Protein AF-I6XCS7-F1 (afdb_monomer_lite)

Organism: Linum usitatissimum (NCBI:txid4006)

Secondary structure (DSSP, 8-state):
----THHHHHHHHHHHHHHHHHHHS-----SS---HHHHHHHHHHHHHS--SS-HHHHS-S-SEETTEE-STTEEEETTEEEEEE--SS--EEEPPTTTTTT-TT--EEE--SSEEEESPPP-TT-TT--EEE--SSEEEEPPPGGGGG-TT--EEE--SSEEEEPPP----TT--EEE--SBEE-EEPP--TTGGGS-GGGT-SBTT-EESTTSPPPP-PPPP-PPPPPPPP------------THHHHHHHHHHHHHHHHHHHHHHHHHTT------------------PPP---------S-----PEES-TT-----HHHHHHSEEEEEEEETTEEEEEEE-TTS-EEEEEEESS-TTS-HHHHHHHHHHHHT---TTBPPEEEEEEETTEEEEEEEPPTT-BHHHHHHS--STT-----HHHHHHHHHHHHHHHHHHHHH-TT-SSSSS---GGGEEEEEETTEEEEEE-S-S-GGG---HHHHTTSGGGGSHHHHTTPPP-HHHHHHHHHHHHHHHHH-PPPP-SPP--S--SS-------HHHHHHHHHHH---GGGS-HHHHT-GGGHHHHHHHHHHHHHHT--GGG---S-HHHHHHHHHHHHHHHHHHHHHHHHHHTT--SHHHHHHHHHTTSS-HHHHHHHHHHHHHHHHHHHHHHHHHTTTPPPPPP---TTS-HHHHHHHHHHHHHHHHHHHIIIII-TT-GGGGGGHHHHHHHHHHHHHHHHHHHH-----HHHHHHHHHHHT--TTTTHHHHHHHHHHHHHHHHIIIIIS----------PPPPTT--

Structure (mmCIF, N/CA/C/O backbone):
data_AF-I6XCS7-F1
#
_entry.id   AF-I6XCS7-F1
#
loop_
_atom_site.group_PDB
_atom_site.id
_atom_site.type_symbol
_atom_site.label_atom_id
_atom_site.label_alt_id
_atom_site.label_comp_id
_atom_site.label_asym_id
_atom_site.label_entity_id
_atom_site.label_seq_id
_atom_site.pdbx_PDB_ins_code
_atom_site.Cartn_x
_atom_site.Cartn_y
_atom_site.Cartn_z
_atom_site.occupancy
_atom_site.B_iso_or_equiv
_atom_site.auth_seq_id
_atom_site.auth_comp_id
_atom_site.auth_asym_id
_atom_site.auth_atom_id
_atom_site.pdbx_PDB_model_num
ATOM 1 N N . MET A 1 1 ? 22.186 5.902 -56.967 1.00 32.78 1 MET A N 1
ATOM 2 C CA . MET A 1 1 ? 23.012 4.677 -56.893 1.00 32.78 1 MET A CA 1
ATOM 3 C C . MET A 1 1 ? 22.405 3.765 -55.845 1.00 32.78 1 MET A C 1
ATOM 5 O O . MET A 1 1 ? 22.147 4.215 -54.737 1.00 32.78 1 MET A O 1
ATOM 9 N N . ASN A 1 2 ? 22.068 2.549 -56.270 1.00 35.41 2 ASN A N 1
ATOM 10 C CA . ASN A 1 2 ? 21.196 1.598 -55.587 1.00 35.41 2 ASN A CA 1
ATOM 11 C C . ASN A 1 2 ? 21.887 0.974 -54.366 1.00 35.41 2 ASN A C 1
ATOM 13 O O . ASN A 1 2 ? 22.765 0.131 -54.521 1.00 35.41 2 ASN A O 1
ATOM 17 N N . LEU A 1 3 ? 21.478 1.377 -53.162 1.00 29.94 3 LEU A N 1
ATOM 18 C CA . LEU A 1 3 ? 21.730 0.605 -51.943 1.00 29.94 3 LEU A CA 1
ATOM 19 C C . LEU A 1 3 ? 20.774 -0.602 -51.913 1.00 29.94 3 LEU A C 1
ATOM 21 O O . LEU A 1 3 ? 19.621 -0.465 -52.332 1.00 29.94 3 LEU A O 1
ATOM 25 N N . PRO A 1 4 ? 21.214 -1.780 -51.437 1.00 35.72 4 PRO A N 1
ATOM 26 C CA . PRO A 1 4 ? 20.352 -2.950 -51.360 1.00 35.72 4 PRO A CA 1
ATOM 27 C C . PRO A 1 4 ? 19.200 -2.695 -50.366 1.00 35.72 4 PRO A C 1
ATOM 29 O O . PRO A 1 4 ? 19.438 -2.162 -49.281 1.00 35.72 4 PRO A O 1
ATOM 32 N N . PRO A 1 5 ? 17.958 -3.103 -50.683 1.00 43.62 5 PRO A N 1
ATOM 33 C CA . PRO A 1 5 ? 16.752 -2.782 -49.904 1.00 43.62 5 PRO A CA 1
ATOM 34 C C . PRO A 1 5 ? 16.694 -3.406 -48.491 1.00 43.62 5 PRO A C 1
ATOM 36 O O . PRO A 1 5 ? 15.754 -3.153 -47.741 1.00 43.62 5 PRO A O 1
ATOM 39 N N . ASN A 1 6 ? 17.701 -4.187 -48.089 1.00 39.66 6 ASN A N 1
ATOM 40 C CA . ASN A 1 6 ? 17.640 -5.037 -46.898 1.00 39.66 6 ASN A CA 1
ATOM 41 C C . ASN A 1 6 ? 18.152 -4.367 -45.604 1.00 39.66 6 ASN A C 1
ATOM 43 O O . ASN A 1 6 ? 17.777 -4.803 -44.519 1.00 39.66 6 ASN A O 1
ATOM 47 N N . THR A 1 7 ? 18.953 -3.297 -45.668 1.00 40.94 7 THR A N 1
ATOM 48 C CA . THR A 1 7 ? 19.519 -2.644 -44.462 1.00 40.94 7 THR A CA 1
ATOM 49 C C . THR A 1 7 ? 18.601 -1.570 -43.874 1.00 40.94 7 THR A C 1
ATOM 51 O O . THR A 1 7 ? 18.426 -1.505 -42.657 1.00 40.94 7 THR A O 1
ATOM 54 N N . VAL A 1 8 ? 17.910 -0.803 -44.725 1.00 40.34 8 VAL A N 1
ATOM 55 C CA . VAL A 1 8 ? 16.839 0.122 -44.301 1.00 40.34 8 VAL A CA 1
ATOM 56 C C . VAL A 1 8 ? 15.667 -0.661 -43.698 1.00 40.34 8 VAL A C 1
ATOM 58 O O . VAL A 1 8 ? 15.069 -0.223 -42.718 1.00 40.34 8 VAL A O 1
ATOM 61 N N . SER A 1 9 ? 15.405 -1.870 -44.211 1.00 43.66 9 SER A N 1
ATOM 62 C CA . SER A 1 9 ? 14.386 -2.773 -43.679 1.00 43.66 9 SER A CA 1
ATOM 63 C C . SER A 1 9 ? 14.744 -3.354 -42.313 1.00 43.66 9 SER A C 1
ATOM 65 O O . SER A 1 9 ? 13.823 -3.654 -41.573 1.00 43.66 9 SER A O 1
ATOM 67 N N . ALA A 1 10 ? 16.021 -3.513 -41.945 1.00 39.25 10 ALA A N 1
ATOM 68 C CA . ALA A 1 10 ? 16.411 -4.093 -40.655 1.00 39.25 10 ALA A CA 1
ATOM 69 C C . ALA A 1 10 ? 16.352 -3.065 -39.515 1.00 39.25 10 ALA A C 1
ATOM 71 O O . ALA A 1 10 ? 15.809 -3.360 -38.458 1.00 39.25 10 ALA A O 1
ATOM 72 N N . ALA A 1 11 ? 16.822 -1.832 -39.736 1.00 38.81 11 ALA A N 1
ATOM 73 C CA . ALA A 1 11 ? 16.677 -0.749 -38.759 1.00 38.81 11 ALA A CA 1
ATOM 74 C C . ALA A 1 11 ? 15.206 -0.327 -38.602 1.00 38.81 11 ALA A C 1
ATOM 76 O O . ALA A 1 11 ? 14.733 -0.159 -37.481 1.00 38.81 11 ALA A O 1
ATOM 77 N N . ALA A 1 12 ? 14.451 -0.251 -39.706 1.00 42.38 12 ALA A N 1
ATOM 78 C CA . ALA A 1 12 ? 13.007 -0.042 -39.657 1.00 42.38 12 ALA A CA 1
ATOM 79 C C . ALA A 1 12 ? 12.268 -1.250 -39.068 1.00 42.38 12 ALA A C 1
ATOM 81 O O . ALA A 1 12 ? 11.293 -1.039 -38.367 1.00 42.38 12 ALA A O 1
ATOM 82 N N . ALA A 1 13 ? 12.730 -2.489 -39.280 1.00 43.38 13 ALA A N 1
ATOM 83 C CA . ALA A 1 13 ? 12.160 -3.674 -38.641 1.00 43.38 13 ALA A CA 1
ATOM 84 C C . ALA A 1 13 ? 12.512 -3.760 -37.163 1.00 43.38 13 ALA A C 1
ATOM 86 O O . ALA A 1 13 ? 11.696 -4.275 -36.430 1.00 43.38 13 ALA A O 1
ATOM 87 N N . VAL A 1 14 ? 13.653 -3.250 -36.693 1.00 48.00 14 VAL A N 1
ATOM 88 C CA . VAL A 1 14 ? 13.980 -3.208 -35.258 1.00 48.00 14 VAL A CA 1
ATOM 89 C C . VAL A 1 14 ? 13.277 -2.046 -34.572 1.00 48.00 14 VAL A C 1
ATOM 91 O O . VAL A 1 14 ? 12.788 -2.230 -33.469 1.00 48.00 14 VAL A O 1
ATOM 94 N N . VAL A 1 15 ? 13.120 -0.892 -35.226 1.00 45.06 15 VAL A N 1
ATOM 95 C CA . VAL A 1 15 ? 12.238 0.182 -34.743 1.00 45.06 15 VAL A CA 1
ATOM 96 C C . VAL A 1 15 ? 10.778 -0.262 -34.802 1.00 45.06 15 VAL A C 1
ATOM 98 O O . VAL A 1 15 ? 10.040 0.019 -33.875 1.00 45.06 15 VAL A O 1
ATOM 101 N N . ALA A 1 16 ? 10.355 -1.022 -35.814 1.00 44.38 16 ALA A N 1
ATOM 102 C CA . ALA A 1 16 ? 9.016 -1.601 -35.901 1.00 44.38 16 ALA A CA 1
ATOM 103 C C . ALA A 1 16 ? 8.827 -2.786 -34.953 1.00 44.38 16 ALA A C 1
ATOM 105 O O . ALA A 1 16 ? 7.722 -2.963 -34.477 1.00 44.38 16 ALA A O 1
ATOM 106 N N . LEU A 1 17 ? 9.862 -3.568 -34.640 1.00 45.28 17 LEU A N 1
ATOM 107 C CA . LEU A 1 17 ? 9.838 -4.648 -33.652 1.00 45.28 17 LEU A CA 1
ATOM 108 C C . LEU A 1 17 ? 9.862 -4.052 -32.250 1.00 45.28 17 LEU A C 1
ATOM 110 O O . LEU A 1 17 ? 9.120 -4.520 -31.411 1.00 45.28 17 LEU A O 1
ATOM 114 N N . ALA A 1 18 ? 10.613 -2.976 -32.009 1.00 45.28 18 ALA A N 1
ATOM 115 C CA . ALA A 1 18 ? 10.559 -2.179 -30.790 1.00 45.28 18 ALA A CA 1
ATOM 116 C C . ALA A 1 18 ? 9.217 -1.450 -30.667 1.00 45.28 18 ALA A C 1
ATOM 118 O O . ALA A 1 18 ? 8.680 -1.407 -29.575 1.00 45.28 18 ALA A O 1
ATOM 119 N N . LEU A 1 19 ? 8.624 -0.956 -31.763 1.00 42.94 19 LEU A N 1
ATOM 120 C CA . LEU A 1 19 ? 7.274 -0.375 -31.802 1.00 42.94 19 LEU A CA 1
ATOM 121 C C . LEU A 1 19 ? 6.171 -1.433 -31.687 1.00 42.94 19 LEU A C 1
ATOM 123 O O . LEU A 1 19 ? 5.128 -1.151 -31.116 1.00 42.94 19 LEU A O 1
ATOM 127 N N . LEU A 1 20 ? 6.389 -2.652 -32.182 1.00 41.53 20 LEU A N 1
ATOM 128 C CA . LEU A 1 20 ? 5.502 -3.807 -32.017 1.00 41.53 20 LEU A CA 1
ATOM 129 C C . LEU A 1 20 ? 5.619 -4.369 -30.606 1.00 41.53 20 LEU A C 1
ATOM 131 O O . LEU A 1 20 ? 4.609 -4.750 -30.038 1.00 41.53 20 LEU A O 1
ATOM 135 N N . ILE A 1 21 ? 6.810 -4.351 -30.010 1.00 45.03 21 ILE A N 1
ATOM 136 C CA . ILE A 1 21 ? 7.048 -4.578 -28.586 1.00 45.03 21 ILE A CA 1
ATOM 137 C C . ILE A 1 21 ? 6.389 -3.439 -27.782 1.00 45.03 21 ILE A C 1
ATOM 139 O O . ILE A 1 21 ? 5.654 -3.743 -26.859 1.00 45.03 21 ILE A O 1
ATOM 143 N N . LEU A 1 22 ? 6.474 -2.165 -28.194 1.00 41.03 22 LEU A N 1
ATOM 144 C CA . LEU A 1 22 ? 5.729 -1.023 -27.622 1.00 41.03 22 LEU A CA 1
ATOM 145 C C . LEU A 1 22 ? 4.207 -1.111 -27.857 1.00 41.03 22 LEU A C 1
ATOM 147 O O . LEU A 1 22 ? 3.467 -0.504 -27.098 1.00 41.03 22 LEU A O 1
ATOM 151 N N . CYS A 1 23 ? 3.723 -1.863 -28.856 1.00 35.94 23 CYS A N 1
ATOM 152 C CA . CYS A 1 23 ? 2.298 -2.178 -29.064 1.00 35.94 23 CYS A CA 1
ATOM 153 C C . CYS A 1 23 ? 1.867 -3.478 -28.357 1.00 35.94 23 CYS A C 1
ATOM 155 O O . CYS A 1 23 ? 0.682 -3.718 -28.150 1.00 35.94 23 CYS A O 1
ATOM 157 N N . SER A 1 24 ? 2.828 -4.319 -27.969 1.00 36.94 24 SER A N 1
ATOM 158 C CA . SER A 1 24 ? 2.637 -5.479 -27.085 1.00 36.94 24 SER A CA 1
ATOM 159 C C . SER A 1 24 ? 2.690 -5.051 -25.612 1.00 36.94 24 SER A C 1
ATOM 161 O O . SER A 1 24 ? 2.105 -5.703 -24.755 1.00 36.94 24 SER A O 1
ATOM 163 N N . PHE A 1 25 ? 3.357 -3.923 -25.346 1.00 37.72 25 PHE A N 1
ATOM 164 C CA . PHE A 1 25 ? 3.395 -3.178 -24.089 1.00 37.72 25 PHE A CA 1
ATOM 165 C C . PHE A 1 25 ? 2.552 -1.901 -24.124 1.00 37.72 25 PHE A C 1
ATOM 167 O O . PHE A 1 25 ? 2.552 -1.153 -23.147 1.00 37.72 25 PHE A O 1
ATOM 174 N N . SER A 1 26 ? 1.765 -1.664 -25.182 1.00 31.47 26 SER A N 1
ATOM 175 C CA . SER A 1 26 ? 0.639 -0.743 -25.073 1.00 31.47 26 SER A CA 1
ATOM 176 C C . SER A 1 26 ? -0.422 -1.474 -24.276 1.00 31.47 26 SER A C 1
ATOM 178 O O . SER A 1 26 ? -1.371 -2.046 -24.817 1.00 31.47 26 SER A O 1
ATOM 180 N N . VAL A 1 27 ? -0.216 -1.460 -22.962 1.00 33.12 27 VAL A N 1
ATOM 181 C CA . VAL A 1 27 ? -1.293 -1.504 -21.996 1.00 33.12 27 VAL A CA 1
ATOM 182 C C . VAL A 1 27 ? -2.195 -0.333 -22.367 1.00 33.12 27 VAL A C 1
ATOM 184 O O . VAL A 1 27 ? -2.009 0.812 -21.965 1.00 33.12 27 VAL A O 1
ATOM 187 N N . VAL A 1 28 ? -3.176 -0.639 -23.212 1.00 37.00 28 VAL A N 1
ATOM 188 C CA . VAL A 1 28 ? -4.519 -0.163 -22.950 1.00 37.00 28 VAL A CA 1
ATOM 189 C C . VAL A 1 28 ? -4.850 -0.690 -21.561 1.00 37.00 28 VAL A C 1
ATOM 191 O O . VAL A 1 28 ? -5.199 -1.851 -21.397 1.00 37.00 28 VAL A O 1
ATOM 194 N N . ASP A 1 29 ? -4.648 0.158 -20.567 1.00 29.52 29 ASP A N 1
ATOM 195 C CA . ASP A 1 29 ? -5.677 0.375 -19.569 1.00 29.52 29 ASP A CA 1
ATOM 196 C C . ASP A 1 29 ? -5.564 1.846 -19.159 1.00 29.52 29 ASP A C 1
ATOM 198 O O . ASP A 1 29 ? -4.610 2.277 -18.516 1.00 29.52 29 ASP A O 1
ATOM 202 N N . SER A 1 30 ? -6.361 2.738 -19.748 1.00 31.98 30 SER A N 1
ATOM 203 C CA . SER A 1 30 ? -7.715 3.008 -19.255 1.00 31.98 30 SER A CA 1
ATOM 204 C C . SER A 1 30 ? -7.839 2.763 -17.754 1.00 31.98 30 SER A C 1
ATOM 206 O O . SER A 1 30 ? -7.871 1.644 -17.283 1.00 31.98 30 SER A O 1
ATOM 208 N N . ASP A 1 31 ? -7.901 3.848 -16.996 1.00 39.53 31 ASP A N 1
ATOM 209 C CA . ASP A 1 31 ? -8.915 4.019 -15.962 1.00 39.53 31 ASP A CA 1
ATOM 210 C C . ASP A 1 31 ? -9.380 2.725 -15.231 1.00 39.53 31 ASP A C 1
ATOM 212 O O . ASP A 1 31 ? -10.354 2.090 -15.625 1.00 39.53 31 ASP A O 1
ATOM 216 N N . ASN A 1 32 ? -8.738 2.417 -14.093 1.00 40.06 32 ASN A N 1
ATOM 217 C CA . ASN A 1 32 ? -9.081 1.379 -13.097 1.00 40.06 32 ASN A CA 1
ATOM 218 C C . ASN A 1 32 ? -8.605 -0.059 -13.380 1.00 40.06 32 ASN A C 1
ATOM 220 O O . ASN A 1 32 ? -9.353 -0.862 -13.920 1.00 40.06 32 ASN A O 1
ATOM 224 N N . GLY A 1 33 ? -7.436 -0.417 -12.824 1.00 44.28 33 GLY A N 1
ATOM 225 C CA . GLY A 1 33 ? -6.856 -1.769 -12.832 1.00 44.28 33 GLY A CA 1
ATOM 226 C C . GLY A 1 33 ? -7.793 -2.875 -12.336 1.00 44.28 33 GLY A C 1
ATOM 227 O O . GLY A 1 33 ? -7.828 -3.204 -11.143 1.00 44.28 33 GLY A O 1
ATOM 228 N N . PHE A 1 34 ? -8.542 -3.439 -13.278 1.00 57.84 34 PHE A N 1
ATOM 229 C CA . PHE A 1 34 ? -9.492 -4.513 -13.071 1.00 57.84 34 PHE A CA 1
ATOM 230 C C . PHE A 1 34 ? -9.827 -5.227 -14.400 1.00 57.84 34 PHE A C 1
ATOM 232 O O . PHE A 1 34 ? -10.210 -4.569 -15.359 1.00 57.84 34 PHE A O 1
ATOM 239 N N . TYR A 1 35 ? -9.781 -6.568 -14.433 1.00 80.50 35 TYR A N 1
ATOM 240 C CA . TYR A 1 35 ? -9.993 -7.384 -15.642 1.00 80.50 35 TYR A CA 1
ATOM 241 C C . TYR A 1 35 ? -11.480 -7.626 -15.970 1.00 80.50 35 TYR A C 1
ATOM 243 O O . TYR A 1 35 ? -12.131 -8.456 -15.324 1.00 80.50 35 TYR A O 1
ATOM 251 N N . PRO A 1 36 ? -12.052 -6.980 -17.009 1.00 78.62 36 PRO A N 1
ATOM 252 C CA . PRO A 1 36 ? -13.487 -7.051 -17.300 1.00 78.62 36 PRO A CA 1
ATOM 253 C C . PRO A 1 36 ? -14.004 -8.466 -17.569 1.00 78.62 36 PRO A C 1
ATOM 255 O O . PRO A 1 36 ? -15.151 -8.762 -17.239 1.00 78.62 36 PRO A O 1
ATOM 258 N N . ASP A 1 37 ? -13.166 -9.345 -18.115 1.00 85.81 37 ASP A N 1
ATOM 259 C CA . ASP A 1 37 ? -13.533 -10.726 -18.431 1.00 85.81 37 ASP A CA 1
ATOM 260 C C . ASP A 1 37 ? -13.778 -11.573 -17.182 1.00 85.81 37 ASP A C 1
ATOM 262 O O . ASP A 1 37 ? -14.753 -12.325 -17.142 1.00 85.81 37 ASP A O 1
ATOM 266 N N . GLU A 1 38 ? -12.971 -11.387 -16.136 1.00 89.69 38 GLU A N 1
ATOM 267 C CA . GLU A 1 38 ? -13.194 -12.010 -14.828 1.00 89.69 38 GLU A CA 1
ATOM 268 C C . GLU A 1 38 ? -14.469 -11.463 -14.174 1.00 89.69 38 GLU A C 1
ATOM 270 O O . GLU A 1 38 ? -15.228 -12.218 -13.564 1.00 89.69 38 GLU A O 1
ATOM 275 N N . ARG A 1 39 ? -14.773 -10.166 -14.374 1.00 89.56 39 ARG A N 1
ATOM 276 C CA . ARG A 1 39 ? -16.063 -9.585 -13.950 1.00 89.56 39 ARG A CA 1
ATOM 277 C C . ARG A 1 39 ? -17.191 -10.339 -14.584 1.00 89.56 39 ARG A C 1
ATOM 279 O O . ARG A 1 39 ? -18.087 -10.787 -13.890 1.00 89.56 39 ARG A O 1
ATOM 286 N N . ASN A 1 40 ? -17.170 -10.393 -15.909 1.00 89.12 40 ASN A N 1
ATOM 287 C CA . ASN A 1 40 ? -18.297 -10.835 -16.701 1.00 89.12 40 ASN A CA 1
ATOM 288 C C . ASN A 1 40 ? -18.542 -12.323 -16.456 1.00 89.12 40 ASN A C 1
ATOM 290 O O . ASN A 1 40 ? -19.692 -12.725 -16.332 1.00 89.12 40 ASN A O 1
ATOM 294 N N . ALA A 1 41 ? -17.473 -13.103 -16.291 1.00 89.56 41 ALA A N 1
ATOM 295 C CA . ALA A 1 41 ? -17.514 -14.477 -15.810 1.00 89.56 41 ALA A CA 1
ATOM 296 C C . ALA A 1 41 ? -18.264 -14.613 -14.475 1.00 89.56 41 ALA A C 1
ATOM 298 O O . ALA A 1 41 ? -19.223 -15.375 -14.375 1.00 89.56 41 ALA A O 1
ATOM 299 N N . LEU A 1 42 ? -17.884 -13.835 -13.461 1.00 91.06 42 LEU A N 1
ATOM 300 C CA . LEU A 1 42 ? -18.556 -13.866 -12.162 1.00 91.06 42 LEU A CA 1
ATOM 301 C C . LEU A 1 42 ? -19.988 -13.299 -12.227 1.00 91.06 42 LEU A C 1
ATOM 303 O O . LEU A 1 42 ? -20.888 -13.808 -11.564 1.00 91.06 42 LEU A O 1
ATOM 307 N N . LEU A 1 43 ? -20.248 -12.298 -13.071 1.00 89.38 43 LEU A N 1
ATOM 308 C CA . LEU A 1 43 ? -21.598 -11.773 -13.282 1.00 89.38 43 LEU A CA 1
ATOM 309 C C . LEU A 1 43 ? -22.559 -12.826 -13.833 1.00 89.38 43 LEU A C 1
ATOM 311 O O . LEU A 1 43 ? -23.737 -12.766 -13.505 1.00 89.38 43 LEU A O 1
ATOM 315 N N . GLN A 1 44 ? -22.073 -13.834 -14.566 1.00 89.12 44 GLN A N 1
ATOM 316 C CA . GLN A 1 44 ? -22.921 -14.960 -14.964 1.00 89.12 44 GLN A CA 1
ATOM 317 C C . GLN A 1 44 ? -23.459 -15.718 -13.748 1.00 89.12 44 GLN A C 1
ATOM 319 O O . GLN A 1 44 ? -24.636 -16.058 -13.744 1.00 89.12 44 GLN A O 1
ATOM 324 N N . ILE A 1 45 ? -22.652 -15.946 -12.703 1.00 87.12 45 ILE A N 1
ATOM 325 C CA . ILE A 1 45 ? -23.156 -16.530 -11.448 1.00 87.12 45 ILE A CA 1
ATOM 326 C C . ILE A 1 45 ? -24.165 -15.592 -10.794 1.00 87.12 45 ILE A C 1
ATOM 328 O O . ILE A 1 45 ? -25.251 -16.033 -10.438 1.00 87.12 45 ILE A O 1
ATOM 332 N N . ARG A 1 46 ? -23.821 -14.304 -10.670 1.00 89.38 46 ARG A N 1
ATOM 333 C CA . ARG A 1 46 ? -24.680 -13.297 -10.030 1.00 89.38 46 A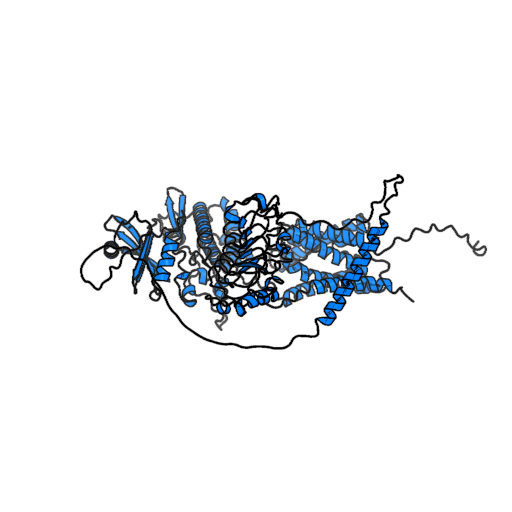RG A CA 1
ATOM 334 C C . ARG A 1 46 ? -26.068 -13.235 -10.664 1.00 89.38 46 ARG A C 1
ATOM 336 O O . ARG A 1 46 ? -27.049 -13.121 -9.944 1.00 89.38 46 ARG A O 1
ATOM 343 N N . ASP A 1 47 ? -26.110 -13.286 -11.994 1.00 84.94 47 ASP A N 1
ATOM 344 C CA . ASP A 1 47 ? -27.316 -13.060 -12.783 1.00 84.94 47 ASP A CA 1
ATOM 345 C C . ASP A 1 47 ? -28.089 -14.370 -13.062 1.00 84.94 47 ASP A C 1
ATOM 347 O O . ASP A 1 47 ? -29.292 -14.315 -13.301 1.00 84.94 47 ASP A O 1
ATOM 351 N N . SER A 1 48 ? -27.430 -15.542 -13.031 1.00 79.81 48 SER A N 1
ATOM 352 C CA . SER A 1 48 ? -28.049 -16.833 -13.409 1.00 79.81 48 SER A CA 1
ATOM 353 C C . SER A 1 48 ? -28.348 -17.769 -12.237 1.00 79.81 48 SER A C 1
ATOM 355 O O . SER A 1 48 ? -29.117 -18.710 -12.412 1.00 79.81 48 SER A O 1
ATOM 357 N N . VAL A 1 49 ? -27.727 -17.561 -11.071 1.00 81.62 49 VAL A N 1
ATOM 358 C CA . VAL A 1 49 ? -27.840 -18.458 -9.910 1.00 81.62 49 VAL A CA 1
ATOM 359 C C . VAL A 1 49 ? -28.548 -17.702 -8.780 1.00 81.62 49 VAL A C 1
ATOM 361 O O . VAL A 1 49 ? -27.915 -16.880 -8.110 1.00 81.62 49 VAL A O 1
ATOM 364 N N . PRO A 1 50 ? -29.857 -17.931 -8.555 1.00 82.69 50 PRO A N 1
ATOM 365 C CA . PRO A 1 50 ? -30.588 -17.252 -7.492 1.00 82.69 50 PRO A CA 1
ATOM 366 C C . PRO A 1 50 ? -29.985 -17.570 -6.121 1.00 82.69 50 PRO A C 1
ATOM 368 O O . PRO A 1 50 ? -29.648 -18.718 -5.836 1.00 82.69 50 PRO A O 1
ATOM 371 N N . SER A 1 51 ? -29.870 -16.550 -5.271 1.00 84.50 51 SER A N 1
ATOM 372 C CA . SER A 1 51 ? -29.298 -16.617 -3.922 1.00 84.50 51 SER A CA 1
ATOM 373 C C . SER A 1 51 ? -30.161 -15.818 -2.947 1.00 84.50 51 SER A C 1
ATOM 375 O O . SER A 1 51 ? -30.776 -14.824 -3.334 1.00 84.50 51 SER A O 1
ATOM 377 N N . THR A 1 52 ? -30.169 -16.198 -1.666 1.00 76.06 52 THR A N 1
ATOM 378 C CA . THR A 1 52 ? -30.741 -15.359 -0.596 1.00 76.06 52 THR A CA 1
ATOM 379 C C . THR A 1 52 ? -29.861 -14.146 -0.281 1.00 76.06 52 THR A C 1
ATOM 381 O O . THR A 1 52 ? -30.348 -13.153 0.260 1.00 76.06 52 THR A O 1
ATOM 384 N N . ALA A 1 53 ? -28.574 -14.187 -0.642 1.00 72.81 53 ALA A N 1
ATOM 385 C CA . ALA A 1 53 ? -27.696 -13.030 -0.596 1.00 72.81 53 ALA A CA 1
ATOM 386 C C . ALA A 1 53 ? -27.942 -12.133 -1.816 1.00 72.81 53 ALA A C 1
ATOM 388 O O . ALA A 1 53 ? -27.984 -12.595 -2.955 1.00 72.81 53 ALA A O 1
ATOM 389 N N . ASN A 1 54 ? -28.043 -10.818 -1.596 1.00 78.25 54 ASN A N 1
ATOM 390 C CA . ASN A 1 54 ? -28.197 -9.848 -2.680 1.00 78.25 54 ASN A CA 1
ATOM 391 C C . ASN A 1 54 ? -26.861 -9.645 -3.423 1.00 78.25 54 ASN A C 1
ATOM 393 O O . ASN A 1 54 ? -26.204 -8.609 -3.280 1.00 78.25 54 ASN A O 1
ATOM 397 N N . LEU A 1 55 ? -26.443 -10.641 -4.214 1.00 82.62 55 LEU A N 1
ATOM 398 C CA . LEU A 1 55 ? -25.214 -10.577 -5.008 1.00 82.62 55 LEU A CA 1
ATOM 399 C C . LEU A 1 55 ? -25.253 -9.398 -5.994 1.00 82.62 55 LEU A C 1
ATOM 401 O O . LEU A 1 55 ? -24.220 -8.793 -6.243 1.00 82.62 55 LEU A O 1
ATOM 405 N N . HIS A 1 56 ? -26.425 -8.978 -6.479 1.00 79.25 56 HIS A N 1
ATOM 406 C CA . HIS A 1 56 ? -26.565 -7.769 -7.302 1.00 79.25 56 HIS A CA 1
ATOM 407 C C . HIS A 1 56 ? -26.129 -6.481 -6.589 1.00 79.25 56 HIS A C 1
ATOM 409 O O . HIS A 1 56 ? -25.525 -5.618 -7.227 1.00 79.25 56 HIS A O 1
ATOM 415 N N . ALA A 1 57 ? -26.372 -6.356 -5.281 1.00 69.81 57 ALA A N 1
ATOM 416 C CA . ALA A 1 57 ? -25.896 -5.231 -4.473 1.00 69.81 57 ALA A CA 1
ATOM 417 C C . ALA A 1 57 ? -24.436 -5.403 -4.014 1.00 69.81 57 ALA A C 1
ATOM 419 O O . ALA A 1 57 ? -23.679 -4.431 -3.962 1.00 69.81 57 ALA A O 1
ATOM 420 N N . LEU A 1 58 ? -24.028 -6.636 -3.695 1.00 71.94 58 LEU A N 1
ATOM 421 C CA . LEU A 1 58 ? -22.697 -6.949 -3.162 1.00 71.94 58 LEU A CA 1
ATOM 422 C C . LEU A 1 58 ? -21.613 -6.990 -4.247 1.00 71.94 58 LEU A C 1
ATOM 424 O O . LEU A 1 58 ? -20.452 -6.689 -3.977 1.00 71.94 58 LEU A O 1
ATOM 428 N N . TRP A 1 59 ? -21.971 -7.363 -5.474 1.00 86.88 59 TRP A N 1
ATOM 429 C CA . TRP A 1 59 ? -21.064 -7.489 -6.614 1.00 86.88 59 TRP A CA 1
ATOM 430 C C . TRP A 1 59 ? -21.248 -6.304 -7.567 1.00 86.88 59 TRP A C 1
ATOM 432 O O . TRP A 1 59 ? -21.712 -6.433 -8.706 1.00 86.88 59 TRP A O 1
ATOM 442 N N . THR A 1 60 ? -20.907 -5.111 -7.064 1.00 77.31 60 THR A N 1
ATOM 443 C CA . THR A 1 60 ? -20.978 -3.844 -7.804 1.00 77.31 60 THR A CA 1
ATOM 444 C C . THR A 1 60 ? -19.590 -3.290 -8.133 1.00 77.31 60 THR A C 1
ATOM 446 O O . THR A 1 60 ? -18.666 -3.266 -7.315 1.00 77.31 60 THR A O 1
ATOM 449 N N . GLY A 1 61 ? -19.427 -2.836 -9.377 1.00 78.69 61 GLY A N 1
ATOM 450 C CA . GLY A 1 61 ? -18.144 -2.359 -9.895 1.00 78.69 61 GLY A CA 1
ATOM 451 C C . GLY A 1 61 ? -17.121 -3.490 -10.107 1.00 78.69 61 GLY A C 1
ATOM 452 O O . GLY A 1 61 ? -17.523 -4.627 -10.341 1.00 78.69 61 GLY A O 1
ATOM 453 N N . PRO A 1 62 ? -15.813 -3.196 -10.073 1.00 83.19 62 PRO A N 1
ATOM 454 C CA . PRO A 1 62 ? -14.769 -4.188 -10.330 1.00 83.19 62 PRO A CA 1
ATOM 455 C C . PRO A 1 62 ? -14.638 -5.225 -9.187 1.00 83.19 62 PRO A C 1
ATOM 457 O O . PRO A 1 62 ? -14.546 -4.797 -8.030 1.00 83.19 62 PRO A O 1
ATOM 460 N N . PRO A 1 63 ? -14.611 -6.551 -9.464 1.00 84.12 63 PRO A N 1
ATOM 461 C CA . PRO A 1 63 ? -14.366 -7.592 -8.469 1.00 84.12 63 PRO A CA 1
ATOM 462 C C . PRO A 1 63 ? -13.030 -7.421 -7.774 1.00 84.12 63 PRO A C 1
ATOM 464 O O . PRO A 1 63 ? -12.961 -7.589 -6.565 1.00 84.12 63 PRO A O 1
ATOM 467 N N . CYS A 1 64 ? -11.998 -7.017 -8.511 1.00 86.50 64 CYS A N 1
ATOM 468 C CA . CYS A 1 64 ? -10.662 -6.823 -7.974 1.00 86.50 64 CYS A CA 1
ATOM 469 C C . CYS A 1 64 ? -10.189 -5.381 -8.112 1.00 86.50 64 CYS A C 1
ATOM 471 O O . CYS A 1 64 ? -10.427 -4.716 -9.115 1.00 86.50 64 CYS A O 1
ATOM 473 N N . ARG A 1 65 ? -9.486 -4.898 -7.091 1.00 79.25 65 ARG A N 1
ATOM 474 C CA . ARG A 1 65 ? -8.720 -3.654 -7.119 1.00 79.25 65 ARG A CA 1
ATOM 475 C C . ARG A 1 65 ? -7.384 -3.928 -6.438 1.00 79.25 65 ARG A C 1
ATOM 477 O O . ARG A 1 65 ? -7.293 -3.918 -5.210 1.00 79.25 65 ARG A O 1
ATOM 484 N N . GLY A 1 66 ? -6.376 -4.272 -7.237 1.00 80.88 66 GLY A N 1
ATOM 485 C CA . GLY A 1 66 ? -5.121 -4.830 -6.728 1.00 80.88 66 GLY A CA 1
ATOM 486 C C . GLY A 1 66 ? -5.360 -6.147 -5.977 1.00 80.88 66 GLY A C 1
ATOM 487 O O . GLY A 1 66 ? -5.967 -7.071 -6.515 1.00 80.88 66 GLY A O 1
ATOM 488 N N . ASN A 1 67 ? -4.927 -6.225 -4.718 1.00 85.38 67 ASN A N 1
ATOM 489 C CA . ASN A 1 67 ? -5.069 -7.421 -3.868 1.00 85.38 67 ASN A CA 1
ATOM 490 C C . ASN A 1 67 ? -6.374 -7.456 -3.056 1.00 85.38 67 ASN A C 1
ATOM 492 O O . ASN A 1 67 ? -6.536 -8.278 -2.159 1.00 85.38 67 ASN A O 1
ATOM 496 N N . SER A 1 68 ? -7.297 -6.529 -3.310 1.00 75.50 68 SER A N 1
ATOM 497 C CA . SER A 1 68 ? -8.545 -6.403 -2.555 1.00 75.50 68 SER A CA 1
ATOM 498 C C . SER A 1 68 ? -9.760 -6.602 -3.449 1.00 75.50 68 SER A C 1
ATOM 500 O O . SER A 1 68 ? -9.769 -6.177 -4.601 1.00 75.50 68 SER A O 1
ATOM 502 N N . SER A 1 69 ? -10.811 -7.189 -2.882 1.00 88.12 69 SER A N 1
ATOM 503 C CA . SER A 1 69 ? -12.125 -7.324 -3.504 1.00 88.12 69 SER A CA 1
ATOM 504 C C . SER A 1 69 ? -13.187 -6.666 -2.633 1.00 88.12 69 SER A C 1
ATOM 506 O O . SER A 1 69 ? -13.135 -6.752 -1.406 1.00 88.12 69 SER A O 1
ATOM 508 N N . ARG A 1 70 ? -14.168 -6.013 -3.260 1.00 83.69 70 ARG A N 1
ATOM 509 C CA . ARG A 1 70 ? -15.408 -5.592 -2.578 1.00 83.69 70 ARG A CA 1
ATOM 510 C C . ARG A 1 70 ? -16.533 -6.612 -2.733 1.00 83.69 70 ARG A C 1
ATOM 512 O O . ARG A 1 70 ? -17.559 -6.480 -2.076 1.00 83.69 70 ARG A O 1
ATOM 519 N N . TRP A 1 71 ? -16.351 -7.587 -3.616 1.00 89.56 71 TRP A N 1
ATOM 520 C CA . TRP A 1 71 ? -17.326 -8.624 -3.893 1.00 89.56 71 TRP A CA 1
ATOM 521 C C . TRP A 1 71 ? -17.217 -9.689 -2.809 1.00 89.56 71 TRP A C 1
ATOM 523 O O . TRP A 1 71 ? -16.165 -10.306 -2.635 1.00 89.56 71 TRP A O 1
ATOM 533 N N . ALA A 1 72 ? -18.303 -9.882 -2.059 1.00 84.94 72 ALA A N 1
ATOM 534 C CA . ALA A 1 72 ? -18.375 -10.914 -1.033 1.00 84.94 72 ALA A CA 1
ATOM 535 C C . ALA A 1 72 ? -18.033 -12.284 -1.640 1.00 84.94 72 ALA A C 1
ATOM 537 O O . ALA A 1 72 ? -18.553 -12.636 -2.698 1.00 84.94 72 ALA A O 1
ATOM 538 N N . GLY A 1 73 ? -17.136 -13.022 -0.987 1.00 88.62 73 GLY A N 1
ATOM 539 C CA . GLY A 1 73 ? -16.679 -14.324 -1.467 1.00 88.62 73 GLY A CA 1
ATOM 540 C C . GLY A 1 73 ? -15.619 -14.290 -2.568 1.00 88.62 73 GLY A C 1
ATOM 541 O O . GLY A 1 73 ? -15.164 -15.348 -2.982 1.00 88.62 73 GLY A O 1
ATOM 542 N N . ILE A 1 74 ? -15.181 -13.117 -3.030 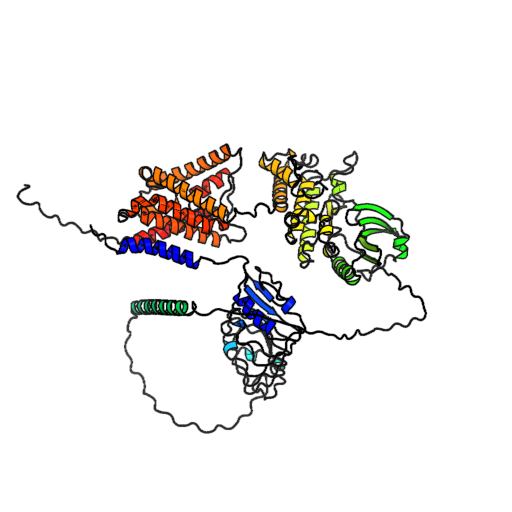1.00 94.88 74 ILE A N 1
ATOM 543 C CA . ILE A 1 74 ? -14.087 -12.992 -3.999 1.00 94.88 74 ILE A CA 1
ATOM 544 C C . ILE A 1 74 ? -12.815 -12.546 -3.278 1.00 94.88 74 ILE A C 1
ATOM 546 O O . ILE A 1 74 ? -12.847 -11.572 -2.530 1.00 94.88 74 ILE A O 1
ATOM 550 N N . ALA A 1 75 ? -11.687 -13.213 -3.524 1.00 93.12 75 ALA A N 1
ATOM 551 C CA . ALA A 1 75 ? -10.362 -12.727 -3.127 1.00 93.12 75 ALA A CA 1
ATOM 552 C C . ALA A 1 75 ? -9.514 -12.450 -4.365 1.00 93.12 75 ALA A C 1
ATOM 554 O O . ALA A 1 75 ? -9.643 -13.155 -5.368 1.00 93.12 75 ALA A O 1
ATOM 555 N N . CYS A 1 76 ? -8.636 -11.451 -4.276 1.00 92.19 76 CYS A N 1
ATOM 556 C CA . CYS A 1 76 ? -7.849 -10.990 -5.411 1.00 92.19 76 CYS A CA 1
ATOM 557 C C . CYS A 1 76 ? -6.352 -10.998 -5.122 1.00 92.19 76 CYS A C 1
ATOM 559 O O . CYS A 1 76 ? -5.925 -10.728 -4.000 1.00 92.19 76 CYS A O 1
ATOM 561 N N . ARG A 1 77 ? -5.554 -11.258 -6.155 1.00 89.50 77 ARG A N 1
ATOM 562 C CA . ARG A 1 77 ? -4.100 -11.090 -6.144 1.00 89.50 77 ARG A CA 1
ATOM 563 C C . ARG A 1 77 ? -3.680 -10.449 -7.460 1.00 89.50 77 ARG A C 1
ATOM 565 O O . ARG A 1 77 ? -4.022 -10.950 -8.524 1.00 89.50 77 ARG A O 1
ATOM 572 N N . ASN A 1 78 ? -2.959 -9.338 -7.387 1.00 83.62 78 ASN A N 1
ATOM 573 C CA . ASN A 1 78 ? -2.484 -8.547 -8.522 1.00 83.62 78 ASN A CA 1
ATOM 574 C C . ASN A 1 78 ? -3.601 -8.202 -9.526 1.00 83.62 78 ASN A C 1
ATOM 576 O O . ASN A 1 78 ? -3.416 -8.287 -10.735 1.00 83.62 78 ASN A O 1
ATOM 580 N N . GLY A 1 79 ? -4.786 -7.850 -9.018 1.00 84.00 79 GLY A N 1
ATOM 581 C CA . GLY A 1 79 ? -5.952 -7.505 -9.832 1.00 84.00 79 GLY A CA 1
ATOM 582 C C . GLY A 1 79 ? -6.753 -8.699 -10.356 1.00 84.00 79 GLY A C 1
ATOM 583 O O . GLY A 1 79 ? -7.837 -8.467 -10.877 1.00 84.00 79 GLY A O 1
ATOM 584 N N . HIS A 1 80 ? -6.279 -9.936 -10.180 1.00 92.38 80 HIS A N 1
ATOM 585 C CA . HIS A 1 80 ? -6.958 -11.154 -10.628 1.00 92.38 80 HIS A CA 1
ATOM 586 C C . HIS A 1 80 ? -7.740 -11.840 -9.511 1.00 92.38 80 HIS A C 1
ATOM 588 O O . HIS A 1 80 ? -7.287 -11.874 -8.364 1.00 92.38 80 HIS A O 1
ATOM 594 N N . VAL A 1 81 ? -8.870 -12.452 -9.848 1.00 94.12 81 VAL A N 1
ATOM 595 C CA . VAL A 1 81 ? -9.662 -13.287 -8.937 1.00 94.12 81 VAL A CA 1
ATOM 596 C C . VAL A 1 81 ? -8.929 -14.604 -8.672 1.00 94.12 81 VAL A C 1
ATOM 598 O O . VAL A 1 81 ? -8.724 -15.416 -9.573 1.00 94.12 81 VAL A O 1
ATOM 601 N N . VAL A 1 82 ? -8.562 -14.827 -7.409 1.00 96.38 82 VAL A N 1
ATOM 602 C CA . VAL A 1 82 ? -7.880 -16.050 -6.956 1.00 96.38 82 VAL A CA 1
ATOM 603 C C . VAL A 1 82 ? -8.785 -16.966 -6.143 1.00 96.38 82 VAL A C 1
ATOM 605 O O . VAL A 1 82 ? -8.651 -18.181 -6.245 1.00 96.38 82 VAL A O 1
ATOM 608 N N . HIS A 1 83 ? -9.751 -16.431 -5.389 1.00 97.31 83 HIS A N 1
ATOM 609 C CA . HIS A 1 83 ? -10.727 -17.247 -4.658 1.00 97.31 83 HIS A CA 1
ATOM 610 C C . HIS A 1 83 ? -12.160 -16.868 -5.039 1.00 97.31 83 HIS A C 1
ATOM 612 O O . HIS A 1 83 ? -12.476 -15.681 -5.114 1.00 97.31 83 HIS A O 1
ATOM 618 N N . LEU A 1 84 ? -13.020 -17.876 -5.187 1.00 96.06 84 LEU A N 1
ATOM 619 C CA . LEU A 1 84 ? -14.473 -17.770 -5.288 1.00 96.06 84 LEU A CA 1
ATOM 620 C C . LEU A 1 84 ? -15.095 -18.658 -4.203 1.00 96.06 84 LEU A C 1
ATOM 622 O O . LEU A 1 84 ? -15.061 -19.882 -4.297 1.00 96.06 84 LEU A O 1
ATOM 626 N N . VAL A 1 85 ? -15.626 -18.035 -3.156 1.00 96.25 85 VAL A N 1
ATOM 627 C CA . VAL A 1 85 ? -16.098 -18.665 -1.918 1.00 96.25 85 VAL A CA 1
ATOM 628 C C . VAL A 1 85 ? -17.494 -18.143 -1.588 1.00 96.25 85 VAL A C 1
ATOM 630 O O . VAL A 1 85 ? -17.648 -17.089 -0.977 1.00 96.25 85 VAL A O 1
ATOM 633 N N . LEU A 1 86 ? -18.520 -18.886 -1.988 1.00 93.19 86 LEU A N 1
ATOM 634 C CA . LEU A 1 86 ? -19.925 -18.568 -1.741 1.00 93.19 86 LEU A CA 1
ATOM 635 C C . LEU A 1 86 ? -20.556 -19.689 -0.916 1.00 93.19 86 LEU A C 1
ATOM 637 O O . LEU A 1 86 ? -21.155 -20.613 -1.458 1.00 93.19 86 LEU A O 1
ATOM 641 N N . GLN A 1 87 ? -20.377 -19.630 0.401 1.00 92.19 87 GLN A N 1
ATOM 642 C CA . GLN A 1 87 ? -20.800 -20.693 1.314 1.00 92.19 87 GLN A CA 1
ATOM 643 C C . GLN A 1 87 ? -22.102 -20.320 2.019 1.00 92.19 87 GLN A C 1
ATOM 645 O O . GLN A 1 87 ? -22.193 -19.221 2.566 1.00 92.19 87 GLN A O 1
ATOM 650 N N . GLY A 1 88 ? -23.084 -21.222 2.055 1.00 89.56 88 GLY A N 1
ATOM 651 C CA . GLY A 1 88 ? -24.273 -21.029 2.895 1.00 89.56 88 GLY A CA 1
ATOM 652 C C . GLY A 1 88 ? -25.186 -19.871 2.481 1.00 89.56 88 GLY A C 1
ATOM 653 O O . GLY A 1 88 ? -25.912 -19.354 3.326 1.00 89.56 88 GLY A O 1
ATOM 654 N N . ILE A 1 89 ? -25.154 -19.439 1.213 1.00 89.69 89 ILE A N 1
ATOM 655 C CA . ILE A 1 89 ? -25.977 -18.319 0.708 1.00 89.69 89 ILE A CA 1
ATOM 656 C C . ILE A 1 89 ? -27.175 -18.791 -0.132 1.00 89.69 89 ILE A C 1
ATOM 658 O O . ILE A 1 89 ? -27.760 -18.017 -0.894 1.00 89.69 89 ILE A O 1
ATOM 662 N N . ASN A 1 90 ? -27.523 -20.074 -0.005 1.00 89.69 90 ASN A N 1
ATOM 663 C CA . ASN A 1 90 ? -28.649 -20.719 -0.673 1.00 89.69 90 ASN A CA 1
ATOM 664 C C . ASN A 1 90 ? -28.659 -20.504 -2.201 1.00 89.69 90 ASN A C 1
ATOM 666 O O . ASN A 1 90 ? -29.686 -20.143 -2.773 1.00 89.69 90 ASN A O 1
ATOM 670 N N . LEU A 1 91 ? -27.502 -20.673 -2.855 1.00 91.25 91 LEU A N 1
ATOM 671 C CA . LEU A 1 91 ? -27.417 -20.689 -4.320 1.00 91.25 91 LEU A CA 1
ATOM 672 C C . LEU A 1 91 ? -28.256 -21.847 -4.869 1.00 91.25 91 LEU A C 1
ATOM 674 O O . LEU A 1 91 ? -28.093 -22.974 -4.417 1.00 91.25 91 LEU A O 1
ATOM 678 N N . THR A 1 92 ? -29.133 -21.585 -5.833 1.00 89.94 92 THR A N 1
ATOM 679 C CA . THR A 1 92 ? -30.036 -22.587 -6.434 1.00 89.94 92 THR A CA 1
ATOM 680 C C . THR A 1 92 ? -29.876 -22.642 -7.952 1.00 89.94 92 THR A C 1
ATOM 682 O O . THR A 1 92 ? -29.359 -21.711 -8.564 1.00 89.94 92 THR A O 1
ATOM 685 N N . GLY A 1 93 ? -30.338 -23.723 -8.583 1.00 88.62 93 GLY A N 1
ATOM 686 C CA . GLY A 1 93 ? -30.266 -23.881 -10.039 1.00 88.62 93 GLY A CA 1
ATOM 687 C C . GLY A 1 93 ? -28.880 -24.302 -10.528 1.00 88.62 93 GLY A C 1
ATOM 688 O O . GLY A 1 93 ? -28.053 -24.763 -9.746 1.00 88.62 93 GLY A O 1
ATOM 689 N N . ASN A 1 94 ? -28.630 -24.182 -11.833 1.00 90.25 94 ASN A N 1
ATOM 690 C CA . ASN A 1 94 ? -27.418 -24.717 -12.457 1.00 90.25 94 ASN A CA 1
ATOM 691 C C . ASN A 1 94 ? -26.314 -23.661 -12.578 1.00 90.25 94 ASN A C 1
ATOM 693 O O . ASN A 1 94 ? -26.581 -22.505 -12.906 1.00 90.25 94 ASN A O 1
ATOM 697 N N . LEU A 1 95 ? -25.055 -24.076 -12.398 1.00 91.75 95 LEU A N 1
ATOM 698 C CA . LEU A 1 95 ? -23.915 -23.208 -12.700 1.00 91.75 95 LEU A CA 1
ATOM 699 C C . LEU A 1 95 ? -23.861 -22.889 -14.207 1.00 91.75 95 LEU A C 1
ATOM 701 O O . LEU A 1 95 ? -24.020 -23.800 -15.025 1.00 91.75 95 LEU A O 1
ATOM 705 N N . PRO A 1 96 ? -23.581 -21.633 -14.602 1.00 89.62 96 PRO A N 1
ATOM 706 C CA . PRO A 1 96 ? -23.455 -21.276 -16.011 1.00 89.62 96 PRO A CA 1
ATOM 707 C C . PRO A 1 96 ? -22.308 -22.038 -16.680 1.00 89.62 96 PRO A C 1
ATOM 709 O O . PRO A 1 96 ? -21.208 -22.145 -16.141 1.00 89.62 96 PRO A O 1
ATOM 712 N N . THR A 1 97 ? -22.513 -22.556 -17.886 1.00 85.00 97 THR A N 1
ATOM 713 C CA . THR A 1 97 ? -21.471 -23.326 -18.576 1.00 85.00 97 THR A CA 1
ATOM 714 C C . THR A 1 97 ? -20.269 -22.445 -18.922 1.00 85.00 97 THR A C 1
ATOM 716 O O . THR A 1 97 ? -20.396 -21.485 -19.678 1.00 85.00 97 THR A O 1
ATOM 719 N N . GLY A 1 98 ? -19.084 -22.796 -18.416 1.00 82.06 98 GLY A N 1
ATOM 720 C CA . GLY A 1 98 ? -17.832 -22.121 -18.772 1.00 82.06 98 GLY A CA 1
ATOM 721 C C . GLY A 1 98 ? -17.579 -20.788 -18.063 1.00 82.06 98 GLY A C 1
ATOM 722 O O . GLY A 1 98 ? -16.645 -20.089 -18.454 1.00 82.06 98 GLY A O 1
ATOM 723 N N . PHE A 1 99 ? -18.333 -20.447 -17.008 1.00 88.00 99 PHE A N 1
ATOM 724 C CA . PHE A 1 99 ? -18.119 -19.204 -16.251 1.00 88.00 99 PHE A CA 1
ATOM 725 C C . PHE A 1 99 ? -16.697 -19.091 -15.672 1.00 88.00 99 PHE A C 1
ATOM 727 O O . PHE A 1 99 ? -16.181 -17.995 -15.512 1.00 88.00 99 PHE A O 1
ATOM 734 N N . LEU A 1 100 ? -16.018 -20.213 -15.415 1.00 90.81 100 LEU A N 1
ATOM 735 C CA . LEU A 1 100 ? -14.646 -20.226 -14.900 1.00 90.81 100 LEU A CA 1
ATOM 736 C C . LEU A 1 100 ? -13.566 -20.047 -15.972 1.00 90.81 100 LEU A C 1
ATOM 738 O O . LEU A 1 100 ? -12.412 -19.809 -15.626 1.00 90.81 100 LEU A O 1
ATOM 742 N N . ARG A 1 101 ? -13.909 -20.125 -17.264 1.00 87.12 101 ARG A N 1
ATOM 743 C CA . ARG A 1 101 ? -12.932 -20.150 -18.368 1.00 87.12 101 ARG A CA 1
ATOM 744 C C . ARG A 1 101 ? -12.009 -18.930 -18.386 1.00 87.12 101 ARG A C 1
ATOM 746 O O . ARG A 1 101 ? -10.854 -19.048 -18.781 1.00 87.12 101 ARG A O 1
ATOM 753 N N . ASN A 1 102 ? -12.522 -17.784 -17.944 1.00 84.62 102 ASN A N 1
ATOM 754 C CA . ASN A 1 102 ? -11.798 -16.515 -17.944 1.00 84.62 102 ASN A CA 1
ATOM 755 C C . ASN A 1 102 ? -11.171 -16.178 -16.581 1.00 84.62 102 ASN A C 1
ATOM 757 O O . ASN A 1 102 ? -10.520 -15.148 -16.467 1.00 84.62 102 ASN A O 1
ATOM 761 N N . ILE A 1 103 ? -11.338 -17.028 -15.559 1.00 91.88 103 ILE A N 1
ATOM 762 C CA . ILE A 1 103 ? -10.798 -16.825 -14.207 1.00 91.88 103 ILE A CA 1
ATOM 763 C C . ILE A 1 103 ? -9.565 -17.720 -14.005 1.00 91.88 103 ILE A C 1
ATOM 765 O O . ILE A 1 103 ? -9.512 -18.581 -13.130 1.00 91.88 103 ILE A O 1
ATOM 769 N N . THR A 1 104 ? -8.553 -17.556 -14.859 1.00 91.12 104 THR A N 1
ATOM 770 C CA . THR A 1 104 ? -7.405 -18.484 -14.961 1.00 91.12 104 THR A CA 1
ATOM 771 C C . THR A 1 104 ? -6.445 -18.446 -13.767 1.00 91.12 104 THR A C 1
ATOM 773 O O . THR A 1 104 ? -5.547 -19.282 -13.659 1.00 91.12 104 THR A O 1
ATOM 776 N N . PHE A 1 105 ? -6.596 -17.462 -12.880 1.00 94.06 105 PHE A N 1
ATOM 777 C CA . PHE A 1 105 ? -5.814 -17.325 -11.649 1.00 94.06 105 PHE A CA 1
ATOM 778 C C . PHE A 1 105 ? -6.493 -17.961 -10.431 1.00 94.06 105 PHE A C 1
ATOM 780 O O . PHE A 1 105 ? -5.936 -17.893 -9.336 1.00 94.06 105 PHE A O 1
ATOM 787 N N . LEU A 1 106 ? -7.656 -18.598 -10.612 1.00 96.00 106 LEU A N 1
ATOM 788 C CA . LEU A 1 106 ? -8.402 -19.205 -9.520 1.00 96.00 106 LEU A CA 1
ATOM 789 C C . LEU A 1 106 ? -7.619 -20.366 -8.888 1.00 96.00 106 LEU A C 1
ATOM 791 O O . LEU A 1 106 ? -7.304 -21.351 -9.555 1.00 96.00 106 LEU A O 1
ATOM 795 N N . THR A 1 107 ? -7.345 -20.245 -7.592 1.00 97.25 107 THR A N 1
ATOM 796 C CA . THR A 1 107 ? -6.741 -21.284 -6.750 1.00 97.25 107 THR A CA 1
ATOM 797 C C . THR A 1 107 ? -7.784 -21.977 -5.878 1.00 97.25 107 THR A C 1
ATOM 799 O O . THR A 1 107 ? -7.634 -23.153 -5.558 1.00 97.25 107 THR A O 1
ATOM 802 N N . LYS A 1 108 ? -8.875 -21.286 -5.519 1.00 98.06 108 LYS A N 1
ATOM 803 C CA . LYS A 1 108 ? -9.917 -21.822 -4.632 1.00 98.06 108 LYS A CA 1
ATOM 804 C C . LYS A 1 108 ? -11.324 -21.583 -5.163 1.00 98.06 108 LYS A C 1
ATOM 806 O O . LYS A 1 108 ? -11.747 -20.435 -5.305 1.00 98.06 108 LYS A O 1
ATOM 811 N N . LEU A 1 109 ? -12.075 -22.667 -5.338 1.00 97.44 109 LEU A N 1
ATOM 812 C CA . LEU A 1 109 ? -13.512 -22.680 -5.593 1.00 97.44 109 LEU A CA 1
ATOM 813 C C . LEU A 1 109 ? -14.235 -23.355 -4.423 1.00 97.44 109 LEU A C 1
ATOM 815 O O . LEU A 1 109 ? -14.027 -24.537 -4.159 1.00 97.44 109 LEU A O 1
ATOM 819 N N . SER A 1 110 ? -15.108 -22.622 -3.733 1.00 97.50 110 SER A N 1
ATOM 820 C CA . SER A 1 110 ? -15.938 -23.168 -2.662 1.00 97.50 110 SER A CA 1
ATOM 821 C C . SER A 1 110 ? -17.385 -22.700 -2.768 1.00 97.50 110 SER A C 1
ATOM 823 O O . SER A 1 110 ? -17.663 -21.509 -2.646 1.00 97.50 110 SER A O 1
ATOM 825 N N . LEU A 1 111 ? -18.299 -23.650 -2.960 1.00 96.31 111 LEU A N 1
ATOM 826 C CA . LEU A 1 111 ? -19.748 -23.435 -3.050 1.00 96.31 111 LEU A CA 1
ATOM 827 C C . LEU A 1 111 ? -20.507 -24.302 -2.031 1.00 96.31 111 LEU A C 1
ATOM 829 O O . LEU A 1 111 ? -21.643 -24.700 -2.278 1.00 96.31 111 LEU A O 1
ATOM 833 N N . VAL A 1 112 ? -19.870 -24.625 -0.901 1.00 96.50 112 VAL A N 1
ATOM 834 C CA . VAL A 1 112 ? -20.420 -25.542 0.110 1.00 96.50 112 VAL A CA 1
ATOM 835 C C . VAL A 1 112 ? -21.721 -25.028 0.730 1.00 96.50 112 VAL A C 1
ATOM 837 O O . VAL A 1 112 ? -21.894 -23.819 0.919 1.00 96.50 112 VAL A O 1
ATOM 840 N N . ASN A 1 113 ? -22.609 -25.954 1.096 1.00 96.12 113 ASN A N 1
ATOM 841 C CA . ASN A 1 113 ? -23.898 -25.677 1.737 1.00 96.12 113 ASN A CA 1
ATOM 842 C C . ASN A 1 113 ? -24.775 -24.744 0.889 1.00 96.12 113 ASN A C 1
ATOM 844 O O . ASN A 1 113 ? -25.176 -23.666 1.330 1.00 96.12 113 ASN A O 1
ATOM 848 N N . ASN A 1 114 ? -25.058 -25.156 -0.343 1.00 95.94 114 ASN A N 1
ATOM 849 C CA . ASN A 1 114 ? -26.032 -24.498 -1.208 1.00 95.94 114 ASN A CA 1
ATOM 850 C C . ASN A 1 114 ? -26.988 -25.550 -1.808 1.00 95.94 114 ASN A C 1
ATOM 852 O O . ASN A 1 114 ? -26.979 -26.712 -1.423 1.00 95.94 114 ASN A O 1
ATOM 856 N N . SER A 1 115 ? -27.849 -25.139 -2.731 1.00 94.88 115 SER A N 1
ATOM 857 C CA . SER A 1 115 ? -28.853 -25.979 -3.393 1.00 94.88 115 SER A CA 1
ATOM 858 C C . SER A 1 115 ? -28.617 -26.015 -4.912 1.00 94.88 115 SER A C 1
ATOM 860 O O . SER A 1 115 ? -29.562 -25.987 -5.703 1.00 94.88 115 SER A O 1
ATOM 862 N N . ILE A 1 116 ? -27.348 -26.000 -5.335 1.00 95.06 116 ILE A N 1
ATOM 863 C CA . ILE A 1 116 ? -26.959 -25.924 -6.749 1.00 95.06 116 ILE A CA 1
ATOM 864 C C . ILE A 1 116 ? -27.190 -27.282 -7.412 1.00 95.06 116 ILE A C 1
ATOM 866 O O . ILE A 1 116 ? -26.749 -28.305 -6.895 1.00 95.06 116 ILE A O 1
ATOM 870 N N . SER A 1 117 ? -27.859 -27.288 -8.561 1.00 93.38 117 SER A N 1
ATOM 871 C CA . SER A 1 117 ? -28.177 -28.468 -9.365 1.00 93.38 117 SER A CA 1
ATOM 872 C C . SER A 1 117 ? -27.378 -28.524 -10.676 1.00 93.38 117 SER A C 1
ATOM 874 O O . SER A 1 117 ? -26.596 -27.629 -10.997 1.00 93.38 117 SER A O 1
ATOM 876 N N . GLY A 1 118 ? -27.565 -29.587 -11.464 1.00 93.50 118 GLY A N 1
ATOM 877 C CA . GLY A 1 118 ? -26.875 -29.769 -12.747 1.00 93.50 118 GLY A CA 1
ATOM 878 C C . GLY A 1 118 ? -25.472 -30.362 -12.601 1.00 93.50 118 GLY A C 1
ATOM 879 O O . GLY A 1 118 ? -25.133 -30.899 -11.552 1.00 93.50 118 GLY A O 1
ATOM 880 N N . SER A 1 119 ? -24.670 -30.320 -13.665 1.00 94.75 119 SER A N 1
ATOM 881 C CA . SER A 1 119 ? -23.341 -30.943 -13.695 1.00 94.75 119 SER A CA 1
ATOM 882 C C . SER A 1 119 ? -22.272 -30.138 -12.952 1.00 94.75 119 SER A C 1
ATOM 884 O O . SER A 1 119 ? -22.357 -28.912 -12.855 1.00 94.75 119 SER A O 1
ATOM 886 N N . LEU A 1 120 ? -21.213 -30.819 -12.506 1.00 95.69 120 LEU A N 1
ATOM 887 C CA . LEU A 1 120 ? -20.013 -30.176 -11.961 1.00 95.69 120 LEU A CA 1
ATOM 888 C C . LEU A 1 120 ? -19.378 -29.188 -12.967 1.00 95.69 120 LEU A C 1
ATOM 890 O O . LEU A 1 120 ? -19.463 -29.399 -14.182 1.00 95.69 120 LEU A O 1
ATOM 894 N N . PRO A 1 121 ? -18.743 -28.099 -12.487 1.00 93.75 121 PRO A N 1
ATOM 895 C CA . PRO A 1 121 ? -18.173 -27.073 -13.355 1.00 93.75 121 PRO A CA 1
ATOM 896 C C . PRO A 1 121 ? -16.964 -27.584 -14.152 1.00 93.75 121 PRO A C 1
ATOM 898 O O . PRO A 1 121 ? -16.172 -28.388 -13.680 1.00 93.75 121 PRO A O 1
ATOM 901 N N . ASN A 1 122 ? -16.766 -27.064 -15.365 1.00 91.06 122 ASN A N 1
ATOM 902 C CA . ASN A 1 122 ? -15.573 -27.387 -16.145 1.00 91.06 122 ASN A CA 1
ATOM 903 C C . ASN A 1 122 ? -14.352 -26.615 -15.607 1.00 91.06 122 ASN A C 1
ATOM 905 O O . ASN A 1 122 ? -14.341 -25.383 -15.644 1.00 91.06 122 ASN A O 1
ATOM 909 N N . LEU A 1 123 ? -13.332 -27.343 -15.139 1.00 92.81 123 LEU A N 1
ATOM 910 C CA . LEU A 1 123 ? -12.084 -26.794 -14.587 1.00 92.81 123 LEU A CA 1
ATOM 911 C C . LEU A 1 123 ? -10.887 -26.893 -15.550 1.00 92.81 123 LEU A C 1
ATOM 913 O O . LEU A 1 123 ? -9.749 -26.626 -15.161 1.00 92.81 123 LEU A O 1
ATOM 917 N N . THR A 1 124 ? -11.120 -27.268 -16.810 1.00 86.75 124 THR A N 1
ATOM 918 C CA . THR A 1 124 ? -10.064 -27.429 -17.819 1.00 86.75 124 THR A CA 1
ATOM 919 C C . THR A 1 124 ? -9.261 -26.139 -17.982 1.00 86.75 124 THR A C 1
ATOM 921 O O . THR A 1 124 ? -9.819 -25.071 -18.235 1.00 86.75 124 THR A O 1
ATOM 924 N N . GLY A 1 125 ? -7.934 -26.239 -17.870 1.00 81.56 125 GLY A N 1
ATOM 925 C CA . GLY A 1 125 ? -7.015 -25.109 -18.044 1.00 81.56 125 GLY A CA 1
ATOM 926 C C . GLY A 1 125 ? -6.783 -24.249 -16.795 1.00 81.56 125 GLY A C 1
ATOM 927 O O . GLY A 1 125 ? -5.942 -23.351 -16.838 1.00 81.56 125 GLY A O 1
ATOM 928 N N . LEU A 1 126 ? -7.443 -24.533 -15.665 1.00 91.38 126 LEU A N 1
ATOM 929 C CA . LEU A 1 126 ? -7.203 -23.849 -14.387 1.00 91.38 126 LEU A CA 1
ATOM 930 C C . LEU A 1 126 ? -5.981 -24.441 -13.672 1.00 91.38 126 LEU A C 1
ATOM 932 O O . LEU A 1 126 ? -6.079 -25.042 -12.607 1.00 91.38 126 LEU A O 1
ATOM 936 N N . VAL A 1 127 ? -4.800 -24.267 -14.268 1.00 91.56 127 VAL A N 1
ATOM 937 C CA . VAL A 1 127 ? -3.536 -24.887 -13.814 1.00 91.56 127 VAL A CA 1
ATOM 938 C C . VAL A 1 127 ? -3.102 -24.482 -12.399 1.00 91.56 127 VAL A C 1
ATOM 940 O O . VAL A 1 127 ? -2.249 -25.138 -11.807 1.00 91.56 127 VAL A O 1
ATOM 943 N N . ARG A 1 128 ? -3.679 -23.407 -11.850 1.00 94.81 128 ARG A N 1
ATOM 944 C CA . ARG A 1 128 ? -3.430 -22.914 -10.487 1.00 94.81 128 ARG A CA 1
ATOM 945 C C . ARG A 1 128 ? -4.442 -23.420 -9.454 1.00 94.81 128 ARG A C 1
ATOM 947 O O . ARG A 1 128 ? -4.340 -23.031 -8.302 1.00 94.81 128 ARG A O 1
ATOM 954 N N . MET A 1 129 ? -5.410 -24.247 -9.847 1.00 96.69 129 MET A N 1
ATOM 955 C CA . MET A 1 129 ? -6.439 -24.746 -8.938 1.00 96.69 129 MET A CA 1
ATOM 956 C C . MET A 1 129 ? -5.830 -25.632 -7.845 1.00 96.69 129 MET A C 1
ATOM 958 O O . MET A 1 129 ? -5.196 -26.640 -8.153 1.00 96.69 129 MET A O 1
ATOM 962 N N . GLU A 1 130 ? -6.089 -25.272 -6.591 1.00 97.62 130 GLU A N 1
ATOM 963 C CA . GLU A 1 130 ? -5.632 -25.969 -5.384 1.00 97.62 130 GLU A CA 1
ATOM 964 C C . GLU A 1 130 ? -6.812 -26.586 -4.619 1.00 97.62 130 GLU A C 1
ATOM 966 O O . GLU A 1 130 ? -6.721 -27.709 -4.127 1.00 97.62 130 GLU A O 1
ATOM 971 N N . GLN A 1 131 ? -7.948 -25.885 -4.528 1.00 98.19 131 GLN A N 1
ATOM 972 C CA . GLN A 1 131 ? -9.073 -26.291 -3.677 1.00 98.19 131 GLN A CA 1
ATOM 973 C C . GLN A 1 131 ? -10.410 -26.241 -4.422 1.00 98.19 131 GLN A C 1
ATOM 975 O O . GLN A 1 131 ? -10.841 -25.170 -4.854 1.00 98.19 131 GLN A O 1
ATOM 980 N N . VAL A 1 132 ? -11.101 -27.381 -4.499 1.00 97.88 132 VAL A N 1
ATOM 981 C CA . VAL A 1 132 ? -12.450 -27.532 -5.064 1.00 97.88 132 VAL A CA 1
ATOM 982 C C . VAL A 1 132 ? -13.373 -28.129 -4.000 1.00 97.88 132 VAL A C 1
ATOM 984 O O . VAL A 1 132 ? -13.289 -29.312 -3.679 1.00 97.88 132 VAL A O 1
ATOM 987 N N . ILE A 1 133 ? -14.253 -27.298 -3.442 1.00 98.25 133 ILE A N 1
ATOM 988 C CA . ILE A 1 133 ? -15.133 -27.650 -2.317 1.00 98.25 133 ILE A CA 1
ATOM 989 C C . ILE A 1 133 ? -16.588 -27.385 -2.723 1.00 98.25 133 ILE A C 1
ATOM 991 O O . ILE A 1 133 ? -17.056 -26.243 -2.690 1.00 98.25 133 ILE A O 1
ATOM 995 N N . LEU A 1 134 ? -17.301 -28.431 -3.132 1.00 97.69 134 LEU A N 1
ATOM 996 C CA . LEU A 1 134 ? -18.658 -28.379 -3.696 1.00 97.69 134 LEU A CA 1
ATOM 997 C C . LEU A 1 134 ? -19.657 -29.245 -2.907 1.00 97.69 134 LEU A C 1
ATOM 999 O O . LEU A 1 134 ? -20.723 -29.591 -3.420 1.00 97.69 134 LEU A O 1
ATOM 1003 N N . SER A 1 135 ? -19.319 -29.596 -1.666 1.00 97.62 135 SER A N 1
ATOM 1004 C CA . SER A 1 135 ? -20.144 -30.450 -0.819 1.00 97.62 135 SER A CA 1
ATOM 1005 C C . SER A 1 135 ? -21.466 -29.807 -0.391 1.00 97.62 135 SER A C 1
ATOM 1007 O O . SER A 1 135 ? -21.625 -28.583 -0.438 1.00 97.62 135 SER A O 1
ATOM 1009 N N . SER A 1 136 ? -22.431 -30.640 0.002 1.00 97.56 136 SER A N 1
ATOM 1010 C CA . SER A 1 136 ? -23.779 -30.228 0.418 1.00 97.56 136 SER A CA 1
ATOM 1011 C C . SER A 1 136 ? -24.475 -29.370 -0.644 1.00 97.56 136 SER A C 1
ATOM 1013 O O . SER A 1 136 ? -24.728 -28.184 -0.421 1.00 97.56 136 SER A O 1
ATOM 1015 N N . ASN A 1 137 ? -24.722 -29.965 -1.813 1.00 98.00 137 ASN A N 1
ATOM 1016 C CA . ASN A 1 137 ? -25.431 -29.379 -2.954 1.00 98.00 137 ASN A CA 1
ATOM 1017 C C . ASN A 1 137 ? -26.335 -30.439 -3.624 1.00 98.00 137 ASN A C 1
ATOM 1019 O O . ASN A 1 137 ? -26.598 -31.504 -3.073 1.00 98.00 137 ASN A O 1
ATOM 1023 N N . SER A 1 138 ? -26.878 -30.145 -4.806 1.00 97.19 138 SER A N 1
ATOM 1024 C CA . SER A 1 138 ? -27.698 -31.058 -5.619 1.00 97.19 138 SER A CA 1
ATOM 1025 C C . SER A 1 138 ? -27.062 -31.348 -6.987 1.00 97.19 138 SER A C 1
ATOM 1027 O O . SER A 1 138 ? -27.780 -31.558 -7.968 1.00 97.19 138 SER A O 1
ATOM 1029 N N . PHE A 1 139 ? -25.724 -31.347 -7.086 1.00 97.56 139 PHE A N 1
ATOM 1030 C CA . PHE A 1 139 ? -25.029 -31.649 -8.342 1.00 97.56 139 PHE A CA 1
ATOM 1031 C C . PHE A 1 139 ? -25.353 -33.072 -8.825 1.00 97.56 139 PHE A C 1
ATOM 1033 O O . PHE A 1 139 ? -25.492 -33.990 -8.024 1.00 97.56 139 PHE A O 1
ATOM 1040 N N . THR A 1 140 ? -25.460 -33.249 -10.139 1.00 95.62 140 THR A N 1
ATOM 1041 C CA . THR A 1 140 ? -25.839 -34.483 -10.855 1.00 95.62 140 THR A CA 1
ATOM 1042 C C . THR A 1 140 ? -24.845 -34.770 -11.983 1.00 95.62 140 THR A C 1
ATOM 1044 O O . THR A 1 140 ? -23.990 -33.936 -12.286 1.00 95.62 140 THR A O 1
ATOM 1047 N N . GLY A 1 141 ? -24.937 -35.934 -12.625 1.00 95.12 141 GLY A N 1
ATOM 1048 C CA . GLY A 1 141 ? -23.987 -36.347 -13.660 1.00 95.12 141 GLY A CA 1
ATOM 1049 C C . GLY A 1 141 ? -22.651 -36.835 -13.088 1.00 95.12 141 GLY A C 1
ATOM 1050 O O . GLY A 1 141 ? -22.480 -36.964 -11.875 1.00 95.12 141 GLY A O 1
ATOM 1051 N N . SER A 1 142 ? -21.695 -37.121 -13.973 1.00 96.31 142 SER A N 1
ATOM 1052 C CA . SER A 1 142 ? -20.407 -37.722 -13.606 1.00 96.31 142 SER A CA 1
ATOM 1053 C C . SER A 1 142 ? -19.349 -36.726 -13.149 1.00 96.31 142 SER A C 1
ATOM 1055 O O . SER A 1 142 ? -19.310 -35.586 -13.615 1.00 96.31 142 SER A O 1
ATOM 1057 N N . ILE A 1 143 ? -18.410 -37.195 -12.320 1.00 97.19 143 ILE A N 1
ATOM 1058 C CA . ILE A 1 143 ? -17.180 -36.458 -12.001 1.00 97.19 143 ILE A CA 1
ATOM 1059 C C . ILE A 1 143 ? -16.341 -36.306 -13.288 1.00 97.19 143 ILE A C 1
ATOM 1061 O O . ILE A 1 143 ? -15.962 -37.322 -13.876 1.00 97.19 143 ILE A O 1
ATOM 1065 N N . PRO A 1 144 ? -16.032 -35.076 -13.747 1.00 95.12 144 PRO A N 1
ATOM 1066 C CA . PRO A 1 144 ? -15.295 -34.872 -14.992 1.00 95.12 144 PRO A CA 1
ATOM 1067 C C . PRO A 1 144 ? -13.878 -35.475 -14.941 1.00 95.12 144 PRO A C 1
ATOM 1069 O O . PRO A 1 144 ? -13.121 -35.155 -14.019 1.00 95.12 144 PRO A O 1
ATOM 1072 N N . PRO A 1 145 ? -13.461 -36.276 -15.942 1.00 92.94 145 PRO A N 1
ATOM 1073 C CA . PRO A 1 145 ? -12.105 -36.827 -16.003 1.00 92.94 145 PRO A CA 1
ATOM 1074 C C . PRO A 1 145 ? -11.009 -35.757 -16.026 1.00 92.94 145 PRO A C 1
ATOM 1076 O O . PRO A 1 145 ? -9.932 -35.978 -15.488 1.00 92.94 145 PRO A O 1
ATOM 1079 N N . ASP A 1 146 ? -11.290 -34.569 -16.566 1.00 90.75 146 ASP A N 1
ATOM 1080 C CA . ASP A 1 146 ? -10.321 -33.468 -16.638 1.00 90.75 146 ASP A CA 1
ATOM 1081 C C . ASP A 1 146 ? -9.817 -33.017 -15.255 1.00 90.75 146 ASP A C 1
ATOM 1083 O O . ASP A 1 146 ? -8.736 -32.434 -15.150 1.00 90.75 146 ASP A O 1
ATOM 1087 N N . TYR A 1 147 ? -10.531 -33.336 -14.170 1.00 94.75 147 TYR A N 1
ATOM 1088 C CA . TYR A 1 147 ? -10.080 -33.041 -12.808 1.00 94.75 147 TYR A CA 1
ATOM 1089 C C . TYR A 1 147 ? -8.810 -33.825 -12.435 1.00 94.75 147 TYR A C 1
ATOM 1091 O O . TYR A 1 147 ? -8.050 -33.375 -11.576 1.00 94.75 147 TYR A O 1
ATOM 1099 N N . THR A 1 148 ? -8.522 -34.955 -13.095 1.00 93.44 148 THR A N 1
ATOM 1100 C CA . THR A 1 148 ? -7.267 -35.704 -12.896 1.00 93.44 148 THR A CA 1
ATOM 1101 C C . THR A 1 148 ? -6.056 -34.999 -13.517 1.00 93.44 148 THR A C 1
ATOM 1103 O O . THR A 1 148 ? -4.923 -35.380 -13.237 1.00 93.44 148 THR A O 1
ATOM 1106 N N . SER A 1 149 ? -6.274 -33.985 -14.367 1.00 91.00 149 SER A N 1
ATOM 1107 C CA . SER A 1 149 ? -5.217 -33.232 -15.061 1.00 91.00 149 SER A CA 1
ATOM 1108 C C . SER A 1 149 ? -4.782 -31.947 -14.341 1.00 91.00 149 SER A C 1
ATOM 1110 O O . SER A 1 149 ? -3.841 -31.287 -14.782 1.00 91.00 149 SER A O 1
ATOM 1112 N N . LEU A 1 150 ? -5.436 -31.587 -13.230 1.00 94.38 150 LEU A N 1
ATOM 1113 C CA . LEU A 1 150 ? -5.100 -30.403 -12.434 1.00 94.38 150 LEU A CA 1
ATOM 1114 C C . LEU A 1 150 ? -3.823 -30.664 -11.610 1.00 94.38 150 LEU A C 1
ATOM 1116 O O . LEU A 1 150 ? -3.860 -31.514 -10.715 1.00 94.38 150 LEU A O 1
ATOM 1120 N N . PRO A 1 151 ? -2.702 -29.960 -11.881 1.00 91.56 151 PRO A N 1
ATOM 1121 C CA . PRO A 1 151 ? -1.388 -30.328 -11.345 1.00 91.56 151 PRO A CA 1
ATOM 1122 C C . PRO A 1 151 ? -1.205 -29.988 -9.861 1.00 91.56 151 PRO A C 1
ATOM 1124 O O . PRO A 1 151 ? -0.424 -30.650 -9.186 1.00 91.56 151 PRO A O 1
ATOM 1127 N N . ASN A 1 152 ? -1.924 -28.979 -9.360 1.00 95.06 152 ASN A N 1
ATOM 1128 C CA . ASN A 1 152 ? -1.779 -28.450 -8.001 1.00 95.06 152 ASN A CA 1
ATOM 1129 C C . ASN A 1 152 ? -2.985 -28.770 -7.102 1.00 95.06 152 ASN A C 1
ATOM 1131 O O . ASN A 1 152 ? -3.132 -28.160 -6.053 1.00 95.06 152 ASN A O 1
ATOM 1135 N N . LEU A 1 153 ? -3.869 -29.691 -7.508 1.00 96.88 153 LEU A N 1
ATOM 1136 C CA . LEU A 1 153 ? -5.093 -29.979 -6.761 1.00 96.88 153 LEU A CA 1
ATOM 1137 C C . LEU A 1 153 ? -4.770 -30.645 -5.414 1.00 96.88 153 LEU A C 1
ATOM 1139 O O . LEU A 1 153 ? -4.271 -31.771 -5.374 1.00 96.88 153 LEU A O 1
ATOM 1143 N N . GLU A 1 154 ? -5.109 -29.964 -4.324 1.00 97.38 154 GLU A N 1
ATOM 1144 C CA . GLU A 1 154 ? -4.905 -30.427 -2.954 1.00 97.38 154 GLU A CA 1
ATOM 1145 C C . GLU A 1 154 ? -6.206 -30.934 -2.329 1.00 97.38 154 GLU A C 1
ATOM 1147 O O . GLU A 1 154 ? -6.198 -31.968 -1.652 1.00 97.38 154 GLU A O 1
ATOM 1152 N N . PHE A 1 155 ? -7.318 -30.205 -2.501 1.00 98.00 155 PHE A N 1
ATOM 1153 C CA . PHE A 1 155 ? -8.601 -30.501 -1.845 1.00 98.00 155 PHE A CA 1
ATOM 1154 C C . PHE A 1 155 ? -9.706 -30.738 -2.886 1.00 98.00 155 PHE A C 1
ATOM 1156 O O . PHE A 1 155 ? -9.955 -29.872 -3.728 1.00 98.00 155 PHE A O 1
ATOM 1163 N N . LEU A 1 156 ? -10.402 -31.875 -2.787 1.00 98.06 156 LEU A N 1
ATOM 1164 C CA . LEU A 1 156 ? -11.576 -32.223 -3.589 1.00 98.06 156 LEU A CA 1
ATOM 1165 C C . LEU A 1 156 ? -12.697 -32.792 -2.701 1.00 98.06 156 LEU A C 1
ATOM 1167 O O . LEU A 1 156 ? -12.707 -33.976 -2.370 1.00 98.06 156 LEU A O 1
ATOM 1171 N N . GLU A 1 157 ? -13.651 -31.945 -2.326 1.00 98.25 157 GLU A N 1
ATOM 1172 C CA . GLU A 1 157 ? -14.769 -32.287 -1.430 1.00 98.25 157 GLU A CA 1
ATOM 1173 C C . GLU A 1 157 ? -16.096 -32.164 -2.198 1.00 98.25 157 GLU A C 1
ATOM 1175 O O . GLU A 1 157 ? -16.488 -31.067 -2.606 1.00 98.25 157 GLU A O 1
ATOM 1180 N N . LEU A 1 158 ? -16.752 -33.298 -2.456 1.00 98.12 158 LEU A N 1
ATOM 1181 C CA . LEU A 1 158 ? -17.959 -33.445 -3.283 1.00 98.12 158 LEU A CA 1
ATOM 1182 C C . LEU A 1 158 ? -19.099 -34.170 -2.543 1.00 98.12 158 LEU A C 1
ATOM 1184 O O . LEU A 1 158 ? -20.101 -34.537 -3.165 1.00 98.12 158 LEU A O 1
ATOM 1188 N N . GLU A 1 159 ? -18.958 -34.417 -1.241 1.00 97.81 159 GLU A N 1
ATOM 1189 C CA . GLU A 1 159 ? -19.940 -35.165 -0.462 1.00 97.81 159 GLU A CA 1
ATOM 1190 C C . GLU A 1 159 ? -21.313 -34.487 -0.405 1.00 97.81 159 GLU A C 1
ATOM 1192 O O . GLU A 1 159 ? -21.416 -33.272 -0.563 1.00 97.81 159 GLU A O 1
ATOM 1197 N N . LEU A 1 160 ? -22.367 -35.267 -0.150 1.00 97.56 160 LEU A N 1
ATOM 1198 C CA . LEU A 1 160 ? -23.749 -34.774 -0.048 1.00 97.56 160 LEU A CA 1
ATOM 1199 C C . LEU A 1 160 ? -24.202 -34.078 -1.347 1.00 97.56 160 LEU A C 1
ATOM 1201 O O . LEU A 1 160 ? -24.523 -32.891 -1.357 1.00 97.56 160 LEU A O 1
ATOM 1205 N N . ASN A 1 161 ? -24.201 -34.836 -2.445 1.00 98.12 161 ASN A N 1
ATOM 1206 C CA . ASN A 1 161 ? -24.684 -34.437 -3.771 1.00 98.12 161 ASN A CA 1
ATOM 1207 C C . ASN A 1 161 ? -25.471 -35.602 -4.422 1.00 98.12 161 ASN A C 1
ATOM 1209 O O . ASN A 1 161 ? -25.827 -36.577 -3.764 1.00 98.12 161 ASN A O 1
ATOM 1213 N N . SER A 1 162 ? -25.810 -35.511 -5.710 1.00 97.38 162 SER A N 1
ATOM 1214 C CA . SER A 1 162 ? -26.462 -36.573 -6.500 1.00 97.38 162 SER A CA 1
ATOM 1215 C C . SER A 1 162 ? -25.626 -36.990 -7.721 1.00 97.38 162 SER A C 1
ATOM 1217 O O . SER A 1 162 ? -26.182 -37.293 -8.776 1.00 97.38 162 SER A O 1
ATOM 1219 N N . LEU A 1 163 ? -24.295 -36.980 -7.595 1.00 97.56 163 LEU A N 1
ATOM 1220 C CA . LEU A 1 163 ? -23.365 -37.349 -8.670 1.00 97.56 163 LEU A CA 1
ATOM 1221 C C . LEU A 1 163 ? -23.461 -38.841 -8.994 1.00 97.56 163 LEU A C 1
ATOM 1223 O O . LEU A 1 163 ? -23.569 -39.648 -8.077 1.00 97.56 163 LEU A O 1
ATOM 1227 N N . GLU A 1 164 ? -23.366 -39.195 -10.272 1.00 95.56 164 GLU A N 1
ATOM 1228 C CA . GLU A 1 164 ? -23.542 -40.558 -10.794 1.00 95.56 164 GLU A CA 1
ATOM 1229 C C . GLU A 1 164 ? -22.339 -41.033 -11.624 1.00 95.56 164 GLU A C 1
ATOM 1231 O O . GLU A 1 164 ? -21.447 -40.260 -11.969 1.00 95.56 164 GLU A O 1
ATOM 1236 N N . GLY A 1 165 ? -22.293 -42.321 -11.959 1.00 94.88 165 GLY A N 1
ATOM 1237 C CA . GLY A 1 165 ? -21.205 -42.894 -12.758 1.00 94.88 165 GLY A CA 1
ATOM 1238 C C . GLY A 1 165 ? -19.913 -43.177 -11.967 1.00 94.88 165 GLY A C 1
ATOM 1239 O O . GLY A 1 165 ? -19.924 -43.182 -10.733 1.00 94.88 165 GLY A O 1
ATOM 1240 N N . PRO A 1 166 ? -18.801 -43.484 -12.666 1.00 95.50 166 PRO A N 1
ATOM 1241 C CA . PRO A 1 166 ? -17.564 -43.945 -12.038 1.00 95.50 166 PRO A CA 1
ATOM 1242 C C . PRO A 1 166 ? -16.700 -42.803 -11.488 1.00 95.50 166 PRO A C 1
ATOM 1244 O O . PRO A 1 166 ? -16.721 -41.680 -11.992 1.00 95.50 166 PRO A O 1
ATOM 1247 N N . ILE A 1 167 ? -15.861 -43.120 -10.496 1.00 96.75 167 ILE A N 1
ATOM 1248 C CA . ILE A 1 167 ? -14.809 -42.219 -10.002 1.00 96.75 167 ILE A CA 1
ATOM 1249 C C . ILE A 1 167 ? -13.635 -42.220 -11.006 1.00 96.75 167 ILE A C 1
ATOM 1251 O O . ILE A 1 167 ? -13.135 -43.296 -11.333 1.00 96.75 167 ILE A O 1
ATOM 1255 N N . PRO A 1 168 ? -13.157 -41.058 -11.493 1.00 96.50 168 PRO A N 1
ATOM 1256 C CA . PRO A 1 168 ? -11.948 -40.966 -12.316 1.00 96.50 168 PRO A CA 1
ATOM 1257 C C . PRO A 1 168 ? -10.668 -41.382 -11.576 1.00 96.50 168 PRO A C 1
ATOM 1259 O O . PRO A 1 168 ? -10.567 -41.262 -10.357 1.00 96.50 168 PRO A O 1
ATOM 1262 N N . SER A 1 169 ? -9.647 -41.818 -12.317 1.00 94.94 169 SER A N 1
ATOM 1263 C CA . SER A 1 169 ? -8.369 -42.302 -11.767 1.00 94.94 169 SER A CA 1
ATOM 1264 C C . SER A 1 169 ? -7.459 -41.176 -11.251 1.00 94.94 169 SER A C 1
ATOM 1266 O O . SER A 1 169 ? -6.398 -40.916 -11.820 1.00 94.94 169 SER A O 1
ATOM 1268 N N . PHE A 1 170 ? -7.858 -40.501 -10.171 1.00 95.31 170 PHE A N 1
ATOM 1269 C CA . PHE A 1 170 ? -7.052 -39.476 -9.499 1.00 95.31 170 PHE A CA 1
ATOM 1270 C C . PHE A 1 170 ? -5.716 -40.049 -9.021 1.00 95.31 170 PHE A C 1
ATOM 1272 O O . PHE A 1 170 ? -5.695 -41.001 -8.245 1.00 95.31 170 PHE A O 1
ATOM 1279 N N . ASN A 1 171 ? -4.603 -39.466 -9.465 1.00 93.56 171 ASN A N 1
ATOM 1280 C CA . ASN A 1 171 ? -3.249 -39.937 -9.145 1.00 93.56 171 ASN A CA 1
ATOM 1281 C C . ASN A 1 171 ? -2.292 -38.788 -8.780 1.00 93.56 171 ASN A C 1
ATOM 1283 O O . ASN A 1 171 ? -1.073 -38.916 -8.877 1.00 93.56 171 ASN A O 1
ATOM 1287 N N . GLN A 1 172 ? -2.839 -37.628 -8.414 1.00 93.00 172 GLN A N 1
ATOM 1288 C CA . GLN A 1 172 ? -2.051 -36.473 -8.001 1.00 93.00 172 GLN A CA 1
ATOM 1289 C C . GLN A 1 172 ? -1.517 -36.682 -6.580 1.00 93.00 172 GLN A C 1
ATOM 1291 O O . GLN A 1 172 ? -2.284 -36.927 -5.649 1.00 93.00 172 GLN A O 1
ATOM 1296 N N . SER A 1 173 ? -0.200 -36.579 -6.394 1.00 89.94 173 SER A N 1
ATOM 1297 C CA . SER A 1 173 ? 0.448 -36.808 -5.095 1.00 89.94 173 SER A CA 1
ATOM 1298 C C . SER A 1 173 ? 0.146 -35.722 -4.059 1.00 89.94 173 SER A C 1
ATOM 1300 O O . SER A 1 173 ? 0.250 -35.993 -2.865 1.00 89.94 173 SER A O 1
ATOM 1302 N N . GLY A 1 174 ? -0.209 -34.514 -4.515 1.00 92.06 174 GLY A N 1
ATOM 1303 C CA . GLY A 1 174 ? -0.564 -33.366 -3.674 1.00 92.06 174 GLY A CA 1
ATOM 1304 C C . GLY A 1 174 ? -1.989 -33.398 -3.112 1.00 92.06 174 GLY A C 1
ATOM 1305 O O . GLY A 1 174 ? -2.313 -32.576 -2.262 1.00 92.06 174 GLY A O 1
ATOM 1306 N N . LEU A 1 175 ? -2.834 -34.346 -3.538 1.00 96.19 175 LEU A N 1
ATOM 1307 C CA . LEU A 1 175 ? -4.213 -34.444 -3.066 1.00 96.19 175 LEU A CA 1
ATOM 1308 C C . LEU A 1 175 ? -4.234 -34.943 -1.611 1.00 96.19 175 LEU A C 1
ATOM 1310 O O . LEU A 1 175 ? -3.935 -36.105 -1.335 1.00 96.19 175 LEU A O 1
ATOM 1314 N N . THR A 1 176 ? -4.579 -34.053 -0.681 1.00 95.56 176 THR A N 1
ATOM 1315 C CA . THR A 1 176 ? -4.566 -34.300 0.772 1.00 95.56 176 THR A CA 1
ATOM 1316 C C . THR A 1 176 ? -5.961 -34.408 1.379 1.00 95.56 176 THR A C 1
ATOM 1318 O O . THR A 1 176 ? -6.109 -35.008 2.445 1.00 95.56 176 THR A O 1
ATOM 1321 N N . ARG A 1 177 ? -6.995 -33.874 0.715 1.00 96.88 177 ARG A N 1
ATOM 1322 C CA . ARG A 1 177 ? -8.400 -34.014 1.128 1.00 96.88 177 ARG A CA 1
ATOM 1323 C C . ARG A 1 177 ? -9.258 -34.495 -0.033 1.00 96.88 177 ARG A C 1
ATOM 1325 O O . ARG A 1 177 ? -9.287 -33.852 -1.078 1.00 96.88 177 ARG A O 1
ATOM 1332 N N . PHE A 1 178 ? -9.962 -35.605 0.170 1.00 97.62 178 PHE A N 1
ATOM 1333 C CA . PHE A 1 178 ? -10.863 -36.196 -0.815 1.00 97.62 178 PHE A CA 1
ATOM 1334 C C . PHE A 1 178 ? -12.093 -36.799 -0.133 1.00 97.62 178 PHE A C 1
ATOM 1336 O O . PHE A 1 178 ? -11.959 -37.622 0.782 1.00 97.62 178 PHE A O 1
ATOM 1343 N N . ASN A 1 179 ? -13.285 -36.414 -0.585 1.00 97.69 179 ASN A N 1
ATOM 1344 C CA . ASN A 1 179 ? -14.544 -36.966 -0.093 1.00 97.69 179 ASN A CA 1
ATOM 1345 C C . ASN A 1 179 ? -15.624 -36.935 -1.185 1.00 97.69 179 ASN A C 1
ATOM 1347 O O . ASN A 1 179 ? -15.890 -35.894 -1.778 1.00 97.69 179 ASN A O 1
ATOM 1351 N N . VAL A 1 180 ? -16.233 -38.090 -1.457 1.00 97.50 180 VAL A N 1
ATOM 1352 C CA . VAL A 1 180 ? -17.311 -38.294 -2.442 1.00 97.50 180 VAL A CA 1
ATOM 1353 C C . VAL A 1 180 ? -18.486 -39.076 -1.839 1.00 97.50 180 VAL A C 1
ATOM 1355 O O . VAL A 1 180 ? -19.308 -39.648 -2.557 1.00 97.50 180 VAL A O 1
ATOM 1358 N N . SER A 1 181 ? -18.563 -39.135 -0.508 1.00 97.06 181 SER A N 1
ATOM 1359 C CA . SER A 1 181 ? -19.626 -39.840 0.210 1.00 97.06 181 SER A CA 1
ATOM 1360 C C . SER A 1 181 ? -21.001 -39.199 -0.009 1.00 97.06 181 SER A C 1
ATOM 1362 O O . SER A 1 181 ? -21.099 -38.045 -0.422 1.00 97.06 181 SER A O 1
ATOM 1364 N N . TYR A 1 182 ? -22.083 -39.932 0.256 1.00 96.88 182 TYR A N 1
ATOM 1365 C CA . TYR A 1 182 ? -23.458 -39.427 0.105 1.00 96.88 182 TYR A CA 1
ATOM 1366 C C . TYR A 1 182 ? -23.753 -38.892 -1.313 1.00 96.88 182 TYR A C 1
ATOM 1368 O O . TYR A 1 182 ? -24.079 -37.720 -1.493 1.00 96.88 182 TYR A O 1
ATOM 1376 N N . ASN A 1 183 ? -23.603 -39.762 -2.316 1.00 98.06 183 ASN A N 1
ATOM 1377 C CA . ASN A 1 183 ? -23.849 -39.496 -3.740 1.00 98.06 183 ASN A CA 1
ATOM 1378 C C . ASN A 1 183 ? -24.557 -40.707 -4.410 1.00 98.06 183 ASN A C 1
ATOM 1380 O O . ASN A 1 183 ? -25.113 -41.585 -3.738 1.00 98.06 183 ASN A O 1
ATOM 1384 N N . ARG A 1 184 ? -24.584 -40.771 -5.745 1.00 96.88 184 ARG A N 1
ATOM 1385 C CA . ARG A 1 184 ? -25.080 -41.904 -6.552 1.00 96.88 184 ARG A CA 1
ATOM 1386 C C . ARG A 1 184 ? -23.968 -42.512 -7.416 1.00 96.88 184 ARG A C 1
ATOM 1388 O O . ARG A 1 184 ? -24.217 -42.976 -8.514 1.00 96.88 184 ARG A O 1
ATOM 1395 N N . LEU A 1 185 ? -22.716 -42.476 -6.963 1.00 96.19 185 LEU A N 1
ATOM 1396 C CA . LEU A 1 185 ? -21.601 -43.010 -7.746 1.00 96.19 185 LEU A CA 1
ATOM 1397 C C . LEU A 1 185 ? -21.637 -44.544 -7.749 1.00 96.19 185 LEU A C 1
ATOM 1399 O O . LEU A 1 185 ? -22.048 -45.171 -6.768 1.00 96.19 185 LEU A O 1
ATOM 1403 N N . GLY A 1 186 ? -21.179 -45.148 -8.843 1.00 93.25 186 GLY A N 1
ATOM 1404 C CA . GLY A 1 186 ? -21.225 -46.595 -9.047 1.00 93.25 186 GLY A CA 1
ATOM 1405 C C . GLY A 1 186 ? -19.998 -47.132 -9.775 1.00 93.25 186 GLY A C 1
ATOM 1406 O O . GLY A 1 186 ? -19.282 -46.404 -10.464 1.00 93.25 186 GLY A O 1
ATOM 1407 N N . GLY A 1 187 ? -19.750 -48.432 -9.627 1.00 91.94 187 GLY A N 1
ATOM 1408 C CA . GLY A 1 187 ? -18.619 -49.114 -10.256 1.00 91.94 187 GLY A CA 1
ATOM 1409 C C . GLY A 1 187 ? -17.356 -49.189 -9.383 1.00 91.94 187 GLY A C 1
ATOM 1410 O O . GLY A 1 187 ? -17.381 -48.852 -8.196 1.00 91.94 187 GLY A O 1
ATOM 1411 N N . PRO A 1 188 ? -16.246 -49.697 -9.947 1.00 93.00 188 PRO A N 1
ATOM 1412 C CA . PRO A 1 188 ? -15.020 -49.930 -9.193 1.00 93.00 188 PRO A CA 1
ATOM 1413 C C . PRO A 1 188 ? -14.302 -48.621 -8.836 1.00 93.00 188 PRO A C 1
ATOM 1415 O O . PRO A 1 188 ? -14.084 -47.774 -9.702 1.00 93.00 188 PRO A O 1
ATOM 1418 N N . ILE A 1 189 ? -13.854 -48.488 -7.584 1.00 94.75 189 ILE A N 1
ATOM 1419 C CA . ILE A 1 189 ? -12.931 -47.428 -7.157 1.00 94.75 189 ILE A CA 1
ATOM 1420 C C . ILE A 1 189 ? -11.576 -47.660 -7.853 1.00 94.75 189 ILE A C 1
ATOM 1422 O O . ILE A 1 189 ? -10.987 -48.738 -7.681 1.00 94.75 189 ILE A O 1
ATOM 1426 N N . PRO A 1 190 ? -11.043 -46.689 -8.624 1.00 94.75 190 PRO A N 1
ATOM 1427 C CA . PRO A 1 190 ? -9.743 -46.834 -9.269 1.00 94.75 190 PRO A CA 1
ATOM 1428 C C . PRO A 1 190 ? -8.623 -47.064 -8.257 1.00 94.75 190 PRO A C 1
ATOM 1430 O O . PRO A 1 190 ? -8.480 -46.332 -7.280 1.00 94.75 190 PRO A O 1
ATOM 1433 N N . GLN A 1 191 ? -7.793 -48.071 -8.517 1.00 91.50 191 GLN A N 1
ATOM 1434 C CA . GLN A 1 191 ? -6.691 -48.454 -7.636 1.00 91.50 191 GLN A CA 1
ATOM 1435 C C . GLN A 1 191 ? -5.443 -47.611 -7.936 1.00 91.50 191 GLN A C 1
ATOM 1437 O O . GLN A 1 191 ? -4.477 -48.089 -8.530 1.00 91.50 191 GLN A O 1
ATOM 1442 N N . THR A 1 192 ? -5.492 -46.330 -7.574 1.00 93.50 192 THR A N 1
ATOM 1443 C CA . THR A 1 192 ? -4.354 -45.402 -7.656 1.00 93.50 192 THR A CA 1
ATOM 1444 C C . THR A 1 192 ? -3.681 -45.235 -6.294 1.00 93.50 192 THR A C 1
ATOM 1446 O O . THR A 1 192 ? -4.306 -45.438 -5.250 1.00 93.50 192 THR A O 1
ATOM 1449 N N . GLU A 1 193 ? -2.405 -44.832 -6.288 1.00 90.56 193 GLU A N 1
ATOM 1450 C CA . GLU A 1 193 ? -1.660 -44.605 -5.039 1.00 90.56 193 GLU A CA 1
ATOM 1451 C C . GLU A 1 193 ? -2.318 -43.512 -4.186 1.00 90.56 193 GLU A C 1
ATOM 1453 O O . GLU A 1 193 ? -2.380 -43.622 -2.964 1.00 90.56 193 GLU A O 1
ATOM 1458 N N . THR A 1 194 ? -2.848 -42.474 -4.834 1.00 92.94 194 THR A N 1
ATOM 1459 C CA . THR A 1 194 ? -3.542 -41.366 -4.176 1.00 92.94 194 THR A CA 1
ATOM 1460 C C . THR A 1 194 ? -4.866 -41.801 -3.546 1.00 92.94 194 THR A C 1
ATOM 1462 O O . THR A 1 194 ? -5.078 -41.547 -2.361 1.00 92.94 194 THR A O 1
ATOM 1465 N N . LEU A 1 195 ? -5.759 -42.466 -4.296 1.00 93.50 195 LEU A N 1
ATOM 1466 C CA . LEU A 1 195 ? -7.092 -42.820 -3.787 1.00 93.50 195 LEU A CA 1
ATOM 1467 C C . LEU A 1 195 ? -7.031 -43.852 -2.656 1.00 93.50 195 LEU A C 1
ATOM 1469 O O . LEU A 1 195 ? -7.840 -43.788 -1.731 1.00 93.50 195 LEU A O 1
ATOM 1473 N N . GLY A 1 196 ? -6.033 -44.741 -2.677 1.00 89.81 196 GLY A N 1
ATOM 1474 C CA . GLY A 1 196 ? -5.817 -45.735 -1.625 1.00 89.81 196 GLY A CA 1
ATOM 1475 C C . GLY A 1 196 ? -5.465 -45.156 -0.247 1.00 89.81 196 GLY A C 1
ATOM 1476 O O . GLY A 1 196 ? -5.528 -45.884 0.741 1.00 89.81 196 GLY A O 1
ATOM 1477 N N . ARG A 1 197 ? -5.107 -43.865 -0.149 1.00 93.25 197 ARG A N 1
ATOM 1478 C CA . ARG A 1 197 ? -4.773 -43.198 1.126 1.00 93.25 197 ARG A CA 1
ATOM 1479 C C . ARG A 1 197 ? -6.001 -42.698 1.891 1.00 93.25 197 ARG A C 1
ATOM 1481 O O . ARG A 1 197 ? -5.882 -42.399 3.079 1.00 93.25 197 ARG A O 1
ATOM 1488 N N . PHE A 1 198 ? -7.157 -42.572 1.237 1.00 95.50 198 PHE A N 1
ATOM 1489 C CA . PHE A 1 198 ? -8.352 -41.997 1.855 1.00 95.50 198 PHE A CA 1
ATOM 1490 C C . PHE A 1 198 ? -9.182 -43.047 2.608 1.00 95.50 198 PHE A C 1
ATOM 1492 O O . PHE A 1 198 ? -9.281 -44.196 2.171 1.00 95.50 198 PHE A O 1
ATOM 1499 N N . PRO A 1 199 ? -9.787 -42.677 3.752 1.00 95.06 199 PRO A N 1
ATOM 1500 C CA . PRO A 1 199 ? -10.547 -43.609 4.574 1.00 95.06 199 PRO A CA 1
ATOM 1501 C C . PRO A 1 199 ? -11.837 -44.060 3.882 1.00 95.06 199 PRO A C 1
ATOM 1503 O O . PRO A 1 199 ? -12.393 -43.361 3.038 1.00 95.06 199 PRO A O 1
ATOM 1506 N N . LYS A 1 200 ? -12.380 -45.201 4.327 1.00 93.62 200 LYS A N 1
ATOM 1507 C CA . LYS A 1 200 ? -13.680 -45.727 3.875 1.00 93.62 200 LYS A CA 1
ATOM 1508 C C . LYS A 1 200 ? -14.803 -44.675 3.911 1.00 93.62 200 LYS A C 1
ATOM 1510 O O . LYS A 1 200 ? -15.593 -44.596 2.975 1.00 93.62 200 LYS A O 1
ATOM 1515 N N . SER A 1 201 ? -14.814 -43.821 4.936 1.00 94.56 201 SER A N 1
ATOM 1516 C CA . SER A 1 201 ? -15.805 -42.752 5.100 1.00 94.56 201 SER A CA 1
ATOM 1517 C C . SER A 1 201 ? -15.855 -41.770 3.927 1.00 94.56 201 SER A C 1
ATOM 1519 O O . SER A 1 201 ? -16.899 -41.171 3.701 1.00 94.56 201 SER A O 1
ATOM 1521 N N . SER A 1 202 ? -14.768 -41.620 3.161 1.00 96.38 202 SER A N 1
ATOM 1522 C CA . SER A 1 202 ? -14.733 -40.771 1.963 1.00 96.38 202 SER A CA 1
ATOM 1523 C C . SER A 1 202 ? -15.553 -41.328 0.793 1.00 96.38 202 SER A C 1
ATOM 1525 O O . SER A 1 202 ? -15.796 -40.597 -0.163 1.00 96.38 202 SER A O 1
ATOM 1527 N N . PHE A 1 203 ? -15.977 -42.596 0.846 1.00 95.56 203 PHE A N 1
ATOM 1528 C CA . PHE A 1 203 ? -16.670 -43.298 -0.245 1.00 95.56 203 PHE A CA 1
ATOM 1529 C C . PHE A 1 203 ? -18.062 -43.825 0.147 1.00 95.56 203 PHE A C 1
ATOM 1531 O O . PHE A 1 203 ? -18.813 -44.281 -0.717 1.00 95.56 203 PHE A O 1
ATOM 1538 N N . ASP A 1 204 ? -18.415 -43.774 1.433 1.00 91.75 204 ASP A N 1
ATOM 1539 C CA . ASP A 1 204 ? -19.648 -44.361 1.964 1.00 91.75 204 ASP A CA 1
ATOM 1540 C C . ASP A 1 204 ? -20.927 -43.682 1.424 1.00 91.75 204 ASP A C 1
ATOM 1542 O O . ASP A 1 204 ? -20.913 -42.551 0.945 1.00 91.75 204 ASP A O 1
ATOM 1546 N N . HIS A 1 205 ? -22.069 -44.367 1.547 1.00 91.81 205 HIS A N 1
ATOM 1547 C CA . HIS A 1 205 ? -23.398 -43.844 1.188 1.00 91.81 205 HIS A CA 1
ATOM 1548 C C . HIS A 1 205 ? -23.551 -43.441 -0.294 1.00 91.81 205 HIS A C 1
ATOM 1550 O O . HIS A 1 205 ? -24.189 -42.442 -0.614 1.00 91.81 205 HIS A O 1
ATOM 1556 N N . ASN A 1 206 ? -22.994 -44.242 -1.206 1.00 93.88 206 ASN A N 1
ATOM 1557 C CA . ASN A 1 206 ? -23.215 -44.119 -2.648 1.00 93.88 206 ASN A CA 1
ATOM 1558 C C . ASN A 1 206 ? -24.249 -45.143 -3.142 1.00 93.88 206 ASN A C 1
ATOM 1560 O O . ASN A 1 206 ? -24.053 -46.348 -2.982 1.00 93.88 206 ASN A O 1
ATOM 1564 N N . SER A 1 207 ? -25.360 -44.665 -3.711 1.00 82.56 207 SER A N 1
ATOM 1565 C CA . SER A 1 207 ? -26.540 -45.504 -4.008 1.00 82.56 207 SER A CA 1
ATOM 1566 C C . SER A 1 207 ? -26.403 -46.438 -5.220 1.00 82.56 207 SER A C 1
ATOM 1568 O O . SER A 1 207 ? -27.002 -47.511 -5.195 1.00 82.56 207 SER A O 1
ATOM 1570 N N . ASP A 1 208 ? -25.562 -46.110 -6.208 1.00 83.19 208 ASP A N 1
ATOM 1571 C CA . ASP A 1 208 ? -25.335 -46.950 -7.401 1.00 83.19 208 ASP A CA 1
ATOM 1572 C C . ASP A 1 208 ? -24.237 -48.017 -7.189 1.00 83.19 208 ASP A C 1
ATOM 1574 O O . ASP A 1 208 ? -23.863 -48.743 -8.111 1.00 83.19 208 ASP A O 1
ATOM 1578 N N . GLY A 1 209 ? -23.735 -48.151 -5.955 1.00 83.94 209 GLY A N 1
ATOM 1579 C CA . GLY A 1 209 ? -22.888 -49.264 -5.528 1.00 83.94 209 GLY A CA 1
ATOM 1580 C C . GLY A 1 209 ? -21.421 -49.141 -5.942 1.00 83.94 209 GLY A C 1
ATOM 1581 O O . GLY A 1 209 ? -20.939 -49.894 -6.790 1.00 83.94 209 GLY A O 1
ATOM 1582 N N . LEU A 1 210 ? -20.680 -48.236 -5.294 1.00 92.38 210 LEU A N 1
ATOM 1583 C CA . LEU A 1 210 ? -19.214 -48.246 -5.352 1.00 92.38 210 LEU A CA 1
ATOM 1584 C C . LEU A 1 210 ? -18.645 -49.530 -4.734 1.00 92.38 210 LEU A C 1
ATOM 1586 O O . LEU A 1 210 ? -19.096 -49.990 -3.682 1.00 92.38 210 LEU A O 1
ATOM 1590 N N . CYS A 1 211 ? -17.614 -50.086 -5.365 1.00 90.69 211 CYS A N 1
ATOM 1591 C CA . CYS A 1 211 ? -16.960 -51.314 -4.919 1.00 90.69 211 CYS A CA 1
ATOM 1592 C C . CYS A 1 211 ? -15.443 -51.291 -5.174 1.00 90.69 211 CYS A C 1
ATOM 1594 O O . CYS A 1 211 ? -14.941 -50.491 -5.955 1.00 90.69 211 CYS A O 1
ATOM 1596 N N . GLY A 1 212 ? -14.693 -52.177 -4.521 1.00 87.81 212 GLY A N 1
ATOM 1597 C CA . GLY A 1 212 ? -13.225 -52.196 -4.518 1.00 87.81 212 GLY A CA 1
ATOM 1598 C C . GLY A 1 212 ? -12.620 -51.420 -3.335 1.00 87.81 212 GLY A C 1
ATOM 1599 O O . GLY A 1 212 ? -13.304 -50.580 -2.755 1.00 87.81 212 GLY A O 1
ATOM 1600 N N . PRO A 1 213 ? -11.360 -51.696 -2.939 1.00 86.19 213 PRO A N 1
ATOM 1601 C CA . PRO A 1 213 ? -10.722 -51.058 -1.782 1.00 86.19 213 PRO A CA 1
ATOM 1602 C C . PRO A 1 213 ? -10.788 -49.520 -1.847 1.00 86.19 213 PRO A C 1
ATOM 1604 O O . PRO A 1 213 ? -10.520 -48.971 -2.919 1.00 86.19 213 PRO A O 1
ATOM 1607 N N . PRO A 1 214 ? -11.123 -48.820 -0.739 1.00 87.00 214 PRO A N 1
ATOM 1608 C CA . PRO A 1 214 ? -11.290 -49.318 0.639 1.00 87.00 214 PRO A CA 1
ATOM 1609 C C . PRO A 1 214 ? -12.673 -49.925 0.973 1.00 87.00 214 PRO A C 1
ATOM 1611 O O . PRO A 1 214 ? -12.929 -50.265 2.130 1.00 87.00 214 PRO A O 1
ATOM 1614 N N . LEU A 1 215 ? -13.575 -50.062 -0.004 1.00 87.88 215 LEU A N 1
ATOM 1615 C CA . LEU A 1 215 ? -14.868 -50.745 0.139 1.00 87.88 215 LEU A CA 1
ATOM 1616 C C . LEU A 1 215 ? -14.754 -52.261 -0.124 1.00 87.88 215 LEU A C 1
ATOM 1618 O O . LEU A 1 215 ? -13.680 -52.799 -0.397 1.00 87.88 215 LEU A O 1
ATOM 1622 N N . ALA A 1 216 ? -15.883 -52.969 -0.017 1.00 85.81 216 ALA A N 1
ATOM 1623 C CA . ALA A 1 216 ? -15.967 -54.395 -0.329 1.00 85.81 216 ALA A CA 1
ATOM 1624 C C . ALA A 1 216 ? -15.666 -54.667 -1.814 1.00 85.81 216 ALA A C 1
ATOM 1626 O O . ALA A 1 216 ? -15.936 -53.830 -2.673 1.00 85.81 216 ALA A O 1
ATOM 1627 N N . ALA A 1 217 ? -15.117 -55.846 -2.123 1.00 83.94 217 ALA A N 1
ATOM 1628 C CA . ALA A 1 217 ? -14.766 -56.233 -3.488 1.00 83.94 217 ALA A CA 1
ATOM 1629 C C . ALA A 1 217 ? -15.977 -56.193 -4.442 1.00 83.94 217 ALA A C 1
ATOM 1631 O O . ALA A 1 217 ? -17.097 -56.523 -4.055 1.00 83.94 217 ALA A O 1
ATOM 1632 N N . CYS A 1 218 ? -15.741 -55.803 -5.698 1.00 84.94 218 CYS A N 1
ATOM 1633 C CA . CYS A 1 218 ? -16.784 -55.756 -6.720 1.00 84.94 218 CYS A CA 1
ATOM 1634 C C . CYS A 1 218 ? -17.343 -57.150 -7.045 1.00 84.94 218 CYS A C 1
ATOM 1636 O O . CYS A 1 218 ? -16.566 -58.107 -7.119 1.00 84.94 218 CYS A O 1
ATOM 1638 N N . PRO A 1 219 ? -18.660 -57.278 -7.296 1.00 80.38 219 PRO A N 1
ATOM 1639 C CA . PRO A 1 219 ? -19.242 -58.533 -7.753 1.00 80.38 219 PRO A CA 1
ATOM 1640 C C . PRO A 1 219 ? -18.652 -58.908 -9.119 1.00 80.38 219 PRO A C 1
ATOM 1642 O O . PRO A 1 219 ? -18.752 -58.162 -10.093 1.00 80.38 219 PRO A O 1
ATOM 1645 N N . VAL A 1 220 ? -18.001 -60.069 -9.182 1.00 69.12 220 VAL A N 1
ATOM 1646 C CA . VAL A 1 220 ? -17.411 -60.606 -10.412 1.00 69.12 220 VAL A CA 1
ATOM 1647 C C . VAL A 1 220 ? -18.542 -61.139 -11.294 1.00 69.12 220 VAL A C 1
ATOM 1649 O O . VAL A 1 220 ? -19.095 -62.200 -11.014 1.00 69.12 220 VAL A O 1
ATOM 1652 N N . PHE A 1 221 ? -18.897 -60.420 -12.361 1.00 55.06 221 PHE A N 1
ATOM 1653 C CA . PHE A 1 221 ? -19.716 -60.990 -13.434 1.00 55.06 221 PHE A CA 1
ATOM 1654 C C . PHE A 1 221 ? -18.835 -61.870 -14.344 1.00 55.06 221 PHE A C 1
ATOM 1656 O O . PHE A 1 221 ? -17.718 -61.466 -14.676 1.00 55.06 221 PHE A O 1
ATOM 1663 N N . PRO A 1 222 ? -19.290 -63.074 -14.744 1.00 48.31 222 PRO A N 1
ATOM 1664 C CA . PRO A 1 222 ? -18.502 -63.978 -15.580 1.00 48.31 222 PRO A CA 1
ATOM 1665 C C . PRO A 1 222 ? -18.260 -63.374 -16.980 1.00 48.31 222 PRO A C 1
ATOM 1667 O O . PRO A 1 222 ? -19.174 -62.778 -17.554 1.00 48.31 222 PRO A O 1
ATOM 1670 N N . PRO A 1 223 ? -17.049 -63.509 -17.554 1.00 48.03 223 PRO A N 1
ATOM 1671 C CA . PRO A 1 223 ? -16.685 -62.830 -18.794 1.00 48.03 223 PRO A CA 1
ATOM 1672 C C . PRO A 1 223 ? -17.331 -63.493 -20.019 1.00 48.03 223 PRO A C 1
ATOM 1674 O O . PRO A 1 223 ? -17.202 -64.699 -20.230 1.00 48.03 223 PRO A O 1
ATOM 1677 N N . LEU A 1 224 ? -17.977 -62.688 -20.868 1.00 43.78 224 LEU A N 1
ATOM 1678 C CA . LEU A 1 224 ? -18.351 -63.084 -22.226 1.00 43.78 224 LEU A CA 1
ATOM 1679 C C . LEU A 1 224 ? -17.135 -62.965 -23.166 1.00 43.78 224 LEU A C 1
ATOM 1681 O O . LEU A 1 224 ? -16.370 -62.005 -23.109 1.00 43.78 224 LEU A O 1
ATOM 1685 N N . LEU A 1 225 ? -16.985 -64.005 -23.989 1.00 41.16 225 LEU A N 1
ATOM 1686 C CA . LEU A 1 225 ? -15.920 -64.342 -24.947 1.00 41.16 225 LEU A CA 1
ATOM 1687 C C . LEU A 1 225 ? -15.276 -63.175 -25.739 1.00 41.16 225 LEU A C 1
ATOM 1689 O O . LEU A 1 225 ? -15.992 -62.301 -26.226 1.00 41.16 225 LEU A O 1
ATOM 1693 N N . PRO A 1 226 ? -13.950 -63.216 -26.001 1.00 45.75 226 PRO A N 1
ATOM 1694 C CA . PRO A 1 226 ? -13.281 -62.278 -26.906 1.00 45.75 226 PRO A CA 1
ATOM 1695 C C . PRO A 1 226 ? -13.350 -62.718 -28.393 1.00 45.75 226 PRO A C 1
ATOM 1697 O O . PRO A 1 226 ? -13.209 -63.911 -28.675 1.00 45.75 226 PRO A O 1
ATOM 1700 N N . PRO A 1 227 ? -13.489 -61.789 -29.368 1.00 45.50 227 PRO A N 1
ATOM 1701 C CA . PRO A 1 227 ? -13.307 -62.068 -30.798 1.00 45.50 227 PRO A CA 1
ATOM 1702 C C . PRO A 1 227 ? -11.815 -62.074 -31.221 1.00 45.50 227 PRO A C 1
ATOM 1704 O O . PRO A 1 227 ? -10.956 -61.604 -30.471 1.00 45.50 227 PRO A O 1
ATOM 1707 N N . PRO A 1 228 ? -11.484 -62.617 -32.412 1.00 42.69 228 PRO A N 1
ATOM 1708 C CA . PRO A 1 228 ? -10.158 -63.154 -32.743 1.00 42.69 228 PRO A CA 1
ATOM 1709 C C . PRO A 1 228 ? -9.102 -62.108 -33.156 1.00 42.69 228 PRO A C 1
ATOM 1711 O O . PRO A 1 228 ? -9.406 -61.080 -33.756 1.00 42.69 228 PRO A O 1
ATOM 1714 N N . GLN A 1 229 ? -7.832 -62.427 -32.873 1.00 41.06 229 GLN A N 1
ATOM 1715 C CA . GLN A 1 229 ? -6.630 -61.651 -33.224 1.00 41.06 229 GLN A CA 1
ATOM 1716 C C . GLN A 1 229 ? -6.217 -61.793 -34.707 1.00 41.06 229 GLN A C 1
ATOM 1718 O O . GLN A 1 229 ? -6.290 -62.900 -35.243 1.00 41.06 229 GLN A O 1
ATOM 1723 N N . PRO A 1 230 ? -5.631 -60.749 -35.332 1.00 42.22 230 PRO A N 1
ATOM 1724 C CA . PRO A 1 230 ? -4.717 -60.877 -36.473 1.00 42.22 230 PRO A CA 1
ATOM 1725 C C . PRO A 1 230 ? -3.232 -60.965 -36.030 1.00 42.22 230 PRO A C 1
ATOM 1727 O O . PRO A 1 230 ? -2.907 -60.636 -34.887 1.00 42.22 230 PRO A O 1
ATOM 1730 N N . PRO A 1 231 ? -2.316 -61.435 -36.902 1.00 43.66 231 PRO A N 1
ATOM 1731 C CA . PRO A 1 231 ? -1.127 -62.188 -36.496 1.00 43.66 231 PRO A CA 1
ATOM 1732 C C . PRO A 1 231 ? 0.116 -61.345 -36.151 1.00 43.66 231 PRO A C 1
ATOM 1734 O O . PRO A 1 231 ? 0.341 -60.257 -36.677 1.00 43.66 231 PRO A O 1
ATOM 1737 N N . LYS A 1 232 ? 0.965 -61.926 -35.289 1.00 40.00 232 LYS A N 1
ATOM 1738 C CA . LYS A 1 232 ? 2.299 -61.444 -34.880 1.00 40.00 232 LYS A CA 1
ATOM 1739 C C . LYS A 1 232 ? 3.319 -61.435 -36.035 1.00 40.00 232 LYS A C 1
ATOM 1741 O O . LYS A 1 232 ? 3.403 -62.433 -36.750 1.00 40.00 232 LYS A O 1
ATOM 1746 N N . PRO A 1 233 ? 4.218 -60.434 -36.105 1.00 41.16 233 PRO A N 1
ATOM 1747 C CA . PRO A 1 233 ? 5.509 -60.560 -36.779 1.00 41.16 233 PRO A CA 1
ATOM 1748 C C . PRO A 1 233 ? 6.592 -61.162 -35.857 1.00 41.16 233 PRO A C 1
ATOM 1750 O O . PRO A 1 233 ? 6.587 -60.967 -34.641 1.00 41.16 233 PRO A O 1
ATOM 1753 N N . SER A 1 234 ? 7.514 -61.902 -36.473 1.00 37.47 234 SER A N 1
ATOM 1754 C CA . SER A 1 234 ? 8.646 -62.673 -35.925 1.00 37.47 234 SER A CA 1
ATOM 1755 C C . SER A 1 234 ? 9.920 -61.812 -35.640 1.00 37.47 234 SER A C 1
ATOM 1757 O O . SER A 1 234 ? 9.893 -60.611 -35.903 1.00 37.47 234 SER A O 1
ATOM 1759 N N . PRO A 1 235 ? 11.012 -62.367 -35.050 1.00 46.81 235 PRO A N 1
ATOM 1760 C CA . PRO A 1 235 ? 11.952 -61.664 -34.152 1.00 46.81 235 PRO A CA 1
ATOM 1761 C C . PRO A 1 235 ? 13.093 -60.892 -34.863 1.00 46.81 235 PRO A C 1
ATOM 1763 O O . PRO A 1 235 ? 13.264 -61.037 -36.074 1.00 46.81 235 PRO A O 1
ATOM 1766 N N . PRO A 1 236 ? 13.893 -60.070 -34.138 1.00 45.31 236 PRO A N 1
ATOM 1767 C CA . PRO A 1 236 ? 14.807 -59.113 -34.755 1.00 45.31 236 PRO A CA 1
ATOM 1768 C C . PRO A 1 236 ? 16.148 -59.743 -35.157 1.00 45.31 236 PRO A C 1
ATOM 1770 O O . PRO A 1 236 ? 16.759 -60.489 -34.394 1.00 45.31 236 PRO A O 1
ATOM 1773 N N . VAL A 1 237 ? 16.649 -59.347 -36.330 1.00 36.56 237 VAL A N 1
ATOM 1774 C CA . VAL A 1 237 ? 18.052 -59.508 -36.740 1.00 36.56 237 VAL A CA 1
ATOM 1775 C C . VAL A 1 237 ? 18.693 -58.123 -36.757 1.00 36.56 237 VAL A C 1
ATOM 1777 O O . VAL A 1 237 ? 18.116 -57.156 -37.250 1.00 36.56 237 VAL A O 1
ATOM 1780 N N . GLY A 1 238 ? 19.854 -58.024 -36.114 1.00 39.50 238 GLY A N 1
ATOM 1781 C CA . GLY A 1 238 ? 20.469 -56.765 -35.721 1.00 39.50 238 GLY A CA 1
ATOM 1782 C C . GLY A 1 238 ? 21.132 -55.946 -36.828 1.00 39.50 238 GLY A C 1
ATOM 1783 O O . GLY A 1 238 ? 21.299 -56.365 -37.968 1.00 39.50 238 GLY A O 1
ATOM 1784 N N . GLY A 1 239 ? 21.608 -54.776 -36.391 1.00 38.06 239 GLY A N 1
ATOM 1785 C CA . GLY A 1 239 ? 22.640 -53.989 -37.061 1.00 38.06 239 GLY A CA 1
ATOM 1786 C C . GLY A 1 239 ? 22.173 -52.629 -37.577 1.00 38.06 239 GLY A C 1
ATOM 1787 O O . GLY A 1 239 ? 21.583 -52.532 -38.643 1.00 38.06 239 GLY A O 1
ATOM 1788 N N . ARG A 1 240 ? 22.550 -51.550 -36.876 1.00 36.81 240 ARG A N 1
ATOM 1789 C CA . ARG A 1 240 ? 23.662 -50.630 -37.227 1.00 36.81 240 ARG A CA 1
ATOM 1790 C C . ARG A 1 240 ? 23.372 -49.226 -36.675 1.00 36.81 240 ARG A C 1
ATOM 1792 O O . ARG A 1 240 ? 22.375 -48.598 -37.010 1.00 36.81 240 ARG A O 1
ATOM 1799 N N . LYS A 1 241 ? 24.287 -48.719 -35.842 1.00 48.59 241 LYS A N 1
ATOM 1800 C CA . LYS A 1 241 ? 24.297 -47.338 -35.332 1.00 48.59 241 LYS A CA 1
ATOM 1801 C C . LYS A 1 241 ? 24.223 -46.336 -36.498 1.00 48.59 241 LYS A C 1
ATOM 1803 O O . LYS A 1 241 ? 25.072 -46.388 -37.388 1.00 48.59 241 LYS A O 1
ATOM 1808 N N . ARG A 1 242 ? 23.285 -45.382 -36.456 1.00 42.84 242 ARG A N 1
ATOM 1809 C CA . ARG A 1 242 ? 23.333 -44.145 -37.256 1.00 42.84 242 ARG A CA 1
ATOM 1810 C C . ARG A 1 242 ? 23.336 -42.930 -36.332 1.00 42.84 242 ARG A C 1
ATOM 1812 O O . ARG A 1 242 ? 22.555 -42.847 -35.392 1.00 42.84 242 ARG A O 1
ATOM 1819 N N . ARG A 1 243 ? 24.292 -42.038 -36.594 1.00 51.38 243 ARG A N 1
ATOM 1820 C CA . ARG A 1 243 ? 24.548 -40.785 -35.877 1.00 51.38 243 ARG A CA 1
ATOM 1821 C C . ARG A 1 243 ? 23.378 -39.812 -36.082 1.00 51.38 243 ARG A C 1
ATOM 1823 O O . ARG A 1 243 ? 22.875 -39.692 -37.195 1.00 51.38 243 ARG A O 1
ATOM 1830 N N . PHE A 1 244 ? 22.974 -39.137 -35.006 1.00 44.41 244 PHE A N 1
ATOM 1831 C CA . PHE A 1 244 ? 21.976 -38.066 -35.004 1.00 44.41 244 PHE A CA 1
ATOM 1832 C C . PHE A 1 244 ? 22.547 -36.803 -35.669 1.00 44.41 244 PHE A C 1
ATOM 1834 O O . PHE A 1 244 ? 23.607 -36.328 -35.269 1.00 44.41 244 PHE A O 1
ATOM 1841 N N . ASN A 1 245 ? 21.832 -36.249 -36.654 1.00 52.06 245 ASN A N 1
ATOM 1842 C CA . ASN A 1 245 ? 22.140 -34.955 -37.266 1.00 52.06 245 ASN A CA 1
ATOM 1843 C C . ASN A 1 245 ? 21.258 -33.865 -36.636 1.00 52.06 245 ASN A C 1
ATOM 1845 O O . ASN A 1 245 ? 20.040 -33.859 -36.812 1.00 52.06 245 ASN A O 1
ATOM 1849 N N . LEU A 1 246 ? 21.900 -32.925 -35.936 1.00 53.47 246 LEU A N 1
ATOM 1850 C CA . LEU A 1 246 ? 21.318 -31.805 -35.176 1.00 53.47 246 LEU A CA 1
ATOM 1851 C C . LEU A 1 246 ? 20.461 -30.827 -36.020 1.00 53.47 246 LEU A C 1
ATOM 1853 O O . LEU A 1 246 ? 19.713 -30.021 -35.479 1.00 53.47 246 LEU A O 1
ATOM 1857 N N . TRP A 1 247 ? 20.540 -30.910 -37.350 1.00 52.16 247 TRP A N 1
ATOM 1858 C CA . TRP A 1 247 ? 19.893 -29.987 -38.290 1.00 52.16 247 TRP A CA 1
ATOM 1859 C C . TRP A 1 247 ? 18.375 -30.185 -38.457 1.00 52.16 247 TRP A C 1
ATOM 1861 O O . TRP A 1 247 ? 17.679 -29.260 -38.868 1.00 52.16 247 TRP A O 1
ATOM 1871 N N . LEU A 1 248 ? 17.829 -31.359 -38.118 1.00 51.78 248 LEU A N 1
ATOM 1872 C CA . LEU A 1 248 ? 16.406 -31.660 -38.345 1.00 51.78 248 LEU A CA 1
ATOM 1873 C C . LEU A 1 248 ? 15.475 -30.974 -37.323 1.00 51.78 248 LEU A C 1
ATOM 1875 O O . LEU A 1 248 ? 14.337 -30.644 -37.641 1.00 51.78 248 LEU A O 1
ATOM 1879 N N . ILE A 1 249 ? 15.968 -30.711 -36.109 1.00 60.19 249 ILE A N 1
ATOM 1880 C CA . ILE A 1 249 ? 15.189 -30.100 -35.017 1.00 60.19 249 ILE A CA 1
ATOM 1881 C C . ILE A 1 249 ? 14.952 -28.604 -35.285 1.00 60.19 249 ILE A C 1
ATOM 1883 O O . ILE A 1 249 ? 13.869 -28.085 -35.022 1.00 60.19 249 ILE A O 1
ATOM 1887 N N . VAL A 1 250 ? 15.934 -27.924 -35.882 1.00 60.19 250 VAL A N 1
ATOM 1888 C CA . VAL A 1 250 ? 15.865 -26.484 -36.179 1.00 60.19 250 VAL A CA 1
ATOM 1889 C C . VAL A 1 250 ? 14.830 -26.183 -37.271 1.00 60.19 250 VAL A C 1
ATOM 1891 O O . VAL A 1 250 ? 14.082 -25.212 -37.168 1.00 60.19 250 VAL A O 1
ATOM 1894 N N . VAL A 1 251 ? 14.715 -27.052 -38.280 1.00 69.00 251 VAL A N 1
ATOM 1895 C CA . VAL A 1 251 ? 13.756 -26.884 -39.388 1.00 69.00 251 VAL A CA 1
ATOM 1896 C C . VAL A 1 251 ? 12.308 -27.100 -38.927 1.00 69.00 251 VAL A C 1
ATOM 1898 O O . VAL A 1 251 ? 11.411 -26.369 -39.345 1.00 69.00 251 VAL A O 1
ATOM 1901 N N . ILE A 1 252 ? 12.075 -28.048 -38.014 1.00 71.25 252 ILE A N 1
ATOM 1902 C CA . ILE A 1 252 ? 10.740 -28.320 -37.457 1.00 71.25 252 ILE A CA 1
ATOM 1903 C C . ILE A 1 252 ? 10.285 -27.173 -36.539 1.00 71.25 252 ILE A C 1
ATOM 1905 O O . ILE A 1 252 ? 9.124 -26.763 -36.595 1.00 71.25 252 ILE A O 1
ATOM 1909 N N . ALA A 1 253 ? 11.200 -26.599 -35.752 1.00 66.75 253 ALA A N 1
ATOM 1910 C CA . ALA A 1 253 ? 10.897 -25.473 -34.868 1.00 66.75 253 ALA A CA 1
ATOM 1911 C C . ALA A 1 253 ? 10.514 -24.196 -35.643 1.00 66.75 253 ALA A C 1
ATOM 1913 O O . ALA A 1 253 ? 9.554 -23.513 -35.280 1.00 66.75 253 ALA A O 1
ATOM 1914 N N . LEU A 1 254 ? 11.206 -23.905 -36.750 1.00 68.56 254 LEU A N 1
ATOM 1915 C CA . LEU A 1 254 ? 10.900 -22.754 -37.606 1.00 68.56 254 LEU A CA 1
ATOM 1916 C C . LEU A 1 254 ? 9.560 -22.909 -38.345 1.00 68.56 254 LEU A C 1
ATOM 1918 O O . LEU A 1 254 ? 8.813 -21.939 -38.467 1.00 68.56 254 LEU A O 1
ATOM 1922 N N . GLY A 1 255 ? 9.209 -24.126 -38.774 1.00 70.81 255 GLY A N 1
ATOM 1923 C CA . GLY A 1 255 ? 7.916 -24.403 -39.410 1.00 70.81 255 GLY A CA 1
ATOM 1924 C C . GLY A 1 255 ? 6.718 -24.225 -38.468 1.00 70.81 255 GLY A C 1
ATOM 1925 O O . GLY A 1 255 ? 5.692 -23.672 -38.865 1.00 70.81 255 GLY A O 1
ATOM 1926 N N . ALA A 1 256 ? 6.856 -24.630 -37.201 1.00 69.19 256 ALA A N 1
ATOM 1927 C CA . ALA A 1 256 ? 5.791 -24.505 -36.204 1.00 69.19 256 ALA A CA 1
ATOM 1928 C C . ALA A 1 256 ? 5.505 -23.041 -35.819 1.00 69.19 256 ALA A C 1
ATOM 1930 O O . ALA A 1 256 ? 4.346 -22.657 -35.645 1.00 69.19 256 ALA A O 1
ATOM 1931 N N . ALA A 1 257 ? 6.545 -22.206 -35.749 1.00 70.25 257 ALA A N 1
ATOM 1932 C CA . ALA A 1 257 ? 6.410 -20.790 -35.412 1.00 70.25 257 ALA A CA 1
ATOM 1933 C C . ALA A 1 257 ? 5.663 -19.993 -36.499 1.00 70.25 257 ALA A C 1
ATOM 1935 O O . ALA A 1 257 ? 4.810 -19.160 -36.190 1.00 70.25 257 ALA A O 1
ATOM 1936 N N . ILE A 1 258 ? 5.926 -20.293 -37.775 1.00 76.00 258 ILE A N 1
ATOM 1937 C CA . ILE A 1 258 ? 5.272 -19.624 -38.912 1.00 76.00 258 ILE A CA 1
ATOM 1938 C C . ILE A 1 258 ? 3.782 -20.000 -38.990 1.00 76.00 258 ILE A C 1
ATOM 1940 O O . ILE A 1 258 ? 2.936 -19.146 -39.266 1.00 76.00 258 ILE A O 1
ATOM 1944 N N . LEU A 1 259 ? 3.435 -21.253 -38.681 1.00 74.19 259 LEU A N 1
ATOM 1945 C CA . LEU A 1 259 ? 2.046 -21.720 -38.679 1.00 74.19 259 LEU A CA 1
ATOM 1946 C C . LEU A 1 259 ? 1.218 -21.087 -37.547 1.00 74.19 259 LEU A C 1
ATOM 1948 O O . LEU A 1 259 ? 0.073 -20.689 -37.768 1.00 74.19 259 LEU A O 1
ATOM 1952 N N . ALA A 1 260 ? 1.805 -20.932 -36.358 1.00 71.31 260 ALA A N 1
ATOM 1953 C CA . ALA A 1 260 ? 1.151 -20.273 -35.229 1.00 71.31 260 ALA A CA 1
ATOM 1954 C C . ALA A 1 260 ? 0.863 -18.789 -35.518 1.00 71.31 260 ALA A C 1
ATOM 1956 O O . ALA A 1 260 ? -0.224 -18.293 -35.215 1.00 71.31 260 ALA A O 1
ATOM 1957 N N . PHE A 1 261 ? 1.796 -18.100 -36.181 1.00 68.50 261 PHE A N 1
ATOM 1958 C CA . PHE A 1 261 ? 1.639 -16.693 -36.549 1.00 68.50 261 PHE A CA 1
ATOM 1959 C C . PHE A 1 261 ? 0.479 -16.466 -37.539 1.00 68.50 261 PHE A C 1
ATOM 1961 O O . PHE A 1 261 ? -0.308 -15.531 -37.377 1.00 68.50 261 PHE A O 1
ATOM 1968 N N . LEU A 1 262 ? 0.306 -17.360 -38.520 1.00 68.31 262 LEU A N 1
ATOM 1969 C CA . LEU A 1 262 ? -0.773 -17.265 -39.514 1.00 68.31 262 LEU A CA 1
ATOM 1970 C C . LEU A 1 262 ? -2.173 -17.508 -38.918 1.00 68.31 262 LEU A C 1
ATOM 1972 O O . LEU A 1 262 ? -3.138 -16.861 -39.332 1.00 68.31 262 LEU A O 1
ATOM 1976 N N . ILE A 1 263 ? -2.294 -18.386 -37.916 1.00 79.44 263 ILE A N 1
ATOM 1977 C CA . ILE A 1 263 ? -3.571 -18.682 -37.239 1.00 79.44 263 ILE A CA 1
ATOM 1978 C C . ILE A 1 263 ? -4.033 -17.492 -36.390 1.00 79.44 263 ILE A C 1
ATOM 1980 O O . ILE A 1 263 ? -5.210 -17.125 -36.418 1.00 79.44 263 ILE A O 1
ATOM 1984 N N . VAL A 1 264 ? -3.107 -16.838 -35.687 1.00 70.25 264 VAL A N 1
ATOM 1985 C CA . VAL A 1 264 ? -3.411 -15.654 -34.869 1.00 70.25 264 VAL A CA 1
ATOM 1986 C C . VAL A 1 264 ? -3.895 -14.495 -35.747 1.00 70.25 264 VAL A C 1
ATOM 1988 O O . VAL A 1 264 ? -4.894 -13.851 -35.422 1.00 70.25 264 VAL A O 1
ATOM 1991 N N . MET A 1 265 ? -3.273 -14.288 -36.911 1.00 57.03 265 MET A N 1
ATOM 1992 C CA . MET A 1 265 ? -3.661 -13.232 -37.855 1.00 57.03 265 MET A CA 1
ATOM 1993 C 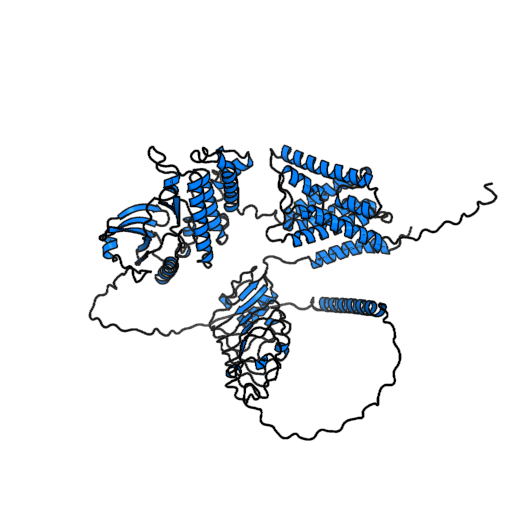C . MET A 1 265 ? -5.081 -13.441 -38.421 1.00 57.03 265 MET A C 1
ATOM 1995 O O . MET A 1 265 ? -5.868 -12.497 -38.511 1.00 57.03 265 MET A O 1
ATOM 1999 N N . LEU A 1 266 ? -5.464 -14.690 -38.715 1.00 58.81 266 LEU A N 1
ATOM 2000 C CA . LEU A 1 266 ? -6.811 -15.035 -39.194 1.00 58.81 266 LEU A CA 1
ATOM 2001 C C . LEU A 1 266 ? -7.900 -14.876 -38.120 1.00 58.81 266 LEU A C 1
ATOM 2003 O O . LEU A 1 266 ? -9.024 -14.474 -38.440 1.00 58.81 266 LEU A O 1
ATOM 2007 N N . CYS A 1 267 ? -7.582 -15.140 -36.852 1.00 58.38 267 CYS A N 1
ATOM 2008 C CA . CYS A 1 267 ? -8.514 -14.948 -35.739 1.00 58.38 267 CYS A CA 1
ATOM 2009 C C . CYS A 1 267 ? -8.803 -13.461 -35.490 1.00 58.38 267 CYS A C 1
ATOM 2011 O O . CYS A 1 267 ? -9.965 -13.074 -35.348 1.00 58.38 267 CYS A O 1
ATOM 2013 N N . LEU A 1 268 ? -7.780 -12.604 -35.539 1.00 49.25 268 LEU A N 1
ATOM 2014 C CA . LEU A 1 268 ? -7.927 -11.161 -35.306 1.00 49.25 268 LEU A CA 1
ATOM 2015 C C . LEU A 1 268 ? -8.810 -10.468 -36.359 1.00 49.25 268 LEU A C 1
ATOM 2017 O O . LEU A 1 268 ? -9.546 -9.533 -36.037 1.00 49.25 268 LEU A O 1
ATOM 2021 N N . ILE A 1 269 ? -8.815 -10.963 -37.600 1.00 54.97 269 ILE A N 1
ATOM 2022 C CA . ILE A 1 269 ? -9.676 -10.437 -38.672 1.00 54.97 269 ILE A CA 1
ATOM 2023 C C . ILE A 1 269 ? -11.159 -10.763 -38.420 1.00 54.97 269 ILE A C 1
ATOM 2025 O O . ILE A 1 269 ? -12.032 -9.960 -38.763 1.00 54.97 269 ILE A O 1
ATOM 2029 N N . ARG A 1 270 ? -11.477 -11.902 -37.789 1.00 53.34 270 ARG A N 1
ATOM 2030 C CA . ARG A 1 270 ? -12.872 -12.296 -37.518 1.00 53.34 270 ARG A CA 1
ATOM 2031 C C . ARG A 1 270 ? -13.477 -11.609 -36.295 1.00 53.34 270 ARG A C 1
ATOM 2033 O O . ARG A 1 270 ? -14.670 -11.311 -36.313 1.00 53.34 270 ARG A O 1
ATOM 2040 N N . PHE A 1 271 ? -12.669 -11.272 -35.290 1.00 48.59 271 PHE A N 1
ATOM 2041 C CA . PHE A 1 271 ? -13.150 -10.631 -34.060 1.00 48.59 271 PHE A CA 1
ATOM 2042 C C . PHE A 1 271 ? -13.568 -9.159 -34.218 1.00 48.59 271 PHE A C 1
ATOM 2044 O O . PHE A 1 271 ? -14.339 -8.659 -33.404 1.00 48.59 271 PHE A O 1
ATOM 2051 N N . ARG A 1 272 ? -13.175 -8.462 -35.295 1.00 42.38 272 ARG A N 1
ATOM 2052 C CA . ARG A 1 272 ? -13.590 -7.060 -35.528 1.00 42.38 272 ARG A CA 1
ATOM 2053 C C . ARG A 1 272 ? -15.068 -6.884 -35.913 1.00 42.38 272 ARG A C 1
ATOM 2055 O O . ARG A 1 272 ? -15.504 -5.747 -36.065 1.00 42.38 272 ARG A O 1
ATOM 2062 N N . LYS A 1 273 ? -15.844 -7.961 -36.112 1.00 34.62 273 LYS A N 1
ATOM 2063 C CA . LYS A 1 273 ? -17.155 -7.874 -36.784 1.00 34.62 273 LYS A CA 1
ATOM 2064 C C . LYS A 1 273 ? -18.426 -7.922 -35.920 1.00 34.62 273 LYS A C 1
ATOM 2066 O O . LYS A 1 273 ? -19.474 -7.660 -36.500 1.00 34.62 273 LYS A O 1
ATOM 2071 N N . GLN A 1 274 ? -18.424 -8.208 -34.611 1.00 38.56 274 GLN A N 1
ATOM 2072 C CA . GLN A 1 274 ? -19.707 -8.476 -33.913 1.00 38.56 274 GLN A CA 1
ATOM 2073 C C . GLN A 1 274 ? -19.835 -7.976 -32.460 1.00 38.56 274 GLN A C 1
ATOM 2075 O O . GLN A 1 274 ? -19.686 -8.748 -31.522 1.00 38.56 274 GLN A O 1
ATOM 2080 N N . GLY A 1 275 ? -20.248 -6.722 -32.249 1.00 34.72 275 GLY A N 1
ATOM 2081 C CA . GLY A 1 275 ? -20.755 -6.288 -30.938 1.00 34.72 275 GLY A CA 1
ATOM 2082 C C . GLY A 1 275 ? -21.775 -5.151 -31.020 1.00 34.72 275 GLY A C 1
ATOM 2083 O O . GLY A 1 275 ? -21.390 -4.037 -31.363 1.00 34.72 275 GLY A O 1
ATOM 2084 N N . LYS A 1 276 ? -23.053 -5.416 -30.684 1.00 33.78 276 LYS A N 1
ATOM 2085 C CA . LYS A 1 276 ? -24.098 -4.421 -30.328 1.00 33.78 276 LYS A CA 1
ATOM 2086 C C . LYS A 1 276 ? -25.258 -5.043 -29.498 1.00 33.78 276 LYS A C 1
ATOM 2088 O O . LYS A 1 276 ? -25.845 -6.009 -29.962 1.00 33.78 276 LYS A O 1
ATOM 2093 N N . LEU A 1 277 ? -25.623 -4.350 -28.391 1.00 35.03 277 LEU A N 1
ATOM 2094 C CA . LEU A 1 277 ? -26.940 -4.219 -27.684 1.00 35.03 277 LEU A CA 1
ATOM 2095 C C . LEU A 1 277 ? -27.524 -5.433 -26.897 1.00 35.03 277 LEU A C 1
ATOM 2097 O O . LEU A 1 277 ? -27.481 -6.535 -27.408 1.00 35.03 277 LEU A O 1
ATOM 2101 N N . GLY A 1 278 ? -28.155 -5.362 -25.705 1.00 31.92 278 GLY A N 1
ATOM 2102 C CA . GLY A 1 278 ? -28.444 -4.323 -24.694 1.00 31.92 278 GLY A CA 1
ATOM 2103 C C . GLY A 1 278 ? -29.602 -4.732 -23.717 1.00 31.92 278 GLY A C 1
ATOM 2104 O O . GLY A 1 278 ? -30.591 -5.267 -24.186 1.00 31.92 278 GLY A O 1
ATOM 2105 N N . LYS A 1 279 ? -29.459 -4.419 -22.403 1.00 30.31 279 LYS A N 1
ATOM 2106 C CA . LYS A 1 279 ? -30.425 -3.976 -21.328 1.00 30.31 279 LYS A CA 1
ATOM 2107 C C . LYS A 1 279 ? -31.692 -4.754 -20.803 1.00 30.31 279 LYS A C 1
ATOM 2109 O O . LYS A 1 279 ? -32.551 -5.115 -21.587 1.00 30.31 279 LYS A O 1
ATOM 2114 N N . GLN A 1 280 ? -31.865 -4.687 -19.449 1.00 26.81 280 GLN A N 1
ATOM 2115 C CA . GLN A 1 280 ? -33.061 -4.369 -18.578 1.00 26.81 280 GLN A CA 1
ATOM 2116 C C . GLN A 1 280 ? -33.689 -5.392 -17.559 1.00 26.81 280 GLN A C 1
ATOM 2118 O O . GLN A 1 280 ? -33.723 -6.588 -17.796 1.00 26.81 280 GLN A O 1
ATOM 2123 N N . THR A 1 281 ? -34.120 -4.824 -16.403 1.00 28.33 281 THR A N 1
ATOM 2124 C CA . THR A 1 281 ? -34.637 -5.260 -15.047 1.00 28.33 281 THR A CA 1
ATOM 2125 C C . THR A 1 281 ? -36.183 -5.534 -14.986 1.00 28.33 281 THR A C 1
ATOM 2127 O O . THR A 1 281 ? -36.719 -5.471 -16.090 1.00 28.33 281 THR A O 1
ATOM 2130 N N . PRO A 1 282 ? -36.977 -5.708 -13.855 1.00 39.47 282 PRO A N 1
ATOM 2131 C CA . PRO A 1 282 ? -36.780 -5.670 -12.357 1.00 39.47 282 PRO A CA 1
ATOM 2132 C C . PRO A 1 282 ? -37.661 -6.625 -11.419 1.00 39.47 282 PRO A C 1
ATOM 2134 O O . PRO A 1 282 ? -38.491 -7.378 -11.905 1.00 39.47 282 PRO A O 1
ATOM 2137 N N . GLU A 1 283 ? -37.513 -6.473 -10.069 1.00 24.27 283 GLU A N 1
ATOM 2138 C CA . GLU A 1 283 ? -38.516 -6.492 -8.928 1.00 24.27 283 GLU A CA 1
ATOM 2139 C C . GLU A 1 283 ? -39.049 -7.760 -8.158 1.00 24.27 283 GLU A C 1
ATOM 2141 O O . GLU A 1 283 ? -39.528 -8.706 -8.767 1.00 24.27 283 GLU A O 1
ATOM 2146 N N . GLY A 1 284 ? -39.101 -7.694 -6.788 1.00 23.88 284 GLY A N 1
ATOM 2147 C CA . GLY A 1 284 ? -40.176 -8.315 -5.942 1.00 23.88 284 GLY A CA 1
ATOM 2148 C C . GLY A 1 284 ? -39.917 -9.127 -4.619 1.00 23.88 284 GLY A C 1
ATOM 2149 O O . GLY A 1 284 ? -40.065 -10.336 -4.639 1.00 23.88 284 GLY A O 1
ATOM 2150 N N . VAL A 1 285 ? -39.624 -8.474 -3.469 1.00 25.19 285 VAL A N 1
ATOM 2151 C CA . VAL A 1 285 ? -40.211 -8.551 -2.070 1.00 25.19 285 VAL A CA 1
ATOM 2152 C C . VAL A 1 285 ? -40.530 -9.870 -1.246 1.00 25.19 285 VAL A C 1
ATOM 2154 O O . VAL A 1 285 ? -41.359 -10.671 -1.648 1.00 25.19 285 VAL A O 1
ATOM 2157 N N . SER A 1 286 ? -40.047 -9.898 0.036 1.00 20.80 286 SER A N 1
ATOM 2158 C CA . SER A 1 286 ? -40.674 -10.271 1.371 1.00 20.80 286 SER A CA 1
ATOM 2159 C C . SER A 1 286 ? -40.439 -11.600 2.172 1.00 20.80 286 SER A C 1
ATOM 2161 O O . SER A 1 286 ? -40.940 -12.652 1.804 1.00 20.80 286 SER A O 1
ATOM 2163 N N . TYR A 1 287 ? -39.835 -11.414 3.378 1.00 20.91 287 TYR A N 1
ATOM 2164 C CA . TYR A 1 287 ? -39.990 -11.951 4.776 1.00 20.91 287 TYR A CA 1
ATOM 2165 C C . TYR A 1 287 ? -40.324 -13.430 5.134 1.00 20.91 287 TYR A C 1
ATOM 2167 O O . TYR A 1 287 ? -41.299 -13.981 4.640 1.00 20.91 287 TYR A O 1
ATOM 2175 N N . ILE A 1 288 ? -39.637 -14.013 6.150 1.00 23.22 288 ILE A N 1
ATOM 2176 C CA . ILE A 1 288 ? -40.029 -14.126 7.596 1.00 23.22 288 ILE A CA 1
ATOM 2177 C C . ILE A 1 288 ? -38.937 -14.869 8.438 1.00 23.22 288 ILE A C 1
ATOM 2179 O O . ILE A 1 288 ? -38.208 -15.723 7.947 1.00 23.22 288 ILE A O 1
ATOM 2183 N N . GLU A 1 289 ? -38.856 -14.467 9.712 1.00 27.41 289 GLU A N 1
ATOM 2184 C CA . GLU A 1 289 ? -37.996 -14.736 10.892 1.00 27.41 289 GLU A CA 1
ATOM 2185 C C . GLU A 1 289 ? -38.276 -16.042 11.685 1.00 27.41 289 GLU A C 1
ATOM 2187 O O . GLU A 1 289 ? -39.434 -16.418 11.734 1.00 27.41 289 GLU A O 1
ATOM 2192 N N . TRP A 1 290 ? -37.275 -16.642 12.377 1.00 21.42 290 TRP A N 1
ATOM 2193 C CA . TRP A 1 290 ? -37.337 -17.533 13.586 1.00 21.42 290 TRP A CA 1
ATOM 2194 C C . TRP A 1 290 ? -35.896 -17.679 14.162 1.00 21.42 290 TRP A C 1
ATOM 2196 O O . TRP A 1 290 ? -34.952 -17.631 13.380 1.00 21.42 290 TRP A O 1
ATOM 2206 N N . SER A 1 291 ? -35.547 -17.958 15.427 1.00 22.92 291 SER A N 1
ATOM 2207 C CA . SER A 1 291 ? -36.106 -17.837 16.789 1.00 22.92 291 SER A CA 1
ATOM 2208 C C . SER A 1 291 ? -35.004 -18.313 17.770 1.00 22.92 291 SER A C 1
ATOM 2210 O O . SER A 1 291 ? -34.342 -19.312 17.488 1.00 22.92 291 SER A O 1
ATOM 2212 N N . GLU A 1 292 ? -34.820 -17.653 18.917 1.00 27.27 292 GLU A N 1
ATOM 2213 C CA . GLU A 1 292 ? -33.814 -17.969 19.954 1.00 27.27 292 GLU A CA 1
ATOM 2214 C C . GLU A 1 292 ? -34.274 -19.013 20.995 1.00 27.27 292 GLU A C 1
ATOM 2216 O O . GLU A 1 292 ? -35.436 -19.045 21.405 1.00 27.27 292 GLU A O 1
ATOM 2221 N N . GLY A 1 293 ? -33.325 -19.824 21.484 1.00 26.53 293 GLY A N 1
ATOM 2222 C CA . GLY A 1 293 ? -33.495 -20.780 22.585 1.00 26.53 293 GLY A CA 1
ATOM 2223 C C . GLY A 1 293 ? -33.095 -20.205 23.953 1.00 26.53 293 GLY A C 1
ATOM 2224 O O . GLY A 1 293 ? -31.994 -19.694 24.140 1.00 26.53 293 GLY A O 1
ATOM 2225 N N . ARG A 1 294 ? -34.016 -20.328 24.913 1.00 25.48 294 ARG A N 1
ATOM 2226 C CA . ARG A 1 294 ? -34.053 -19.736 26.262 1.00 25.48 294 ARG A CA 1
ATOM 2227 C C . ARG A 1 294 ? -33.337 -20.611 27.316 1.00 25.48 294 ARG A C 1
ATOM 2229 O O . ARG A 1 294 ? -33.445 -21.833 27.268 1.00 25.48 294 ARG A O 1
ATOM 2236 N N . LYS A 1 295 ? -32.714 -19.998 28.336 1.00 26.70 295 LYS A N 1
ATOM 2237 C CA . LYS A 1 295 ? -32.416 -20.617 29.651 1.00 26.70 295 LYS A CA 1
ATOM 2238 C C . LYS A 1 295 ? -33.237 -19.924 30.745 1.00 26.70 295 LYS A C 1
ATOM 2240 O O . LYS A 1 295 ? -33.464 -18.721 30.681 1.00 26.70 295 LYS A O 1
ATOM 2245 N N . ILE A 1 296 ? -33.713 -20.716 31.705 1.00 28.08 296 ILE A N 1
ATOM 2246 C CA . ILE A 1 296 ? -34.663 -20.352 32.765 1.00 28.08 296 ILE A CA 1
ATOM 2247 C C . ILE A 1 296 ? -33.907 -19.960 34.042 1.00 28.08 296 ILE A C 1
ATOM 2249 O O . ILE A 1 296 ? -33.074 -20.736 34.501 1.00 28.08 296 ILE A O 1
ATOM 2253 N N . TYR A 1 297 ? -34.287 -18.837 34.657 1.00 25.70 297 TYR A N 1
ATOM 2254 C CA . TYR A 1 297 ? -34.330 -18.675 36.114 1.00 25.70 297 TYR A CA 1
ATOM 2255 C C . TYR A 1 297 ? -35.669 -18.037 36.496 1.00 25.70 297 TYR A C 1
ATOM 2257 O O . TYR A 1 297 ? -36.164 -17.135 35.823 1.00 25.70 297 TYR A O 1
ATOM 2265 N N . SER A 1 298 ? -36.271 -18.580 37.549 1.00 30.08 298 SER A N 1
ATOM 2266 C CA . SER A 1 298 ? -37.531 -18.144 38.147 1.00 30.08 298 SER A CA 1
ATOM 2267 C C . SER A 1 298 ? -37.285 -16.964 39.087 1.00 30.08 298 SER A C 1
ATOM 2269 O O . SER A 1 298 ? -36.460 -17.073 39.989 1.00 30.08 298 SER A O 1
ATOM 2271 N N . GLY A 1 299 ? -38.046 -15.883 38.915 1.00 27.80 299 GLY A N 1
ATOM 2272 C CA . GLY A 1 299 ? -38.103 -14.732 39.814 1.00 27.80 299 GLY A CA 1
ATOM 2273 C C . GLY A 1 299 ? -39.340 -13.889 39.502 1.00 27.80 299 GLY A C 1
ATOM 2274 O O . GLY A 1 299 ? -39.561 -13.499 38.362 1.00 27.80 299 GLY A O 1
ATOM 2275 N N . SER A 1 300 ? -40.181 -13.706 40.511 1.00 29.30 300 SER A N 1
ATOM 2276 C CA . SER A 1 300 ? -41.516 -13.109 40.488 1.00 29.30 300 SER A CA 1
ATOM 2277 C C . SER A 1 300 ? -41.493 -11.573 40.455 1.00 29.30 300 SER A C 1
ATOM 2279 O O . SER A 1 300 ? -40.699 -10.978 41.168 1.00 29.30 300 SER A O 1
ATOM 2281 N N . GLY A 1 301 ? -42.467 -10.969 39.757 1.00 31.80 301 GLY A N 1
ATOM 2282 C CA . GLY A 1 301 ? -43.122 -9.716 40.173 1.00 31.80 301 GLY A CA 1
ATOM 2283 C C . GLY A 1 301 ? -42.499 -8.373 39.760 1.00 31.80 301 GLY A C 1
ATOM 2284 O O . GLY A 1 301 ? -41.642 -7.857 40.455 1.00 31.80 301 GLY A O 1
ATOM 2285 N N . THR A 1 302 ? -43.054 -7.787 38.689 1.00 39.09 302 THR A N 1
ATOM 2286 C CA . THR A 1 302 ? -43.363 -6.345 38.496 1.00 39.09 302 THR A CA 1
ATOM 2287 C C . THR A 1 302 ? -42.312 -5.266 38.829 1.00 39.09 302 THR A C 1
ATOM 2289 O O . THR A 1 302 ? -42.255 -4.826 39.969 1.00 39.09 302 THR A O 1
ATOM 2292 N N . ASP A 1 303 ? -41.643 -4.719 37.797 1.00 32.62 303 ASP A N 1
ATOM 2293 C CA . ASP A 1 303 ? -41.342 -3.273 37.646 1.00 32.62 303 ASP A CA 1
ATOM 2294 C C . ASP A 1 303 ? -40.901 -2.952 36.187 1.00 32.62 303 ASP A C 1
ATOM 2296 O O . ASP A 1 303 ? -40.229 -3.789 35.576 1.00 32.62 303 ASP A O 1
ATOM 2300 N N . PRO A 1 304 ? -41.269 -1.810 35.559 1.00 37.22 304 PRO A N 1
ATOM 2301 C CA . PRO A 1 304 ? -40.938 -1.498 34.166 1.00 37.22 304 PRO A CA 1
ATOM 2302 C C . PRO A 1 304 ? -39.628 -0.702 33.993 1.00 37.22 304 PRO A C 1
ATOM 2304 O O . PRO A 1 304 ? -39.450 -0.038 32.973 1.00 37.22 304 PRO A O 1
ATOM 2307 N N . GLU A 1 305 ? -38.682 -0.802 34.927 1.00 36.94 305 GLU A N 1
ATOM 2308 C CA . GLU A 1 305 ? -37.291 -0.380 34.729 1.00 36.94 305 GLU A CA 1
ATOM 2309 C C . GLU A 1 305 ? -36.404 -1.623 34.633 1.00 36.94 305 GLU A C 1
ATOM 2311 O O . GLU A 1 305 ? -36.032 -2.241 35.626 1.00 36.94 305 GLU A O 1
ATOM 2316 N N . LYS A 1 306 ? -36.059 -2.024 33.404 1.00 39.25 306 LYS A N 1
ATOM 2317 C CA . LYS A 1 306 ? -34.963 -2.976 33.197 1.00 39.25 306 LYS A CA 1
ATOM 2318 C C . LYS A 1 306 ? -33.685 -2.346 33.755 1.00 39.25 306 LYS A C 1
ATOM 2320 O O . LYS A 1 306 ? -33.165 -1.403 33.162 1.00 39.25 306 LYS A O 1
ATOM 2325 N N . THR A 1 307 ? -33.226 -2.893 34.874 1.00 39.06 307 THR A N 1
ATOM 2326 C CA . THR A 1 307 ? -31.937 -2.671 35.535 1.00 39.06 307 THR A CA 1
ATOM 2327 C C . THR A 1 307 ? -30.827 -2.359 34.529 1.00 39.06 307 THR A C 1
ATOM 2329 O O . THR A 1 307 ? -30.479 -3.189 33.688 1.00 39.06 307 THR A O 1
ATOM 2332 N N . VAL A 1 308 ? -30.303 -1.135 34.588 1.00 54.12 308 VAL A N 1
ATOM 2333 C CA . VAL A 1 308 ? -29.166 -0.697 33.777 1.00 54.12 308 VAL A CA 1
ATOM 2334 C C . VAL A 1 308 ? -27.896 -1.204 34.460 1.00 54.12 308 VAL A C 1
ATOM 2336 O O . VAL A 1 308 ? -27.537 -0.717 35.525 1.00 54.12 308 VAL A O 1
ATOM 2339 N N . GLU A 1 309 ? -27.247 -2.212 33.883 1.00 59.72 309 GLU A N 1
ATOM 2340 C CA . GLU A 1 309 ? -26.117 -2.922 34.498 1.00 59.72 309 GLU A CA 1
ATOM 2341 C C . GLU A 1 309 ? -24.791 -2.576 33.791 1.00 59.72 309 GLU A C 1
ATOM 2343 O O . GLU A 1 309 ? -24.775 -2.248 32.600 1.00 59.72 309 GLU A O 1
ATOM 2348 N N . LEU A 1 310 ? -23.674 -2.594 34.528 1.00 66.00 310 LEU A N 1
ATOM 2349 C CA . LEU A 1 310 ? -22.329 -2.460 33.957 1.00 66.00 310 LEU A CA 1
ATOM 2350 C C . LEU A 1 310 ? -21.894 -3.796 33.346 1.00 66.00 310 LEU A C 1
ATOM 2352 O O . LEU A 1 310 ? -21.914 -4.824 34.018 1.00 66.00 310 LEU A O 1
ATOM 2356 N N . ASP A 1 311 ? -21.423 -3.771 32.100 1.00 68.75 311 ASP A N 1
ATOM 2357 C CA . ASP A 1 311 ? -20.880 -4.961 31.442 1.00 68.75 311 ASP A CA 1
ATOM 2358 C C . ASP A 1 311 ? -19.363 -5.054 31.680 1.00 68.75 311 ASP A C 1
ATOM 2360 O O . ASP A 1 311 ? -18.591 -4.175 31.275 1.00 68.75 311 ASP A O 1
ATOM 2364 N N . PHE A 1 312 ? -18.919 -6.130 32.336 1.00 68.31 312 PHE A N 1
ATOM 2365 C CA . PHE A 1 312 ? -17.512 -6.374 32.675 1.00 68.31 312 PHE A CA 1
ATOM 2366 C C . PHE A 1 312 ? -16.876 -7.412 31.747 1.00 68.31 312 PHE A C 1
ATOM 2368 O O . PHE A 1 312 ? -17.443 -8.474 31.484 1.00 68.31 312 PHE A O 1
ATOM 2375 N N . PHE A 1 313 ? -15.651 -7.142 31.289 1.00 58.00 313 PHE A N 1
ATOM 2376 C CA . PHE A 1 313 ? -14.920 -8.057 30.399 1.00 58.00 313 PHE A CA 1
ATOM 2377 C C . PHE A 1 313 ? -14.207 -9.191 31.137 1.00 58.00 313 PHE A C 1
ATOM 2379 O O . PHE A 1 313 ? -13.945 -10.246 30.559 1.00 58.00 313 PHE A O 1
ATOM 2386 N N . VAL A 1 314 ? -13.907 -8.999 32.421 1.00 55.59 314 VAL A N 1
ATOM 2387 C CA . VAL A 1 314 ? -13.269 -10.006 33.272 1.00 55.59 314 VAL A CA 1
ATOM 2388 C C . VAL A 1 314 ? -14.276 -10.446 34.328 1.00 55.59 314 VAL A C 1
ATOM 2390 O O . VAL A 1 314 ? -14.553 -9.708 35.267 1.00 55.59 314 VAL A O 1
ATOM 2393 N N . LYS A 1 315 ? -14.814 -11.666 34.183 1.00 49.25 315 LYS A N 1
ATOM 2394 C CA . LYS A 1 315 ? -15.838 -12.230 35.088 1.00 49.25 315 LYS A CA 1
ATOM 2395 C C . LYS A 1 315 ? -15.381 -12.379 36.548 1.00 49.25 315 LYS A C 1
ATOM 2397 O O . LYS A 1 315 ? -16.216 -12.557 37.422 1.00 49.25 315 LYS A O 1
ATOM 2402 N N . GLU A 1 316 ? -14.077 -12.308 36.800 1.00 47.72 316 GLU A N 1
ATOM 2403 C CA . GLU A 1 316 ? -13.468 -12.418 38.132 1.00 47.72 316 GLU A CA 1
ATOM 2404 C C . GLU A 1 316 ? -13.265 -11.059 38.825 1.00 47.72 316 GLU A C 1
ATOM 2406 O O . GLU A 1 316 ? -12.811 -11.025 39.964 1.00 47.72 316 GLU A O 1
ATOM 2411 N N . ILE A 1 317 ? -13.592 -9.937 38.168 1.00 47.41 317 ILE A N 1
ATOM 2412 C CA . ILE A 1 317 ? -13.365 -8.589 38.709 1.00 47.41 317 ILE A CA 1
ATOM 2413 C C . ILE A 1 317 ? -14.651 -7.739 38.636 1.00 47.41 317 ILE A C 1
ATOM 2415 O O . ILE A 1 317 ? -14.731 -6.829 37.810 1.00 47.41 317 ILE A O 1
ATOM 2419 N N . PRO A 1 318 ? -15.663 -7.968 39.495 1.00 52.41 318 PRO A N 1
ATOM 2420 C CA . PRO A 1 318 ? -16.618 -6.927 39.845 1.00 52.41 318 PRO A CA 1
ATOM 2421 C C . PRO A 1 318 ? -16.091 -6.203 41.094 1.00 52.41 318 PRO A C 1
ATOM 2423 O O . PRO A 1 318 ? -16.297 -6.651 42.217 1.00 52.41 318 PRO A O 1
ATOM 2426 N N . ILE A 1 319 ? -15.337 -5.114 40.908 1.00 55.31 319 ILE A N 1
ATOM 2427 C CA . ILE A 1 319 ? -14.817 -4.313 42.040 1.00 55.31 319 ILE A CA 1
ATOM 2428 C C . ILE A 1 319 ? -15.875 -3.319 42.565 1.00 55.31 319 ILE A C 1
ATOM 2430 O O . ILE A 1 319 ? -15.743 -2.832 43.685 1.00 55.31 319 ILE A O 1
ATOM 2434 N N . PHE A 1 320 ? -16.892 -2.986 41.762 1.00 64.50 320 PHE A N 1
ATOM 2435 C CA . PHE A 1 320 ? -17.898 -1.956 42.051 1.00 64.50 320 PHE A CA 1
ATOM 2436 C C . PHE A 1 320 ? -19.110 -2.108 41.119 1.00 64.50 320 PHE A C 1
ATOM 2438 O O . PHE A 1 320 ? -18.965 -2.657 40.023 1.00 64.50 320 PHE A O 1
ATOM 2445 N N . ASP A 1 321 ? -20.278 -1.609 41.522 1.00 70.06 321 ASP A N 1
ATOM 2446 C CA . ASP A 1 321 ? -21.481 -1.553 40.681 1.00 70.06 321 ASP A CA 1
ATOM 2447 C C . ASP A 1 321 ? -21.710 -0.155 40.056 1.00 70.06 321 ASP A C 1
ATOM 2449 O O . ASP A 1 321 ? -20.900 0.769 40.193 1.00 70.06 321 ASP A O 1
ATOM 2453 N N . LEU A 1 322 ? -22.788 0.003 39.276 1.00 74.94 322 LEU A N 1
ATOM 2454 C CA . LEU A 1 322 ? -23.103 1.282 38.628 1.00 74.94 322 LEU A CA 1
ATOM 2455 C C . LEU A 1 322 ? -23.375 2.394 39.649 1.00 74.94 322 LEU A C 1
ATOM 2457 O O . LEU A 1 322 ? -23.009 3.546 39.406 1.00 74.94 322 LEU A O 1
ATOM 2461 N N . GLU A 1 323 ? -24.028 2.068 40.761 1.00 72.75 323 GLU A N 1
ATOM 2462 C CA . GLU A 1 323 ? -24.377 3.050 41.781 1.00 72.75 323 GLU A CA 1
ATOM 2463 C C . GLU A 1 323 ? -23.124 3.560 42.488 1.00 72.75 323 GLU A C 1
ATOM 2465 O O . GLU A 1 323 ? -22.972 4.772 42.656 1.00 72.75 323 GLU A O 1
ATOM 2470 N N . ASP A 1 324 ? -22.188 2.667 42.797 1.00 75.94 324 ASP A N 1
ATOM 2471 C CA . ASP A 1 324 ? -20.876 2.996 43.348 1.00 75.94 324 ASP A CA 1
ATOM 2472 C C . ASP A 1 324 ? -20.089 3.916 42.411 1.00 75.94 324 ASP A C 1
ATOM 2474 O O . ASP A 1 324 ? -19.491 4.900 42.853 1.00 75.94 324 ASP A O 1
ATOM 2478 N N . LEU A 1 325 ? -20.127 3.657 41.097 1.00 81.50 325 LEU A N 1
ATOM 2479 C CA . LEU A 1 325 ? -19.476 4.514 40.101 1.00 81.50 325 LEU A CA 1
ATOM 2480 C C . LEU A 1 325 ? -20.098 5.918 40.042 1.00 81.50 325 LEU A C 1
ATOM 2482 O O . LEU A 1 325 ? -19.378 6.901 39.854 1.00 81.50 325 LEU A O 1
ATOM 2486 N N . LEU A 1 326 ? -21.424 6.018 40.166 1.00 78.62 326 LEU A N 1
ATOM 2487 C CA . LEU A 1 326 ? -22.155 7.288 40.116 1.00 78.62 326 LEU A CA 1
ATOM 2488 C C . LEU A 1 326 ? -22.062 8.082 41.429 1.00 78.62 326 LEU A C 1
ATOM 2490 O O . LEU A 1 326 ? -22.145 9.312 41.392 1.00 78.62 326 LEU A O 1
ATOM 2494 N N . ARG A 1 327 ? -21.878 7.405 42.568 1.00 79.56 327 ARG A N 1
ATOM 2495 C CA . ARG A 1 327 ? -21.702 8.015 43.898 1.00 79.56 327 ARG A CA 1
ATOM 2496 C C . ARG A 1 327 ? -20.259 8.451 44.159 1.00 79.56 327 ARG A C 1
ATOM 2498 O O . ARG A 1 327 ? -20.019 9.348 44.968 1.00 79.56 327 ARG A O 1
ATOM 2505 N N . ALA A 1 328 ? -19.304 7.838 43.466 1.00 80.88 328 ALA A N 1
ATOM 2506 C CA . ALA A 1 328 ? -17.886 8.094 43.632 1.00 80.88 328 ALA A CA 1
ATOM 2507 C C . ALA A 1 328 ? -17.470 9.537 43.291 1.00 80.88 328 ALA A C 1
ATOM 2509 O O . ALA A 1 328 ? -17.956 10.174 42.353 1.00 80.88 328 ALA A O 1
ATOM 2510 N N . SER A 1 329 ? -16.490 10.044 44.046 1.00 77.75 329 SER A N 1
ATOM 2511 C CA . SER A 1 329 ? -15.890 11.355 43.784 1.00 77.75 329 SER A CA 1
ATOM 2512 C C . SER A 1 329 ? -15.157 11.356 42.439 1.00 77.75 329 SER A C 1
ATOM 2514 O O . SER A 1 329 ? -14.380 10.444 42.150 1.00 77.75 329 SER A O 1
ATOM 2516 N N . ALA A 1 330 ? -15.407 12.378 41.617 1.00 85.12 330 ALA A N 1
ATOM 2517 C CA . ALA A 1 330 ? -14.856 12.490 40.272 1.00 85.12 330 ALA A CA 1
ATOM 2518 C C . ALA A 1 330 ? -14.048 13.785 40.101 1.00 85.12 330 ALA A C 1
ATOM 2520 O O . ALA A 1 330 ? -14.584 14.890 40.189 1.00 85.12 330 ALA A O 1
ATOM 2521 N N . GLU A 1 331 ? -12.762 13.645 39.793 1.00 87.75 331 GLU A N 1
ATOM 2522 C CA . GLU A 1 331 ? -11.863 14.735 39.410 1.00 87.75 331 GLU A CA 1
ATOM 2523 C C . GLU A 1 331 ? -11.764 14.800 37.879 1.00 87.75 331 GLU A C 1
ATOM 2525 O O . GLU A 1 331 ? -11.640 13.778 37.204 1.00 87.75 331 GLU A O 1
ATOM 2530 N N . VAL A 1 332 ? -11.838 15.993 37.287 1.00 87.19 332 VAL A N 1
ATOM 2531 C CA . VAL A 1 332 ? -11.748 16.140 35.826 1.00 87.19 332 VAL A CA 1
ATOM 2532 C C . VAL A 1 332 ? -10.288 16.034 35.393 1.00 87.19 332 VAL A C 1
ATOM 2534 O O . VAL A 1 332 ? -9.514 16.943 35.659 1.00 87.19 332 VAL A O 1
ATOM 2537 N N . LEU A 1 333 ? -9.939 14.975 34.656 1.00 84.38 333 LEU A N 1
ATOM 2538 C CA . LEU A 1 333 ? -8.600 14.811 34.071 1.00 84.38 333 LEU A CA 1
ATOM 2539 C C . LEU A 1 333 ? -8.446 15.568 32.749 1.00 84.38 333 LEU A C 1
ATOM 2541 O O . LEU A 1 333 ? -7.367 16.031 32.415 1.00 84.38 333 LEU A O 1
ATOM 2545 N N . GLY A 1 334 ? -9.519 15.683 31.960 1.00 79.31 334 GLY A N 1
ATOM 2546 C CA . GLY A 1 334 ? -9.434 16.380 30.679 1.00 79.31 334 GLY A CA 1
ATOM 2547 C C . GLY A 1 334 ? -10.758 16.502 29.938 1.00 79.31 334 GLY A C 1
ATOM 2548 O O . GLY A 1 334 ? -11.630 15.631 30.009 1.00 79.31 334 GLY A O 1
ATOM 2549 N N . LYS A 1 335 ? -10.916 17.594 29.182 1.00 78.44 335 LYS A N 1
ATOM 2550 C CA . LYS A 1 335 ? -12.065 17.839 28.295 1.00 78.44 335 LYS A CA 1
ATOM 2551 C C . LYS A 1 335 ? -11.577 17.912 26.850 1.00 78.44 335 LYS A C 1
ATOM 2553 O O . LYS A 1 335 ? -10.888 18.849 26.475 1.00 78.44 335 LYS A O 1
ATOM 2558 N N . GLY A 1 336 ? -11.963 16.937 26.030 1.00 69.94 336 GLY A N 1
ATOM 2559 C CA . GLY A 1 336 ? -11.580 16.852 24.620 1.00 69.94 336 GLY A CA 1
ATOM 2560 C C . GLY A 1 336 ? -12.761 16.957 23.653 1.00 69.94 336 GLY A C 1
ATOM 2561 O O . GLY A 1 336 ? -13.933 16.938 24.041 1.00 69.94 336 GLY A O 1
ATOM 2562 N N . LYS A 1 337 ? -12.446 16.995 22.352 1.00 69.44 337 LYS A N 1
ATOM 2563 C CA . LYS A 1 337 ? -13.435 17.031 21.255 1.00 69.44 337 LYS A CA 1
ATOM 2564 C C . LYS A 1 337 ? -14.371 15.803 21.243 1.00 69.44 337 LYS A C 1
ATOM 2566 O O . LYS A 1 337 ? -15.503 15.912 20.773 1.00 69.44 337 LYS A O 1
ATOM 2571 N N . ASN A 1 338 ? -13.932 14.678 21.820 1.00 69.25 338 ASN A N 1
ATOM 2572 C CA . ASN A 1 338 ? -14.672 13.407 21.859 1.00 69.25 338 ASN A CA 1
ATOM 2573 C C . ASN A 1 338 ? -15.432 13.157 23.170 1.00 69.25 338 ASN A C 1
ATOM 2575 O O . ASN A 1 338 ? -16.212 12.210 23.251 1.00 69.25 338 ASN A O 1
ATOM 2579 N N . GLY A 1 339 ? -15.194 13.949 24.218 1.00 80.44 339 GLY A N 1
ATOM 2580 C CA . GLY A 1 339 ? -15.689 13.602 25.546 1.00 80.44 339 GLY A CA 1
ATOM 2581 C C . GLY A 1 339 ? -14.962 14.283 26.693 1.00 80.44 339 GLY A C 1
ATOM 2582 O O . GLY A 1 339 ? -14.039 15.067 26.486 1.00 80.44 339 GLY A O 1
ATOM 2583 N N . SER A 1 340 ? -15.379 13.949 27.907 1.00 86.75 340 SER A N 1
ATOM 2584 C CA . SER A 1 340 ? -14.681 14.318 29.142 1.00 86.75 340 SER A CA 1
ATOM 2585 C C . SER A 1 340 ? -14.128 13.052 29.797 1.00 86.75 340 SER A C 1
ATOM 2587 O O . SER A 1 340 ? -14.822 12.035 29.804 1.00 86.75 340 SER A O 1
ATOM 2589 N N . THR A 1 341 ? -12.917 13.112 30.341 1.00 90.94 341 THR A N 1
ATOM 2590 C CA . THR A 1 341 ? -12.321 12.036 31.143 1.00 90.94 341 THR A CA 1
ATOM 2591 C C . THR A 1 341 ? -12.289 12.462 32.608 1.00 90.94 341 THR A C 1
ATOM 2593 O O . THR A 1 341 ? -11.886 13.588 32.913 1.00 90.94 341 THR A O 1
ATOM 2596 N N . TYR A 1 342 ? -12.696 11.563 33.496 1.00 90.56 342 TYR A N 1
ATOM 2597 C CA . TYR A 1 342 ? -12.731 11.763 34.939 1.00 90.56 342 TYR A CA 1
ATOM 2598 C C . TYR A 1 342 ? -11.880 10.699 35.630 1.00 90.56 342 TYR A C 1
ATOM 2600 O O . TYR A 1 342 ? -11.882 9.544 35.209 1.00 90.56 342 TYR A O 1
ATOM 2608 N N . LYS A 1 343 ? -11.163 11.083 36.678 1.00 91.75 343 LYS A N 1
ATOM 2609 C CA . LYS A 1 343 ? -10.573 10.169 37.650 1.00 91.75 343 LYS A CA 1
ATOM 2610 C C . LYS A 1 343 ? -11.602 9.959 38.740 1.00 91.75 343 LYS A C 1
ATOM 2612 O O . LYS A 1 343 ? -12.040 10.932 39.350 1.00 91.75 343 LYS A O 1
ATOM 2617 N N . THR A 1 344 ? -11.960 8.712 38.977 1.00 89.81 344 THR A N 1
ATOM 2618 C CA . THR A 1 344 ? -13.000 8.359 39.930 1.00 89.81 344 THR A CA 1
ATOM 2619 C C . THR A 1 344 ? -12.413 7.463 41.003 1.00 89.81 344 THR A C 1
ATOM 2621 O O . THR A 1 344 ? -11.830 6.424 40.690 1.00 89.81 344 THR A O 1
ATOM 2624 N N . THR A 1 345 ? -12.553 7.881 42.259 1.00 87.50 345 THR A N 1
ATOM 2625 C CA . THR A 1 345 ? -12.148 7.087 43.425 1.00 87.50 345 THR A CA 1
ATOM 2626 C C . THR A 1 345 ? -13.383 6.405 43.985 1.00 87.50 345 THR A C 1
ATOM 2628 O O . THR A 1 345 ? -14.269 7.075 44.519 1.00 87.50 345 THR A O 1
ATOM 2631 N N . LEU A 1 346 ? -13.441 5.088 43.820 1.00 82.69 346 LEU A N 1
ATOM 2632 C CA . LEU A 1 346 ? -14.537 4.243 44.283 1.00 82.69 346 LEU A CA 1
ATOM 2633 C C . LEU A 1 346 ? -14.492 4.096 45.809 1.00 82.69 346 LEU A C 1
ATOM 2635 O O . LEU A 1 346 ? -13.440 4.277 46.424 1.00 82.69 346 LEU A O 1
ATOM 2639 N N . GLU A 1 347 ? -15.612 3.710 46.421 1.00 77.88 347 GLU A N 1
ATOM 2640 C CA . GLU A 1 347 ? -15.704 3.500 47.878 1.00 77.88 347 GLU A CA 1
ATOM 2641 C C . GLU A 1 347 ? -14.739 2.415 48.381 1.00 77.88 347 GLU A C 1
ATOM 2643 O O . GLU A 1 347 ? -14.211 2.506 49.487 1.00 77.88 347 GLU A O 1
ATOM 2648 N N . SER A 1 348 ? -14.419 1.437 47.528 1.00 77.81 348 SER A N 1
ATOM 2649 C CA . SER A 1 348 ? -13.416 0.399 47.796 1.00 77.81 348 SER A CA 1
ATOM 2650 C C . SER A 1 348 ? -11.966 0.912 47.820 1.00 77.81 348 SER A C 1
ATOM 2652 O O . SER A 1 348 ? -11.047 0.138 48.081 1.00 77.81 348 SER A O 1
ATOM 2654 N N . GLY A 1 349 ? -11.729 2.193 47.514 1.00 78.00 349 GLY A N 1
ATOM 2655 C CA . GLY A 1 349 ? -10.398 2.797 47.382 1.00 78.00 349 GLY A CA 1
ATOM 2656 C C . GLY A 1 349 ? -9.734 2.569 46.019 1.00 78.00 349 GLY A C 1
ATOM 2657 O O . GLY A 1 349 ? -8.671 3.130 45.750 1.00 78.00 349 GLY A O 1
ATOM 2658 N N . SER A 1 350 ? -10.360 1.787 45.135 1.00 83.38 350 SER A N 1
ATOM 2659 C CA . SER A 1 350 ? -9.888 1.594 43.762 1.00 83.38 350 SER A CA 1
ATOM 2660 C C . SER A 1 350 ? -10.083 2.862 42.929 1.00 83.38 350 SER A C 1
ATOM 2662 O O . SER A 1 350 ? -11.110 3.535 43.027 1.00 83.38 350 SER A O 1
ATOM 2664 N N . VAL A 1 351 ? -9.106 3.180 42.077 1.00 89.06 351 VAL A N 1
ATOM 2665 C CA . VAL A 1 351 ? -9.145 4.370 41.216 1.00 89.06 351 VAL A CA 1
ATOM 2666 C C . VAL A 1 351 ? -9.291 3.947 39.759 1.00 89.06 351 VAL A C 1
ATOM 2668 O O . VAL A 1 351 ? -8.499 3.152 39.254 1.00 89.06 351 VAL A O 1
ATOM 2671 N N . VAL A 1 352 ? -10.288 4.501 39.070 1.00 91.50 352 VAL A N 1
ATOM 2672 C CA . VAL A 1 352 ? -10.571 4.225 37.653 1.00 91.50 352 VAL A CA 1
ATOM 2673 C C . VAL A 1 352 ? -10.640 5.511 36.837 1.00 91.50 352 VAL A C 1
ATOM 2675 O O . VAL A 1 352 ? -10.921 6.590 37.364 1.00 91.50 352 VAL A O 1
ATOM 2678 N N . ALA A 1 353 ? -10.383 5.408 35.534 1.00 92.69 353 ALA A N 1
ATOM 2679 C CA . ALA A 1 353 ? -10.555 6.514 34.600 1.00 92.69 353 ALA A CA 1
ATOM 2680 C C . ALA A 1 353 ? -11.845 6.323 33.791 1.00 92.69 353 ALA A C 1
ATOM 2682 O O . ALA A 1 353 ? -11.971 5.381 33.010 1.00 92.69 353 ALA A O 1
ATOM 2683 N N . VAL A 1 354 ? -12.802 7.235 33.946 1.00 92.19 354 VAL A N 1
ATOM 2684 C CA . VAL A 1 354 ? -14.112 7.176 33.288 1.00 92.19 354 VAL A CA 1
ATOM 2685 C C . VAL A 1 354 ? -14.157 8.168 32.135 1.00 92.19 354 VAL A C 1
ATOM 2687 O O . VAL A 1 354 ? -14.100 9.385 32.325 1.00 92.19 354 VAL A O 1
ATOM 2690 N N . LYS A 1 355 ? -14.300 7.662 30.912 1.00 91.12 355 LYS A N 1
ATOM 2691 C CA . LYS A 1 355 ? -14.485 8.468 29.705 1.00 91.12 355 LYS A CA 1
ATOM 2692 C C . LYS A 1 355 ? -15.962 8.584 29.369 1.00 91.12 355 LYS A C 1
ATOM 2694 O O . LYS A 1 355 ? -16.580 7.621 28.929 1.00 91.12 355 LYS A O 1
ATOM 2699 N N . ARG A 1 356 ? -16.510 9.793 29.472 1.00 88.88 356 ARG A N 1
ATOM 2700 C CA . ARG A 1 356 ? -17.853 10.120 28.981 1.00 88.88 356 ARG A CA 1
ATOM 2701 C C . ARG A 1 356 ? -17.787 10.594 27.533 1.00 88.88 356 ARG A C 1
ATOM 2703 O O . ARG A 1 356 ? -17.274 11.687 27.269 1.00 88.88 356 ARG A O 1
ATOM 2710 N N . LEU A 1 357 ? -18.333 9.807 26.605 1.00 86.12 357 LEU A N 1
ATOM 2711 C CA . LEU A 1 357 ? -18.386 10.164 25.183 1.00 86.12 357 LEU A CA 1
ATOM 2712 C C . LEU A 1 357 ? -19.453 11.238 24.918 1.00 86.12 357 LEU A C 1
ATOM 2714 O O . LEU A 1 357 ? -20.523 11.239 25.527 1.00 86.12 357 LEU A O 1
ATOM 2718 N N . ARG A 1 358 ? -19.177 12.169 23.996 1.00 75.12 358 ARG A N 1
ATOM 2719 C CA . ARG A 1 358 ? -20.120 13.228 23.582 1.00 75.12 358 ARG A CA 1
ATOM 2720 C C . ARG A 1 358 ? -20.661 12.970 22.178 1.00 75.12 358 ARG A C 1
ATOM 2722 O O . ARG A 1 358 ? -19.896 12.637 21.282 1.00 75.12 358 ARG A O 1
ATOM 2729 N N . LYS A 1 359 ? -21.951 13.262 21.960 1.00 63.59 359 LYS A N 1
ATOM 2730 C CA . LYS A 1 359 ? -22.616 13.223 20.637 1.00 63.59 359 LYS A CA 1
ATOM 2731 C C . LYS A 1 359 ? -22.589 11.837 19.960 1.00 63.59 359 LYS A C 1
ATOM 2733 O O . LYS A 1 359 ? -22.590 11.759 18.737 1.00 63.59 359 LYS A O 1
ATOM 2738 N N . VAL A 1 360 ? -22.607 10.768 20.760 1.00 62.00 360 VAL A N 1
ATOM 2739 C CA . VAL A 1 360 ? -22.737 9.360 20.317 1.00 62.00 360 VAL A CA 1
ATOM 2740 C C . VAL A 1 360 ? -24.131 8.808 20.684 1.00 62.00 360 VAL A C 1
ATOM 2742 O O . VAL A 1 360 ? -24.384 7.612 20.651 1.00 62.00 360 VAL A O 1
ATOM 2745 N N . ASN A 1 361 ? -25.066 9.689 21.053 1.00 58.28 361 ASN A N 1
ATOM 2746 C CA . ASN A 1 361 ? -26.365 9.320 21.630 1.00 58.28 361 ASN A CA 1
ATOM 2747 C C . ASN A 1 361 ? -27.298 8.624 20.618 1.00 58.28 361 ASN A C 1
ATOM 2749 O O . ASN A 1 361 ? -28.225 7.934 21.017 1.00 58.28 361 ASN A O 1
ATOM 2753 N N . VAL A 1 362 ? -27.023 8.762 19.316 1.00 64.81 362 VAL A N 1
ATOM 2754 C CA . VAL A 1 362 ? -27.781 8.125 18.219 1.00 64.81 362 VAL A CA 1
ATOM 2755 C C . VAL A 1 362 ? -27.204 6.744 17.848 1.00 64.81 362 VAL A C 1
ATOM 2757 O O . VAL A 1 362 ? -27.705 6.072 16.949 1.00 64.81 362 VAL A O 1
ATOM 2760 N N . LEU A 1 363 ? -26.138 6.294 18.520 1.00 70.25 363 LEU A N 1
ATOM 2761 C CA . LEU A 1 363 ? -25.515 5.004 18.233 1.00 70.25 363 LEU A CA 1
ATOM 2762 C C . LEU A 1 363 ? -26.367 3.841 18.777 1.00 70.25 363 LEU A C 1
ATOM 2764 O O . LEU A 1 363 ? -26.648 3.825 19.979 1.00 70.25 363 LEU A O 1
ATOM 2768 N N . PRO A 1 364 ? -26.736 2.850 17.939 1.00 78.44 364 PRO A N 1
ATOM 2769 C CA . PRO A 1 364 ? -27.462 1.667 18.384 1.00 78.44 364 PRO A CA 1
ATOM 2770 C C . PRO A 1 364 ? -26.695 0.885 19.456 1.00 78.44 364 PRO A C 1
ATOM 2772 O O . PRO A 1 364 ? -25.482 0.695 19.351 1.00 78.44 364 PRO A O 1
ATOM 2775 N N . HIS A 1 365 ? -27.423 0.346 20.441 1.00 82.12 365 HIS A N 1
ATOM 2776 C CA . HIS A 1 365 ? -26.875 -0.501 21.512 1.00 82.12 365 HIS A CA 1
ATOM 2777 C C . HIS A 1 365 ? -25.952 -1.594 20.977 1.00 82.12 365 HIS A C 1
ATOM 2779 O O . HIS A 1 365 ? -24.826 -1.752 21.438 1.00 82.12 365 HIS A O 1
ATOM 2785 N N . LYS A 1 366 ? -26.410 -2.306 19.943 1.00 84.12 366 LYS A N 1
ATOM 2786 C CA . LYS A 1 366 ? -25.678 -3.420 19.339 1.00 84.12 366 LYS A CA 1
ATOM 2787 C C . LYS A 1 366 ? -24.300 -3.007 18.810 1.00 84.12 366 LYS A C 1
ATOM 2789 O O . LYS A 1 366 ? -23.335 -3.721 19.052 1.00 84.12 366 LYS A O 1
ATOM 2794 N N . GLU A 1 367 ? -24.200 -1.866 18.129 1.00 84.38 367 GLU A N 1
ATOM 2795 C CA . GLU A 1 367 ? -22.936 -1.383 17.551 1.00 84.38 367 GLU A CA 1
ATOM 2796 C C . GLU A 1 367 ? -21.947 -0.952 18.639 1.00 84.38 367 GLU A C 1
ATOM 2798 O O . GLU A 1 367 ? -20.765 -1.290 18.573 1.00 84.38 367 GLU A O 1
ATOM 2803 N N . PHE A 1 368 ? -22.436 -0.254 19.672 1.00 86.50 368 PHE A N 1
ATOM 2804 C CA . PHE A 1 368 ? -21.603 0.159 20.801 1.00 86.50 368 PHE A CA 1
ATOM 2805 C C . PHE A 1 368 ? -21.037 -1.048 21.551 1.00 86.50 368 PHE A C 1
ATOM 2807 O O . PHE A 1 368 ? -19.827 -1.134 21.752 1.00 86.50 368 PHE A O 1
ATOM 2814 N N . VAL A 1 369 ? -21.902 -1.998 21.917 1.00 88.06 369 VAL A N 1
ATOM 2815 C CA . VAL A 1 369 ? -21.515 -3.192 22.677 1.00 88.06 369 VAL A CA 1
ATOM 2816 C C . VAL A 1 369 ? -20.535 -4.054 21.890 1.00 88.06 369 VAL A C 1
ATOM 2818 O O . VAL A 1 369 ? -19.516 -4.452 22.445 1.00 88.06 369 VAL A O 1
ATOM 2821 N N . GLN A 1 370 ? -20.773 -4.291 20.594 1.00 88.31 370 GLN A N 1
ATOM 2822 C CA . GLN A 1 370 ? -19.845 -5.062 19.757 1.00 88.31 370 GLN A CA 1
ATOM 2823 C C . GLN A 1 370 ? -18.446 -4.440 19.726 1.00 88.31 370 GLN A C 1
ATOM 2825 O O . GLN A 1 370 ? -17.445 -5.146 19.856 1.00 88.31 370 GLN A O 1
ATOM 2830 N N . GLN A 1 371 ? -18.367 -3.116 19.592 1.00 89.44 371 GLN A N 1
ATOM 2831 C CA . GLN A 1 371 ? -17.082 -2.432 19.589 1.00 89.44 371 GLN A CA 1
ATOM 2832 C C . GLN A 1 371 ? -16.418 -2.468 20.970 1.00 89.44 371 GLN A C 1
ATOM 2834 O O . GLN A 1 371 ? -15.216 -2.699 21.048 1.00 89.44 371 GLN A O 1
ATOM 2839 N N . MET A 1 372 ? -17.167 -2.281 22.060 1.00 90.50 372 MET A N 1
ATOM 2840 C CA . MET A 1 372 ? -16.611 -2.370 23.414 1.00 90.50 372 MET A CA 1
ATOM 2841 C C . MET A 1 372 ? -16.125 -3.787 23.738 1.00 90.50 372 MET A C 1
ATOM 2843 O O . MET A 1 372 ? -15.035 -3.925 24.280 1.00 90.50 372 MET A O 1
ATOM 2847 N N . GLN A 1 373 ? -16.848 -4.832 23.325 1.00 88.44 373 GLN A N 1
ATOM 2848 C CA . GLN A 1 373 ? -16.409 -6.231 23.430 1.00 88.44 373 GLN A CA 1
ATOM 2849 C C . GLN A 1 373 ? -15.104 -6.497 22.686 1.00 88.44 373 GLN A C 1
ATOM 2851 O O . GLN A 1 373 ? -14.231 -7.193 23.201 1.00 88.44 373 GLN A O 1
ATOM 2856 N N . LEU A 1 374 ? -14.935 -5.908 21.502 1.00 90.06 374 LEU A N 1
ATOM 2857 C CA . LEU A 1 374 ? -13.677 -5.997 20.773 1.00 90.06 374 LEU A CA 1
ATOM 2858 C C . LEU A 1 374 ? -12.531 -5.315 21.537 1.00 90.06 374 LEU A C 1
ATOM 2860 O O . LEU A 1 374 ? -11.457 -5.899 21.647 1.00 90.06 374 LEU A O 1
ATOM 2864 N N . LEU A 1 375 ? -12.754 -4.114 22.086 1.00 91.75 375 LEU A N 1
ATOM 2865 C CA . LEU A 1 375 ? -11.721 -3.372 22.822 1.00 91.75 375 LEU A CA 1
ATOM 2866 C C . LEU A 1 375 ? -11.378 -4.001 24.178 1.00 91.75 375 LEU A C 1
ATOM 2868 O O . LEU A 1 375 ? -10.205 -4.046 24.534 1.00 91.75 375 LEU A O 1
ATOM 2872 N N . GLY A 1 376 ? -12.363 -4.535 24.901 1.00 88.19 376 GLY A N 1
ATOM 2873 C CA . GLY A 1 376 ? -12.162 -5.225 26.179 1.00 88.19 376 GLY A CA 1
ATOM 2874 C C . GLY A 1 376 ? -11.332 -6.508 26.069 1.00 88.19 376 GLY A C 1
ATOM 2875 O O . GLY A 1 376 ? -10.702 -6.928 27.038 1.00 88.19 376 GLY A O 1
ATOM 2876 N N . ASN A 1 377 ? -11.273 -7.108 24.876 1.00 88.75 377 ASN A N 1
ATOM 2877 C CA . ASN A 1 377 ? -10.450 -8.287 24.602 1.00 88.75 377 ASN A CA 1
ATOM 2878 C C . ASN A 1 377 ? -8.982 -7.956 24.283 1.00 88.75 377 ASN A C 1
ATOM 2880 O O . ASN A 1 377 ? -8.150 -8.865 24.242 1.00 88.75 377 ASN A O 1
ATOM 2884 N N . LEU A 1 378 ? -8.637 -6.685 24.056 1.00 92.00 378 LEU A N 1
ATOM 2885 C CA . LEU A 1 378 ? -7.266 -6.280 23.751 1.00 92.00 378 LEU A CA 1
ATOM 2886 C C . LEU A 1 378 ? -6.430 -6.215 25.032 1.00 92.00 378 LEU A C 1
ATOM 2888 O O . LEU A 1 378 ? -6.752 -5.489 25.971 1.00 92.00 378 LEU A O 1
ATOM 2892 N N . LYS A 1 379 ? -5.316 -6.954 25.057 1.00 91.00 379 LYS A N 1
ATOM 2893 C CA . LYS A 1 379 ? -4.377 -6.977 26.187 1.00 91.00 379 LYS A CA 1
ATOM 2894 C C . LYS A 1 379 ? -2.951 -6.817 25.683 1.00 91.00 379 LYS A C 1
ATOM 2896 O O . LYS A 1 379 ? -2.419 -7.697 25.012 1.00 91.00 379 LYS A O 1
ATOM 2901 N N . HIS A 1 380 ? -2.331 -5.692 26.023 1.00 95.62 380 HIS A N 1
ATOM 2902 C CA . HIS A 1 380 ? -0.960 -5.381 25.634 1.00 95.62 380 HIS A CA 1
ATOM 2903 C C . HIS A 1 380 ? -0.311 -4.431 26.646 1.00 95.62 380 HIS A C 1
ATOM 2905 O O . HIS A 1 380 ? -0.982 -3.554 27.184 1.00 95.62 380 HIS A O 1
ATOM 2911 N N . HIS A 1 381 ? 1.000 -4.569 26.874 1.00 94.25 381 HIS A N 1
ATOM 2912 C CA . HIS A 1 381 ? 1.733 -3.767 27.865 1.00 94.25 381 HIS A CA 1
ATOM 2913 C C . HIS A 1 381 ? 1.649 -2.254 27.592 1.00 94.25 381 HIS A C 1
ATOM 2915 O O . HIS A 1 381 ? 1.571 -1.462 28.524 1.00 94.25 381 HIS A O 1
ATOM 2921 N N . ASN A 1 382 ? 1.587 -1.867 26.312 1.00 97.25 382 ASN A N 1
ATOM 2922 C CA . ASN A 1 382 ? 1.508 -0.472 25.869 1.00 97.25 382 ASN A CA 1
ATOM 2923 C C . ASN A 1 382 ? 0.090 0.007 25.503 1.00 97.25 382 ASN A C 1
ATOM 2925 O O . ASN A 1 382 ? -0.046 1.004 24.799 1.00 97.25 382 ASN A O 1
ATOM 2929 N N . LEU A 1 383 ? -0.969 -0.677 25.949 1.00 96.62 383 LEU A N 1
ATOM 2930 C CA . LEU A 1 383 ? -2.357 -0.212 25.811 1.00 96.62 383 LEU A CA 1
ATOM 2931 C C . LEU A 1 383 ? -3.006 -0.067 27.189 1.00 96.62 383 LEU A C 1
ATOM 2933 O O . LEU A 1 383 ? -2.817 -0.917 28.057 1.00 96.62 383 LEU A O 1
ATOM 2937 N N . ALA A 1 384 ? -3.784 0.997 27.390 1.00 94.38 384 ALA A N 1
ATOM 2938 C CA . ALA A 1 384 ? -4.599 1.167 28.589 1.00 94.38 384 ALA A CA 1
ATOM 2939 C C . ALA A 1 384 ? -5.762 0.153 28.561 1.00 94.38 384 ALA A C 1
ATOM 2941 O O . ALA A 1 384 ? -6.552 0.190 27.610 1.00 94.38 384 ALA A O 1
ATOM 2942 N N . PRO A 1 385 ? -5.878 -0.757 29.546 1.00 91.88 385 PRO A N 1
ATOM 2943 C CA . PRO A 1 385 ? -6.940 -1.759 29.556 1.00 91.88 385 PRO A CA 1
ATOM 2944 C C . PRO A 1 385 ? -8.324 -1.128 29.727 1.00 91.88 385 PRO A C 1
ATOM 2946 O O . PRO A 1 385 ? -8.521 -0.274 30.596 1.00 91.88 385 PRO A O 1
ATOM 2949 N N . VAL A 1 386 ? -9.288 -1.582 28.923 1.00 92.19 386 VAL A N 1
ATOM 2950 C CA . VAL A 1 386 ? -10.711 -1.283 29.125 1.00 92.19 386 VAL A CA 1
ATOM 2951 C C . VAL A 1 386 ? -11.270 -2.298 30.122 1.00 92.19 386 VAL A C 1
ATOM 2953 O O . VAL A 1 386 ? -11.269 -3.496 29.852 1.00 92.19 386 VAL A O 1
ATOM 2956 N N . ILE A 1 387 ? -11.735 -1.822 31.276 1.00 88.62 387 ILE A N 1
ATOM 2957 C CA . ILE A 1 387 ? -12.259 -2.663 32.363 1.00 88.62 387 ILE A CA 1
ATOM 2958 C C . ILE A 1 387 ? -13.731 -2.998 32.114 1.00 88.62 387 ILE A C 1
ATOM 2960 O O . ILE A 1 387 ? -14.146 -4.154 32.210 1.00 88.62 387 ILE A O 1
ATOM 2964 N N . SER A 1 388 ? -14.519 -1.969 31.806 1.00 88.88 388 SER A N 1
ATOM 2965 C CA . SER A 1 388 ? -15.970 -2.050 31.654 1.00 88.88 388 SER A CA 1
ATOM 2966 C C . SER A 1 388 ? -16.482 -0.887 30.802 1.00 88.88 388 SER A C 1
ATOM 2968 O O . SER A 1 388 ? -15.744 0.050 30.473 1.00 88.88 388 SER A O 1
ATOM 2970 N N . PHE A 1 389 ? -17.755 -0.933 30.436 1.00 90.69 389 PHE A N 1
ATOM 2971 C CA . PHE A 1 389 ? -18.459 0.160 29.791 1.00 90.69 389 PHE A CA 1
ATOM 2972 C C . PHE A 1 389 ? -19.878 0.292 30.344 1.00 90.69 389 PHE A C 1
ATOM 2974 O O . PHE A 1 389 ? -20.447 -0.637 30.908 1.00 90.69 389 PHE A O 1
ATOM 2981 N N . TYR A 1 390 ? -20.459 1.464 30.117 1.00 87.38 390 TYR A N 1
ATOM 2982 C CA . TYR A 1 390 ? -21.852 1.754 30.412 1.00 87.38 390 TYR A CA 1
ATOM 2983 C C . TYR A 1 390 ? -22.561 2.237 29.153 1.00 87.38 390 TYR A C 1
ATOM 2985 O O . TYR A 1 390 ? -22.052 3.107 28.432 1.00 87.38 390 TYR A O 1
ATOM 2993 N N . TYR A 1 391 ? -23.764 1.719 28.926 1.00 86.19 391 TYR A N 1
ATOM 2994 C CA . TYR A 1 391 ? -24.655 2.184 27.876 1.00 86.19 391 TYR A CA 1
ATOM 2995 C C . TYR A 1 391 ? -26.015 2.570 28.462 1.00 86.19 391 TYR A C 1
ATOM 2997 O O . TYR A 1 391 ? -26.733 1.738 29.003 1.00 86.19 391 TYR A O 1
ATOM 3005 N N . SER A 1 392 ? -26.436 3.808 28.216 1.00 82.19 392 SER A N 1
ATOM 3006 C CA . SER A 1 392 ? -27.839 4.231 28.266 1.00 82.19 392 SER A CA 1
ATOM 3007 C C . SER A 1 392 ? -28.160 5.094 27.051 1.00 82.19 392 SER A C 1
ATOM 3009 O O . SER A 1 392 ? -27.228 5.666 26.483 1.00 82.19 392 SER A O 1
ATOM 3011 N N . PRO A 1 393 ? -29.426 5.233 26.614 1.00 75.69 393 PRO A N 1
ATOM 3012 C CA . PRO A 1 393 ? -29.792 6.089 25.478 1.00 75.69 393 PRO A CA 1
ATOM 3013 C C . PRO A 1 393 ? -29.115 7.473 25.499 1.00 75.69 393 PRO A C 1
ATOM 3015 O O . PRO A 1 393 ? -28.593 7.916 24.477 1.00 75.69 393 PRO A O 1
ATOM 3018 N N . ASP A 1 394 ? -28.981 8.075 26.682 1.00 78.50 394 ASP A N 1
ATOM 3019 C CA . ASP A 1 394 ? -28.424 9.419 26.855 1.00 78.50 394 ASP A CA 1
ATOM 3020 C C . ASP A 1 394 ? -26.915 9.475 27.119 1.00 78.50 394 ASP A C 1
ATOM 3022 O O . ASP A 1 394 ? -26.286 10.516 26.884 1.00 78.50 394 ASP A O 1
ATOM 3026 N N . GLN A 1 395 ? -26.313 8.399 27.636 1.00 81.81 395 GLN A N 1
ATOM 3027 C CA . GLN A 1 395 ? -24.925 8.411 28.099 1.00 81.81 395 GLN A CA 1
ATOM 3028 C C . GLN A 1 395 ? -24.174 7.131 27.749 1.00 81.81 395 GLN A C 1
ATOM 3030 O O . GLN A 1 395 ? -24.641 6.027 28.006 1.00 81.81 395 GLN A O 1
ATOM 3035 N N . LYS A 1 396 ? -22.960 7.294 27.215 1.00 86.81 396 LYS A N 1
ATOM 3036 C CA . LYS A 1 396 ? -22.013 6.199 26.982 1.00 86.81 396 LYS A CA 1
ATOM 3037 C C . LYS A 1 396 ? -20.743 6.465 27.777 1.00 86.81 396 LYS A C 1
ATOM 3039 O O . LYS A 1 396 ? -20.126 7.524 27.587 1.00 86.81 396 LYS A O 1
ATOM 3044 N N . LEU A 1 397 ? -20.366 5.532 28.644 1.00 89.62 397 LEU A N 1
ATOM 3045 C CA . LEU A 1 397 ? -19.131 5.613 29.422 1.00 89.62 397 LEU A CA 1
ATOM 3046 C C . LEU A 1 397 ? -18.210 4.451 29.058 1.00 89.62 397 LEU A C 1
ATOM 3048 O O . LEU A 1 397 ? -18.673 3.333 28.851 1.00 89.62 397 LEU A O 1
ATOM 3052 N N . ILE A 1 398 ? -16.912 4.724 29.001 1.00 91.38 398 ILE A N 1
ATOM 3053 C CA . ILE A 1 398 ? -15.861 3.709 28.892 1.00 91.38 398 ILE A CA 1
ATOM 3054 C C . ILE A 1 398 ? -15.001 3.828 30.143 1.00 91.38 398 ILE A C 1
ATOM 3056 O O . ILE A 1 398 ? -14.539 4.926 30.458 1.00 91.38 398 ILE A O 1
ATOM 3060 N N . ILE A 1 399 ? -14.810 2.726 30.860 1.00 91.69 399 ILE A N 1
ATOM 3061 C CA . ILE A 1 399 ? -14.049 2.687 32.102 1.00 91.69 399 ILE A CA 1
ATOM 3062 C C . ILE A 1 399 ? -12.708 2.005 31.828 1.00 91.69 399 ILE A C 1
ATOM 3064 O O . ILE A 1 399 ? -12.659 0.845 31.418 1.00 91.69 399 ILE A O 1
ATOM 3068 N N . TYR A 1 400 ? -11.624 2.734 32.068 1.00 91.75 400 TYR A N 1
ATOM 3069 C CA . TYR A 1 400 ? -10.248 2.269 31.934 1.00 91.75 400 TYR A CA 1
ATOM 3070 C C . TYR A 1 400 ? -9.594 2.095 33.305 1.00 91.75 400 TYR A C 1
ATOM 3072 O O . TYR A 1 400 ? -9.968 2.753 34.282 1.00 91.75 400 TYR A O 1
ATOM 3080 N N . GLU A 1 401 ? -8.548 1.273 33.346 1.00 89.94 401 GLU A N 1
ATOM 3081 C CA . GLU A 1 401 ? -7.579 1.299 34.443 1.00 89.94 401 GLU A CA 1
ATOM 3082 C C . GLU A 1 401 ? -6.958 2.701 34.558 1.00 89.94 401 GLU A C 1
ATOM 3084 O O . GLU A 1 401 ? -6.552 3.299 33.555 1.00 89.94 401 GLU A O 1
ATOM 3089 N N . PHE A 1 402 ? -6.895 3.248 35.775 1.00 91.06 402 PHE A N 1
ATOM 3090 C CA . PHE A 1 402 ? -6.245 4.535 36.002 1.00 91.06 402 PHE A CA 1
ATOM 3091 C C . PHE A 1 402 ? -4.721 4.373 35.962 1.00 91.06 402 PHE A C 1
ATOM 3093 O O . PHE A 1 402 ? -4.145 3.661 36.781 1.00 91.06 402 PHE A O 1
ATOM 3100 N N . ILE A 1 403 ? -4.065 5.068 35.030 1.00 91.25 403 ILE A N 1
ATOM 3101 C CA . ILE A 1 403 ? -2.604 5.066 34.908 1.00 91.25 403 ILE A CA 1
ATOM 3102 C C . ILE A 1 403 ? -2.035 6.321 35.588 1.00 91.25 403 ILE A C 1
ATOM 3104 O O . ILE A 1 403 ? -2.318 7.435 35.134 1.00 91.25 403 ILE A O 1
ATOM 3108 N N . PRO A 1 404 ? -1.236 6.174 36.660 1.00 81.62 404 PRO A N 1
ATOM 3109 C CA . PRO A 1 404 ? -0.624 7.307 37.341 1.00 81.62 404 PRO A CA 1
ATOM 3110 C C . PRO A 1 404 ? 0.592 7.820 36.550 1.00 81.62 404 PRO A C 1
ATOM 3112 O O . PRO A 1 404 ? 1.450 7.035 36.153 1.00 81.62 404 PRO A O 1
ATOM 3115 N N . GLY A 1 405 ? 0.690 9.139 36.356 1.00 83.88 405 GLY A N 1
ATOM 3116 C CA . GLY A 1 405 ? 1.856 9.792 35.731 1.00 83.88 405 GLY A CA 1
ATOM 3117 C C . GLY A 1 405 ? 1.537 10.842 34.660 1.00 83.88 405 GLY A C 1
ATOM 3118 O O . GLY A 1 405 ? 2.442 11.542 34.212 1.00 83.88 405 GLY A O 1
ATOM 3119 N N . GLY A 1 406 ? 0.256 11.013 34.323 1.00 87.94 406 GLY A N 1
ATOM 3120 C CA . GLY A 1 406 ? -0.204 12.032 33.376 1.00 87.94 406 GLY A CA 1
ATOM 3121 C C . GLY A 1 406 ? -0.038 11.603 31.920 1.00 87.94 406 GLY A C 1
ATOM 3122 O O . GLY A 1 406 ? 0.234 10.435 31.617 1.00 87.94 406 GLY A O 1
ATOM 3123 N N . ASN A 1 407 ? -0.245 12.542 31.001 1.00 91.69 407 ASN A N 1
ATOM 3124 C CA . ASN A 1 407 ? -0.082 12.296 29.567 1.00 91.69 407 ASN A CA 1
ATOM 3125 C C . ASN A 1 407 ? 1.166 12.984 28.991 1.00 91.69 407 ASN A C 1
ATOM 3127 O O . ASN A 1 407 ? 1.718 13.918 29.570 1.00 91.69 407 ASN A O 1
ATOM 3131 N N . LEU A 1 408 ? 1.626 12.521 27.828 1.00 93.75 408 LEU A N 1
ATOM 3132 C CA . LEU A 1 408 ? 2.834 13.038 27.186 1.00 93.75 408 LEU A CA 1
ATOM 3133 C C . LEU A 1 408 ? 2.731 14.539 26.865 1.00 93.75 408 LEU A C 1
ATOM 3135 O O . LEU A 1 408 ? 3.744 15.225 26.903 1.00 93.75 408 LEU A O 1
ATOM 3139 N N . HIS A 1 409 ? 1.531 15.061 26.590 1.00 91.25 409 HIS A N 1
ATOM 3140 C CA . HIS A 1 409 ? 1.334 16.491 26.335 1.00 91.25 409 HIS A CA 1
ATOM 3141 C C . HIS A 1 409 ? 1.660 17.329 27.579 1.00 91.25 409 HIS A C 1
ATOM 3143 O O . HIS A 1 409 ? 2.481 18.243 27.512 1.00 91.25 409 HIS A O 1
ATOM 3149 N N . GLU A 1 410 ? 1.098 16.960 28.732 1.00 88.12 410 GLU A N 1
ATOM 3150 C CA . GLU A 1 410 ? 1.421 17.573 30.027 1.00 88.12 410 GLU A CA 1
ATOM 3151 C C . GLU A 1 410 ? 2.914 17.441 30.339 1.00 88.12 410 GLU A C 1
ATOM 3153 O O . GLU A 1 410 ? 3.543 18.353 30.875 1.00 88.12 410 GLU A O 1
ATOM 3158 N N . LEU A 1 411 ? 3.519 16.308 29.973 1.00 89.25 411 LEU A N 1
ATOM 3159 C CA . LEU A 1 411 ? 4.939 16.084 30.194 1.00 89.25 411 LEU A CA 1
ATOM 3160 C C . LEU A 1 411 ? 5.862 16.839 29.221 1.00 89.25 411 LEU A C 1
ATOM 3162 O O . LEU A 1 411 ? 7.032 17.012 29.533 1.00 89.25 411 LEU A O 1
ATOM 3166 N N . LEU A 1 412 ? 5.399 17.295 28.066 1.00 89.81 412 LEU A N 1
ATOM 3167 C CA . LEU A 1 412 ? 6.238 18.074 27.151 1.00 89.81 412 LEU A CA 1
ATOM 3168 C C . LEU A 1 412 ? 6.028 19.580 27.320 1.00 89.81 412 LEU A C 1
ATOM 3170 O O . LEU A 1 412 ? 6.971 20.354 27.144 1.00 89.81 412 LEU A O 1
ATOM 3174 N N . HIS A 1 413 ? 4.820 20.005 27.687 1.00 87.19 413 HIS A N 1
ATOM 3175 C CA . HIS A 1 413 ? 4.420 21.411 27.577 1.00 87.19 413 HIS A CA 1
ATOM 3176 C C . HIS A 1 413 ? 3.976 22.030 28.896 1.00 87.19 413 HIS A C 1
ATOM 3178 O O . HIS A 1 413 ? 4.237 23.210 29.132 1.00 87.19 413 HIS A O 1
ATOM 3184 N N . GLU A 1 414 ? 3.338 21.259 29.775 1.00 77.06 414 GLU A N 1
ATOM 3185 C CA . GLU A 1 414 ? 2.814 21.790 31.031 1.00 77.06 414 GLU A CA 1
ATOM 3186 C C . GLU A 1 414 ? 3.861 21.742 32.151 1.00 77.06 414 GLU A C 1
ATOM 3188 O O . GLU A 1 414 ? 4.719 20.859 32.226 1.00 77.06 414 GLU A O 1
ATOM 3193 N N . ASN A 1 415 ? 3.791 22.713 33.063 1.00 60.81 415 ASN A N 1
ATOM 3194 C CA . ASN A 1 415 ? 4.596 22.742 34.284 1.00 60.81 415 ASN A CA 1
ATOM 3195 C C . ASN A 1 415 ? 6.120 22.659 34.065 1.00 60.81 415 ASN A C 1
ATOM 3197 O O . ASN A 1 415 ? 6.813 22.050 34.879 1.00 60.81 415 ASN A O 1
ATOM 3201 N N . ARG A 1 416 ? 6.673 23.320 33.032 1.00 70.25 416 ARG A N 1
ATOM 3202 C CA . ARG A 1 416 ? 8.133 23.531 32.833 1.00 70.25 416 ARG A CA 1
ATOM 3203 C C . ARG A 1 416 ? 8.801 24.394 33.942 1.00 70.25 416 ARG A C 1
ATOM 3205 O O . ARG A 1 416 ? 9.751 25.126 33.685 1.00 70.25 416 ARG A O 1
ATOM 3212 N N . GLY A 1 417 ? 8.272 24.371 35.168 1.00 60.94 417 GLY A N 1
ATOM 3213 C CA . GLY A 1 417 ? 8.737 25.130 36.331 1.00 60.94 417 GLY A CA 1
ATOM 3214 C C . GLY A 1 417 ? 9.702 24.351 37.236 1.00 60.94 417 GLY A C 1
ATOM 3215 O O . GLY A 1 417 ? 10.017 23.185 36.996 1.00 60.94 417 GLY A O 1
ATOM 3216 N N . MET A 1 418 ? 10.171 25.002 38.307 1.00 54.47 418 MET A N 1
ATOM 3217 C CA . MET A 1 418 ? 11.124 24.414 39.260 1.00 54.47 418 MET A CA 1
ATOM 3218 C C . MET A 1 418 ? 10.542 23.187 39.984 1.00 54.47 418 MET A C 1
ATOM 3220 O O . MET A 1 418 ? 9.460 23.259 40.559 1.00 54.47 418 MET A O 1
ATOM 3224 N N . GLY A 1 419 ? 11.288 22.074 39.985 1.00 58.84 419 GLY A N 1
ATOM 3225 C CA . GLY A 1 419 ? 10.937 20.820 40.675 1.00 58.84 419 GLY A CA 1
ATOM 3226 C C . GLY A 1 419 ? 10.459 19.684 39.762 1.00 58.84 419 GLY A C 1
ATOM 3227 O O . GLY A 1 419 ? 10.369 18.539 40.204 1.00 58.84 419 GLY A O 1
ATOM 3228 N N . ARG A 1 420 ? 10.204 19.966 38.480 1.00 74.19 420 ARG A N 1
ATOM 3229 C CA . ARG A 1 420 ? 9.896 18.958 37.460 1.00 74.19 420 ARG A CA 1
ATOM 3230 C C . ARG A 1 420 ? 11.180 18.304 36.940 1.00 74.19 420 ARG A C 1
ATOM 3232 O O . ARG A 1 420 ? 12.156 18.993 36.662 1.00 74.19 420 ARG A O 1
ATOM 3239 N N . MET A 1 421 ? 11.155 16.986 36.737 1.00 72.38 421 MET A N 1
ATOM 3240 C CA . MET A 1 421 ? 12.218 16.287 36.009 1.00 72.38 421 MET A CA 1
ATOM 3241 C C . MET A 1 421 ? 11.885 16.299 34.503 1.00 72.38 421 MET A C 1
ATOM 3243 O O . MET A 1 421 ? 10.864 15.711 34.125 1.00 72.38 421 MET A O 1
ATOM 3247 N N . PRO A 1 422 ? 12.662 17.000 33.653 1.00 80.94 422 PRO A N 1
ATOM 3248 C CA . PRO A 1 422 ? 12.414 17.043 32.213 1.00 80.94 422 PRO A CA 1
ATOM 3249 C C . PRO A 1 422 ? 12.568 15.651 31.592 1.00 80.94 422 PRO A C 1
ATOM 3251 O O . PRO A 1 422 ? 13.292 14.802 32.115 1.00 80.94 422 PRO A O 1
ATOM 3254 N N . LEU A 1 423 ? 11.865 15.411 30.482 1.00 88.94 423 LEU A N 1
ATOM 3255 C CA . LEU A 1 423 ? 12.026 14.168 29.729 1.00 88.94 423 LEU A CA 1
ATOM 3256 C C . LEU A 1 423 ? 13.314 14.266 28.913 1.00 88.94 423 LEU A C 1
ATOM 3258 O O . LEU A 1 423 ? 13.341 14.940 27.880 1.00 88.94 423 LEU A O 1
ATOM 3262 N N . ASP A 1 424 ? 14.361 13.594 29.384 1.00 88.81 424 ASP A N 1
ATOM 3263 C CA . ASP A 1 424 ? 15.619 13.473 28.657 1.00 88.81 424 ASP A CA 1
ATOM 3264 C C . ASP A 1 424 ? 15.455 12.658 27.361 1.00 88.81 424 ASP A C 1
ATOM 3266 O O . ASP A 1 424 ? 14.408 12.061 27.083 1.00 88.81 424 ASP A O 1
ATOM 3270 N N . TRP A 1 425 ? 16.498 12.651 26.530 1.00 91.00 425 TRP A N 1
ATOM 3271 C CA . TRP A 1 425 ? 16.463 11.961 25.240 1.00 91.00 425 TRP A CA 1
ATOM 3272 C C . TRP A 1 425 ? 16.113 10.474 25.375 1.00 91.00 425 TRP A C 1
ATOM 3274 O O . TRP A 1 425 ? 15.273 9.962 24.633 1.00 91.00 425 TRP A O 1
ATOM 3284 N N . THR A 1 426 ? 16.703 9.799 26.360 1.00 90.62 426 THR A N 1
ATOM 3285 C CA . THR A 1 426 ? 16.496 8.370 26.614 1.00 90.62 426 THR A CA 1
ATOM 3286 C C . THR A 1 426 ? 15.042 8.074 26.980 1.00 90.62 426 THR A C 1
ATOM 3288 O O . THR A 1 426 ? 14.445 7.137 26.441 1.00 90.62 426 THR A O 1
ATOM 3291 N N . ALA A 1 427 ? 14.436 8.893 27.842 1.00 91.44 427 ALA A N 1
ATOM 3292 C CA . ALA A 1 427 ? 13.031 8.785 28.213 1.00 91.44 427 ALA A CA 1
ATOM 3293 C C . ALA A 1 427 ? 12.114 9.013 27.006 1.00 91.44 427 ALA A C 1
ATOM 3295 O O . ALA A 1 427 ? 11.210 8.205 26.768 1.00 91.44 427 ALA A O 1
ATOM 3296 N N . ARG A 1 428 ? 12.362 10.062 26.205 1.00 93.12 428 ARG A N 1
ATOM 3297 C CA . ARG A 1 428 ? 11.576 10.340 24.988 1.00 93.12 428 ARG A CA 1
ATOM 3298 C C . ARG A 1 428 ? 11.660 9.172 24.003 1.00 93.12 428 ARG A C 1
ATOM 3300 O O . ARG A 1 428 ? 10.624 8.714 23.521 1.00 93.12 428 ARG A O 1
ATOM 3307 N N . LEU A 1 429 ? 12.855 8.630 23.768 1.00 92.44 429 LEU A N 1
ATOM 3308 C CA . LEU A 1 429 ? 13.063 7.489 22.874 1.00 92.44 429 LEU A CA 1
ATOM 3309 C C . LEU A 1 429 ? 12.370 6.211 23.379 1.00 92.44 429 LEU A C 1
ATOM 3311 O O . LEU A 1 429 ? 11.764 5.491 22.581 1.00 92.44 429 LEU A O 1
ATOM 3315 N N . SER A 1 430 ? 12.399 5.946 24.692 1.00 93.88 430 SER A N 1
ATOM 3316 C CA . SER A 1 430 ? 11.678 4.817 25.307 1.00 93.88 430 SER A CA 1
ATOM 3317 C C . SER A 1 430 ? 10.168 4.925 25.083 1.00 93.88 430 SER A C 1
ATOM 3319 O O . SER A 1 430 ? 9.542 3.987 24.585 1.00 93.88 430 SER A O 1
ATOM 3321 N N . ILE A 1 431 ? 9.596 6.103 25.357 1.00 95.81 431 ILE A N 1
ATOM 3322 C CA . ILE A 1 431 ? 8.171 6.387 25.146 1.00 95.81 431 ILE A CA 1
ATOM 3323 C C . ILE A 1 431 ? 7.803 6.188 23.671 1.00 95.81 431 ILE A C 1
ATOM 3325 O O . ILE A 1 431 ? 6.845 5.486 23.360 1.00 95.81 431 ILE A O 1
ATOM 3329 N N . ILE A 1 432 ? 8.588 6.737 22.744 1.00 96.62 432 ILE A N 1
ATOM 3330 C CA . ILE A 1 432 ? 8.358 6.597 21.299 1.00 96.62 432 ILE A CA 1
ATOM 3331 C C . ILE A 1 432 ? 8.362 5.130 20.860 1.00 96.62 432 ILE A C 1
ATOM 3333 O O . ILE A 1 432 ? 7.496 4.702 20.090 1.00 96.62 432 ILE A O 1
ATOM 3337 N N . LYS A 1 433 ? 9.315 4.341 21.362 1.00 96.00 433 LYS A N 1
ATOM 3338 C CA . LYS A 1 433 ? 9.411 2.909 21.068 1.00 96.00 433 LYS A CA 1
ATOM 3339 C C . LYS A 1 433 ? 8.177 2.155 21.566 1.00 96.00 433 LYS A C 1
ATOM 3341 O O . LYS A 1 433 ? 7.676 1.271 20.872 1.00 96.00 433 LYS A O 1
ATOM 3346 N N . ASP A 1 434 ? 7.675 2.509 22.740 1.00 97.12 434 ASP A N 1
ATOM 3347 C CA . ASP A 1 434 ? 6.477 1.916 23.326 1.00 97.12 434 ASP A CA 1
ATOM 3348 C C . ASP A 1 434 ? 5.190 2.308 22.583 1.00 97.12 434 ASP A C 1
ATOM 3350 O O . ASP A 1 434 ? 4.339 1.442 22.352 1.00 97.12 434 ASP A O 1
ATOM 3354 N N . ILE A 1 435 ? 5.082 3.554 22.102 1.00 98.00 435 ILE A N 1
ATOM 3355 C CA . ILE A 1 435 ? 4.001 3.972 21.193 1.00 98.00 435 ILE A CA 1
ATOM 3356 C C . ILE A 1 435 ? 4.017 3.100 19.932 1.00 98.00 435 ILE A C 1
ATOM 3358 O O . ILE A 1 435 ? 2.977 2.562 19.548 1.00 98.00 435 ILE A O 1
ATOM 3362 N N . ALA A 1 436 ? 5.185 2.911 19.309 1.00 97.44 436 ALA A N 1
ATOM 3363 C CA . ALA A 1 436 ? 5.315 2.111 18.091 1.00 97.44 436 ALA A CA 1
ATOM 3364 C C . ALA A 1 436 ? 4.896 0.644 18.304 1.00 97.44 436 ALA A C 1
ATOM 3366 O O . ALA A 1 436 ? 4.161 0.092 17.482 1.00 97.44 436 ALA A O 1
ATOM 3367 N N . LYS A 1 437 ? 5.290 0.022 19.427 1.00 97.06 437 LYS A N 1
ATOM 3368 C CA . LYS A 1 437 ? 4.852 -1.340 19.793 1.00 97.06 437 LYS A CA 1
ATOM 3369 C C . LYS A 1 437 ? 3.337 -1.421 19.980 1.00 97.06 437 LYS A C 1
ATOM 3371 O O . LYS A 1 437 ? 2.703 -2.327 19.441 1.00 97.06 437 LYS A O 1
ATOM 3376 N N . GLY A 1 438 ? 2.754 -0.479 20.727 1.00 96.50 438 GLY A N 1
ATOM 3377 C CA . GLY A 1 438 ? 1.309 -0.421 20.954 1.00 96.50 438 GLY A CA 1
ATOM 3378 C C . GLY A 1 438 ? 0.529 -0.250 19.650 1.00 96.50 438 GLY A C 1
ATOM 3379 O O . GLY A 1 438 ? -0.474 -0.930 19.432 1.00 96.50 438 GLY A O 1
ATOM 3380 N N . LEU A 1 439 ? 1.029 0.594 18.747 1.00 96.88 439 LEU A N 1
ATOM 3381 C CA . LEU A 1 439 ? 0.402 0.832 17.453 1.00 96.88 439 LEU A CA 1
ATOM 3382 C C . LEU A 1 439 ? 0.493 -0.386 16.526 1.00 96.88 439 LEU A C 1
ATOM 3384 O O . LEU A 1 439 ? -0.509 -0.766 15.923 1.00 96.88 439 LEU A O 1
ATOM 3388 N N . ALA A 1 440 ? 1.653 -1.046 16.470 1.00 95.88 440 ALA A N 1
ATOM 3389 C CA . ALA A 1 440 ? 1.834 -2.284 15.714 1.00 95.88 440 ALA A CA 1
ATOM 3390 C C . ALA A 1 440 ? 0.901 -3.400 16.215 1.00 95.88 440 ALA A C 1
ATOM 3392 O O . ALA A 1 440 ? 0.275 -4.099 15.417 1.00 95.88 440 ALA A O 1
ATOM 3393 N N . TYR A 1 441 ? 0.747 -3.533 17.536 1.00 97.00 441 TYR A N 1
ATOM 3394 C CA . TYR A 1 441 ? -0.206 -4.474 18.120 1.00 97.00 441 TYR A CA 1
ATOM 3395 C C . TYR A 1 441 ? -1.651 -4.153 17.712 1.00 97.00 441 TYR A C 1
ATOM 3397 O O . TYR A 1 441 ? -2.383 -5.066 17.327 1.00 97.00 441 TYR A O 1
ATOM 3405 N N . LEU A 1 442 ? -2.063 -2.879 17.736 1.00 95.25 442 LEU A N 1
ATOM 3406 C CA . LEU A 1 442 ? -3.396 -2.466 17.276 1.00 95.25 442 LEU A CA 1
ATOM 3407 C C . LEU A 1 442 ? -3.610 -2.765 15.789 1.00 95.25 442 LEU A C 1
ATOM 3409 O O . LEU A 1 442 ? -4.674 -3.255 15.421 1.00 95.25 442 LEU A O 1
ATOM 3413 N N . HIS A 1 443 ? -2.612 -2.507 14.940 1.00 92.12 443 HIS A N 1
ATOM 3414 C CA . HIS A 1 443 ? -2.687 -2.783 13.499 1.00 92.12 443 HIS A CA 1
ATOM 3415 C C . HIS A 1 443 ? -2.869 -4.274 13.208 1.00 92.12 443 HIS A C 1
ATOM 3417 O O . HIS A 1 443 ? -3.644 -4.630 12.322 1.00 92.12 443 HIS A O 1
ATOM 3423 N N . ASN A 1 444 ? -2.236 -5.139 14.001 1.00 92.06 444 ASN A N 1
ATOM 3424 C CA . ASN A 1 444 ? -2.384 -6.589 13.883 1.00 92.06 444 ASN A CA 1
ATOM 3425 C C . ASN A 1 444 ? -3.691 -7.112 14.500 1.00 92.06 444 ASN A C 1
ATOM 3427 O O . ASN A 1 444 ? -4.287 -8.049 13.973 1.00 92.06 444 ASN A O 1
ATOM 3431 N N . SER A 1 445 ? -4.138 -6.519 15.610 1.00 92.12 445 SER A N 1
ATOM 3432 C CA . SER A 1 445 ? -5.297 -7.001 16.379 1.00 92.12 445 SER A CA 1
ATOM 3433 C C . SER A 1 445 ? -6.634 -6.467 15.861 1.00 92.12 445 SER A C 1
ATOM 3435 O O . SER A 1 445 ? -7.675 -7.068 16.116 1.00 92.12 445 SER A O 1
ATOM 3437 N N . LEU A 1 446 ? -6.624 -5.352 15.124 1.00 89.62 446 LEU A N 1
ATOM 3438 C CA . LEU A 1 446 ? -7.810 -4.714 14.544 1.00 89.62 446 LEU A CA 1
ATOM 3439 C C . LEU A 1 446 ? -7.677 -4.554 13.015 1.00 89.62 446 LEU A C 1
ATOM 3441 O O . LEU A 1 446 ? -7.760 -3.435 12.505 1.00 89.62 446 LEU A O 1
ATOM 3445 N N . PRO A 1 447 ? -7.516 -5.645 12.242 1.00 80.31 447 PRO A N 1
ATOM 3446 C CA . PRO A 1 447 ? -7.289 -5.569 10.794 1.00 80.31 447 PRO A CA 1
ATOM 3447 C C . PRO A 1 447 ? -8.500 -5.021 10.017 1.00 80.31 447 PRO A C 1
ATOM 3449 O O . PRO A 1 447 ? -8.365 -4.530 8.897 1.00 80.31 447 PRO A O 1
ATOM 3452 N N . SER A 1 448 ? -9.698 -5.086 10.607 1.00 79.06 448 SER A N 1
ATOM 3453 C CA . SER A 1 448 ? -10.927 -4.498 10.061 1.00 79.06 448 SER A CA 1
ATOM 3454 C C . SER A 1 448 ? -10.997 -2.979 10.225 1.00 79.06 448 SER A C 1
ATOM 3456 O O . SER A 1 448 ? -11.773 -2.313 9.527 1.00 79.06 448 SER A O 1
ATOM 3458 N N . HIS A 1 449 ? -10.221 -2.413 11.153 1.00 82.62 449 HIS A N 1
ATOM 3459 C CA . HIS A 1 449 ? -10.252 -0.989 11.452 1.00 82.62 449 HIS A CA 1
ATOM 3460 C C . HIS A 1 449 ? -9.358 -0.246 10.475 1.00 82.62 449 HIS A C 1
ATOM 3462 O O . HIS A 1 449 ? -8.175 -0.527 10.333 1.00 82.62 449 HIS A O 1
ATOM 3468 N N . ARG A 1 450 ? -9.940 0.750 9.806 1.00 83.75 450 ARG A N 1
ATOM 3469 C CA . ARG A 1 450 ? -9.219 1.581 8.837 1.00 83.75 450 ARG A CA 1
ATOM 3470 C C . ARG A 1 450 ? -8.063 2.327 9.486 1.00 83.75 450 ARG A C 1
ATOM 3472 O O . ARG A 1 450 ? -6.964 2.244 8.978 1.00 83.75 450 ARG A O 1
ATOM 3479 N N . ALA A 1 451 ? -8.323 3.005 10.600 1.00 87.88 451 ALA A N 1
ATOM 3480 C CA . ALA A 1 451 ? -7.306 3.570 11.478 1.00 87.88 451 ALA A CA 1
ATOM 3481 C C . ALA A 1 451 ? -7.526 2.961 12.875 1.00 87.88 451 ALA A C 1
ATOM 3483 O O . ALA A 1 451 ? -8.428 3.413 13.591 1.00 87.88 451 ALA A O 1
ATOM 3484 N N . PRO A 1 452 ? -6.819 1.863 13.207 1.00 90.25 452 PRO A N 1
ATOM 3485 C CA . PRO A 1 452 ? -6.994 1.114 14.452 1.00 90.25 452 PRO A CA 1
ATOM 3486 C C . PRO A 1 452 ? -6.923 1.959 15.723 1.00 90.25 452 PRO A C 1
ATOM 3488 O O . PRO A 1 452 ? -7.754 1.779 16.614 1.00 90.25 452 PRO A O 1
ATOM 3491 N N . HIS A 1 453 ? -6.000 2.919 15.808 1.00 94.75 453 HIS A N 1
ATOM 3492 C CA . HIS A 1 453 ? -6.027 3.897 16.892 1.00 94.75 453 HIS A CA 1
ATOM 3493 C C . HIS A 1 453 ? -7.004 5.027 16.571 1.00 94.75 453 HIS A C 1
ATOM 3495 O O . HIS A 1 453 ? -7.839 5.381 17.406 1.00 94.75 453 HIS A O 1
ATOM 3501 N N . GLY A 1 454 ? -6.892 5.627 15.387 1.00 89.81 454 GLY A N 1
ATOM 3502 C CA . GLY A 1 454 ? -7.791 6.660 14.882 1.00 89.81 454 GLY A CA 1
ATOM 3503 C C . GLY A 1 454 ? -7.664 8.022 15.565 1.00 89.81 454 GLY A C 1
ATOM 3504 O O . GLY A 1 454 ? -8.207 8.995 15.064 1.00 89.81 454 GLY A O 1
ATOM 3505 N N . ASN A 1 455 ? -6.971 8.135 16.697 1.00 91.38 455 ASN A N 1
ATOM 3506 C CA . ASN A 1 455 ? -6.901 9.357 17.500 1.00 91.38 455 ASN A CA 1
ATOM 3507 C C . ASN A 1 455 ? -5.566 9.479 18.248 1.00 91.38 455 ASN A C 1
ATOM 3509 O O . ASN A 1 455 ? -5.541 9.893 19.405 1.00 91.38 455 ASN A O 1
ATOM 3513 N N . LEU A 1 456 ? -4.467 9.051 17.630 1.00 94.88 456 LEU A N 1
ATOM 3514 C CA . LEU A 1 456 ? -3.153 9.105 18.261 1.00 94.88 456 LEU A CA 1
ATOM 3515 C C . LEU A 1 456 ? -2.671 10.561 18.362 1.00 94.88 456 LEU A C 1
ATOM 3517 O O . LEU A 1 456 ? -2.620 11.274 17.365 1.00 94.88 456 LEU A O 1
ATOM 3521 N N . LYS A 1 457 ? -2.345 11.000 19.578 1.00 93.12 457 LYS A N 1
ATOM 3522 C CA . LYS A 1 457 ? -1.801 12.326 19.914 1.00 93.12 457 LYS A CA 1
ATOM 3523 C C . LYS A 1 457 ? -1.158 12.270 21.299 1.00 93.12 457 LYS A C 1
ATOM 3525 O O . LYS A 1 457 ? -1.510 11.384 22.077 1.00 93.12 457 LYS A O 1
ATOM 3530 N N . SER A 1 458 ? -0.292 13.219 21.643 1.00 93.81 458 SER A N 1
ATOM 3531 C CA . SER A 1 458 ? 0.419 13.246 22.933 1.00 93.81 458 SER A CA 1
ATOM 3532 C C . SER A 1 458 ? -0.502 13.204 24.161 1.00 93.81 458 SER A C 1
ATOM 3534 O O . SER A 1 458 ? -0.209 12.505 25.126 1.00 93.81 458 SER A O 1
ATOM 3536 N N . SER A 1 459 ? -1.678 13.839 24.109 1.00 91.75 459 SER A N 1
ATOM 3537 C CA . SER A 1 459 ? -2.679 13.769 25.196 1.00 91.75 459 SER A CA 1
ATOM 3538 C C . SER A 1 459 ? -3.347 12.395 25.367 1.00 91.75 459 SER A C 1
ATOM 3540 O O . SER A 1 459 ? -3.996 12.154 26.380 1.00 91.75 459 SER A O 1
ATOM 3542 N N . ASN A 1 460 ? -3.176 11.483 24.406 1.00 94.19 460 ASN A N 1
ATOM 3543 C CA . ASN A 1 460 ? -3.670 10.104 24.459 1.00 94.19 460 ASN A CA 1
ATOM 3544 C C . ASN A 1 460 ? -2.540 9.081 24.701 1.00 94.19 460 ASN A C 1
ATOM 3546 O O . ASN A 1 460 ? -2.753 7.874 24.568 1.00 94.19 460 ASN A O 1
ATOM 3550 N N . VAL A 1 461 ? -1.343 9.553 25.058 1.00 96.69 461 VAL A N 1
ATOM 3551 C CA . VAL A 1 461 ? -0.205 8.728 25.477 1.00 96.69 461 VAL A CA 1
ATOM 3552 C C . VAL A 1 461 ? -0.027 8.924 26.978 1.00 96.69 461 VAL A C 1
ATOM 3554 O O . VAL A 1 461 ? 0.459 9.967 27.407 1.00 96.69 461 VAL A O 1
ATOM 3557 N N . LEU A 1 462 ? -0.444 7.945 27.779 1.00 95.31 462 LEU A N 1
ATOM 3558 C CA . LEU A 1 462 ? -0.282 7.972 29.233 1.00 95.31 462 LEU A CA 1
ATOM 3559 C C . LEU A 1 462 ? 1.111 7.470 29.584 1.00 95.31 462 LEU A C 1
ATOM 3561 O O . LEU A 1 462 ? 1.517 6.418 29.091 1.00 95.31 462 LEU A O 1
ATOM 3565 N N . VAL A 1 463 ? 1.838 8.206 30.414 1.00 93.38 463 VAL A N 1
ATOM 3566 C CA . VAL A 1 463 ? 3.229 7.891 30.750 1.00 93.38 463 VAL A CA 1
ATOM 3567 C C . VAL A 1 463 ? 3.314 7.520 32.219 1.00 93.38 463 VAL A C 1
ATOM 3569 O O . VAL A 1 463 ? 2.816 8.240 33.077 1.00 93.38 463 VAL A O 1
ATOM 3572 N N . GLN A 1 464 ? 3.971 6.402 32.500 1.00 90.88 464 GLN A N 1
ATOM 3573 C CA . GLN A 1 464 ? 4.250 5.929 33.845 1.00 90.88 464 GLN A CA 1
ATOM 3574 C C . GLN A 1 464 ? 5.760 5.858 34.050 1.00 90.88 464 GLN A C 1
ATOM 3576 O O . GLN A 1 464 ? 6.513 5.467 33.155 1.00 90.88 464 GLN A O 1
ATOM 3581 N N . ARG A 1 465 ? 6.198 6.235 35.250 1.00 87.94 465 ARG A N 1
ATOM 3582 C CA . ARG A 1 465 ? 7.595 6.147 35.664 1.00 87.94 465 ARG A CA 1
ATOM 3583 C C . ARG A 1 465 ? 7.756 5.040 36.695 1.00 87.94 465 ARG A C 1
ATOM 3585 O O . ARG A 1 465 ? 7.074 5.047 37.717 1.00 87.94 465 ARG A O 1
ATOM 3592 N N . GLU A 1 466 ? 8.706 4.149 36.453 1.00 86.44 466 GLU A N 1
ATOM 3593 C CA . GLU A 1 466 ? 9.121 3.114 37.396 1.00 86.44 466 GLU A CA 1
ATOM 3594 C C . GLU A 1 466 ? 10.639 3.220 37.596 1.00 86.44 466 GLU A C 1
ATOM 3596 O O . GLU A 1 466 ? 11.441 2.886 36.721 1.00 86.44 466 GLU A O 1
ATOM 3601 N N . GLY A 1 467 ? 11.053 3.784 38.734 1.00 85.25 467 GLY A N 1
ATOM 3602 C CA . GLY A 1 467 ? 12.458 4.108 38.987 1.00 85.25 467 GLY A CA 1
ATOM 3603 C C . GLY A 1 467 ? 13.013 5.137 37.990 1.00 85.25 467 GLY A C 1
ATOM 3604 O O . GLY A 1 467 ? 12.603 6.302 37.994 1.00 85.25 467 GLY A O 1
ATOM 3605 N N . LEU A 1 468 ? 13.971 4.716 37.160 1.00 80.56 468 LEU A N 1
ATOM 3606 C CA . LEU A 1 468 ? 14.575 5.534 36.094 1.00 80.56 468 LEU A CA 1
ATOM 3607 C C . LEU A 1 468 ? 13.941 5.297 34.715 1.00 80.56 468 LEU A C 1
ATOM 3609 O O . LEU A 1 468 ? 14.234 6.040 33.784 1.00 80.56 468 LEU A O 1
ATOM 3613 N N . ASN A 1 469 ? 13.073 4.291 34.579 1.00 86.75 469 ASN A N 1
ATOM 3614 C CA . ASN A 1 469 ? 12.492 3.916 33.297 1.00 86.75 469 ASN A CA 1
ATOM 3615 C C . ASN A 1 469 ? 11.114 4.547 33.103 1.00 86.75 469 ASN A C 1
ATOM 3617 O O . ASN A 1 469 ? 10.331 4.706 34.045 1.00 86.75 469 ASN A O 1
ATOM 3621 N N . TYR A 1 470 ? 10.830 4.873 31.846 1.00 90.81 470 TYR A N 1
ATOM 3622 C CA . TYR A 1 470 ? 9.549 5.395 31.399 1.00 90.81 470 TYR A CA 1
ATOM 3623 C C . TYR A 1 470 ? 8.885 4.385 30.476 1.00 90.81 470 TYR A C 1
ATOM 3625 O O . TYR A 1 470 ? 9.489 3.950 29.490 1.00 90.81 470 TYR A O 1
ATOM 3633 N N . TYR A 1 471 ? 7.630 4.080 30.782 1.00 92.75 471 TYR A N 1
ATOM 3634 C CA . TYR A 1 471 ? 6.755 3.253 29.961 1.00 92.75 471 TYR A CA 1
ATOM 3635 C C . TYR A 1 471 ? 5.529 4.064 29.580 1.00 92.75 471 TYR A C 1
ATOM 3637 O O . TYR A 1 471 ? 5.093 4.937 30.337 1.00 92.75 471 TYR A O 1
ATOM 3645 N N . CYS A 1 472 ? 4.941 3.774 28.422 1.00 95.69 472 CYS A N 1
ATOM 3646 C CA . CYS A 1 472 ? 3.687 4.412 28.043 1.00 95.69 472 CYS A CA 1
ATOM 3647 C C . CYS A 1 472 ? 2.592 3.421 27.666 1.00 95.69 472 CYS A C 1
ATOM 3649 O O . CYS A 1 472 ? 2.854 2.341 27.124 1.00 95.69 472 CYS A O 1
ATOM 3651 N N . LYS A 1 473 ? 1.350 3.846 27.896 1.00 97.00 473 LYS A N 1
ATOM 3652 C CA . LYS A 1 473 ? 0.129 3.163 27.478 1.00 97.00 473 LYS A CA 1
ATOM 3653 C C . LYS A 1 473 ? -0.716 4.087 26.604 1.00 97.00 473 LYS A C 1
ATOM 3655 O O . LYS A 1 473 ? -1.003 5.222 26.982 1.00 97.00 473 LYS A O 1
ATOM 3660 N N . LEU A 1 474 ? -1.137 3.593 25.443 1.00 97.25 474 LEU A N 1
ATOM 3661 C CA . LEU A 1 474 ? -2.047 4.312 24.550 1.00 97.25 474 LEU A CA 1
ATOM 3662 C C . LEU A 1 474 ? -3.485 4.206 25.065 1.00 97.25 474 LEU A C 1
ATOM 3664 O O . LEU A 1 474 ? -3.915 3.131 25.489 1.00 97.25 474 LEU A O 1
ATOM 3668 N N . THR A 1 475 ? -4.234 5.304 24.999 1.00 94.19 475 THR A N 1
ATOM 3669 C CA . THR A 1 475 ? -5.659 5.369 25.362 1.00 94.19 475 THR A CA 1
ATOM 3670 C C . THR A 1 475 ? -6.503 5.938 24.218 1.00 94.19 475 THR A C 1
ATOM 3672 O O . THR A 1 475 ? -5.970 6.396 23.208 1.00 94.19 475 THR A O 1
ATOM 3675 N N . ASP A 1 476 ? -7.831 5.901 24.353 1.00 90.56 476 ASP A N 1
ATOM 3676 C CA . ASP A 1 476 ? -8.788 6.395 23.350 1.00 90.56 476 ASP A CA 1
ATOM 3677 C C . ASP A 1 476 ? -8.579 5.774 21.939 1.00 90.56 476 ASP A C 1
ATOM 3679 O O . ASP A 1 476 ? -8.821 6.422 20.913 1.00 90.56 476 ASP A O 1
ATOM 3683 N N . TYR A 1 477 ? -8.130 4.514 21.878 1.00 93.50 477 TYR A N 1
ATOM 3684 C CA . TYR A 1 477 ? -7.950 3.744 20.642 1.00 93.50 477 TYR A CA 1
ATOM 3685 C C . TYR A 1 477 ? -9.250 3.055 20.197 1.00 93.50 477 TYR A C 1
ATOM 3687 O O . TYR A 1 477 ? -10.146 2.788 20.995 1.00 93.50 477 TYR A O 1
ATOM 3695 N N . GLY A 1 478 ? -9.378 2.765 18.898 1.00 88.88 478 GLY A N 1
ATOM 3696 C CA . GLY A 1 478 ? -10.486 1.973 18.358 1.00 88.88 478 GLY A CA 1
ATOM 3697 C C . GLY A 1 478 ? -11.871 2.625 18.445 1.00 88.88 478 GLY A C 1
ATOM 3698 O O . GLY A 1 478 ? -12.878 1.944 18.276 1.00 88.88 478 GLY A O 1
ATOM 3699 N N . LEU A 1 479 ? -11.952 3.938 18.680 1.00 87.12 479 LEU A N 1
ATOM 3700 C CA . LEU A 1 479 ? -13.227 4.662 18.794 1.00 87.12 479 LEU A CA 1
ATOM 3701 C C . LEU A 1 479 ? -13.784 5.144 17.444 1.00 87.12 479 LEU A C 1
ATOM 3703 O O . LEU A 1 479 ? -14.937 5.563 17.376 1.00 87.12 479 LEU A O 1
ATOM 3707 N N . LEU A 1 480 ? -12.995 5.084 16.364 1.00 85.56 480 LEU A N 1
ATOM 3708 C CA . LEU A 1 480 ? -13.397 5.560 15.034 1.00 85.56 480 LEU A CA 1
ATOM 3709 C C . LEU A 1 480 ? -14.712 4.931 14.513 1.00 85.56 480 LEU A C 1
ATOM 3711 O O . LEU A 1 480 ? -15.530 5.692 13.995 1.00 85.56 480 LEU A O 1
ATOM 3715 N N . PRO A 1 481 ? -14.980 3.613 14.658 1.00 84.00 481 PRO A N 1
ATOM 3716 C CA . PRO A 1 481 ? -16.241 3.013 14.199 1.00 84.00 481 PRO A CA 1
ATOM 3717 C C . PRO A 1 481 ? -17.488 3.527 14.924 1.00 84.00 481 PRO A C 1
ATOM 3719 O O . PRO A 1 481 ? -18.584 3.425 14.387 1.00 84.00 481 PRO A O 1
ATOM 3722 N N . LEU A 1 482 ? -17.332 4.100 16.122 1.00 79.75 482 LEU A N 1
ATOM 3723 C CA . LEU A 1 482 ? -18.442 4.656 16.902 1.00 79.75 482 LEU A CA 1
ATOM 3724 C C . LEU A 1 482 ? -18.903 6.026 16.377 1.00 79.75 482 LEU A C 1
ATOM 3726 O O . LEU A 1 482 ? -19.886 6.581 16.867 1.00 79.75 482 LEU A O 1
ATOM 3730 N N . LEU A 1 483 ? -18.187 6.608 15.409 1.00 75.75 483 LEU A N 1
ATOM 3731 C CA . LEU A 1 483 ? -18.471 7.930 14.861 1.00 75.75 483 LEU A CA 1
ATOM 3732 C C . LEU A 1 483 ? -19.238 7.800 13.537 1.00 75.75 483 LEU A C 1
ATOM 3734 O O . LEU A 1 483 ? -18.667 7.509 12.491 1.00 75.75 483 LEU A O 1
ATOM 3738 N N . GLN A 1 484 ? -20.544 8.067 13.576 1.00 59.25 484 GLN A N 1
ATOM 3739 C CA . GLN A 1 484 ? -21.477 7.830 12.462 1.00 59.25 484 GLN A CA 1
ATOM 3740 C C . GLN A 1 484 ? -21.366 8.814 11.274 1.00 59.25 484 GLN A C 1
ATOM 3742 O O . GLN A 1 484 ? -22.020 8.614 10.254 1.00 59.25 484 GLN A O 1
ATOM 3747 N N . SER A 1 485 ? -20.574 9.894 11.364 1.00 59.16 485 SER A N 1
ATOM 3748 C CA . SER A 1 485 ? -20.506 10.930 10.317 1.00 59.16 485 SER A CA 1
ATOM 3749 C C . SER A 1 485 ? -19.076 11.336 9.972 1.00 59.16 485 SER A C 1
ATOM 3751 O O . SER A 1 485 ? -18.256 11.586 10.854 1.00 59.16 485 SER A O 1
ATOM 3753 N N . GLN A 1 486 ? -18.812 11.508 8.673 1.00 52.84 486 GLN A N 1
ATOM 3754 C CA . GLN A 1 486 ? -17.533 11.982 8.134 1.00 52.84 486 GLN A CA 1
ATOM 3755 C C . GLN A 1 486 ? -17.137 13.361 8.698 1.00 52.84 486 GLN A C 1
ATOM 3757 O O . GLN A 1 486 ? -15.959 13.569 8.970 1.00 52.84 486 GLN A O 1
ATOM 3762 N N . LYS A 1 487 ? -18.113 14.236 9.008 1.00 54.22 487 LYS A N 1
ATOM 3763 C CA . LYS A 1 487 ? -17.911 15.526 9.711 1.00 54.22 487 LYS A CA 1
ATOM 3764 C C . LYS A 1 487 ? -17.480 15.374 11.177 1.00 54.22 487 LYS A C 1
ATOM 3766 O O . LYS A 1 487 ? -16.985 16.314 11.788 1.00 54.22 487 LYS A O 1
ATOM 3771 N N . VAL A 1 488 ? -17.713 14.215 11.794 1.00 54.72 488 VAL A N 1
ATOM 3772 C CA . VAL A 1 488 ? -17.308 13.930 13.183 1.00 54.72 488 VAL A CA 1
ATOM 3773 C C . VAL A 1 488 ? -15.896 13.339 13.221 1.00 54.72 488 VAL A C 1
ATOM 3775 O O . VAL A 1 488 ? -15.173 13.585 14.184 1.00 54.72 488 VAL A O 1
ATOM 3778 N N . SER A 1 489 ? -15.455 12.665 12.152 1.00 55.38 489 SER A N 1
ATOM 3779 C CA . SER A 1 489 ? -14.065 12.216 11.986 1.00 55.38 489 SER A CA 1
ATOM 3780 C C . SER A 1 489 ? -13.054 13.372 11.885 1.00 55.38 489 SER A C 1
ATOM 3782 O O . SER A 1 489 ? -11.908 13.174 12.275 1.00 55.38 489 SER A O 1
ATOM 3784 N N . GLU A 1 490 ? -13.476 14.585 11.487 1.00 58.06 490 GLU A N 1
ATOM 3785 C CA . GLU A 1 490 ? -12.664 15.826 11.537 1.00 58.06 490 GLU A CA 1
ATOM 3786 C C . GLU A 1 490 ? -12.136 16.139 12.948 1.00 58.06 490 GLU A C 1
ATOM 3788 O O . GLU A 1 490 ? -11.179 16.891 13.120 1.00 58.06 490 GLU A O 1
ATOM 3793 N N . ARG A 1 491 ? -12.780 15.592 13.988 1.00 63.75 491 ARG A N 1
ATOM 3794 C CA . ARG A 1 491 ? -12.425 15.850 15.390 1.00 63.75 491 ARG A CA 1
ATOM 3795 C C . ARG A 1 491 ? -11.327 14.941 15.922 1.00 63.75 491 ARG A C 1
ATOM 3797 O O . ARG A 1 491 ? -10.771 15.250 16.976 1.00 63.75 491 ARG A O 1
ATOM 3804 N N . LEU A 1 492 ? -11.062 13.833 15.236 1.00 78.75 492 LEU A N 1
ATOM 3805 C CA . LEU A 1 492 ? -10.005 12.903 15.598 1.00 78.75 492 LEU A CA 1
ATOM 3806 C C . LEU A 1 492 ? -8.667 13.338 15.003 1.00 78.75 492 LEU A C 1
ATOM 3808 O O . LEU A 1 492 ? -8.635 14.001 13.969 1.00 78.75 492 LEU A O 1
ATOM 3812 N N . ALA A 1 493 ? -7.562 12.903 15.612 1.00 85.44 493 ALA A N 1
ATOM 3813 C CA . ALA A 1 493 ? -6.217 13.216 15.124 1.00 85.44 493 ALA A CA 1
ATOM 3814 C C . ALA A 1 493 ? -6.004 12.817 13.647 1.00 85.44 493 ALA A C 1
ATOM 3816 O O . ALA A 1 493 ? -5.402 13.571 12.883 1.00 85.44 493 ALA A O 1
ATOM 3817 N N . VAL A 1 494 ? -6.583 11.690 13.206 1.00 85.81 494 VAL A N 1
ATOM 3818 C CA . VAL A 1 494 ? -6.504 11.229 11.805 1.00 85.81 494 VAL A CA 1
ATOM 3819 C C . VAL A 1 494 ? -7.202 12.150 10.807 1.00 85.81 494 VAL A C 1
ATOM 3821 O O . VAL A 1 494 ? -6.902 12.085 9.617 1.00 85.81 494 VAL A O 1
ATOM 3824 N N . GLY A 1 495 ? -8.086 13.039 11.267 1.00 79.38 495 GLY A N 1
ATOM 3825 C CA . GLY A 1 495 ? -8.692 14.081 10.437 1.00 79.38 495 GLY A CA 1
ATOM 3826 C C . GLY A 1 495 ? -7.669 15.066 9.858 1.00 79.38 495 GLY A C 1
ATOM 3827 O O . GLY A 1 495 ? -7.955 15.739 8.874 1.00 79.38 495 GLY A O 1
ATOM 3828 N N . ARG A 1 496 ? -6.455 15.136 10.420 1.00 79.00 496 ARG A N 1
ATOM 3829 C CA . ARG A 1 496 ? -5.353 15.952 9.880 1.00 79.00 496 ARG A CA 1
ATOM 3830 C C . ARG A 1 496 ? -4.482 15.211 8.870 1.00 79.00 496 ARG A C 1
ATOM 3832 O O . ARG A 1 496 ? -3.621 15.821 8.244 1.00 79.00 496 ARG A O 1
ATOM 3839 N N . SER A 1 497 ? -4.696 13.908 8.697 1.00 82.81 497 SER A N 1
ATOM 3840 C CA . SER A 1 497 ? -3.906 13.129 7.750 1.00 82.81 497 SER A CA 1
ATOM 3841 C C . SER A 1 497 ? -4.128 13.617 6.306 1.00 82.81 497 SER A C 1
ATOM 3843 O O . SER A 1 497 ? -5.247 13.995 5.939 1.00 82.81 497 SER A O 1
ATOM 3845 N N . PRO A 1 498 ? -3.093 13.584 5.446 1.00 78.00 498 PRO A N 1
ATOM 3846 C CA . PRO A 1 498 ? -3.211 13.987 4.045 1.00 78.00 498 PRO A CA 1
ATOM 3847 C C . PRO A 1 498 ? -4.300 13.215 3.292 1.00 78.00 498 PRO A C 1
ATOM 3849 O O . PRO A 1 498 ? -5.022 13.782 2.475 1.00 78.00 498 PRO A O 1
ATOM 3852 N N . GLU A 1 499 ? -4.445 11.922 3.588 1.00 71.69 499 GLU A N 1
ATOM 3853 C CA . GLU A 1 499 ? -5.490 11.064 3.027 1.00 71.69 499 GLU A CA 1
ATOM 3854 C C . GLU A 1 499 ? -6.901 11.532 3.405 1.00 71.69 499 GLU A C 1
ATOM 3856 O O . GLU A 1 499 ? -7.780 11.539 2.543 1.00 71.69 499 GLU A O 1
ATOM 3861 N N . TYR A 1 500 ? -7.107 12.009 4.635 1.00 75.19 500 TYR A N 1
ATOM 3862 C CA . TYR A 1 500 ? -8.379 12.597 5.044 1.00 75.19 500 TYR A CA 1
ATOM 3863 C C . TYR A 1 500 ? -8.666 13.916 4.317 1.00 75.19 500 TYR A C 1
ATOM 3865 O O . TYR A 1 500 ? -9.745 14.076 3.746 1.00 75.19 500 TYR A O 1
ATOM 3873 N N . GLY A 1 501 ? -7.693 14.837 4.283 1.00 67.31 501 GLY A N 1
ATOM 3874 C CA . GLY A 1 501 ? -7.839 16.144 3.623 1.00 67.31 501 GLY A CA 1
ATOM 3875 C C . GLY A 1 501 ? -8.109 16.048 2.115 1.00 67.31 501 GLY A C 1
ATOM 3876 O O . GLY A 1 501 ? -8.762 16.915 1.544 1.00 67.31 501 GLY A O 1
ATOM 3877 N N . LEU A 1 502 ? -7.662 14.963 1.478 1.00 66.62 502 LEU A N 1
ATOM 3878 C CA . LEU A 1 502 ? -7.917 14.644 0.068 1.00 66.62 502 LEU A CA 1
ATOM 3879 C C . LEU A 1 502 ? -9.253 13.919 -0.175 1.00 66.62 502 LEU A C 1
ATOM 3881 O O . LEU A 1 502 ? -9.542 13.533 -1.308 1.00 66.62 502 LEU A O 1
ATOM 3885 N N . GLY A 1 503 ? -10.044 13.660 0.869 1.00 67.25 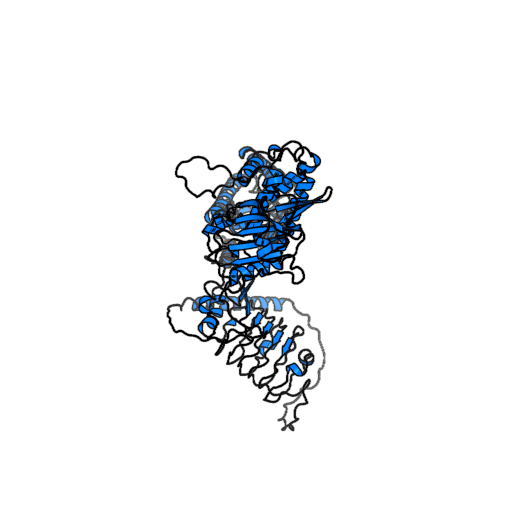503 GLY A N 1
ATOM 3886 C CA . GLY A 1 503 ? -11.264 12.857 0.770 1.00 67.25 503 GLY A CA 1
ATOM 3887 C C . GLY A 1 503 ? -11.007 11.387 0.409 1.00 67.25 503 GLY A C 1
ATOM 3888 O O . GLY A 1 503 ? -11.936 10.683 0.004 1.00 67.25 503 GLY A O 1
ATOM 3889 N N . LYS A 1 504 ? -9.763 10.901 0.546 1.00 68.06 504 LYS A N 1
ATOM 3890 C CA . LYS A 1 504 ? -9.426 9.482 0.386 1.00 68.06 504 LYS A CA 1
ATOM 3891 C C . LYS A 1 504 ? -9.934 8.698 1.604 1.00 68.06 504 LYS A C 1
ATOM 3893 O O . LYS A 1 504 ? -10.198 9.227 2.683 1.00 68.06 504 LYS A O 1
ATOM 3898 N N . ARG A 1 505 ? -10.103 7.388 1.427 1.00 67.06 505 ARG A N 1
ATOM 3899 C CA . ARG A 1 505 ? -10.492 6.484 2.515 1.00 67.06 505 ARG A CA 1
ATOM 3900 C C . ARG A 1 505 ? -9.307 6.307 3.469 1.00 67.06 505 ARG A C 1
ATOM 3902 O O . ARG A 1 505 ? -8.253 5.890 3.009 1.00 67.06 505 ARG A O 1
ATOM 3909 N N . LEU A 1 506 ? -9.526 6.562 4.765 1.00 80.00 506 LEU A N 1
ATOM 3910 C CA . LEU A 1 506 ? -8.521 6.333 5.810 1.00 80.00 506 LEU A CA 1
ATOM 3911 C C . LEU A 1 506 ? -7.970 4.898 5.757 1.00 80.00 506 LEU A C 1
ATOM 3913 O O . LEU A 1 506 ? -8.725 3.946 5.511 1.00 80.00 506 LEU A O 1
ATOM 3917 N N . THR A 1 507 ? -6.681 4.765 6.035 1.00 84.62 507 THR A N 1
ATOM 3918 C CA . THR A 1 507 ? -5.927 3.517 6.177 1.00 84.62 507 THR A CA 1
ATOM 3919 C C . THR A 1 507 ? -5.088 3.555 7.455 1.00 84.62 507 THR A C 1
ATOM 3921 O O . THR A 1 507 ? -5.054 4.564 8.161 1.00 84.62 507 THR A O 1
ATOM 3924 N N . HIS A 1 508 ? -4.377 2.464 7.759 1.00 84.44 508 HIS A N 1
ATOM 3925 C CA . HIS A 1 508 ? -3.480 2.413 8.914 1.00 84.44 508 HIS A CA 1
ATOM 3926 C C . HIS A 1 508 ? -2.361 3.468 8.805 1.00 84.44 508 HIS A C 1
ATOM 3928 O O . HIS A 1 508 ? -1.768 3.844 9.813 1.00 84.44 508 HIS A O 1
ATOM 3934 N N . LYS A 1 509 ? -2.106 4.003 7.599 1.00 88.19 509 LYS A N 1
ATOM 3935 C CA . LYS A 1 509 ? -1.183 5.120 7.367 1.00 88.19 509 LYS A CA 1
ATOM 3936 C C . LYS A 1 509 ? -1.659 6.433 7.989 1.00 88.19 509 LYS A C 1
ATOM 3938 O O . LYS A 1 509 ? -0.811 7.250 8.330 1.00 88.19 509 LYS A O 1
ATOM 3943 N N . ALA A 1 510 ? -2.955 6.607 8.251 1.00 88.50 510 ALA A N 1
ATOM 3944 C CA . ALA A 1 510 ? -3.437 7.736 9.042 1.00 88.50 510 ALA A CA 1
ATOM 3945 C C . ALA A 1 510 ? -2.863 7.724 10.464 1.00 88.50 510 ALA A C 1
ATOM 3947 O O . ALA A 1 510 ? -2.453 8.763 10.975 1.00 88.50 510 ALA A O 1
ATOM 3948 N N . ASP A 1 511 ? -2.797 6.545 11.089 1.00 92.69 511 ASP A N 1
ATOM 3949 C CA . ASP A 1 511 ? -2.191 6.393 12.411 1.00 92.69 511 ASP A CA 1
ATOM 3950 C C . ASP A 1 511 ? -0.673 6.606 12.358 1.00 92.69 511 ASP A C 1
ATOM 3952 O O . ASP A 1 511 ? -0.111 7.204 13.272 1.00 92.69 511 ASP A O 1
ATOM 3956 N N . VAL A 1 512 ? -0.015 6.166 11.276 1.00 94.12 512 VAL A N 1
ATOM 3957 C CA . VAL A 1 512 ? 1.419 6.422 11.039 1.00 94.12 512 VAL A CA 1
ATOM 3958 C C . VAL A 1 512 ? 1.687 7.921 10.884 1.00 94.12 512 VAL A C 1
ATOM 3960 O O . VAL A 1 512 ? 2.639 8.432 11.465 1.00 94.12 512 VAL A O 1
ATOM 3963 N N . TYR A 1 513 ? 0.820 8.650 10.179 1.00 92.50 513 TYR A N 1
ATOM 3964 C CA . TYR A 1 513 ? 0.893 10.107 10.093 1.00 92.50 513 TYR A CA 1
ATOM 3965 C C . TYR A 1 513 ? 0.781 10.755 11.478 1.00 92.50 513 TYR A C 1
ATOM 3967 O O . TYR A 1 513 ? 1.624 11.572 11.848 1.00 92.50 513 TYR A O 1
ATOM 3975 N N . CYS A 1 514 ? -0.211 10.354 12.280 1.00 92.62 514 CYS A N 1
ATOM 3976 C CA . CYS A 1 514 ? -0.364 10.847 13.649 1.00 92.62 514 CYS A CA 1
ATOM 3977 C C . CYS A 1 514 ? 0.846 10.503 14.534 1.00 92.62 514 CYS A C 1
ATOM 3979 O O . CYS A 1 514 ? 1.274 11.336 15.330 1.00 92.62 514 CYS A O 1
ATOM 3981 N N . PHE A 1 515 ? 1.430 9.314 14.369 1.00 96.56 515 PHE A N 1
ATOM 3982 C CA . PHE A 1 515 ? 2.669 8.921 15.041 1.00 96.56 515 PHE A CA 1
ATOM 3983 C C . PHE A 1 515 ? 3.837 9.834 14.648 1.00 96.56 515 PHE A C 1
ATOM 3985 O O . PHE A 1 515 ? 4.566 10.301 15.519 1.00 96.56 515 PHE A O 1
ATOM 3992 N N . GLY A 1 516 ? 3.950 10.175 13.362 1.00 94.75 516 GLY A N 1
ATOM 3993 C CA . GLY A 1 516 ? 4.893 11.168 12.852 1.00 94.75 516 GLY A CA 1
ATOM 3994 C C . GLY A 1 516 ? 4.755 12.539 13.517 1.00 94.75 516 GLY A C 1
ATOM 3995 O O . GLY A 1 516 ? 5.756 13.153 13.870 1.00 94.75 516 GLY A O 1
ATOM 3996 N N . ILE A 1 517 ? 3.529 13.008 13.756 1.00 93.50 517 ILE A N 1
ATOM 3997 C CA . ILE A 1 517 ? 3.297 14.275 14.467 1.00 93.50 517 ILE A CA 1
ATOM 3998 C C . ILE A 1 517 ? 3.749 14.186 15.931 1.00 93.50 517 ILE A C 1
ATOM 4000 O O . ILE A 1 517 ? 4.405 15.107 16.411 1.00 93.50 517 ILE A O 1
ATOM 4004 N N . VAL A 1 518 ? 3.468 13.077 16.625 1.00 95.81 518 VAL A N 1
ATOM 4005 C CA . VAL A 1 518 ? 3.925 12.865 18.014 1.00 95.81 518 VAL A CA 1
ATOM 4006 C C . VAL A 1 518 ? 5.454 12.771 18.097 1.00 95.81 518 VAL A C 1
ATOM 4008 O O . VAL A 1 518 ? 6.045 13.289 19.041 1.00 95.81 518 VAL A O 1
ATOM 4011 N N . LEU A 1 519 ? 6.109 12.168 17.099 1.00 95.94 519 LEU A N 1
ATOM 4012 C CA . LEU A 1 519 ? 7.570 12.167 16.978 1.00 95.94 519 LEU A CA 1
ATOM 4013 C C . LEU A 1 519 ? 8.117 13.596 16.866 1.00 95.94 519 LEU A C 1
ATOM 4015 O O . LEU A 1 519 ? 9.020 13.964 17.613 1.00 95.94 519 LEU A O 1
ATOM 4019 N N . LEU A 1 520 ? 7.553 14.415 15.972 1.00 93.88 520 LEU A N 1
ATOM 4020 C CA . LEU A 1 520 ? 7.970 15.811 15.811 1.00 93.88 520 LEU A CA 1
ATOM 4021 C C . LEU A 1 520 ? 7.727 16.630 17.083 1.00 93.88 520 LEU A C 1
ATOM 4023 O O . LEU A 1 520 ? 8.592 17.406 17.476 1.00 93.88 520 LEU A O 1
ATOM 4027 N N . GLU A 1 521 ? 6.596 16.442 17.758 1.00 94.50 521 GLU A N 1
ATOM 4028 C CA . GLU A 1 521 ? 6.301 17.080 19.048 1.00 94.50 521 GLU A CA 1
ATOM 4029 C C . GLU A 1 521 ? 7.335 16.695 20.118 1.00 94.50 521 GLU A C 1
ATOM 4031 O O . GLU A 1 521 ? 7.872 17.564 20.803 1.00 94.50 521 GLU A O 1
ATOM 4036 N N . ALA A 1 522 ? 7.679 15.407 20.220 1.00 93.75 522 ALA A N 1
ATOM 4037 C CA . ALA A 1 522 ? 8.668 14.912 21.172 1.00 93.75 522 ALA A CA 1
ATOM 4038 C C . ALA A 1 522 ? 10.101 15.369 20.852 1.00 93.75 522 ALA A C 1
ATOM 4040 O O . ALA A 1 522 ? 10.897 15.534 21.769 1.00 93.75 522 ALA A O 1
ATOM 4041 N N . ILE A 1 523 ? 10.457 15.587 19.585 1.00 93.19 523 ILE A N 1
ATOM 4042 C CA . ILE A 1 523 ? 11.798 16.060 19.202 1.00 93.19 523 ILE A CA 1
ATOM 4043 C C . ILE A 1 523 ? 11.913 17.575 19.372 1.00 93.19 523 ILE A C 1
ATOM 4045 O O . ILE A 1 523 ? 12.908 18.065 19.898 1.00 93.19 523 ILE A O 1
ATOM 4049 N N . THR A 1 524 ? 10.899 18.315 18.926 1.00 91.44 524 THR A N 1
ATOM 4050 C CA . THR A 1 524 ? 10.945 19.783 18.859 1.00 91.44 524 THR A CA 1
ATOM 4051 C C . THR A 1 524 ? 10.502 20.459 20.150 1.00 91.44 524 THR A C 1
ATOM 4053 O O . THR A 1 524 ? 10.792 21.636 20.357 1.00 91.44 524 THR A O 1
ATOM 4056 N N . GLY A 1 525 ? 9.749 19.756 21.002 1.00 89.50 525 GLY A N 1
ATOM 4057 C CA . GLY A 1 525 ? 9.104 20.356 22.168 1.00 89.50 525 GLY A CA 1
ATOM 4058 C C . GLY A 1 525 ? 8.025 21.377 21.807 1.00 89.50 525 GLY A C 1
ATOM 4059 O O . GLY A 1 525 ? 7.575 22.114 22.679 1.00 89.50 525 GLY A O 1
ATOM 4060 N N . LYS A 1 526 ? 7.616 21.461 20.533 1.00 88.81 526 LYS A N 1
ATOM 4061 C CA . LYS A 1 526 ? 6.582 22.387 20.064 1.00 88.81 526 LYS A CA 1
ATOM 4062 C C . LYS A 1 526 ? 5.222 21.710 20.039 1.00 88.81 526 LYS A C 1
ATOM 4064 O O . LYS A 1 526 ? 5.094 20.568 19.606 1.00 88.81 526 LYS A O 1
ATOM 4069 N N . ILE A 1 527 ? 4.200 22.448 20.460 1.00 87.50 527 ILE A N 1
ATOM 4070 C CA . ILE A 1 527 ? 2.807 21.999 20.417 1.00 87.50 527 ILE A CA 1
ATOM 4071 C C . ILE A 1 527 ? 2.350 21.940 18.946 1.00 87.50 527 ILE A C 1
ATOM 4073 O O . ILE A 1 527 ? 2.433 22.961 18.258 1.00 87.50 527 ILE A O 1
ATOM 4077 N N . PRO A 1 528 ? 1.861 20.788 18.444 1.00 85.31 528 PRO A N 1
ATOM 4078 C CA . PRO A 1 528 ? 1.236 20.707 17.125 1.00 85.31 528 PRO A CA 1
ATOM 4079 C C . PRO A 1 528 ? -0.029 21.574 17.078 1.00 85.31 528 PRO A C 1
ATOM 4081 O O . PRO A 1 528 ? -0.854 21.491 17.988 1.00 85.31 528 PRO A O 1
ATOM 4084 N N . ASP A 1 529 ? -0.203 22.385 16.028 1.00 69.94 529 ASP A N 1
ATOM 4085 C CA . ASP A 1 529 ? -1.351 23.297 15.918 1.00 69.94 529 ASP A CA 1
ATOM 4086 C C . ASP A 1 529 ? -2.684 22.536 15.998 1.00 69.94 529 ASP A C 1
ATOM 4088 O O . ASP A 1 529 ? -2.875 21.500 15.352 1.00 69.94 529 ASP A O 1
ATOM 4092 N N . ASP A 1 530 ? -3.609 23.050 16.814 1.00 56.50 530 ASP A N 1
ATOM 4093 C CA . ASP A 1 530 ? -4.884 22.417 17.128 1.00 56.50 530 ASP A CA 1
ATOM 4094 C C . ASP A 1 530 ? -6.081 22.931 16.298 1.00 56.50 530 ASP A C 1
ATOM 4096 O O . ASP A 1 530 ? -7.206 22.408 16.431 1.00 56.50 530 ASP A O 1
ATOM 4100 N N . GLY A 1 531 ? -5.816 23.898 15.409 1.00 53.41 531 GLY A N 1
ATOM 4101 C CA . GLY A 1 531 ? -6.759 24.540 14.492 1.00 53.41 531 GLY A CA 1
ATOM 4102 C C . GLY A 1 531 ? -7.404 23.614 13.441 1.00 53.41 531 GLY A C 1
ATOM 4103 O O . GLY A 1 531 ? -7.043 22.437 13.310 1.00 53.41 531 GLY A O 1
ATOM 4104 N N . PRO A 1 532 ? -8.437 24.100 12.721 1.00 44.12 532 PRO A N 1
ATOM 4105 C CA . PRO A 1 532 ? -9.031 23.372 11.602 1.00 44.12 532 PRO A CA 1
ATOM 4106 C C . PRO A 1 532 ? -7.997 23.159 10.480 1.00 44.12 532 PRO A C 1
ATOM 4108 O O . PRO A 1 532 ? -7.132 24.013 10.290 1.00 44.12 532 PRO A O 1
ATOM 4111 N N . PRO A 1 533 ? -8.073 22.047 9.716 1.00 44.91 533 PRO A N 1
ATOM 4112 C CA . PRO A 1 533 ? -7.228 21.873 8.539 1.00 44.91 533 PRO A CA 1
ATOM 4113 C C . PRO A 1 533 ? -7.437 23.070 7.603 1.00 44.91 533 PRO A C 1
ATOM 4115 O O . PRO A 1 533 ? -8.581 23.524 7.489 1.00 44.91 533 PRO A O 1
ATOM 4118 N N . PRO A 1 534 ? -6.383 23.590 6.945 1.00 43.38 534 PRO A N 1
ATOM 4119 C CA . PRO A 1 534 ? -6.521 24.732 6.055 1.00 43.38 534 PRO A CA 1
ATOM 4120 C C . PRO A 1 534 ? -7.579 24.403 5.003 1.00 43.38 534 PRO A C 1
ATOM 4122 O O . PRO A 1 534 ? -7.375 23.554 4.131 1.00 43.38 534 PRO A O 1
ATOM 4125 N N . GLN A 1 535 ? -8.746 25.039 5.123 1.00 40.06 535 GLN A N 1
ATOM 4126 C CA . GLN A 1 535 ? -9.750 24.991 4.080 1.00 40.06 535 GLN A CA 1
ATOM 4127 C C . GLN A 1 535 ? -9.129 25.664 2.868 1.00 40.06 535 GLN A C 1
ATOM 4129 O O . GLN A 1 535 ? -8.618 26.780 2.925 1.00 40.06 535 GLN A O 1
ATOM 4134 N N . GLN A 1 536 ? -9.120 24.942 1.760 1.00 40.97 536 GLN A N 1
ATOM 4135 C CA . GLN A 1 536 ? -8.659 25.480 0.501 1.00 40.97 536 GLN A CA 1
ATOM 4136 C C . GLN A 1 536 ? -9.550 26.685 0.144 1.00 40.97 536 GLN A C 1
ATOM 4138 O O . GLN A 1 536 ? -10.725 26.502 -0.176 1.00 40.97 536 GLN A O 1
ATOM 4143 N N . ARG A 1 537 ? -8.933 27.877 0.156 1.00 36.00 537 ARG A N 1
ATOM 4144 C CA . ARG A 1 537 ? -9.423 29.231 -0.189 1.00 36.00 537 ARG A CA 1
ATOM 4145 C C . ARG A 1 537 ? -9.918 30.088 0.979 1.00 36.00 537 ARG A C 1
ATOM 4147 O O . ARG A 1 537 ? -11.120 30.257 1.150 1.00 36.00 537 ARG A O 1
ATOM 4154 N N . ASP A 1 538 ? -8.981 30.825 1.565 1.00 28.73 538 ASP A N 1
ATOM 4155 C CA . ASP A 1 538 ? -9.219 32.250 1.786 1.00 28.73 538 ASP A CA 1
ATOM 4156 C C . ASP A 1 538 ? -8.815 33.017 0.518 1.00 28.73 538 ASP A C 1
ATOM 4158 O O . ASP A 1 538 ? -7.794 32.738 -0.114 1.00 28.73 538 ASP A O 1
ATOM 4162 N N . LYS A 1 539 ? -9.685 33.933 0.084 1.00 37.62 539 LYS A N 1
ATOM 4163 C CA . LYS A 1 539 ? -9.537 34.771 -1.120 1.00 37.62 539 LYS A CA 1
ATOM 4164 C C . LYS A 1 539 ? -8.598 35.967 -0.924 1.00 37.62 539 LYS A C 1
ATOM 4166 O O . LYS A 1 539 ? -8.492 36.800 -1.818 1.00 37.62 539 LYS A O 1
ATOM 4171 N N . GLU A 1 540 ? -7.903 36.049 0.198 1.00 32.38 540 GLU A N 1
ATOM 4172 C CA . GLU A 1 540 ? -6.955 37.118 0.490 1.00 32.38 540 GLU A CA 1
ATOM 4173 C C . GLU A 1 540 ? -5.617 36.473 0.828 1.00 32.38 540 GLU A C 1
ATOM 4175 O O . GLU A 1 540 ? -5.527 35.651 1.735 1.00 32.38 540 GLU A O 1
ATOM 4180 N N . GLY A 1 541 ? -4.602 36.786 0.019 1.00 32.09 541 GLY A N 1
ATOM 4181 C CA . GLY A 1 541 ? -3.268 36.189 0.042 1.00 32.09 541 GLY A CA 1
ATOM 4182 C C . GLY A 1 541 ? -2.459 36.527 1.291 1.00 32.09 541 GLY A C 1
ATOM 4183 O O . GLY A 1 541 ? -1.404 37.147 1.189 1.00 32.09 541 GLY A O 1
ATOM 4184 N N . THR A 1 542 ? -2.928 36.085 2.451 1.00 26.62 542 THR A N 1
ATOM 4185 C CA . THR A 1 542 ? -2.175 36.091 3.701 1.00 26.62 542 THR A CA 1
ATOM 4186 C C . THR A 1 542 ? -1.687 34.670 3.955 1.00 26.62 542 THR A C 1
ATOM 4188 O O . THR A 1 542 ? -2.471 33.726 4.018 1.00 26.62 542 THR A O 1
ATOM 4191 N N . THR A 1 543 ? -0.368 34.518 4.009 1.00 32.53 543 THR A N 1
ATOM 4192 C CA . THR A 1 543 ? 0.385 33.276 4.216 1.00 32.53 543 THR A CA 1
ATOM 4193 C C . THR A 1 543 ? -0.223 32.424 5.332 1.00 32.53 543 THR A C 1
ATOM 4195 O O . THR A 1 543 ? -0.165 32.791 6.503 1.00 32.53 543 THR A O 1
ATOM 4198 N N . SER A 1 544 ? -0.802 31.272 4.976 1.00 37.31 544 SER A N 1
ATOM 4199 C CA . SER A 1 544 ? -1.293 30.299 5.955 1.00 37.31 544 SER A CA 1
ATOM 4200 C C . SER A 1 544 ? -0.126 29.834 6.829 1.00 37.31 544 SER A C 1
ATOM 4202 O O . SER A 1 544 ? 0.860 29.335 6.283 1.00 37.31 544 SER A O 1
ATOM 4204 N N . MET A 1 545 ? -0.234 29.995 8.153 1.00 40.38 545 MET A N 1
ATOM 4205 C CA . MET A 1 545 ? 0.734 29.481 9.131 1.00 40.38 545 MET A CA 1
ATOM 4206 C C . MET A 1 545 ? 1.119 28.031 8.799 1.00 40.38 545 MET A C 1
ATOM 4208 O O . MET A 1 545 ? 0.257 27.180 8.577 1.00 40.38 545 MET A O 1
ATOM 4212 N N . GLU A 1 546 ? 2.422 27.763 8.707 1.00 56.44 546 GLU A N 1
ATOM 4213 C CA . GLU A 1 546 ? 2.947 26.430 8.418 1.00 56.44 546 GLU A CA 1
ATOM 4214 C C . GLU A 1 546 ? 2.638 25.472 9.583 1.00 56.44 546 GLU A C 1
ATOM 4216 O O . GLU A 1 546 ? 3.040 25.719 10.717 1.00 56.44 546 GLU A O 1
ATOM 4221 N N . ASP A 1 547 ? 1.948 24.360 9.300 1.00 73.94 547 ASP A N 1
ATOM 4222 C CA . ASP A 1 547 ? 1.809 23.219 10.224 1.00 73.94 547 ASP A CA 1
ATOM 4223 C C . ASP A 1 547 ? 3.198 22.729 10.697 1.00 73.94 547 ASP A C 1
ATOM 4225 O O . ASP A 1 547 ? 4.173 22.846 9.951 1.00 73.94 547 ASP A O 1
ATOM 4229 N N . LEU A 1 548 ? 3.302 22.143 11.900 1.00 83.56 548 LEU A N 1
ATOM 4230 C CA . LEU A 1 548 ? 4.565 21.717 12.535 1.00 83.56 548 LEU A CA 1
ATOM 4231 C C . LEU A 1 548 ? 5.437 20.883 11.583 1.00 83.56 548 LEU A C 1
ATOM 4233 O O . LEU A 1 548 ? 6.641 21.108 11.470 1.00 83.56 548 LEU A O 1
ATOM 4237 N N . SER A 1 549 ? 4.812 19.963 10.844 1.00 84.75 549 SER A N 1
ATOM 4238 C CA . SER A 1 549 ? 5.476 19.140 9.825 1.00 84.75 549 SER A CA 1
ATOM 4239 C C . SER A 1 549 ? 6.069 19.958 8.667 1.00 84.75 549 SER A C 1
ATOM 4241 O O . SER A 1 549 ? 7.135 19.623 8.146 1.00 84.75 549 SER A O 1
ATOM 4243 N N . GLY A 1 550 ? 5.397 21.039 8.265 1.00 79.06 550 GLY A N 1
ATOM 4244 C CA . GLY A 1 550 ? 5.851 21.989 7.251 1.00 79.06 550 GLY A CA 1
ATOM 4245 C C . GLY A 1 550 ? 7.005 22.852 7.748 1.00 79.06 550 GLY A C 1
ATOM 4246 O O . GLY A 1 550 ? 8.014 22.948 7.052 1.00 79.06 550 GLY A O 1
ATOM 4247 N N . TRP A 1 551 ? 6.899 23.380 8.971 1.00 82.56 551 TRP A N 1
ATOM 4248 C CA . TRP A 1 551 ? 7.959 24.176 9.594 1.00 82.56 551 TRP A CA 1
ATOM 4249 C C . TRP A 1 551 ? 9.261 23.376 9.744 1.00 82.56 551 TRP A C 1
ATOM 4251 O O . TRP A 1 551 ? 10.316 23.833 9.305 1.00 82.56 551 TRP A O 1
ATOM 4261 N N . VAL A 1 552 ? 9.196 22.148 10.287 1.00 83.31 552 VAL A N 1
ATOM 4262 C CA . VAL A 1 552 ? 10.389 21.287 10.426 1.00 83.31 552 VAL A CA 1
ATOM 4263 C C . VAL A 1 552 ? 10.990 20.972 9.057 1.00 83.31 552 VAL A C 1
ATOM 4265 O O . VAL A 1 552 ? 12.203 21.037 8.888 1.00 83.31 552 VAL A O 1
ATOM 4268 N N . ARG A 1 553 ? 10.159 20.686 8.048 1.00 82.44 553 ARG A N 1
ATOM 4269 C CA . ARG A 1 553 ? 10.626 20.423 6.679 1.00 82.44 553 ARG A CA 1
ATOM 4270 C C . ARG A 1 553 ? 11.319 21.638 6.058 1.00 82.44 553 ARG A C 1
ATOM 4272 O O . ARG A 1 553 ? 12.321 21.468 5.371 1.00 82.44 553 ARG A O 1
ATOM 4279 N N . SER A 1 554 ? 10.804 22.842 6.300 1.00 73.88 554 SER A N 1
ATOM 4280 C CA . SER A 1 554 ? 11.406 24.101 5.847 1.00 73.88 554 SER A CA 1
ATOM 4281 C C . SER A 1 554 ? 12.767 24.343 6.510 1.00 73.88 554 SER A C 1
ATOM 4283 O O . SER A 1 554 ? 13.755 24.620 5.823 1.00 73.88 554 SER A O 1
ATOM 4285 N N . ALA A 1 555 ? 12.849 24.125 7.826 1.00 73.50 555 ALA A N 1
ATOM 4286 C CA . ALA A 1 555 ? 14.091 24.231 8.587 1.00 73.50 555 ALA A CA 1
ATOM 4287 C C . ALA A 1 555 ? 15.148 23.222 8.102 1.00 73.50 555 ALA A C 1
ATOM 4289 O O . ALA A 1 555 ? 16.263 23.614 7.777 1.00 73.50 555 ALA A O 1
ATOM 4290 N N . VAL A 1 556 ? 14.774 21.947 7.946 1.00 72.19 556 VAL A N 1
ATOM 4291 C CA . VAL A 1 556 ? 15.668 20.868 7.483 1.00 72.19 556 VAL A CA 1
ATOM 4292 C C . VAL A 1 556 ? 16.159 21.076 6.044 1.00 72.19 556 VAL A C 1
ATOM 4294 O O . VAL A 1 556 ? 17.302 20.746 5.729 1.00 72.19 556 VAL A O 1
ATOM 4297 N N . ASN A 1 557 ? 15.313 21.617 5.160 1.00 65.62 557 ASN A N 1
ATOM 4298 C CA . ASN A 1 557 ? 15.682 21.889 3.767 1.00 65.62 557 ASN A CA 1
ATOM 4299 C C . ASN A 1 557 ? 16.624 23.087 3.611 1.00 65.62 557 ASN A C 1
ATOM 4301 O O . ASN A 1 557 ? 17.332 23.154 2.607 1.00 65.62 557 ASN A O 1
ATOM 4305 N N . SER A 1 558 ? 16.597 24.025 4.561 1.00 60.25 558 SER A N 1
ATOM 4306 C CA . SER A 1 558 ? 17.414 25.239 4.516 1.00 60.25 558 SER A CA 1
ATOM 4307 C C . SER A 1 558 ? 18.821 24.970 5.039 1.00 60.25 558 SER A C 1
ATOM 4309 O O . SER A 1 558 ? 19.773 25.251 4.328 1.00 60.25 558 SER A O 1
ATOM 4311 N N . ASP A 1 559 ? 18.943 24.363 6.224 1.00 58.59 559 ASP A N 1
ATOM 4312 C CA . ASP A 1 559 ? 20.188 23.830 6.788 1.00 58.59 559 ASP A CA 1
ATOM 4313 C C . ASP A 1 559 ? 19.830 22.922 7.979 1.00 58.59 559 ASP A C 1
ATOM 4315 O O . ASP A 1 559 ? 19.010 23.293 8.819 1.00 58.59 559 ASP A O 1
ATOM 4319 N N . TRP A 1 560 ? 20.432 21.729 8.085 1.00 67.06 560 TRP A N 1
ATOM 4320 C CA . TRP A 1 560 ? 20.238 20.859 9.257 1.00 67.06 560 TRP A CA 1
ATOM 4321 C C . TRP A 1 560 ? 20.815 21.544 10.502 1.00 67.06 560 TRP A C 1
ATOM 4323 O O . TRP A 1 560 ? 22.004 21.414 10.794 1.00 67.06 560 TRP A O 1
ATOM 4333 N N . SER A 1 561 ? 19.972 22.284 11.219 1.00 67.62 561 SER A N 1
ATOM 4334 C CA . SER A 1 561 ? 20.346 22.984 12.444 1.00 67.62 561 SER A CA 1
ATOM 4335 C C . SER A 1 561 ? 19.839 22.245 13.678 1.00 67.62 561 SER A C 1
ATOM 4337 O O . SER A 1 561 ? 18.740 21.690 13.684 1.00 67.62 561 SER A O 1
ATOM 4339 N N . THR A 1 562 ? 20.616 22.287 14.762 1.00 77.75 562 THR A N 1
ATOM 4340 C CA . THR A 1 562 ? 20.172 21.852 16.095 1.00 77.75 562 THR A CA 1
ATOM 4341 C C . THR A 1 562 ? 19.040 22.719 16.653 1.00 77.75 562 THR A C 1
ATOM 4343 O O . THR A 1 562 ? 18.423 22.330 17.635 1.00 77.75 562 THR A O 1
ATOM 4346 N N . ASP A 1 563 ? 18.728 23.852 16.015 1.00 78.62 563 ASP A N 1
ATOM 4347 C CA . ASP A 1 563 ? 17.661 24.782 16.418 1.00 78.62 563 ASP A CA 1
ATOM 4348 C C . ASP A 1 563 ? 16.251 24.176 16.345 1.00 78.62 563 ASP A C 1
ATOM 4350 O O . ASP A 1 563 ? 15.300 24.741 16.889 1.00 78.62 563 ASP A O 1
ATOM 4354 N N . ILE A 1 564 ? 16.089 23.036 15.662 1.00 86.00 564 ILE A N 1
ATOM 4355 C CA . ILE A 1 564 ? 14.813 22.312 15.646 1.00 86.00 564 ILE A CA 1
ATOM 4356 C C . ILE A 1 564 ? 14.590 21.464 16.899 1.00 86.00 564 ILE A C 1
ATOM 4358 O O . ILE A 1 564 ? 13.459 21.048 17.137 1.00 86.00 564 ILE A O 1
ATOM 4362 N N . LEU A 1 565 ? 15.642 21.165 17.662 1.00 89.38 565 LEU A N 1
ATOM 4363 C CA . LEU A 1 565 ? 15.585 20.263 18.808 1.00 89.38 565 LEU A CA 1
ATOM 4364 C C . LEU A 1 565 ? 15.091 21.007 20.054 1.00 89.38 565 LEU A C 1
ATOM 4366 O O . LEU A 1 565 ? 15.401 22.178 20.261 1.00 89.38 565 LEU A O 1
ATOM 4370 N N . ASP A 1 566 ? 14.348 20.314 20.915 1.00 89.81 566 ASP A N 1
ATOM 4371 C CA . ASP A 1 566 ? 13.947 20.861 22.210 1.00 89.81 566 ASP A CA 1
ATOM 4372 C C . ASP A 1 566 ? 15.187 21.146 23.072 1.00 89.81 566 ASP A C 1
ATOM 4374 O O . ASP A 1 566 ? 16.070 20.296 23.229 1.00 89.81 566 ASP A O 1
ATOM 4378 N N . LEU A 1 567 ? 15.226 22.327 23.687 1.00 87.00 567 LEU A N 1
ATOM 4379 C CA . LEU A 1 567 ? 16.306 22.768 24.571 1.00 87.00 567 LEU A CA 1
ATOM 4380 C C . LEU A 1 567 ? 16.598 21.756 25.693 1.00 87.00 567 LEU A C 1
ATOM 4382 O O . LEU A 1 567 ? 17.748 21.629 26.118 1.00 87.00 567 LEU A O 1
ATOM 4386 N N . GLU A 1 568 ? 15.581 21.016 26.149 1.00 85.81 568 GLU A N 1
ATOM 4387 C CA . GLU A 1 568 ? 15.717 19.986 27.190 1.00 85.81 568 GLU A CA 1
ATOM 4388 C C . GLU A 1 568 ? 16.500 18.742 26.736 1.00 85.81 568 GLU A C 1
ATOM 4390 O O . GLU A 1 568 ? 17.130 18.089 27.566 1.00 85.81 568 GLU A O 1
ATOM 4395 N N . ILE A 1 569 ? 16.506 18.417 25.438 1.00 88.00 569 ILE A N 1
ATOM 4396 C CA . ILE A 1 569 ? 17.267 17.276 24.890 1.00 88.00 569 ILE A CA 1
ATOM 4397 C C . ILE A 1 569 ? 18.551 17.712 24.183 1.00 88.00 569 ILE A C 1
ATOM 4399 O O . ILE A 1 569 ? 19.479 16.913 24.058 1.00 88.00 569 ILE A O 1
ATOM 4403 N N . MET A 1 570 ? 18.654 18.987 23.792 1.00 81.44 570 MET A N 1
ATOM 4404 C CA . MET A 1 570 ? 19.838 19.554 23.135 1.00 81.44 570 MET A CA 1
ATOM 4405 C C . MET A 1 570 ? 21.125 19.406 23.952 1.00 81.44 570 MET A C 1
ATOM 4407 O O . MET A 1 570 ? 22.204 19.307 23.368 1.00 81.44 570 MET A O 1
ATOM 4411 N N . GLN A 1 571 ? 21.032 19.376 25.285 1.00 71.19 571 GLN A N 1
ATOM 4412 C CA . GLN A 1 571 ? 22.200 19.284 26.168 1.00 71.19 571 GLN A CA 1
ATOM 4413 C C . GLN A 1 571 ? 22.962 17.954 26.018 1.00 71.19 571 GLN A C 1
ATOM 4415 O O . GLN A 1 571 ? 24.169 17.911 26.263 1.00 71.19 571 GLN A O 1
ATOM 4420 N N . SER A 1 572 ? 22.297 16.889 25.554 1.00 67.44 572 SER A N 1
ATOM 4421 C CA . SER A 1 572 ? 22.923 15.591 25.283 1.00 67.44 572 SER A CA 1
ATOM 4422 C C . SER A 1 572 ? 23.567 15.570 23.891 1.00 67.44 572 SER A C 1
ATOM 4424 O O . SER A 1 572 ? 22.919 15.256 22.893 1.00 67.44 572 SER A O 1
ATOM 4426 N N . ARG A 1 573 ? 24.860 15.917 23.809 1.00 63.75 573 ARG A N 1
ATOM 4427 C CA . ARG A 1 573 ? 25.604 15.991 22.532 1.00 63.75 573 ARG A CA 1
ATOM 4428 C C . ARG A 1 573 ? 25.797 14.639 21.839 1.00 63.75 573 ARG A C 1
ATOM 4430 O O . ARG A 1 573 ? 25.920 14.601 20.620 1.00 63.75 573 ARG A O 1
ATOM 4437 N N . GLU A 1 574 ? 25.819 13.539 22.589 1.00 64.31 574 GLU A N 1
ATOM 4438 C CA . GLU A 1 574 ? 26.065 12.198 22.035 1.00 64.31 574 GLU A CA 1
ATOM 4439 C C . GLU A 1 574 ? 24.859 11.643 21.249 1.00 64.31 574 GLU A C 1
ATOM 4441 O O . GLU A 1 574 ? 25.034 10.781 20.393 1.00 64.31 574 GLU A O 1
ATOM 4446 N N . GLY A 1 575 ? 23.649 12.182 21.462 1.00 72.62 575 GLY A N 1
ATOM 4447 C CA . GLY A 1 575 ? 22.412 11.709 20.824 1.00 72.62 575 GLY A CA 1
ATOM 4448 C C . GLY A 1 575 ? 21.967 12.473 19.571 1.00 72.62 575 GLY A C 1
ATOM 4449 O O . GLY A 1 575 ? 20.999 12.069 18.933 1.00 72.62 575 GLY A O 1
ATOM 4450 N N . HIS A 1 576 ? 22.636 13.568 19.182 1.00 82.25 576 HIS A N 1
ATOM 4451 C CA . HIS A 1 576 ? 22.156 14.441 18.091 1.00 82.25 576 HIS A CA 1
ATOM 4452 C C . HIS A 1 576 ? 22.001 13.709 16.752 1.00 82.25 576 HIS A C 1
ATOM 4454 O O . HIS A 1 576 ? 21.030 13.937 16.034 1.00 82.25 576 HIS A O 1
ATOM 4460 N N . GLY A 1 577 ? 22.915 12.789 16.427 1.00 81.62 577 GLY A N 1
ATOM 4461 C CA . GLY A 1 577 ? 22.811 11.976 15.211 1.00 81.62 577 GLY A CA 1
ATOM 4462 C C . GLY A 1 577 ? 21.545 11.114 15.185 1.00 81.62 577 GLY A C 1
ATOM 4463 O O . GLY A 1 577 ? 20.853 11.064 14.169 1.00 81.62 577 GLY A O 1
ATOM 4464 N N . GLU A 1 578 ? 21.202 10.491 16.313 1.00 85.19 578 GLU A N 1
ATOM 4465 C CA . GLU A 1 578 ? 19.985 9.685 16.462 1.00 85.19 578 GLU A CA 1
ATOM 4466 C C . GLU A 1 578 ? 18.723 10.556 16.429 1.00 85.19 578 GLU A C 1
ATOM 4468 O O . GLU A 1 578 ? 17.733 10.185 15.800 1.00 85.19 578 GLU A O 1
ATOM 4473 N N . MET A 1 579 ? 18.765 11.743 17.043 1.00 87.31 579 MET A N 1
ATOM 4474 C CA . MET A 1 579 ? 17.665 12.715 17.000 1.00 87.31 579 MET A CA 1
ATOM 4475 C C . MET A 1 579 ? 17.347 13.138 15.564 1.00 87.31 579 MET A C 1
ATOM 4477 O O . MET A 1 579 ? 16.178 13.214 15.181 1.00 87.31 579 MET A O 1
ATOM 4481 N N . PHE A 1 580 ? 18.371 13.367 14.740 1.00 85.25 580 PHE A N 1
ATOM 4482 C CA . PHE A 1 580 ? 18.183 13.710 13.332 1.00 85.25 580 PHE A CA 1
ATOM 4483 C C . PHE A 1 580 ? 17.677 12.531 12.494 1.00 85.25 580 PHE A C 1
ATOM 4485 O O . PHE A 1 580 ? 16.795 12.730 11.661 1.00 85.25 580 PHE A O 1
ATOM 4492 N N . GLN A 1 581 ? 18.145 11.306 12.749 1.00 86.69 581 GLN A N 1
ATOM 4493 C CA . GLN A 1 581 ? 17.580 10.104 12.117 1.00 86.69 581 GLN A CA 1
ATOM 4494 C C . GLN A 1 581 ? 16.099 9.928 12.466 1.00 86.69 581 GLN A C 1
ATOM 4496 O O . GLN A 1 581 ? 15.278 9.635 11.598 1.00 86.69 581 GLN A O 1
ATOM 4501 N N . LEU A 1 582 ? 15.739 10.157 13.729 1.00 88.75 582 LEU A N 1
ATOM 4502 C CA . LEU A 1 582 ? 14.354 10.095 14.170 1.00 88.75 582 LEU A CA 1
ATOM 4503 C C . LEU A 1 582 ? 13.509 11.230 13.568 1.00 88.75 582 LEU A C 1
ATOM 4505 O O . LEU A 1 582 ? 12.340 11.020 13.248 1.00 88.75 582 LEU A O 1
ATOM 4509 N N . THR A 1 583 ? 14.098 12.411 13.366 1.00 88.69 583 THR A N 1
ATOM 4510 C CA . THR A 1 583 ? 13.448 13.532 12.669 1.00 88.69 583 THR A CA 1
ATOM 4511 C C . THR A 1 583 ? 13.144 13.172 11.215 1.00 88.69 583 THR A C 1
ATOM 4513 O O . THR A 1 583 ? 12.039 13.437 10.745 1.00 88.69 583 THR A O 1
ATOM 4516 N N . ASP A 1 584 ? 14.080 12.528 10.514 1.00 84.75 584 ASP A N 1
ATOM 4517 C CA . ASP A 1 584 ? 13.875 12.063 9.135 1.00 84.75 584 ASP A CA 1
ATOM 4518 C C . ASP A 1 584 ? 12.743 11.026 9.063 1.00 84.75 584 ASP A C 1
ATOM 4520 O O . ASP A 1 584 ? 11.805 11.176 8.279 1.00 84.75 584 ASP A O 1
ATOM 4524 N N . LEU A 1 585 ? 12.739 10.053 9.984 1.00 87.81 585 LEU A N 1
ATOM 4525 C CA . LEU A 1 585 ? 11.648 9.083 10.120 1.00 87.81 585 LEU A CA 1
ATOM 4526 C C . LEU A 1 585 ? 10.297 9.768 10.386 1.00 87.81 585 LEU A C 1
ATOM 4528 O O . LEU A 1 585 ? 9.270 9.376 9.829 1.00 87.81 585 LEU A O 1
ATOM 4532 N N . ALA A 1 586 ? 10.276 10.801 11.229 1.00 90.56 586 ALA A N 1
ATOM 4533 C CA . ALA A 1 586 ? 9.071 11.569 11.517 1.00 90.56 586 ALA A CA 1
ATOM 4534 C C . ALA A 1 586 ? 8.573 12.334 10.277 1.00 90.56 586 ALA A C 1
ATOM 4536 O O . ALA A 1 586 ? 7.367 12.390 10.019 1.00 90.56 586 ALA A O 1
ATOM 4537 N N . LEU A 1 587 ? 9.481 12.884 9.469 1.00 87.19 587 LEU A N 1
ATOM 4538 C CA . LEU A 1 587 ? 9.155 13.542 8.201 1.00 87.19 587 LEU A CA 1
ATOM 4539 C C . LEU A 1 587 ? 8.660 12.559 7.130 1.00 87.19 587 LEU A C 1
ATOM 4541 O O . LEU A 1 587 ? 7.787 12.928 6.338 1.00 87.19 587 LEU A O 1
ATOM 4545 N N . GLU A 1 588 ? 9.162 11.325 7.131 1.00 87.06 588 GLU A N 1
ATOM 4546 C CA . GLU A 1 588 ? 8.673 10.230 6.287 1.00 87.06 588 GLU A CA 1
ATOM 4547 C C . GLU A 1 588 ? 7.266 9.786 6.719 1.00 87.06 588 GLU A C 1
ATOM 4549 O O . GLU A 1 588 ? 6.362 9.674 5.890 1.00 87.06 588 GLU A O 1
ATOM 4554 N N . CYS A 1 589 ? 7.025 9.646 8.027 1.00 88.69 589 CYS A N 1
ATOM 4555 C CA . CYS A 1 589 ? 5.699 9.345 8.575 1.00 88.69 589 CYS A CA 1
ATOM 4556 C C . CYS A 1 589 ? 4.677 10.453 8.270 1.00 88.69 589 CYS A C 1
ATOM 4558 O O . CYS A 1 589 ? 3.522 10.170 7.954 1.00 88.69 589 CYS A O 1
ATOM 4560 N N . THR A 1 590 ? 5.098 11.721 8.347 1.00 86.62 590 THR A N 1
ATOM 4561 C CA . THR A 1 590 ? 4.252 12.898 8.069 1.00 86.62 590 THR A CA 1
ATOM 4562 C C . THR A 1 590 ? 4.246 13.312 6.600 1.00 86.62 590 THR A C 1
ATOM 4564 O O . THR A 1 590 ? 3.719 14.375 6.253 1.00 86.62 590 THR A O 1
ATOM 4567 N N . TYR A 1 591 ? 4.823 12.497 5.715 1.00 72.88 591 TYR A N 1
ATOM 4568 C CA . TYR A 1 591 ? 4.939 12.835 4.310 1.00 72.88 591 TYR A CA 1
ATOM 4569 C C . TYR A 1 591 ? 3.564 13.101 3.698 1.00 72.88 591 TYR A C 1
ATOM 4571 O O . TYR A 1 591 ? 2.701 12.228 3.590 1.00 72.88 591 TYR A O 1
ATOM 4579 N N . LYS A 1 592 ? 3.349 14.360 3.301 1.00 59.12 592 LYS A N 1
ATOM 4580 C CA . LYS A 1 592 ? 2.150 14.762 2.577 1.00 59.12 592 LYS A CA 1
ATOM 4581 C C . LYS A 1 592 ? 2.101 13.945 1.289 1.00 59.12 592 LYS A C 1
ATOM 4583 O O . LYS A 1 592 ? 2.973 14.097 0.441 1.00 59.12 592 LYS A O 1
ATOM 4588 N N . LEU A 1 593 ? 1.024 13.181 1.098 1.00 46.31 593 LEU A N 1
ATOM 4589 C CA . LEU A 1 593 ? 0.666 12.497 -0.158 1.00 46.31 593 LEU A CA 1
ATOM 4590 C C . LEU A 1 593 ? 0.609 13.420 -1.402 1.00 46.31 593 LEU A C 1
ATOM 4592 O O . LEU A 1 593 ? 0.283 12.973 -2.495 1.00 46.31 593 LEU A O 1
ATOM 4596 N N . TYR A 1 594 ? 0.936 14.705 -1.263 1.00 37.47 594 TYR A N 1
ATOM 4597 C CA . TYR A 1 594 ? 1.031 15.690 -2.335 1.00 37.47 594 TYR A CA 1
ATOM 4598 C C . TYR A 1 594 ? 2.286 15.570 -3.214 1.00 37.47 594 TYR A C 1
ATOM 4600 O O . TYR A 1 594 ? 2.536 16.444 -4.036 1.00 37.47 594 TYR A O 1
ATOM 4608 N N . GLN A 1 595 ? 3.045 14.480 -3.107 1.00 33.78 595 GLN A N 1
ATOM 4609 C CA . GLN A 1 595 ? 4.046 14.105 -4.113 1.00 33.78 595 GLN A CA 1
ATOM 4610 C C . GLN A 1 595 ? 3.762 12.747 -4.783 1.00 33.78 595 GLN A C 1
ATOM 4612 O O . GLN A 1 595 ? 4.594 12.259 -5.535 1.00 33.78 595 GLN A O 1
ATOM 4617 N N . GLU A 1 596 ? 2.557 12.182 -4.612 1.00 34.19 596 GLU A N 1
ATOM 4618 C CA . GLU A 1 596 ? 2.011 11.154 -5.524 1.00 34.19 596 GLU A CA 1
ATOM 4619 C C . GLU A 1 596 ? 1.277 11.752 -6.734 1.00 34.19 596 GLU A C 1
ATOM 4621 O O . GLU A 1 596 ? 0.633 11.048 -7.507 1.00 34.19 596 GLU A O 1
ATOM 4626 N N . THR A 1 597 ? 1.420 13.050 -6.982 1.00 35.50 597 THR A N 1
ATOM 4627 C CA . THR A 1 597 ? 1.611 13.444 -8.371 1.00 35.50 597 THR A CA 1
ATOM 4628 C C . THR A 1 597 ? 3.101 13.335 -8.641 1.00 35.50 597 THR A C 1
ATOM 4630 O O . THR A 1 597 ? 3.810 14.341 -8.709 1.00 35.50 597 THR A O 1
ATOM 4633 N N . GLY A 1 598 ? 3.551 12.099 -8.895 1.00 40.31 598 GLY A N 1
ATOM 4634 C CA . GLY A 1 598 ? 4.449 11.929 -10.030 1.00 40.31 598 GLY A CA 1
ATOM 4635 C C . GLY A 1 598 ? 3.864 12.791 -11.149 1.00 40.31 598 GLY A C 1
ATOM 4636 O O . GLY A 1 598 ? 2.628 12.853 -11.260 1.00 40.31 598 GLY A O 1
ATOM 4637 N N . PRO A 1 599 ? 4.694 13.581 -11.847 1.00 36.22 599 PRO A N 1
ATOM 4638 C CA . PRO A 1 599 ? 4.173 14.563 -12.773 1.00 36.22 599 PRO A CA 1
ATOM 4639 C C . PRO A 1 599 ? 3.102 13.867 -13.621 1.00 36.22 599 PRO A C 1
ATOM 4641 O O . PRO A 1 599 ? 3.342 12.715 -14.000 1.00 36.22 599 PRO A O 1
ATOM 4644 N N . PRO A 1 600 ? 1.913 14.478 -13.826 1.00 44.72 600 PRO A N 1
ATOM 4645 C CA . PRO A 1 600 ? 0.820 13.863 -14.586 1.00 44.72 600 PRO A CA 1
ATOM 4646 C C . PRO A 1 600 ? 1.389 13.195 -15.841 1.00 44.72 600 PRO A C 1
ATOM 4648 O O . PRO A 1 600 ? 2.461 13.598 -16.266 1.00 44.72 600 PRO A O 1
ATOM 4651 N N . ALA A 1 601 ? 0.748 12.210 -16.476 1.00 50.09 601 ALA A N 1
ATOM 4652 C CA . ALA A 1 601 ? 1.328 11.592 -17.686 1.00 50.09 601 ALA A CA 1
ATOM 4653 C C . ALA A 1 601 ? 1.926 12.636 -18.672 1.00 50.09 601 ALA A C 1
ATOM 4655 O O . ALA A 1 601 ? 2.979 12.407 -19.257 1.00 50.09 601 ALA A O 1
ATOM 4656 N N . SER A 1 602 ? 1.351 13.848 -18.715 1.00 51.91 602 SER A N 1
ATOM 4657 C CA . SER A 1 602 ? 1.946 15.052 -19.308 1.00 51.91 602 SER A CA 1
ATOM 4658 C C . SER A 1 602 ? 3.332 15.475 -18.789 1.00 51.91 602 SER A C 1
ATOM 4660 O O . SER A 1 602 ? 4.191 15.757 -19.607 1.00 51.91 602 SER A O 1
ATOM 4662 N N . GLY A 1 603 ? 3.614 15.553 -17.493 1.00 58.94 603 GLY A N 1
ATOM 4663 C CA . GLY A 1 603 ? 4.928 15.924 -16.982 1.00 58.94 603 GLY A CA 1
ATOM 4664 C C . GLY A 1 603 ? 5.986 14.800 -16.988 1.00 58.94 603 GLY A C 1
ATOM 4665 O O . GLY A 1 603 ? 7.155 15.135 -17.144 1.00 58.94 603 GLY A O 1
ATOM 4666 N N . LEU A 1 604 ? 5.638 13.501 -16.931 1.00 73.44 604 LEU A N 1
ATOM 4667 C CA . LEU A 1 604 ? 6.616 12.445 -17.283 1.00 73.44 604 LEU A CA 1
ATOM 4668 C C . LEU A 1 604 ? 6.988 12.559 -18.768 1.00 73.44 604 LEU A C 1
ATOM 4670 O O . LEU A 1 604 ? 8.163 12.482 -19.120 1.00 73.44 604 LEU A O 1
ATOM 4674 N N . VAL A 1 605 ? 6.001 12.849 -19.624 1.00 75.38 605 VAL A N 1
ATOM 4675 C CA . VAL A 1 605 ? 6.223 13.178 -21.038 1.00 75.38 605 VAL A CA 1
ATOM 4676 C C . VAL A 1 605 ? 7.069 14.441 -21.198 1.00 75.38 605 VAL A C 1
ATOM 4678 O O . VAL A 1 605 ? 7.986 14.433 -22.012 1.00 75.38 605 VAL A O 1
ATOM 4681 N N . MET A 1 606 ? 6.855 15.496 -20.405 1.00 72.31 606 MET A N 1
ATOM 4682 C CA . MET A 1 606 ? 7.705 16.695 -20.443 1.00 72.31 606 MET A CA 1
ATOM 4683 C C . MET A 1 606 ? 9.137 16.397 -20.000 1.00 72.31 606 MET A C 1
ATOM 4685 O O . MET A 1 606 ? 10.070 16.892 -20.623 1.00 72.31 606 MET A O 1
ATOM 4689 N N . ILE A 1 607 ? 9.333 15.577 -18.962 1.00 78.06 607 ILE A N 1
ATOM 4690 C CA . ILE A 1 607 ? 10.667 15.148 -18.520 1.00 78.06 607 ILE A CA 1
ATOM 4691 C C . ILE A 1 607 ? 11.345 14.340 -19.626 1.00 78.06 607 ILE A C 1
ATOM 4693 O O . ILE A 1 607 ? 12.487 14.640 -19.976 1.00 78.06 607 ILE A O 1
ATOM 4697 N N . ALA A 1 608 ? 10.651 13.357 -20.200 1.00 83.50 608 ALA A N 1
ATOM 4698 C CA . ALA A 1 608 ? 11.159 12.541 -21.296 1.00 83.50 608 ALA A CA 1
ATOM 4699 C C . ALA A 1 608 ? 11.512 13.395 -22.524 1.00 83.50 608 ALA A C 1
ATOM 4701 O O . ALA A 1 608 ? 12.594 13.240 -23.086 1.00 83.50 608 ALA A O 1
ATOM 4702 N N . LEU A 1 609 ? 10.649 14.345 -22.897 1.00 82.00 609 LEU A N 1
ATOM 4703 C CA . LEU A 1 609 ? 10.860 15.257 -24.020 1.00 82.00 609 LEU A CA 1
ATOM 4704 C C . LEU A 1 609 ? 12.030 16.214 -23.764 1.00 82.00 609 LEU A C 1
ATOM 4706 O O . LEU A 1 609 ? 12.867 16.400 -24.644 1.00 82.00 609 LEU A O 1
ATOM 4710 N N . ALA A 1 610 ? 12.127 16.786 -22.563 1.00 83.81 610 ALA A N 1
ATOM 4711 C CA . ALA A 1 610 ? 13.233 17.661 -22.186 1.00 83.81 610 ALA A CA 1
ATOM 4712 C C . ALA A 1 610 ? 14.572 16.916 -22.247 1.00 83.81 610 ALA A C 1
ATOM 4714 O O . ALA A 1 610 ? 15.530 17.430 -22.820 1.00 83.81 610 ALA A O 1
ATOM 4715 N N . HIS A 1 611 ? 14.631 15.685 -21.732 1.00 84.19 611 HIS A N 1
ATOM 4716 C CA . HIS A 1 611 ? 15.830 14.849 -21.819 1.00 84.19 611 HIS A CA 1
ATOM 4717 C C . HIS A 1 611 ? 16.153 14.456 -23.264 1.00 84.19 611 HIS A C 1
ATOM 4719 O O . HIS A 1 611 ? 17.315 14.527 -23.660 1.00 84.19 611 HIS A O 1
ATOM 4725 N N . ALA A 1 612 ? 15.145 14.092 -24.061 1.00 87.00 612 ALA A N 1
ATOM 4726 C CA . ALA A 1 612 ? 15.319 13.743 -25.467 1.00 87.00 612 ALA A CA 1
ATOM 4727 C C . ALA A 1 612 ? 15.887 14.913 -26.282 1.00 87.00 612 ALA A C 1
ATOM 4729 O O . ALA A 1 612 ? 16.852 14.734 -27.023 1.00 87.00 612 ALA A O 1
ATOM 4730 N N . LEU A 1 613 ? 15.331 16.117 -26.114 1.00 84.38 613 LEU A N 1
ATOM 4731 C CA . LEU A 1 613 ? 15.768 17.325 -26.819 1.00 84.38 613 LEU A CA 1
ATOM 4732 C C . LEU A 1 613 ? 17.129 17.826 -26.327 1.00 84.38 613 LEU A C 1
ATOM 4734 O O . LEU A 1 613 ? 17.969 18.207 -27.142 1.00 84.38 613 LEU A O 1
ATOM 4738 N N . ALA A 1 614 ? 17.378 17.792 -25.015 1.00 84.94 614 ALA A N 1
ATOM 4739 C CA . ALA A 1 614 ? 18.672 18.165 -24.450 1.00 84.94 614 ALA A CA 1
ATOM 4740 C C . ALA A 1 614 ? 19.779 17.216 -24.923 1.00 84.94 614 ALA A C 1
ATOM 4742 O O . ALA A 1 614 ? 20.848 17.671 -25.330 1.00 84.94 614 ALA A O 1
ATOM 4743 N N . LEU A 1 615 ? 19.517 15.904 -24.933 1.00 85.94 615 LEU A N 1
ATOM 4744 C CA . LEU A 1 615 ? 20.476 14.922 -25.424 1.00 85.94 615 LEU A CA 1
ATOM 4745 C C . LEU A 1 615 ? 20.661 15.021 -26.940 1.00 85.94 615 LEU A C 1
ATOM 4747 O O . LEU A 1 615 ? 21.794 14.944 -27.403 1.00 85.94 615 LEU A O 1
ATOM 4751 N N . PHE A 1 616 ? 19.590 15.251 -27.704 1.00 86.25 616 PHE A N 1
ATOM 4752 C CA . PHE A 1 616 ? 19.677 15.547 -29.135 1.00 86.25 616 PHE A CA 1
ATOM 4753 C C . PHE A 1 616 ? 20.627 16.720 -29.396 1.00 86.25 616 PHE A C 1
ATOM 4755 O O . PHE A 1 616 ? 21.566 16.579 -30.178 1.00 86.25 616 PHE A O 1
ATOM 4762 N N . ALA A 1 617 ? 20.432 17.848 -28.706 1.00 84.12 617 ALA A N 1
ATOM 4763 C CA . ALA A 1 617 ? 21.282 19.024 -28.856 1.00 84.12 617 ALA A CA 1
ATOM 4764 C C . ALA A 1 617 ? 22.733 18.741 -28.427 1.00 84.12 617 ALA A C 1
ATOM 4766 O O . ALA A 1 617 ? 23.674 19.101 -29.140 1.00 84.12 617 ALA A O 1
ATOM 4767 N N . ALA A 1 618 ? 22.930 18.053 -27.298 1.00 83.81 618 ALA A N 1
ATOM 4768 C CA . ALA A 1 618 ? 24.252 17.693 -26.788 1.00 83.81 618 ALA A CA 1
ATOM 4769 C C . ALA A 1 618 ? 25.007 16.757 -27.743 1.00 83.81 618 ALA A C 1
ATOM 4771 O O . ALA A 1 618 ? 26.179 16.984 -28.035 1.00 83.81 618 ALA A O 1
ATOM 4772 N N . VAL A 1 619 ? 24.351 15.726 -28.277 1.00 85.44 619 VAL A N 1
ATOM 4773 C CA . VAL A 1 619 ? 24.964 14.809 -29.245 1.00 85.44 619 VAL A CA 1
ATOM 4774 C C . VAL A 1 619 ? 25.206 15.529 -30.569 1.00 85.44 619 VAL A C 1
ATOM 4776 O O . VAL A 1 619 ? 26.314 15.453 -31.079 1.00 85.44 619 VAL A O 1
ATOM 4779 N N . ALA A 1 620 ? 24.251 16.297 -31.099 1.00 85.25 620 ALA A N 1
ATOM 4780 C CA . ALA A 1 620 ? 24.418 17.018 -32.367 1.00 85.25 620 ALA A CA 1
ATOM 4781 C C . ALA A 1 620 ? 25.593 18.012 -32.336 1.00 85.25 620 ALA A C 1
ATOM 4783 O O . ALA A 1 620 ? 26.343 18.115 -33.304 1.00 85.25 620 ALA A O 1
ATOM 4784 N N . SER A 1 621 ? 25.781 18.710 -31.212 1.00 81.38 621 SER A N 1
ATOM 4785 C CA . SER A 1 621 ? 26.883 19.663 -31.017 1.00 81.38 621 SER A CA 1
ATOM 4786 C C . SER A 1 621 ? 28.234 18.996 -30.752 1.00 81.38 621 SER A C 1
ATOM 4788 O O . SER A 1 621 ? 29.268 19.548 -31.124 1.00 81.38 621 SER A O 1
ATOM 4790 N N . SER A 1 622 ? 28.249 17.808 -30.140 1.00 79.31 622 SER A N 1
ATOM 4791 C CA . SER A 1 622 ? 29.489 17.125 -29.742 1.00 79.31 622 SER A CA 1
ATOM 4792 C C . SER A 1 622 ? 29.907 15.970 -30.653 1.00 79.31 622 SER A C 1
ATOM 4794 O O . SER A 1 622 ? 31.034 15.489 -30.525 1.00 79.31 622 SER A O 1
ATOM 4796 N N . ILE A 1 623 ? 29.068 15.539 -31.604 1.00 78.31 623 ILE A N 1
ATOM 4797 C CA . ILE A 1 623 ? 29.341 14.364 -32.450 1.00 78.31 623 ILE A CA 1
ATOM 4798 C C . ILE A 1 623 ? 30.625 14.515 -33.272 1.00 78.31 623 ILE A C 1
ATOM 4800 O O . ILE A 1 623 ? 31.377 13.556 -33.411 1.00 78.31 623 ILE A O 1
ATOM 4804 N N . ASN A 1 624 ? 30.938 15.733 -33.722 1.00 74.50 624 ASN A N 1
ATOM 4805 C CA . ASN A 1 624 ? 32.155 16.029 -34.484 1.00 74.50 624 ASN A CA 1
ATOM 4806 C C . ASN A 1 624 ? 33.418 16.137 -33.609 1.00 74.50 624 ASN A C 1
ATOM 4808 O O . ASN A 1 624 ? 34.524 16.148 -34.140 1.00 74.50 624 ASN A O 1
ATOM 4812 N N . VAL A 1 625 ? 33.265 16.228 -32.283 1.00 76.81 625 VAL A N 1
ATOM 4813 C CA . VAL A 1 625 ? 34.376 16.377 -31.328 1.00 76.81 625 VAL A CA 1
ATOM 4814 C C . VAL A 1 625 ? 34.684 15.047 -30.648 1.00 76.81 625 VAL A C 1
ATOM 4816 O O . VAL A 1 625 ? 35.828 14.601 -30.616 1.00 76.81 625 VAL A O 1
ATOM 4819 N N . SER A 1 626 ? 33.660 14.401 -30.091 1.00 73.69 626 SER A N 1
ATOM 4820 C CA . SER A 1 626 ? 33.804 13.194 -29.277 1.00 73.69 626 SER A CA 1
ATOM 4821 C C . SER A 1 626 ? 33.296 11.932 -29.961 1.00 73.69 626 SER A C 1
ATOM 4823 O O . SER A 1 626 ? 33.345 10.878 -29.340 1.00 73.69 626 SER A O 1
ATOM 4825 N N . GLY A 1 627 ? 32.750 12.018 -31.180 1.00 70.00 627 GLY A N 1
ATOM 4826 C CA . GLY A 1 627 ? 31.995 10.918 -31.791 1.00 70.00 627 GLY A CA 1
ATOM 4827 C C . GLY A 1 627 ? 30.644 10.660 -31.111 1.00 70.00 627 GLY A C 1
ATOM 4828 O O . GLY A 1 627 ? 30.042 9.616 -31.332 1.00 70.00 627 GLY A O 1
ATOM 4829 N N . GLY A 1 628 ? 30.177 11.571 -30.246 1.00 68.94 628 GLY A N 1
ATOM 4830 C CA . GLY A 1 628 ? 28.940 11.402 -29.478 1.00 68.94 628 GLY A CA 1
ATOM 4831 C C . GLY A 1 628 ? 29.089 10.492 -28.251 1.00 68.94 628 GLY A C 1
ATOM 4832 O O . GLY A 1 628 ? 28.089 10.057 -27.681 1.00 68.94 628 GLY A O 1
ATOM 4833 N N . HIS A 1 629 ? 30.322 10.211 -27.811 1.00 82.44 629 HIS A N 1
ATOM 4834 C CA . HIS A 1 629 ? 30.617 9.418 -26.615 1.00 82.44 629 HIS A CA 1
ATOM 4835 C C . HIS A 1 629 ? 30.301 10.203 -25.328 1.00 82.44 629 HIS A C 1
ATOM 4837 O O . HIS A 1 629 ? 31.195 10.711 -24.652 1.00 82.44 629 HIS A O 1
ATOM 4843 N N . VAL A 1 630 ? 29.021 10.290 -24.964 1.00 82.00 630 VAL A N 1
ATOM 4844 C CA . VAL A 1 630 ? 28.526 10.994 -23.757 1.00 82.00 630 VAL A CA 1
ATOM 4845 C C . VAL A 1 630 ? 28.030 10.047 -22.651 1.00 82.00 630 VAL A C 1
ATOM 4847 O O . VAL A 1 630 ? 27.460 10.476 -21.649 1.00 82.00 630 VAL A O 1
ATOM 4850 N N . ASN A 1 631 ? 28.243 8.742 -22.824 1.00 92.12 631 ASN A N 1
ATOM 4851 C CA . ASN A 1 631 ? 27.800 7.690 -21.914 1.00 92.12 631 ASN A CA 1
ATOM 4852 C C . ASN A 1 631 ? 28.908 6.627 -21.764 1.00 92.12 631 ASN A C 1
ATOM 4854 O O . ASN A 1 631 ? 29.335 6.074 -22.786 1.00 92.12 631 ASN A O 1
ATOM 4858 N N . PRO A 1 632 ? 29.338 6.282 -20.533 1.00 95.75 632 PRO A N 1
ATOM 4859 C CA . PRO A 1 632 ? 30.322 5.228 -20.306 1.00 95.75 632 PRO A CA 1
ATOM 4860 C C . PRO A 1 632 ? 29.947 3.877 -20.912 1.00 95.75 632 PRO A C 1
ATOM 4862 O O . PRO A 1 632 ? 30.826 3.185 -21.428 1.00 95.75 632 PRO A O 1
ATOM 4865 N N . ALA A 1 633 ? 28.660 3.529 -20.915 1.00 95.50 633 ALA A N 1
ATOM 4866 C CA . ALA A 1 633 ? 28.153 2.293 -21.500 1.00 95.50 633 ALA A CA 1
ATOM 4867 C C . ALA A 1 633 ? 28.311 2.279 -23.035 1.00 95.50 633 ALA A C 1
ATOM 4869 O O . ALA A 1 633 ? 28.715 1.271 -23.606 1.00 95.50 633 ALA A O 1
ATOM 4870 N N . ILE A 1 634 ? 28.106 3.419 -23.709 1.00 93.62 634 ILE A N 1
ATOM 4871 C CA . ILE A 1 634 ? 28.353 3.556 -25.158 1.00 93.62 634 ILE A CA 1
ATOM 4872 C C . ILE A 1 634 ? 29.851 3.425 -25.462 1.00 93.62 634 ILE A C 1
ATOM 4874 O O . ILE A 1 634 ? 30.238 2.714 -26.387 1.00 93.62 634 ILE A O 1
ATOM 4878 N N . THR A 1 635 ? 30.708 4.077 -24.670 1.00 94.38 635 THR A N 1
ATOM 4879 C CA . THR A 1 635 ? 32.167 3.958 -24.816 1.00 94.38 635 THR A CA 1
ATOM 4880 C C . THR A 1 635 ? 32.636 2.515 -24.624 1.00 94.38 635 THR A C 1
ATOM 4882 O O . THR A 1 635 ? 33.468 2.042 -25.395 1.00 94.38 635 THR A O 1
ATOM 4885 N N . PHE A 1 636 ? 32.070 1.800 -23.649 1.00 95.38 636 PHE A N 1
ATOM 4886 C CA . PHE A 1 636 ? 32.338 0.380 -23.431 1.00 95.38 636 PHE A CA 1
ATOM 4887 C C . PHE A 1 636 ? 31.915 -0.477 -24.626 1.00 95.38 636 PHE A C 1
ATOM 4889 O O . PHE A 1 636 ? 32.696 -1.292 -25.111 1.00 95.38 636 PHE A O 1
ATOM 4896 N N . ALA A 1 637 ? 30.709 -0.252 -25.148 1.00 92.88 637 ALA A N 1
ATOM 4897 C CA . ALA A 1 637 ? 30.210 -0.964 -26.313 1.00 92.88 637 ALA A CA 1
ATOM 4898 C C . ALA A 1 637 ? 31.112 -0.753 -27.536 1.00 92.88 637 ALA A C 1
ATOM 4900 O O . ALA A 1 637 ? 31.457 -1.714 -28.216 1.00 92.88 637 ALA A O 1
ATOM 4901 N N . ALA A 1 638 ? 31.536 0.483 -27.808 1.00 90.69 638 ALA A N 1
ATOM 4902 C CA . ALA A 1 638 ? 32.451 0.793 -28.907 1.00 90.69 638 ALA A CA 1
ATOM 4903 C C . ALA A 1 638 ? 33.841 0.159 -28.722 1.00 90.69 638 ALA A C 1
ATOM 4905 O O . ALA A 1 638 ? 34.479 -0.216 -29.706 1.00 90.69 638 ALA A O 1
ATOM 4906 N N . LEU A 1 639 ? 34.312 0.039 -27.474 1.00 92.62 639 LEU A N 1
ATOM 4907 C CA . LEU A 1 639 ? 35.566 -0.644 -27.149 1.00 92.62 639 LEU A CA 1
ATOM 4908 C C . LEU A 1 639 ? 35.463 -2.139 -27.467 1.00 92.62 639 LEU A C 1
ATOM 4910 O O . LEU A 1 639 ? 36.350 -2.679 -28.123 1.00 92.62 639 LEU A O 1
ATOM 4914 N N . LEU A 1 640 ? 34.363 -2.782 -27.064 1.00 90.81 640 LEU A N 1
ATOM 4915 C CA . LEU A 1 640 ? 34.096 -4.189 -27.378 1.00 90.81 640 LEU A CA 1
ATOM 4916 C C . LEU A 1 640 ? 33.983 -4.447 -28.885 1.00 90.81 640 LEU A C 1
ATOM 4918 O O . LEU A 1 640 ? 34.492 -5.455 -29.362 1.00 90.81 640 LEU A O 1
ATOM 4922 N N . GLY A 1 641 ? 33.375 -3.527 -29.637 1.00 84.44 641 GLY A N 1
ATOM 4923 C CA . GLY A 1 641 ? 33.300 -3.602 -31.102 1.00 84.44 641 GLY A CA 1
ATOM 4924 C C . GLY A 1 641 ? 34.602 -3.243 -31.830 1.00 84.44 641 GLY A C 1
ATOM 4925 O O . GLY A 1 641 ? 34.612 -3.151 -33.054 1.00 84.44 641 GLY A O 1
ATOM 4926 N N . GLY A 1 642 ? 35.700 -2.973 -31.112 1.00 86.25 642 GLY A N 1
ATOM 4927 C CA . GLY A 1 642 ? 36.990 -2.611 -31.713 1.00 86.25 642 GLY A CA 1
ATOM 4928 C C . GLY A 1 642 ? 37.000 -1.250 -32.423 1.00 86.25 642 GLY A C 1
ATOM 4929 O O . GLY A 1 642 ? 37.888 -0.975 -33.228 1.00 86.25 642 GLY A O 1
ATOM 4930 N N . ARG A 1 643 ? 36.022 -0.380 -32.143 1.00 84.50 643 ARG A N 1
ATOM 4931 C CA . ARG A 1 643 ? 35.846 0.935 -32.790 1.00 84.50 643 ARG A CA 1
ATOM 4932 C C . ARG A 1 643 ? 36.636 2.051 -32.104 1.00 84.50 643 ARG A C 1
ATOM 4934 O O . ARG A 1 643 ? 36.774 3.144 -32.650 1.00 84.50 643 ARG A O 1
ATOM 4941 N N . ILE A 1 644 ? 37.164 1.787 -30.910 1.00 89.88 644 ILE A N 1
ATOM 4942 C CA . ILE A 1 644 ? 37.971 2.718 -30.121 1.00 89.88 644 ILE A CA 1
ATOM 4943 C C . ILE A 1 644 ? 39.088 1.969 -29.385 1.00 89.88 644 ILE A C 1
ATOM 4945 O O . ILE A 1 644 ? 38.919 0.817 -28.996 1.00 89.88 644 ILE A O 1
ATOM 4949 N N . SER A 1 645 ? 40.238 2.618 -29.179 1.00 92.75 645 SER A N 1
ATOM 4950 C CA . SER A 1 645 ? 41.329 2.044 -28.388 1.00 92.75 645 SER A CA 1
ATOM 4951 C C . SER A 1 645 ? 41.041 2.109 -26.886 1.00 92.75 645 SER A C 1
ATOM 4953 O O . SER A 1 645 ? 40.368 3.024 -26.406 1.00 92.75 645 SER A O 1
ATOM 4955 N N . VAL A 1 646 ? 41.633 1.184 -26.125 1.00 92.44 646 VAL A N 1
ATOM 4956 C CA . VAL A 1 646 ? 41.532 1.138 -24.653 1.00 92.44 646 VAL A CA 1
ATOM 4957 C C . VAL A 1 646 ? 41.921 2.480 -24.024 1.00 92.44 646 VAL A C 1
ATOM 4959 O O . VAL A 1 646 ? 41.203 3.004 -23.178 1.00 92.44 646 VAL A O 1
ATOM 4962 N N . VAL A 1 647 ? 43.020 3.083 -24.487 1.00 92.44 647 VAL A N 1
ATOM 4963 C CA . VAL A 1 647 ? 43.511 4.370 -23.969 1.00 92.44 647 VAL A CA 1
ATOM 4964 C C . VAL A 1 647 ? 42.474 5.477 -24.173 1.00 92.44 647 VAL A C 1
ATOM 4966 O O . VAL A 1 647 ? 42.170 6.218 -23.242 1.00 92.44 647 VAL A O 1
ATOM 4969 N N . ARG A 1 648 ? 41.877 5.576 -25.368 1.00 89.62 648 ARG A N 1
ATOM 4970 C CA . ARG A 1 648 ? 40.870 6.608 -25.655 1.00 89.62 648 ARG A CA 1
ATOM 4971 C C . ARG A 1 648 ? 39.562 6.353 -24.895 1.00 89.62 648 ARG A C 1
ATOM 4973 O O . ARG A 1 648 ? 38.931 7.309 -24.452 1.00 89.62 648 ARG A O 1
ATOM 4980 N N . ALA A 1 649 ? 39.186 5.091 -24.685 1.00 92.00 649 ALA A N 1
ATOM 4981 C CA . ALA A 1 649 ? 38.035 4.730 -23.859 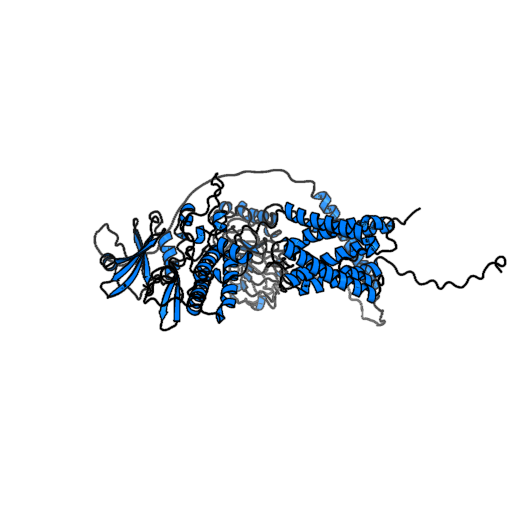1.00 92.00 649 ALA A CA 1
ATOM 4982 C C . ALA A 1 649 ? 38.201 5.196 -22.400 1.00 92.00 649 ALA A C 1
ATOM 4984 O O . ALA A 1 649 ? 37.281 5.801 -21.849 1.00 92.00 649 ALA A O 1
ATOM 4985 N N . ILE A 1 650 ? 39.391 5.008 -21.813 1.00 92.94 650 ILE A N 1
ATOM 4986 C CA . ILE A 1 650 ? 39.714 5.492 -20.460 1.00 92.94 650 ILE A CA 1
ATOM 4987 C C . ILE A 1 650 ? 39.581 7.019 -20.380 1.00 92.94 650 ILE A C 1
ATOM 4989 O O . ILE A 1 650 ? 38.936 7.525 -19.462 1.00 92.94 650 ILE A O 1
ATOM 4993 N N . TYR A 1 651 ? 40.125 7.755 -21.357 1.00 92.75 651 TYR A N 1
ATOM 4994 C CA . TYR A 1 651 ? 39.978 9.215 -21.404 1.00 92.75 651 TYR A CA 1
ATOM 4995 C C . TYR A 1 651 ? 38.509 9.652 -21.438 1.00 92.75 651 TYR A C 1
ATOM 4997 O O . TYR A 1 651 ? 38.127 10.557 -20.693 1.00 92.75 651 TYR A O 1
ATOM 5005 N N . TYR A 1 652 ? 37.670 9.002 -22.252 1.00 92.94 652 TYR A N 1
ATOM 5006 C CA . TYR A 1 652 ? 36.244 9.327 -22.294 1.00 92.94 652 TYR A CA 1
ATOM 5007 C C . TYR A 1 652 ? 35.530 9.016 -20.981 1.00 92.94 652 TYR A C 1
ATOM 5009 O O . TYR A 1 652 ? 34.745 9.846 -20.533 1.00 92.94 652 TYR A O 1
ATOM 5017 N N . TRP A 1 653 ? 35.807 7.883 -20.331 1.00 95.12 653 TRP A N 1
ATOM 5018 C CA . TRP A 1 653 ? 35.199 7.575 -19.034 1.00 95.12 653 TRP A CA 1
ATOM 5019 C C . TRP A 1 653 ? 35.556 8.605 -17.966 1.00 95.12 653 TRP A C 1
ATOM 5021 O O . TRP A 1 653 ? 34.661 9.087 -17.272 1.00 95.12 653 TRP A O 1
ATOM 5031 N N . ILE A 1 654 ? 36.829 9.000 -17.872 1.00 93.19 654 ILE A N 1
ATOM 5032 C CA . ILE A 1 654 ? 37.262 10.041 -16.930 1.00 93.19 654 ILE A CA 1
ATOM 5033 C C . ILE A 1 654 ? 36.525 11.353 -17.218 1.00 93.19 654 ILE A C 1
ATOM 5035 O O . ILE A 1 654 ? 35.954 11.948 -16.304 1.00 93.19 654 ILE A O 1
ATOM 5039 N N . ALA A 1 655 ? 36.482 11.781 -18.482 1.00 90.56 655 ALA A N 1
ATOM 5040 C CA . ALA A 1 655 ? 35.811 13.018 -18.874 1.00 90.56 655 ALA A CA 1
ATOM 5041 C C . ALA A 1 655 ? 34.300 12.991 -18.576 1.00 90.56 655 ALA A C 1
ATOM 5043 O O . ALA A 1 655 ? 33.755 13.968 -18.066 1.00 90.56 655 ALA A O 1
ATOM 5044 N N . GLN A 1 656 ? 33.624 11.872 -18.846 1.00 93.31 656 GLN A N 1
ATOM 5045 C CA . GLN A 1 656 ? 32.188 11.698 -18.605 1.00 93.31 656 GLN A CA 1
ATOM 5046 C C . GLN A 1 656 ? 31.852 11.707 -17.107 1.00 93.31 656 GLN A C 1
ATOM 5048 O O . GLN A 1 656 ? 30.893 12.363 -16.695 1.00 93.31 656 GLN A O 1
ATOM 5053 N N . LEU A 1 657 ? 32.642 11.013 -16.283 1.00 95.00 657 LEU A N 1
ATOM 5054 C CA . LEU A 1 657 ? 32.446 10.980 -14.832 1.00 95.00 657 LEU A CA 1
ATOM 5055 C C . LEU A 1 657 ? 32.727 12.346 -14.204 1.00 95.00 657 LEU A C 1
ATOM 5057 O O . LEU A 1 657 ? 31.900 12.838 -13.438 1.00 95.00 657 LEU A O 1
ATOM 5061 N N . LEU A 1 658 ? 33.833 12.999 -14.579 1.00 92.62 658 LEU A N 1
ATOM 5062 C CA . LEU A 1 658 ? 34.154 14.348 -14.111 1.00 92.62 658 LEU A CA 1
ATOM 5063 C C . LEU A 1 658 ? 33.070 15.349 -14.525 1.00 92.62 658 LEU A C 1
ATOM 5065 O O . LEU A 1 658 ? 32.604 16.128 -13.696 1.00 92.62 658 LEU A O 1
ATOM 5069 N N . GLY A 1 659 ? 32.620 15.287 -15.781 1.00 90.62 659 GLY A N 1
ATOM 5070 C CA . GLY A 1 659 ? 31.538 16.129 -16.290 1.00 90.62 659 GLY A CA 1
ATOM 5071 C C . GLY A 1 659 ? 30.242 15.955 -15.498 1.00 90.62 659 GLY A C 1
ATOM 5072 O O . GLY A 1 659 ? 29.596 16.944 -15.158 1.00 90.62 659 GLY A O 1
ATOM 5073 N N . SER A 1 660 ? 29.897 14.721 -15.124 1.00 92.50 660 SER A N 1
ATOM 5074 C CA . SER A 1 660 ? 28.723 14.445 -14.290 1.00 92.50 660 SER A CA 1
ATOM 5075 C C . SER A 1 660 ? 28.840 15.014 -12.870 1.00 92.50 660 SER A C 1
ATOM 5077 O O . SER A 1 660 ? 27.882 15.599 -12.350 1.00 92.50 660 SER A O 1
ATOM 5079 N N . ILE A 1 661 ? 30.018 14.902 -12.245 1.00 92.50 661 ILE A N 1
ATOM 5080 C CA . ILE A 1 661 ? 30.282 15.495 -10.925 1.00 92.50 661 ILE A CA 1
ATOM 5081 C C . ILE A 1 661 ? 30.156 17.018 -10.999 1.00 92.50 661 ILE A C 1
ATOM 5083 O O . ILE A 1 661 ? 29.440 17.612 -10.195 1.00 92.50 661 ILE A O 1
ATOM 5087 N N . VAL A 1 662 ? 30.812 17.649 -11.979 1.00 92.25 662 VAL A N 1
ATOM 5088 C CA . VAL A 1 662 ? 30.776 19.106 -12.170 1.00 92.25 662 VAL A CA 1
ATOM 5089 C C . VAL A 1 662 ? 29.344 19.579 -12.413 1.00 92.25 662 VAL A C 1
ATOM 5091 O O . VAL A 1 662 ? 28.905 20.519 -11.757 1.00 92.25 662 VAL A O 1
ATOM 5094 N N . ALA A 1 663 ? 28.581 18.902 -13.274 1.00 87.75 663 ALA A N 1
ATOM 5095 C CA . ALA A 1 663 ? 27.176 19.230 -13.513 1.00 87.75 663 ALA A CA 1
ATOM 5096 C C . ALA A 1 663 ? 26.328 19.125 -12.234 1.00 87.75 663 ALA A C 1
ATOM 5098 O O . ALA A 1 663 ? 25.504 19.997 -11.965 1.00 87.75 663 ALA A O 1
ATOM 5099 N N . SER A 1 664 ? 26.564 18.102 -11.409 1.00 88.00 664 SER A N 1
ATOM 5100 C CA . SER A 1 664 ? 25.847 17.904 -10.142 1.00 88.00 664 SER A CA 1
ATOM 5101 C C . SER A 1 664 ? 26.208 18.958 -9.087 1.00 88.00 664 SER A C 1
ATOM 5103 O O . SER A 1 664 ? 25.335 19.415 -8.348 1.00 88.00 664 SER A O 1
ATOM 5105 N N . LEU A 1 665 ? 27.475 19.382 -9.028 1.00 87.12 665 LEU A N 1
ATOM 5106 C CA . LEU A 1 665 ? 27.937 20.471 -8.159 1.00 87.12 665 LEU A CA 1
ATOM 5107 C C . LEU A 1 665 ? 27.392 21.831 -8.608 1.00 87.12 665 LEU A C 1
ATOM 5109 O O . LEU A 1 665 ? 26.947 22.613 -7.770 1.00 87.12 665 LEU A O 1
ATOM 5113 N N . LEU A 1 666 ? 27.380 22.099 -9.916 1.00 85.38 666 LEU A N 1
ATOM 5114 C CA . LEU A 1 666 ? 26.783 23.308 -10.486 1.00 85.38 666 LEU A CA 1
ATOM 5115 C C . LEU A 1 666 ? 25.281 23.360 -10.225 1.00 85.38 666 LEU A C 1
ATOM 5117 O O . LEU A 1 666 ? 24.771 24.410 -9.846 1.00 85.38 666 LEU A O 1
ATOM 5121 N N . LEU A 1 667 ? 24.581 22.231 -10.367 1.00 81.25 667 LEU A N 1
ATOM 5122 C CA . LEU A 1 667 ? 23.164 22.156 -10.037 1.00 81.25 667 LEU A CA 1
ATOM 5123 C C . LEU A 1 667 ? 22.948 22.510 -8.565 1.00 81.25 667 LEU A C 1
ATOM 5125 O O . LEU A 1 667 ? 22.173 23.415 -8.285 1.00 81.25 667 LEU A O 1
ATOM 5129 N N . ARG A 1 668 ? 23.710 21.894 -7.650 1.00 81.31 668 ARG A N 1
ATOM 5130 C CA . ARG A 1 668 ? 23.661 22.195 -6.210 1.00 81.31 668 ARG A CA 1
ATOM 5131 C C . ARG A 1 668 ? 23.923 23.673 -5.903 1.00 81.31 668 ARG A C 1
ATOM 5133 O O . ARG A 1 668 ? 23.277 24.224 -5.015 1.00 81.31 668 ARG A O 1
ATOM 5140 N N . LEU A 1 669 ? 24.854 24.306 -6.618 1.00 82.19 669 LEU A N 1
ATOM 5141 C CA . LEU A 1 669 ? 25.156 25.733 -6.481 1.00 82.19 669 LEU A CA 1
ATOM 5142 C C . LEU A 1 669 ? 23.966 26.602 -6.914 1.00 82.19 669 LEU A C 1
ATOM 5144 O O . LEU A 1 669 ? 23.559 27.494 -6.178 1.00 82.19 669 LEU A O 1
ATOM 5148 N N . VAL A 1 670 ? 23.391 26.326 -8.088 1.00 77.25 670 VAL A N 1
ATOM 5149 C CA . VAL A 1 670 ? 22.266 27.092 -8.656 1.00 77.25 670 VAL A CA 1
ATOM 5150 C C . VAL A 1 670 ? 20.979 26.884 -7.854 1.00 77.25 670 VAL A C 1
ATOM 5152 O O . VAL A 1 670 ? 20.120 27.760 -7.813 1.00 77.25 670 VAL A O 1
ATOM 5155 N N . THR A 1 671 ? 20.847 25.745 -7.179 1.00 72.62 671 THR A N 1
ATOM 5156 C CA . THR A 1 671 ? 19.680 25.395 -6.368 1.00 72.62 671 THR A CA 1
ATOM 5157 C C . THR A 1 671 ? 19.855 25.698 -4.877 1.00 72.62 671 THR A C 1
ATOM 5159 O O . THR A 1 671 ? 19.274 24.992 -4.056 1.00 72.62 671 THR A O 1
ATOM 5162 N N . ASN A 1 672 ? 20.671 26.691 -4.504 1.00 76.44 672 ASN A N 1
ATOM 5163 C CA . ASN A 1 672 ? 20.897 27.100 -3.108 1.00 76.44 672 ASN A CA 1
ATOM 5164 C C . ASN A 1 672 ? 21.190 25.924 -2.155 1.00 76.44 672 ASN A C 1
ATOM 5166 O O . ASN A 1 672 ? 20.579 25.781 -1.103 1.00 76.44 672 ASN A O 1
ATOM 5170 N N . GLY A 1 673 ? 22.110 25.037 -2.534 1.00 68.44 673 GLY A N 1
ATOM 5171 C CA . GLY A 1 673 ? 22.573 23.960 -1.659 1.00 68.44 673 GLY A CA 1
ATOM 5172 C C . GLY A 1 673 ? 21.716 22.692 -1.661 1.00 68.44 673 GLY A C 1
ATOM 5173 O O . GLY A 1 673 ? 22.158 21.699 -1.070 1.00 68.44 673 GLY A O 1
ATOM 5174 N N . MET A 1 674 ? 20.574 22.663 -2.372 1.00 66.56 674 MET A N 1
ATOM 5175 C CA . MET A 1 674 ? 19.755 21.449 -2.508 1.00 66.56 674 MET A CA 1
ATOM 5176 C C . MET A 1 674 ? 20.594 20.266 -3.009 1.00 66.56 674 MET A C 1
ATOM 5178 O O . MET A 1 674 ? 21.300 20.350 -4.018 1.00 66.56 674 MET A O 1
ATOM 5182 N N . ARG A 1 675 ? 20.519 19.136 -2.294 1.00 71.56 675 ARG A N 1
ATOM 5183 C CA . ARG A 1 675 ? 21.229 17.912 -2.682 1.00 71.56 675 ARG A CA 1
ATOM 5184 C C . ARG A 1 675 ? 20.520 17.269 -3.880 1.00 71.56 675 ARG A C 1
ATOM 5186 O O . ARG A 1 675 ? 19.327 16.984 -3.771 1.00 71.56 675 ARG A O 1
ATOM 5193 N N . PRO A 1 676 ? 21.222 17.003 -4.996 1.00 69.94 676 PRO A N 1
ATOM 5194 C CA . PRO A 1 676 ? 20.609 16.363 -6.150 1.00 69.94 676 PRO A CA 1
ATOM 5195 C C . PRO A 1 676 ? 20.130 14.952 -5.788 1.00 69.94 676 PRO A C 1
ATOM 5197 O O . PRO A 1 676 ? 20.828 14.185 -5.121 1.00 69.94 676 PRO A O 1
ATOM 5200 N N . VAL A 1 677 ? 18.911 14.622 -6.214 1.00 71.00 677 VAL A N 1
ATOM 5201 C CA . VAL A 1 677 ? 18.318 13.299 -6.000 1.00 71.00 677 VAL A CA 1
ATOM 5202 C C . VAL A 1 677 ? 18.939 12.333 -7.011 1.00 71.00 677 VAL A C 1
ATOM 5204 O O . VAL A 1 677 ? 18.831 12.541 -8.216 1.00 71.00 677 VAL A O 1
ATOM 5207 N N . GLY A 1 678 ? 19.637 11.309 -6.513 1.00 72.62 678 GLY A N 1
ATOM 5208 C CA . GLY A 1 678 ? 20.166 10.219 -7.336 1.00 72.62 678 GLY A CA 1
ATOM 5209 C C . GLY A 1 678 ? 19.081 9.233 -7.775 1.00 72.62 678 GLY A C 1
ATOM 5210 O O . GLY A 1 678 ? 17.944 9.296 -7.313 1.00 72.62 678 GLY A O 1
ATOM 5211 N N . PHE A 1 679 ? 19.449 8.303 -8.654 1.00 83.38 679 PHE A N 1
ATOM 5212 C CA . PHE A 1 679 ? 18.556 7.240 -9.120 1.00 83.38 679 PHE A CA 1
ATOM 5213 C C . PHE A 1 679 ? 18.346 6.201 -8.016 1.00 83.38 679 PHE A C 1
ATOM 5215 O O . PHE A 1 679 ? 19.279 5.870 -7.278 1.00 83.38 679 PHE A O 1
ATOM 5222 N N . TYR A 1 680 ? 17.127 5.684 -7.898 1.00 78.69 680 TYR A N 1
ATOM 5223 C CA . TYR A 1 680 ? 16.762 4.661 -6.924 1.00 78.69 680 TYR A CA 1
ATOM 5224 C C . TYR A 1 680 ? 15.690 3.742 -7.508 1.00 78.69 680 TYR A C 1
ATOM 5226 O O . TYR A 1 680 ? 14.865 4.168 -8.310 1.00 78.69 680 TYR A O 1
ATOM 5234 N N . VAL A 1 681 ? 15.721 2.478 -7.088 1.00 79.75 681 VAL A N 1
ATOM 5235 C CA . VAL A 1 681 ? 14.684 1.505 -7.437 1.00 79.75 681 VAL A CA 1
ATOM 5236 C C . VAL A 1 681 ? 13.466 1.772 -6.556 1.00 79.75 681 VAL A C 1
ATOM 5238 O O . VAL A 1 681 ? 13.609 1.914 -5.336 1.00 79.75 681 VAL A O 1
ATOM 5241 N N . HIS A 1 682 ? 12.288 1.884 -7.168 1.00 73.38 682 HIS A N 1
ATOM 5242 C CA . HIS A 1 682 ? 11.027 2.113 -6.468 1.00 73.38 682 HIS A CA 1
ATOM 5243 C C . HIS A 1 682 ? 10.736 0.975 -5.476 1.00 73.38 682 HIS A C 1
ATOM 5245 O O . HIS A 1 682 ? 11.094 -0.174 -5.715 1.00 73.38 682 HIS A O 1
ATOM 5251 N N . SER A 1 683 ? 10.057 1.272 -4.366 1.00 59.41 683 SER A N 1
ATOM 5252 C CA . SER A 1 683 ? 9.807 0.311 -3.275 1.00 59.41 683 SER A CA 1
ATOM 5253 C C . SER A 1 683 ? 8.980 -0.917 -3.680 1.00 59.41 683 SER A C 1
ATOM 5255 O O . SER A 1 683 ? 8.999 -1.923 -2.976 1.00 59.41 683 SER A O 1
ATOM 5257 N N . GLU A 1 684 ? 8.265 -0.831 -4.802 1.00 58.66 684 GLU A N 1
ATOM 5258 C CA . GLU A 1 684 ? 7.448 -1.911 -5.373 1.00 58.66 684 GLU A CA 1
ATOM 5259 C C . GLU A 1 684 ? 8.207 -2.788 -6.384 1.00 58.66 684 GLU A C 1
ATOM 5261 O O . GLU A 1 684 ? 7.667 -3.797 -6.830 1.00 58.66 684 GLU A O 1
ATOM 5266 N N . VAL A 1 685 ? 9.443 -2.423 -6.742 1.00 70.38 685 VAL A N 1
ATOM 5267 C CA . VAL A 1 685 ? 10.279 -3.130 -7.720 1.00 70.38 685 VAL A CA 1
ATOM 5268 C C . VAL A 1 685 ? 11.452 -3.774 -6.988 1.00 70.38 685 VAL A C 1
ATOM 5270 O O . VAL A 1 685 ? 12.156 -3.125 -6.212 1.00 70.38 685 VAL A O 1
ATOM 5273 N N . SER A 1 686 ? 11.680 -5.066 -7.212 1.00 82.25 686 SER A N 1
ATOM 5274 C CA . SER A 1 686 ? 12.833 -5.751 -6.625 1.00 82.25 686 SER A CA 1
ATOM 5275 C C . SER A 1 686 ? 14.147 -5.293 -7.268 1.00 82.25 686 SER A C 1
ATOM 5277 O O . SER A 1 686 ? 14.193 -4.844 -8.412 1.00 82.25 686 SER A O 1
ATOM 5279 N N . GLU A 1 687 ? 15.262 -5.458 -6.554 1.00 87.00 687 GLU A N 1
ATOM 5280 C CA . GLU A 1 687 ? 16.593 -5.103 -7.074 1.00 87.00 687 GLU A CA 1
ATOM 5281 C C . GLU A 1 687 ? 16.947 -5.859 -8.362 1.00 87.00 687 GLU A C 1
ATOM 5283 O O . GLU A 1 687 ? 17.602 -5.316 -9.250 1.00 87.00 687 GLU A O 1
ATOM 5288 N N . VAL A 1 688 ? 16.476 -7.104 -8.483 1.00 87.38 688 VAL A N 1
ATOM 5289 C CA . VAL A 1 688 ? 16.686 -7.941 -9.671 1.00 87.38 688 VAL A CA 1
ATOM 5290 C C . VAL A 1 688 ? 15.866 -7.428 -10.853 1.00 87.38 688 VAL A C 1
ATOM 5292 O O . VAL A 1 688 ? 16.378 -7.374 -11.969 1.00 87.38 688 VAL A O 1
ATOM 5295 N N . GLU A 1 689 ? 14.619 -7.015 -10.627 1.00 82.38 689 GLU A N 1
ATOM 5296 C CA . GLU A 1 689 ? 13.778 -6.424 -11.674 1.00 82.38 689 GLU A CA 1
ATOM 5297 C C . GLU A 1 689 ? 14.344 -5.085 -12.155 1.00 82.38 689 GLU A C 1
ATOM 5299 O O . GLU A 1 689 ? 14.432 -4.875 -13.363 1.00 82.38 689 GLU A O 1
ATOM 5304 N N . GLY A 1 690 ? 14.816 -4.230 -11.239 1.00 83.00 690 GLY A N 1
ATOM 5305 C CA . GLY A 1 690 ? 15.512 -2.988 -11.593 1.00 83.00 690 GLY A CA 1
ATOM 5306 C C . GLY A 1 690 ? 16.784 -3.240 -12.411 1.00 83.00 690 GLY A C 1
ATOM 5307 O O . GLY A 1 690 ? 17.044 -2.557 -13.398 1.00 83.00 690 GLY A O 1
ATOM 5308 N N . LEU A 1 691 ? 17.553 -4.282 -12.075 1.00 91.56 691 LEU A N 1
ATOM 5309 C CA . LEU A 1 691 ? 18.715 -4.687 -12.871 1.00 91.56 691 LEU A CA 1
ATOM 5310 C C . LEU A 1 691 ? 18.333 -5.129 -14.286 1.00 91.56 691 LEU A C 1
ATOM 5312 O O . LEU A 1 691 ? 18.970 -4.704 -15.249 1.00 91.56 691 LEU A O 1
ATOM 5316 N N . ILE A 1 692 ? 17.312 -5.977 -14.427 1.00 89.00 692 ILE A N 1
ATOM 5317 C CA . ILE A 1 692 ? 16.841 -6.453 -15.736 1.00 89.00 692 ILE A CA 1
ATOM 5318 C C . ILE A 1 692 ? 16.340 -5.280 -16.588 1.00 89.00 692 ILE A C 1
ATOM 5320 O O . ILE A 1 692 ? 16.616 -5.230 -17.791 1.00 89.00 692 ILE A O 1
ATOM 5324 N N . LEU A 1 693 ? 15.645 -4.329 -15.967 1.00 88.31 693 LEU A N 1
ATOM 5325 C CA . LEU A 1 693 ? 15.121 -3.145 -16.632 1.00 88.31 693 LEU A CA 1
ATOM 5326 C C . LEU A 1 693 ? 16.254 -2.260 -17.177 1.00 88.31 693 LEU A C 1
ATOM 5328 O O . LEU A 1 693 ? 16.280 -1.993 -18.380 1.00 88.31 693 LEU A O 1
ATOM 5332 N N . GLU A 1 694 ? 17.260 -1.916 -16.368 1.00 94.00 694 GLU A N 1
ATOM 5333 C CA . GLU A 1 694 ? 18.433 -1.152 -16.827 1.00 94.00 694 GLU A CA 1
ATOM 5334 C C . GLU A 1 694 ? 19.217 -1.856 -17.952 1.00 94.00 694 GLU A C 1
ATOM 5336 O O . GLU A 1 694 ? 19.701 -1.191 -18.879 1.00 94.00 694 GLU A O 1
ATOM 5341 N N . ILE A 1 695 ? 19.321 -3.193 -17.920 1.00 93.00 695 ILE A N 1
ATOM 5342 C CA . ILE A 1 695 ? 19.929 -3.984 -19.009 1.00 93.00 695 ILE A CA 1
ATOM 5343 C C . ILE A 1 695 ? 19.152 -3.775 -20.312 1.00 93.00 695 ILE A C 1
ATOM 5345 O O . ILE A 1 695 ? 19.753 -3.469 -21.346 1.00 93.00 695 ILE A O 1
ATOM 5349 N N . ALA A 1 696 ? 17.826 -3.925 -20.274 1.00 91.44 696 ALA A N 1
ATOM 5350 C CA . ALA A 1 696 ? 16.973 -3.824 -21.454 1.00 91.44 696 ALA A CA 1
ATOM 5351 C C . ALA A 1 696 ? 16.964 -2.405 -22.047 1.00 91.44 696 ALA A C 1
ATOM 5353 O O . ALA A 1 696 ? 17.128 -2.232 -23.259 1.00 91.44 696 ALA A O 1
ATOM 5354 N N . LEU A 1 697 ? 16.833 -1.382 -21.198 1.00 92.56 697 LEU A N 1
ATOM 5355 C CA . LEU A 1 697 ? 16.827 0.017 -21.630 1.00 92.56 697 LEU A CA 1
ATOM 5356 C C . LEU A 1 697 ? 18.174 0.406 -22.249 1.00 92.56 697 LEU A C 1
ATOM 5358 O O . LEU A 1 697 ? 18.223 1.003 -23.331 1.00 92.56 697 LEU A O 1
ATOM 5362 N N . THR A 1 698 ? 19.282 0.015 -21.613 1.00 95.06 698 THR A N 1
ATOM 5363 C CA . THR A 1 698 ? 20.619 0.326 -22.133 1.00 95.06 698 THR A CA 1
ATOM 5364 C C . THR A 1 698 ? 20.926 -0.439 -23.416 1.00 95.06 698 THR A C 1
ATOM 5366 O O . THR A 1 698 ? 21.535 0.131 -24.323 1.00 95.06 698 THR A O 1
ATOM 5369 N N . PHE A 1 699 ? 20.459 -1.684 -23.549 1.00 94.44 699 PHE A N 1
ATOM 5370 C CA . PHE A 1 699 ? 20.551 -2.434 -24.802 1.00 94.44 699 PHE A CA 1
ATOM 5371 C C . PHE A 1 699 ? 19.900 -1.663 -25.960 1.00 94.44 699 PHE A C 1
ATOM 5373 O O . PHE A 1 699 ? 20.544 -1.450 -26.986 1.00 94.44 699 PHE A O 1
ATOM 5380 N N . GLY A 1 700 ? 18.663 -1.180 -25.786 1.00 89.56 700 GLY A N 1
ATOM 5381 C CA . GLY A 1 700 ? 17.951 -0.417 -26.821 1.00 89.56 700 GLY A CA 1
ATOM 5382 C C . GLY A 1 700 ? 18.662 0.885 -27.211 1.00 89.56 700 GLY A C 1
ATOM 5383 O O . GLY A 1 700 ? 18.795 1.196 -28.401 1.00 89.56 700 GLY A O 1
ATOM 5384 N N . LEU A 1 701 ? 19.188 1.615 -26.221 1.00 93.31 701 LEU A N 1
ATOM 5385 C CA . LEU A 1 701 ? 19.994 2.816 -26.450 1.00 93.31 701 LEU A CA 1
ATOM 5386 C C . LEU A 1 701 ? 21.253 2.497 -27.266 1.00 93.31 701 LEU A C 1
ATOM 5388 O O . LEU A 1 701 ? 21.494 3.114 -28.304 1.00 93.31 701 LEU A O 1
ATOM 5392 N N . VAL A 1 702 ? 22.054 1.531 -26.816 1.00 92.50 702 VAL A N 1
ATOM 5393 C CA . VAL A 1 702 ? 23.339 1.200 -27.448 1.00 92.50 702 VAL A CA 1
ATOM 5394 C C . VAL A 1 702 ? 23.136 0.604 -28.836 1.00 92.50 702 VAL A C 1
ATOM 5396 O O . VAL A 1 702 ? 23.865 0.971 -29.754 1.00 92.50 702 VAL A O 1
ATOM 5399 N N . TYR A 1 703 ? 22.115 -0.229 -29.030 1.00 90.88 703 TYR A N 1
ATOM 5400 C CA . TYR A 1 703 ? 21.760 -0.751 -30.348 1.00 90.88 703 TYR A CA 1
ATOM 5401 C C . TYR A 1 703 ? 21.432 0.384 -31.334 1.00 90.88 703 TYR A C 1
ATOM 5403 O O . TYR A 1 703 ? 21.915 0.393 -32.466 1.00 90.88 703 TYR A O 1
ATOM 5411 N N . THR A 1 704 ? 20.665 1.389 -30.896 1.00 89.88 704 THR A N 1
ATOM 5412 C CA . THR A 1 704 ? 20.334 2.572 -31.712 1.00 89.88 704 THR A CA 1
ATOM 5413 C C . THR A 1 704 ? 21.581 3.381 -32.066 1.00 89.88 704 THR A C 1
ATOM 5415 O O . THR A 1 704 ? 21.753 3.805 -33.212 1.00 89.88 704 THR A O 1
ATOM 5418 N N . VAL A 1 705 ? 22.481 3.575 -31.101 1.00 89.88 705 VAL A N 1
ATOM 5419 C CA . VAL A 1 705 ? 23.768 4.248 -31.329 1.00 89.88 705 VAL A CA 1
ATOM 5420 C C . VAL A 1 705 ? 24.610 3.467 -32.340 1.00 89.88 705 VAL A C 1
ATOM 5422 O O . VAL A 1 705 ? 25.192 4.065 -33.243 1.00 89.88 705 VAL A O 1
ATOM 5425 N N . TYR A 1 706 ? 24.632 2.138 -32.249 1.00 87.31 706 TYR A N 1
ATOM 5426 C CA . TYR A 1 706 ? 25.326 1.294 -33.215 1.00 87.31 706 TYR A CA 1
ATOM 5427 C C . TYR A 1 706 ? 24.770 1.466 -34.629 1.00 87.31 706 TYR A C 1
ATOM 5429 O O . TYR A 1 706 ? 25.521 1.808 -35.542 1.00 87.31 706 TYR A O 1
ATOM 5437 N N . ALA A 1 707 ? 23.452 1.342 -34.783 1.00 85.19 707 ALA A N 1
ATOM 5438 C CA . ALA A 1 707 ? 22.778 1.435 -36.074 1.00 85.19 707 ALA A CA 1
ATOM 5439 C C . ALA A 1 707 ? 22.911 2.806 -36.747 1.00 85.19 707 ALA A C 1
ATOM 5441 O O . ALA A 1 707 ? 22.994 2.902 -37.972 1.00 85.19 707 ALA A O 1
ATOM 5442 N N . THR A 1 708 ? 22.904 3.877 -35.955 1.00 86.56 708 THR A N 1
ATOM 5443 C CA . THR A 1 708 ? 22.824 5.239 -36.491 1.00 86.56 708 THR A CA 1
ATOM 5444 C C . THR A 1 708 ? 24.135 6.008 -36.445 1.00 86.56 708 THR A C 1
ATOM 5446 O O . THR A 1 708 ? 24.325 6.868 -37.291 1.00 86.56 708 THR A O 1
ATOM 5449 N N . ALA A 1 709 ? 25.055 5.729 -35.521 1.00 84.06 709 ALA A N 1
ATOM 5450 C CA . ALA A 1 709 ? 26.275 6.523 -35.346 1.00 84.06 709 ALA A CA 1
ATOM 5451 C C . ALA A 1 709 ? 27.557 5.737 -35.655 1.00 84.06 709 ALA A C 1
ATOM 5453 O O . ALA A 1 709 ? 28.459 6.277 -36.296 1.00 84.06 709 ALA A O 1
ATOM 5454 N N . ILE A 1 710 ? 27.639 4.476 -35.219 1.00 85.00 710 ILE A N 1
ATOM 5455 C CA . ILE A 1 710 ? 28.888 3.696 -35.255 1.00 85.00 710 ILE A CA 1
ATOM 5456 C C . ILE A 1 710 ? 29.031 2.891 -36.552 1.00 85.00 710 ILE A C 1
ATOM 5458 O O . ILE A 1 710 ? 30.128 2.843 -37.110 1.00 85.00 710 ILE A O 1
ATOM 5462 N N . ASP A 1 711 ? 27.952 2.286 -37.059 1.00 83.19 711 ASP A N 1
ATOM 5463 C CA . ASP A 1 711 ? 28.003 1.392 -38.221 1.00 83.19 711 ASP A CA 1
ATOM 5464 C C . ASP A 1 711 ? 28.607 2.101 -39.455 1.00 83.19 711 ASP A C 1
ATOM 5466 O O . ASP A 1 711 ? 28.078 3.125 -39.907 1.00 83.19 711 ASP A O 1
ATOM 5470 N N . PRO A 1 712 ? 29.714 1.602 -40.039 1.00 74.75 712 PRO A N 1
ATOM 5471 C CA . PRO A 1 712 ? 30.313 2.195 -41.235 1.00 74.75 712 PRO A CA 1
ATOM 5472 C C . PRO A 1 712 ? 29.400 2.124 -42.472 1.00 74.75 712 PRO A C 1
ATOM 5474 O O . PRO A 1 712 ? 29.547 2.944 -43.378 1.00 74.75 712 PRO A O 1
ATOM 5477 N N . LYS A 1 713 ? 28.429 1.201 -42.511 1.00 76.38 713 LYS A N 1
ATOM 5478 C CA . LYS A 1 713 ? 27.462 1.016 -43.609 1.00 76.38 713 LYS A CA 1
ATOM 5479 C C . LYS A 1 713 ? 26.171 1.831 -43.432 1.00 76.38 713 LYS A C 1
ATOM 5481 O O . LYS A 1 713 ? 25.260 1.709 -44.249 1.00 76.38 713 LYS A O 1
ATOM 5486 N N . ARG A 1 714 ? 26.089 2.703 -42.419 1.00 72.56 714 ARG A N 1
ATOM 5487 C CA . ARG A 1 714 ? 24.885 3.497 -42.085 1.00 72.56 714 ARG A CA 1
ATOM 5488 C C . ARG A 1 714 ? 24.379 4.434 -43.192 1.00 72.56 714 ARG A C 1
ATOM 5490 O O . ARG A 1 714 ? 23.208 4.804 -43.197 1.00 72.56 714 ARG A O 1
ATOM 5497 N N . GLY A 1 715 ? 25.234 4.853 -44.126 1.00 77.88 715 GLY A N 1
ATOM 5498 C CA . GLY A 1 715 ? 24.849 5.779 -45.198 1.00 77.88 715 GLY A CA 1
ATOM 5499 C C . GLY A 1 715 ? 24.237 7.086 -44.667 1.00 77.88 715 GLY A C 1
ATOM 5500 O O . GLY A 1 715 ? 24.720 7.659 -43.690 1.00 77.88 715 GLY A O 1
ATOM 5501 N N . SER A 1 716 ? 23.146 7.552 -45.285 1.00 76.25 716 SER A N 1
ATOM 5502 C CA . SER A 1 716 ? 22.451 8.792 -44.896 1.00 76.25 716 SER A CA 1
ATOM 5503 C C . SER A 1 716 ? 21.774 8.733 -43.520 1.00 76.25 716 SER A C 1
ATOM 5505 O O . SER A 1 716 ? 21.457 9.783 -42.963 1.00 76.25 716 SER A O 1
ATOM 5507 N N . ILE A 1 717 ? 21.594 7.541 -42.935 1.00 76.88 717 ILE A N 1
ATOM 5508 C CA . ILE A 1 717 ? 21.016 7.364 -41.589 1.00 76.88 717 ILE A CA 1
ATOM 5509 C C . ILE A 1 717 ? 21.908 8.024 -40.525 1.00 76.88 717 ILE A C 1
ATOM 5511 O O . ILE A 1 717 ? 21.400 8.523 -39.522 1.00 76.88 717 ILE A O 1
ATOM 5515 N N . GLY A 1 718 ? 23.216 8.135 -40.795 1.00 76.44 718 GLY A N 1
ATOM 5516 C CA . GLY A 1 718 ? 24.179 8.833 -39.939 1.00 76.44 718 GLY A CA 1
ATOM 5517 C C . GLY A 1 718 ? 23.801 10.271 -39.584 1.00 76.44 718 GLY A C 1
ATOM 5518 O O . GLY A 1 718 ? 24.105 10.737 -38.489 1.00 76.44 718 GLY A O 1
ATOM 5519 N N . ILE A 1 719 ? 23.089 10.961 -40.478 1.00 82.31 719 ILE A N 1
ATOM 5520 C CA . ILE A 1 719 ? 22.654 12.353 -40.283 1.00 82.31 719 ILE A CA 1
ATOM 5521 C C . ILE A 1 719 ? 21.580 12.441 -39.186 1.00 82.31 719 ILE A C 1
ATOM 5523 O O . ILE A 1 719 ? 21.497 13.438 -38.472 1.00 82.31 719 ILE A O 1
ATOM 5527 N N . MET A 1 720 ? 20.779 11.386 -39.007 1.00 82.69 720 MET A N 1
ATOM 5528 C CA . MET A 1 720 ? 19.693 11.348 -38.024 1.00 82.69 720 MET A CA 1
ATOM 5529 C C . MET A 1 720 ? 20.120 10.790 -36.661 1.00 82.69 720 MET A C 1
ATOM 5531 O O . MET A 1 720 ? 19.287 10.712 -35.756 1.00 82.69 720 MET A O 1
ATOM 5535 N N . ALA A 1 721 ? 21.395 10.429 -36.481 1.00 85.06 721 ALA A N 1
ATOM 5536 C CA . ALA A 1 721 ? 21.884 9.786 -35.262 1.00 85.06 721 ALA A CA 1
ATOM 5537 C C . ALA A 1 721 ? 21.594 10.581 -33.976 1.00 85.06 721 ALA A C 1
ATOM 5539 O O . ALA A 1 721 ? 21.052 9.991 -33.041 1.00 85.06 721 ALA A O 1
ATOM 5540 N N . PRO A 1 722 ? 21.833 11.909 -33.904 1.00 88.12 722 PRO A N 1
ATOM 5541 C CA . PRO A 1 722 ? 21.503 12.670 -32.701 1.00 88.12 722 PRO A CA 1
ATOM 5542 C C . PRO A 1 722 ? 20.012 12.606 -32.352 1.00 88.12 722 PRO A C 1
ATOM 5544 O O . PRO A 1 722 ? 19.654 12.518 -31.178 1.00 88.12 722 PRO A O 1
ATOM 5547 N N . LEU A 1 723 ? 19.133 12.642 -33.363 1.00 86.81 723 LEU A N 1
ATOM 5548 C CA . LEU A 1 723 ? 17.682 12.621 -33.159 1.00 86.81 723 LEU A CA 1
ATOM 5549 C C . LEU A 1 723 ? 17.219 11.240 -32.700 1.00 86.81 723 LEU A C 1
ATOM 5551 O O . LEU A 1 723 ? 16.452 11.142 -31.748 1.00 86.81 723 LEU A O 1
ATOM 5555 N N . ALA A 1 724 ? 17.725 10.177 -33.327 1.00 87.62 724 ALA A N 1
ATOM 5556 C CA . ALA A 1 724 ? 17.429 8.805 -32.932 1.00 87.62 724 ALA A CA 1
ATOM 5557 C C . ALA A 1 724 ? 17.876 8.520 -31.488 1.00 87.62 724 ALA A C 1
ATOM 5559 O O . ALA A 1 724 ? 17.109 7.950 -30.714 1.00 87.62 724 ALA A O 1
ATOM 5560 N N . ILE A 1 725 ? 19.074 8.978 -31.107 1.00 90.31 725 ILE A N 1
ATOM 5561 C CA . ILE A 1 725 ? 19.613 8.839 -29.746 1.00 90.31 725 ILE A CA 1
ATOM 5562 C C . ILE A 1 725 ? 18.769 9.629 -28.733 1.00 90.31 725 ILE A C 1
ATOM 5564 O O . ILE A 1 725 ? 18.450 9.111 -27.664 1.00 90.31 725 ILE A O 1
ATOM 5568 N N . GLY A 1 726 ? 18.358 10.857 -29.062 1.00 86.94 726 GLY A N 1
ATOM 5569 C CA . GLY A 1 726 ? 17.456 11.637 -28.210 1.00 86.94 726 GLY A CA 1
ATOM 5570 C C . GLY A 1 726 ? 16.101 10.951 -28.010 1.00 86.94 726 GLY A C 1
ATOM 5571 O O . GLY A 1 726 ? 15.645 10.790 -26.878 1.00 86.94 726 GLY A O 1
ATOM 5572 N N . LEU A 1 727 ? 15.479 10.486 -29.097 1.00 88.75 727 LEU A N 1
ATOM 5573 C CA . LEU A 1 727 ? 14.163 9.843 -29.061 1.00 88.75 727 LEU A CA 1
ATOM 5574 C C . LEU A 1 727 ? 14.169 8.513 -28.301 1.00 88.75 727 LEU A C 1
ATOM 5576 O O . LEU A 1 727 ? 13.248 8.282 -27.518 1.00 88.75 727 LEU A O 1
ATOM 5580 N N . ILE A 1 728 ? 15.188 7.662 -28.475 1.00 91.06 728 ILE A N 1
ATOM 5581 C CA . ILE A 1 728 ? 15.257 6.387 -27.742 1.00 91.06 728 ILE A CA 1
ATOM 5582 C C . ILE A 1 728 ? 15.469 6.611 -26.241 1.00 91.06 728 ILE A C 1
ATOM 5584 O O . ILE A 1 728 ? 14.850 5.924 -25.436 1.00 91.06 728 ILE A O 1
ATOM 5588 N N . VAL A 1 729 ? 16.262 7.613 -25.840 1.00 90.25 729 VAL A N 1
ATOM 5589 C CA . VAL A 1 729 ? 16.397 7.976 -24.419 1.00 90.25 729 VAL A CA 1
ATOM 5590 C C . VAL A 1 729 ? 15.083 8.515 -23.863 1.00 90.25 729 VAL A C 1
ATOM 5592 O O . VAL A 1 729 ? 14.693 8.125 -22.766 1.00 90.25 729 VAL A O 1
ATOM 5595 N N . GLY A 1 730 ? 14.364 9.351 -24.618 1.00 87.25 730 GLY A N 1
ATOM 5596 C CA . GLY A 1 730 ? 13.023 9.801 -24.238 1.00 87.25 730 GLY A CA 1
ATOM 5597 C C . GLY A 1 730 ? 12.050 8.634 -24.051 1.00 87.25 730 GLY A C 1
ATOM 5598 O O . GLY A 1 730 ? 11.384 8.549 -23.021 1.00 87.25 730 GLY A O 1
ATOM 5599 N N . ALA A 1 731 ? 12.013 7.697 -25.001 1.00 86.75 731 ALA A N 1
ATOM 5600 C CA . ALA A 1 731 ? 11.181 6.499 -24.920 1.00 86.75 731 ALA A CA 1
ATOM 5601 C C . ALA A 1 731 ? 11.545 5.630 -23.707 1.00 86.75 731 ALA A C 1
ATOM 5603 O O . ALA A 1 731 ? 10.667 5.222 -22.952 1.00 86.75 731 ALA A O 1
ATOM 5604 N N . ASN A 1 732 ? 12.835 5.415 -23.460 1.00 89.94 732 ASN A N 1
ATOM 5605 C CA . ASN A 1 732 ? 13.296 4.649 -22.309 1.00 89.94 732 ASN A CA 1
ATOM 5606 C C . ASN A 1 732 ? 12.953 5.322 -20.973 1.00 89.94 732 ASN A C 1
ATOM 5608 O O . ASN A 1 732 ? 12.644 4.624 -20.015 1.00 89.94 732 ASN A O 1
ATOM 5612 N N . ILE A 1 733 ? 12.951 6.657 -20.896 1.00 86.44 733 ILE A N 1
ATOM 5613 C CA . ILE A 1 733 ? 12.503 7.389 -19.699 1.00 86.44 733 ILE A CA 1
ATOM 5614 C C . ILE A 1 733 ? 10.997 7.217 -19.474 1.00 86.44 733 ILE A C 1
ATOM 5616 O O . ILE A 1 733 ? 10.574 7.083 -18.329 1.00 86.44 733 ILE A O 1
ATOM 5620 N N . LEU A 1 734 ? 10.183 7.179 -20.533 1.00 84.25 734 LEU A N 1
ATOM 5621 C CA . LEU A 1 734 ? 8.750 6.885 -20.400 1.00 84.25 734 LEU A CA 1
ATOM 5622 C C . LEU A 1 734 ? 8.504 5.470 -19.866 1.00 84.25 734 LEU A C 1
ATOM 5624 O O . LEU A 1 734 ? 7.560 5.266 -19.108 1.00 84.25 734 LEU A O 1
ATOM 5628 N N . VAL A 1 735 ? 9.350 4.514 -20.260 1.00 82.38 735 VAL A N 1
ATOM 5629 C CA . VAL A 1 735 ? 9.221 3.102 -19.883 1.00 82.38 735 VAL A CA 1
ATOM 5630 C C . VAL A 1 735 ? 9.795 2.827 -18.493 1.00 82.38 735 VAL A C 1
ATOM 5632 O O . VAL A 1 735 ? 9.090 2.281 -17.656 1.00 82.38 735 VAL A O 1
ATOM 5635 N N . GLY A 1 736 ? 11.053 3.183 -18.232 1.00 77.69 736 GLY A N 1
ATOM 5636 C CA . GLY A 1 736 ? 11.752 2.847 -16.984 1.00 77.69 736 GLY A CA 1
ATOM 5637 C C . GLY A 1 736 ? 11.715 3.924 -15.904 1.00 77.69 736 GLY A C 1
ATOM 5638 O O . GLY A 1 736 ? 11.885 3.627 -14.726 1.00 77.69 736 GLY A O 1
ATOM 5639 N N . GLY A 1 737 ? 11.443 5.178 -16.278 1.00 81.50 737 GLY A N 1
ATOM 5640 C CA . GLY A 1 737 ? 11.468 6.323 -15.363 1.00 81.50 737 GLY A CA 1
ATOM 5641 C C . GLY A 1 737 ? 10.652 6.129 -14.077 1.00 81.50 737 GLY A C 1
ATOM 5642 O O . GLY A 1 737 ? 11.176 6.433 -13.007 1.00 81.50 737 GLY A O 1
ATOM 5643 N N . PRO A 1 738 ? 9.415 5.597 -14.137 1.00 78.31 738 PRO A N 1
ATOM 5644 C CA . PRO A 1 738 ? 8.605 5.329 -12.944 1.00 78.31 738 PRO A CA 1
ATOM 5645 C C . PRO A 1 738 ? 9.126 4.216 -12.019 1.00 78.31 738 PRO A C 1
ATOM 5647 O O . PRO A 1 738 ? 8.679 4.134 -10.879 1.00 78.31 738 PRO A O 1
ATOM 5650 N N . PHE A 1 739 ? 10.026 3.351 -12.495 1.00 76.62 739 PHE A N 1
ATOM 5651 C CA . PHE A 1 739 ? 10.423 2.121 -11.802 1.00 76.62 739 PHE A CA 1
ATOM 5652 C C . PHE A 1 739 ? 11.828 2.208 -11.193 1.00 76.62 739 PHE A C 1
ATOM 5654 O O . PHE A 1 739 ? 11.998 1.949 -10.004 1.00 76.62 739 PHE A O 1
ATOM 5661 N N . ASP A 1 740 ? 12.831 2.584 -11.987 1.00 78.12 740 ASP A N 1
ATOM 5662 C CA . ASP A 1 740 ? 14.243 2.697 -11.575 1.00 78.12 740 ASP A CA 1
ATOM 5663 C C . ASP A 1 740 ? 14.873 4.051 -11.959 1.00 78.12 740 ASP A C 1
ATOM 5665 O O . ASP A 1 740 ? 16.059 4.305 -11.741 1.00 78.12 740 ASP A O 1
ATOM 5669 N N . GLY A 1 741 ? 14.074 4.952 -12.536 1.00 78.38 741 GLY A N 1
ATOM 5670 C CA . GLY A 1 741 ? 14.520 6.252 -13.022 1.00 78.38 741 GLY A CA 1
ATOM 5671 C C . GLY A 1 741 ? 15.148 6.228 -14.420 1.00 78.38 741 GLY A C 1
ATOM 5672 O O . GLY A 1 741 ? 15.432 7.308 -14.947 1.00 78.38 741 GLY A O 1
ATOM 5673 N N . ALA A 1 742 ? 15.316 5.058 -15.050 1.00 85.25 742 ALA A N 1
ATOM 5674 C CA . ALA A 1 742 ? 15.902 4.875 -16.378 1.00 85.25 742 ALA A CA 1
ATOM 5675 C C . ALA A 1 742 ? 17.223 5.649 -16.540 1.00 85.25 742 ALA A C 1
ATOM 5677 O O . ALA A 1 742 ? 17.320 6.632 -17.290 1.00 85.25 742 ALA A O 1
ATOM 5678 N N . ALA A 1 743 ? 18.249 5.253 -15.792 1.00 91.25 743 ALA A N 1
ATOM 5679 C CA . ALA A 1 743 ? 19.553 5.895 -15.812 1.00 91.25 743 ALA A CA 1
ATOM 5680 C C . ALA A 1 743 ? 20.238 5.711 -17.168 1.00 91.25 743 ALA A C 1
ATOM 5682 O O . ALA A 1 743 ? 20.650 6.715 -17.767 1.00 91.25 743 ALA A O 1
ATOM 5683 N N . MET A 1 744 ? 20.366 4.457 -17.632 1.00 91.94 744 MET A N 1
ATOM 5684 C CA . MET A 1 744 ? 21.013 3.996 -18.879 1.00 91.94 744 MET A CA 1
ATOM 5685 C C . MET A 1 744 ? 22.473 4.432 -19.083 1.00 91.94 744 MET A C 1
ATOM 5687 O O . MET A 1 744 ? 23.111 4.127 -20.095 1.00 91.94 744 MET A O 1
ATOM 5691 N N . ASN A 1 745 ? 22.996 5.230 -18.159 1.00 93.56 745 ASN A N 1
ATOM 5692 C CA . ASN A 1 745 ? 24.251 5.944 -18.253 1.00 93.56 745 ASN A CA 1
ATOM 5693 C C . ASN A 1 745 ? 24.878 5.981 -16.854 1.00 93.56 745 ASN A C 1
ATOM 5695 O O . ASN A 1 745 ? 24.424 6.759 -16.006 1.00 93.56 745 ASN A O 1
ATOM 5699 N N . PRO A 1 746 ? 25.943 5.193 -16.618 1.00 95.75 746 PRO A N 1
ATOM 5700 C CA . PRO A 1 746 ? 26.609 5.145 -15.322 1.00 95.75 746 PRO A CA 1
ATOM 5701 C C . PRO A 1 746 ? 27.080 6.518 -14.835 1.00 95.75 746 PRO A C 1
ATOM 5703 O O . PRO A 1 746 ? 26.940 6.840 -13.659 1.00 95.75 746 PRO A O 1
ATOM 5706 N N . ALA A 1 747 ? 27.562 7.385 -15.737 1.00 93.81 747 ALA A N 1
ATOM 5707 C CA . ALA A 1 747 ? 27.972 8.733 -15.358 1.00 93.81 747 ALA A CA 1
ATOM 5708 C C . ALA A 1 747 ? 26.776 9.571 -14.896 1.00 93.81 747 ALA A C 1
ATOM 5710 O O . ALA A 1 747 ? 26.880 10.245 -13.874 1.00 93.81 747 ALA A O 1
ATOM 5711 N N . ARG A 1 748 ? 25.627 9.488 -15.582 1.00 91.19 748 ARG A N 1
ATOM 5712 C CA . ARG A 1 748 ? 24.396 10.209 -15.204 1.00 91.19 748 ARG A CA 1
ATOM 5713 C C . ARG A 1 748 ? 23.910 9.822 -13.805 1.00 91.19 748 ARG A C 1
ATOM 5715 O O . ARG A 1 748 ? 23.429 10.693 -13.090 1.00 91.19 748 ARG A O 1
ATOM 5722 N N . ALA A 1 749 ? 24.069 8.560 -13.407 1.00 92.56 749 ALA A N 1
ATOM 5723 C CA . ALA A 1 749 ? 23.731 8.114 -12.057 1.00 92.56 749 ALA A CA 1
ATOM 5724 C C . ALA A 1 749 ? 24.787 8.513 -11.013 1.00 92.56 749 ALA A C 1
ATOM 5726 O O . ALA A 1 749 ? 24.443 8.914 -9.902 1.00 92.56 749 ALA A O 1
ATOM 5727 N N . PHE A 1 750 ? 26.069 8.421 -11.365 1.00 94.31 750 PHE A N 1
ATOM 5728 C CA . PHE A 1 750 ? 27.186 8.582 -10.437 1.00 94.31 750 PHE A CA 1
ATOM 5729 C C . PHE A 1 750 ? 27.312 9.989 -9.835 1.00 94.31 750 PHE A C 1
ATOM 5731 O O . PHE A 1 750 ? 27.457 10.118 -8.621 1.00 94.31 750 PHE A O 1
ATOM 5738 N N . GLY A 1 751 ? 27.242 11.048 -10.649 1.00 91.44 751 GLY A N 1
ATOM 5739 C CA . GLY A 1 751 ? 27.441 12.431 -10.186 1.00 91.44 751 GLY A CA 1
ATOM 5740 C C . GLY A 1 751 ? 26.463 12.853 -9.080 1.00 91.44 751 GLY A C 1
ATOM 5741 O O . GLY A 1 751 ? 26.916 13.238 -7.996 1.00 91.44 751 GLY A O 1
ATOM 5742 N N . PRO A 1 752 ? 25.138 12.727 -9.293 1.00 87.62 752 PRO A N 1
ATOM 5743 C CA . PRO A 1 752 ? 24.134 13.031 -8.275 1.00 87.62 752 PRO A CA 1
ATOM 5744 C C . PRO A 1 752 ? 24.289 12.185 -7.008 1.00 87.62 752 PRO A C 1
ATOM 5746 O O . PRO A 1 752 ? 24.174 12.711 -5.904 1.00 87.62 752 PRO A O 1
ATOM 5749 N N . THR A 1 753 ? 24.605 10.894 -7.147 1.00 89.00 753 THR A N 1
ATOM 5750 C CA . THR A 1 753 ? 24.835 9.992 -6.009 1.00 89.00 753 THR A CA 1
ATOM 5751 C C . THR A 1 753 ? 26.057 10.397 -5.185 1.00 89.00 753 THR A C 1
ATOM 5753 O O . THR A 1 753 ? 25.966 10.426 -3.956 1.00 89.00 753 THR A O 1
ATOM 5756 N N . LEU A 1 754 ? 27.169 10.758 -5.833 1.00 90.12 754 LEU A N 1
ATOM 5757 C CA . LEU A 1 754 ? 28.391 11.194 -5.157 1.00 90.12 754 LEU A CA 1
ATOM 5758 C C . LEU A 1 754 ? 28.179 12.522 -4.417 1.00 90.12 754 LEU A C 1
ATOM 5760 O O . LEU A 1 754 ? 28.551 12.642 -3.252 1.00 90.12 754 LEU A O 1
ATOM 5764 N N . VAL A 1 755 ? 27.541 13.504 -5.064 1.00 86.56 755 VAL A N 1
ATOM 5765 C CA . VAL A 1 755 ? 27.285 14.834 -4.477 1.00 86.56 755 VAL A CA 1
ATOM 5766 C C . VAL A 1 755 ? 26.192 14.791 -3.401 1.00 86.56 755 VAL A C 1
ATOM 5768 O O . VAL A 1 755 ? 26.265 15.527 -2.416 1.00 86.56 755 VAL A O 1
ATOM 5771 N N . GLY A 1 756 ? 25.174 13.945 -3.579 1.00 79.75 756 GLY A N 1
ATOM 5772 C CA . GLY A 1 756 ? 24.056 13.768 -2.649 1.00 79.75 756 GLY A CA 1
ATOM 5773 C C . GLY A 1 756 ? 24.320 12.776 -1.511 1.00 79.75 756 GLY A C 1
ATOM 5774 O O . GLY A 1 756 ? 23.538 12.739 -0.560 1.00 79.75 756 GLY A O 1
ATOM 5775 N N . TRP A 1 757 ? 25.411 12.006 -1.591 1.00 82.81 757 TRP A N 1
ATOM 5776 C CA . TRP A 1 757 ? 25.809 10.946 -0.655 1.00 82.81 757 TRP A CA 1
ATOM 5777 C C . TRP A 1 757 ? 24.756 9.833 -0.476 1.00 82.81 757 TRP A C 1
ATOM 5779 O O . TRP A 1 757 ? 24.441 9.418 0.639 1.00 82.81 757 TRP A O 1
ATOM 5789 N N . ARG A 1 758 ? 24.178 9.344 -1.584 1.00 79.44 758 ARG A N 1
ATOM 5790 C CA . ARG A 1 758 ? 23.095 8.334 -1.587 1.00 79.44 758 ARG A CA 1
ATOM 5791 C C . ARG A 1 758 ? 23.442 7.119 -2.449 1.00 79.44 758 ARG A C 1
ATOM 5793 O O . ARG A 1 758 ? 23.223 7.133 -3.657 1.00 79.44 758 ARG A O 1
ATOM 5800 N N . TRP A 1 759 ? 23.939 6.057 -1.813 1.00 83.31 759 TRP A N 1
ATOM 5801 C CA . TRP A 1 759 ? 24.514 4.878 -2.488 1.00 83.31 759 TRP A CA 1
ATOM 5802 C C . TRP A 1 759 ? 23.622 3.628 -2.514 1.00 83.31 759 TRP A C 1
ATOM 5804 O O . TRP A 1 759 ? 24.036 2.585 -3.023 1.00 83.31 759 TRP A O 1
ATOM 5814 N N . LYS A 1 760 ? 22.403 3.701 -1.969 1.00 80.50 760 LYS A N 1
ATOM 5815 C CA . LYS A 1 760 ? 21.496 2.549 -1.893 1.00 80.50 760 LYS A CA 1
ATOM 5816 C C . LYS A 1 760 ? 21.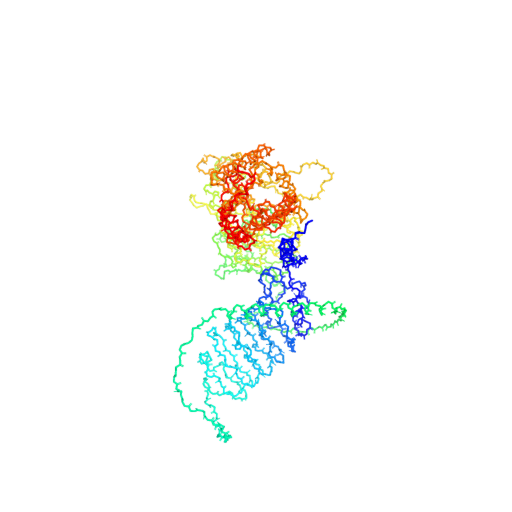204 1.999 -3.294 1.00 80.50 760 LYS A C 1
ATOM 5818 O O . LYS A 1 760 ? 20.789 2.746 -4.174 1.00 80.50 760 LYS A O 1
ATOM 5823 N N . ASN A 1 761 ? 21.436 0.700 -3.484 1.00 83.69 761 ASN A N 1
ATOM 5824 C CA . ASN A 1 761 ? 21.184 -0.057 -4.719 1.00 83.69 761 ASN A CA 1
ATOM 5825 C C . ASN A 1 761 ? 21.899 0.508 -5.962 1.00 83.69 761 ASN A C 1
ATOM 5827 O O . ASN A 1 761 ? 21.552 0.193 -7.096 1.00 83.69 761 ASN A O 1
ATOM 5831 N N . HIS A 1 762 ? 22.942 1.319 -5.758 1.00 89.50 762 HIS A N 1
ATOM 5832 C CA . HIS A 1 762 ? 23.608 2.042 -6.839 1.00 89.50 762 HIS A CA 1
ATOM 5833 C C . HIS A 1 762 ? 24.417 1.135 -7.779 1.00 89.50 762 HIS A C 1
ATOM 5835 O O . HIS A 1 762 ? 24.672 1.496 -8.926 1.00 89.50 762 HIS A O 1
ATOM 5841 N N . TRP A 1 763 ? 24.794 -0.061 -7.318 1.00 93.00 763 TRP A N 1
ATOM 5842 C CA . TRP A 1 763 ? 25.499 -1.063 -8.123 1.00 93.00 763 TRP A CA 1
ATOM 5843 C C . TRP A 1 763 ? 24.724 -1.452 -9.397 1.00 93.00 763 TRP A C 1
ATOM 5845 O O . TRP A 1 763 ? 25.340 -1.789 -10.409 1.00 93.00 763 TRP A O 1
ATOM 5855 N N . ILE A 1 764 ? 23.391 -1.326 -9.376 1.00 93.69 764 ILE A N 1
ATOM 5856 C CA . ILE A 1 764 ? 22.493 -1.599 -10.505 1.00 93.69 764 ILE A CA 1
ATOM 5857 C C . ILE A 1 764 ? 22.806 -0.686 -11.699 1.00 93.69 764 ILE A C 1
ATOM 5859 O O . ILE A 1 764 ? 22.939 -1.167 -12.822 1.00 93.69 764 ILE A O 1
ATOM 5863 N N . TYR A 1 765 ? 23.033 0.609 -11.457 1.00 95.06 765 TYR A N 1
ATOM 5864 C CA . TYR A 1 765 ? 23.296 1.611 -12.504 1.00 95.06 765 TYR A CA 1
ATOM 5865 C C . TYR A 1 765 ? 24.712 1.553 -13.085 1.00 95.06 765 TYR A C 1
ATOM 5867 O O . TYR A 1 765 ? 25.053 2.316 -13.989 1.00 95.06 765 TYR A O 1
ATOM 5875 N N . TRP A 1 766 ? 25.538 0.642 -12.578 1.00 95.12 766 TRP A N 1
ATOM 5876 C CA . TRP A 1 766 ? 26.823 0.286 -13.164 1.00 95.12 766 TRP A CA 1
ATOM 5877 C C . TRP A 1 766 ? 26.717 -1.038 -13.909 1.00 95.12 766 TRP A C 1
ATOM 5879 O O . TRP A 1 766 ? 27.034 -1.110 -15.096 1.00 95.12 766 TRP A O 1
ATOM 5889 N N . LEU A 1 767 ? 26.238 -2.079 -13.223 1.00 96.31 767 LEU A N 1
ATOM 5890 C CA . LEU A 1 767 ? 26.183 -3.425 -13.778 1.00 96.31 767 LEU A CA 1
ATOM 5891 C C . LEU A 1 767 ? 25.180 -3.528 -14.933 1.00 96.31 767 LEU A C 1
ATOM 5893 O O . LEU A 1 767 ? 25.528 -4.050 -15.991 1.00 96.31 767 LEU A O 1
ATOM 5897 N N . GLY A 1 768 ? 23.965 -3.006 -14.755 1.00 95.75 768 GLY A N 1
ATOM 5898 C CA . GLY A 1 768 ? 22.898 -3.084 -15.751 1.00 95.75 768 GLY A CA 1
ATOM 5899 C C . GLY A 1 768 ? 23.293 -2.440 -17.083 1.00 95.75 768 GLY A C 1
ATOM 5900 O O . GLY A 1 768 ? 23.308 -3.134 -18.105 1.00 95.75 768 GLY A O 1
ATOM 5901 N N . PRO A 1 769 ? 23.719 -1.161 -17.089 1.00 96.94 769 PRO A N 1
ATOM 5902 C CA . PRO A 1 769 ? 24.130 -0.496 -18.317 1.00 96.94 769 PRO A CA 1
ATOM 5903 C C . PRO A 1 769 ? 25.306 -1.156 -19.038 1.00 96.94 769 PRO A C 1
ATOM 5905 O O . PRO A 1 769 ? 25.280 -1.267 -20.263 1.00 96.94 769 PRO A O 1
ATOM 5908 N N . PHE A 1 770 ? 26.327 -1.642 -18.323 1.00 97.50 770 PHE A N 1
ATOM 5909 C CA . PHE A 1 770 ? 27.447 -2.323 -18.980 1.00 97.50 770 PHE A CA 1
ATOM 5910 C C . PHE A 1 770 ? 27.055 -3.674 -19.582 1.00 97.50 770 PHE A C 1
ATOM 5912 O O . PHE A 1 770 ? 27.489 -3.983 -20.694 1.00 97.50 770 PHE A O 1
ATOM 5919 N N . LEU A 1 771 ? 26.209 -4.454 -18.904 1.00 96.06 771 LEU A N 1
ATOM 5920 C CA . LEU A 1 771 ? 25.690 -5.712 -19.446 1.00 96.06 771 LEU A CA 1
ATOM 5921 C C . LEU A 1 771 ? 24.824 -5.471 -20.690 1.00 96.06 771 LEU A C 1
ATOM 5923 O O . LEU A 1 771 ? 25.055 -6.100 -21.723 1.00 96.06 771 LEU A O 1
ATOM 5927 N N . GLY A 1 772 ? 23.884 -4.522 -20.629 1.00 94.81 772 GLY A N 1
ATOM 5928 C CA . GLY A 1 772 ? 23.041 -4.157 -21.774 1.00 94.81 772 GLY A CA 1
ATOM 5929 C C . GLY A 1 772 ? 23.857 -3.660 -22.970 1.00 94.81 772 GLY A C 1
ATOM 5930 O O . GLY A 1 772 ? 23.632 -4.079 -24.106 1.00 94.81 772 GLY A O 1
ATOM 5931 N N . ALA A 1 773 ? 24.864 -2.826 -22.710 1.00 95.44 773 ALA A N 1
ATOM 5932 C CA . ALA A 1 773 ? 25.779 -2.315 -23.723 1.00 95.44 773 ALA A CA 1
ATOM 5933 C C . ALA A 1 773 ? 26.640 -3.405 -24.375 1.00 95.44 773 ALA A C 1
ATOM 5935 O O . ALA A 1 773 ? 26.793 -3.418 -25.598 1.00 95.44 773 ALA A O 1
ATOM 5936 N N . GLY A 1 774 ? 27.187 -4.323 -23.574 1.00 94.19 774 GLY A N 1
ATOM 5937 C CA . GLY A 1 774 ? 27.978 -5.444 -24.076 1.00 94.19 774 GLY A CA 1
ATOM 5938 C C . GLY A 1 774 ? 27.153 -6.384 -24.949 1.00 94.19 774 GLY A C 1
ATOM 5939 O O . GLY A 1 774 ? 27.585 -6.736 -26.046 1.00 94.19 774 GLY A O 1
ATOM 5940 N N . LEU A 1 775 ? 25.936 -6.721 -24.510 1.00 92.75 775 LEU A N 1
ATOM 5941 C CA . LEU A 1 775 ? 25.002 -7.530 -25.295 1.00 92.75 775 LEU A CA 1
ATOM 5942 C C . LEU A 1 775 ? 24.666 -6.865 -26.633 1.00 92.75 775 LEU A C 1
ATOM 5944 O O . LEU A 1 775 ? 24.734 -7.526 -27.665 1.00 92.75 775 LEU A O 1
ATOM 5948 N N . ALA A 1 776 ? 24.360 -5.565 -26.638 1.00 91.25 776 ALA A N 1
ATOM 5949 C CA . ALA A 1 776 ? 24.052 -4.832 -27.865 1.00 91.25 776 ALA A CA 1
ATOM 5950 C C . ALA A 1 776 ? 25.234 -4.810 -28.846 1.00 91.25 776 ALA A C 1
ATOM 5952 O O . ALA A 1 776 ? 25.036 -5.066 -30.032 1.00 91.25 776 ALA A O 1
ATOM 5953 N N . ALA A 1 777 ? 26.454 -4.562 -28.356 1.00 89.44 777 ALA A N 1
ATOM 5954 C CA . ALA A 1 777 ? 27.660 -4.566 -29.185 1.00 89.44 777 ALA A CA 1
ATOM 5955 C C . ALA A 1 777 ? 27.908 -5.935 -29.831 1.00 89.44 777 ALA A C 1
ATOM 5957 O O . ALA A 1 777 ? 28.113 -6.015 -31.039 1.00 89.44 777 ALA A O 1
ATOM 5958 N N . ILE A 1 778 ? 27.838 -7.014 -29.041 1.00 87.81 778 ILE A N 1
ATOM 5959 C CA . ILE A 1 778 ? 28.033 -8.385 -29.532 1.00 87.81 778 ILE A CA 1
ATOM 5960 C C . ILE A 1 778 ? 26.962 -8.732 -30.567 1.00 87.81 778 ILE A C 1
ATOM 5962 O O . ILE A 1 778 ? 27.280 -9.200 -31.656 1.00 87.81 778 ILE A O 1
ATOM 5966 N N . VAL A 1 779 ? 25.690 -8.477 -30.255 1.00 86.69 779 VAL A N 1
ATOM 5967 C CA . VAL A 1 779 ? 24.574 -8.741 -31.172 1.00 86.69 779 VAL A CA 1
ATOM 5968 C C . VAL A 1 779 ? 24.772 -8.000 -32.493 1.00 86.69 779 VAL A C 1
ATOM 5970 O O . VAL A 1 779 ? 24.634 -8.605 -33.553 1.00 86.69 779 VAL A O 1
ATOM 5973 N N . TYR A 1 780 ? 25.131 -6.719 -32.453 1.00 84.19 780 TYR A N 1
ATOM 5974 C CA . TYR A 1 780 ? 25.279 -5.920 -33.665 1.00 84.19 780 TYR A CA 1
ATOM 5975 C C . TYR A 1 780 ? 26.498 -6.347 -34.500 1.00 84.19 780 TYR A C 1
ATOM 5977 O O . TYR A 1 780 ? 26.371 -6.590 -35.700 1.00 84.19 780 TYR A O 1
ATOM 5985 N N . GLU A 1 781 ? 27.669 -6.497 -33.878 1.00 82.75 781 GLU A N 1
ATOM 5986 C CA . GLU A 1 781 ? 28.908 -6.845 -34.590 1.00 82.75 781 GLU A CA 1
ATOM 5987 C C . GLU A 1 781 ? 28.896 -8.283 -35.130 1.00 82.75 781 GLU A C 1
ATOM 5989 O O . GLU A 1 781 ? 29.441 -8.524 -36.199 1.00 82.75 781 GLU A O 1
ATOM 5994 N N . PHE A 1 782 ? 28.255 -9.243 -34.451 1.00 79.12 782 PHE A N 1
ATOM 5995 C CA . PHE A 1 782 ? 28.243 -10.638 -34.914 1.00 79.12 782 PHE A CA 1
ATOM 5996 C C . PHE A 1 782 ? 27.044 -11.005 -35.793 1.00 79.12 782 PHE A C 1
ATOM 5998 O O . PHE A 1 782 ? 27.171 -11.906 -36.623 1.00 79.12 782 PHE A O 1
ATOM 6005 N N . LEU A 1 783 ? 25.882 -10.361 -35.625 1.00 77.56 783 LEU A N 1
ATOM 6006 C CA . LEU A 1 783 ? 24.670 -10.721 -36.376 1.00 77.56 783 LEU A CA 1
ATOM 6007 C C . LEU A 1 783 ? 24.328 -9.738 -37.498 1.00 77.56 783 LEU A C 1
ATOM 6009 O O . LEU A 1 783 ? 23.691 -10.145 -38.468 1.00 77.56 783 LEU A O 1
ATOM 6013 N N . VAL A 1 784 ? 24.717 -8.463 -37.384 1.00 77.81 784 VAL A N 1
ATOM 6014 C CA . VAL A 1 784 ? 24.300 -7.411 -38.332 1.00 77.81 784 VAL A CA 1
ATOM 6015 C C . VAL A 1 784 ? 25.424 -7.028 -39.294 1.00 77.81 784 VAL A C 1
ATOM 6017 O O . VAL A 1 784 ? 25.167 -6.859 -40.487 1.00 77.81 784 VAL A O 1
ATOM 6020 N N . ILE A 1 785 ? 26.669 -6.934 -38.818 1.00 71.25 785 ILE A N 1
ATOM 6021 C CA . ILE A 1 785 ? 27.842 -6.654 -39.657 1.00 71.25 785 ILE A CA 1
ATOM 6022 C C . ILE A 1 785 ? 28.591 -7.973 -39.932 1.00 71.25 785 ILE A C 1
ATOM 6024 O O . ILE A 1 785 ? 29.449 -8.355 -39.146 1.00 71.25 785 ILE A O 1
ATOM 6028 N N . PRO A 1 786 ? 28.328 -8.704 -41.033 1.00 55.72 786 PRO A N 1
ATOM 6029 C CA . PRO A 1 786 ? 29.137 -9.876 -41.357 1.00 55.72 786 PRO A CA 1
ATOM 6030 C C . PRO A 1 786 ? 30.592 -9.458 -41.612 1.00 55.72 786 PRO A C 1
ATOM 6032 O O . PRO A 1 786 ? 30.857 -8.527 -42.379 1.00 55.72 786 PRO A O 1
ATOM 6035 N N . THR A 1 787 ? 31.531 -10.158 -40.973 1.00 52.78 787 THR A N 1
ATOM 6036 C CA . THR A 1 787 ? 32.965 -10.057 -41.253 1.00 52.78 787 THR A CA 1
ATOM 6037 C C . THR A 1 787 ? 33.221 -10.562 -42.672 1.00 52.78 787 THR A C 1
ATOM 6039 O O . THR A 1 787 ? 33.070 -11.748 -42.961 1.00 52.78 787 THR A O 1
ATOM 6042 N N . GLU A 1 788 ? 33.578 -9.668 -43.595 1.00 49.53 788 GLU A N 1
ATOM 6043 C CA . GLU A 1 788 ? 34.137 -10.107 -44.874 1.00 49.53 788 GLU A CA 1
ATOM 6044 C C . GLU A 1 788 ? 35.491 -10.781 -44.601 1.00 49.53 788 GLU A C 1
ATOM 6046 O O . GLU A 1 788 ? 36.311 -10.219 -43.866 1.00 49.53 788 GLU A O 1
ATOM 6051 N N . PRO A 1 789 ? 35.752 -11.981 -45.148 1.00 42.69 789 PRO A N 1
ATOM 6052 C CA . PRO A 1 789 ? 37.068 -12.584 -45.043 1.00 42.69 789 PRO A CA 1
ATOM 6053 C C . PRO A 1 789 ? 38.074 -11.686 -45.764 1.00 42.69 789 PRO A C 1
ATOM 6055 O O . PRO A 1 789 ? 37.851 -11.267 -46.899 1.00 42.69 789 PRO A O 1
ATOM 6058 N N . THR A 1 790 ? 39.192 -11.401 -45.098 1.00 40.66 790 THR A N 1
ATOM 6059 C CA . THR A 1 790 ? 40.351 -10.717 -45.676 1.00 40.66 790 THR A CA 1
ATOM 6060 C C . THR A 1 790 ? 40.761 -11.402 -46.976 1.00 40.66 790 THR A C 1
ATOM 6062 O O . THR A 1 790 ? 41.365 -12.476 -46.960 1.00 40.66 790 THR A O 1
ATOM 6065 N N . ILE A 1 791 ? 40.442 -10.780 -48.111 1.00 38.66 791 ILE A N 1
ATOM 6066 C CA . ILE A 1 791 ? 41.038 -11.130 -49.394 1.00 38.66 791 ILE A CA 1
ATOM 6067 C C . ILE A 1 791 ? 42.502 -10.711 -49.288 1.00 38.66 791 ILE A C 1
ATOM 6069 O O . ILE A 1 791 ? 42.821 -9.523 -49.286 1.00 38.66 791 ILE A O 1
ATOM 6073 N N . HIS A 1 792 ? 43.397 -11.690 -49.167 1.00 40.66 792 HIS A N 1
ATOM 6074 C CA . HIS A 1 792 ? 44.802 -11.478 -49.474 1.00 40.66 792 HIS A CA 1
ATOM 6075 C C . HIS A 1 792 ? 44.877 -10.992 -50.922 1.00 40.66 792 HIS A C 1
ATOM 6077 O O . HIS A 1 792 ? 44.654 -11.757 -51.860 1.00 40.66 792 HIS A O 1
ATOM 6083 N N . THR A 1 793 ? 45.146 -9.704 -51.110 1.00 39.97 793 THR A N 1
ATOM 6084 C CA . THR A 1 793 ? 45.505 -9.151 -52.410 1.00 39.97 793 THR A CA 1
ATOM 6085 C C . THR A 1 793 ? 46.801 -9.817 -52.854 1.00 39.97 793 THR A C 1
ATOM 6087 O O . THR A 1 793 ? 47.883 -9.464 -52.386 1.00 39.97 793 THR A O 1
ATOM 6090 N N . HIS A 1 794 ? 46.700 -10.800 -53.748 1.00 41.59 794 HIS A N 1
ATOM 6091 C CA . HIS A 1 794 ? 47.820 -11.138 -54.611 1.00 41.59 794 HIS A CA 1
ATOM 6092 C C . HIS A 1 794 ? 48.202 -9.866 -55.371 1.00 41.59 794 HIS A C 1
ATOM 6094 O O . HIS A 1 794 ? 47.362 -9.260 -56.033 1.00 41.59 794 HIS A O 1
ATOM 6100 N N . HIS A 1 795 ? 49.461 -9.457 -55.227 1.00 45.97 795 HIS A N 1
ATOM 6101 C CA . HIS A 1 795 ? 50.081 -8.417 -56.033 1.00 45.97 795 HIS A CA 1
ATOM 6102 C C . HIS A 1 795 ? 49.762 -8.643 -57.515 1.00 45.97 795 HIS A C 1
ATOM 6104 O O . HIS A 1 795 ? 50.193 -9.630 -58.109 1.00 45.97 795 HIS A O 1
ATOM 6110 N N . GLN A 1 796 ? 49.005 -7.722 -58.100 1.00 44.28 796 GLN A N 1
ATOM 6111 C CA . GLN A 1 796 ? 48.910 -7.572 -59.543 1.00 44.28 796 GLN A CA 1
ATOM 6112 C C . GLN A 1 796 ? 50.162 -6.787 -59.973 1.00 44.28 796 GLN A C 1
ATOM 6114 O O . GLN A 1 796 ? 50.391 -5.706 -59.425 1.00 44.28 796 GLN A O 1
ATOM 6119 N N . PRO A 1 797 ? 51.022 -7.316 -60.860 1.00 51.84 797 PRO A N 1
ATOM 6120 C CA . PRO A 1 797 ? 52.153 -6.549 -61.364 1.00 51.84 797 PRO A CA 1
ATOM 6121 C C . PRO A 1 797 ? 51.639 -5.367 -62.199 1.00 51.84 797 PRO A C 1
ATOM 6123 O O . PRO A 1 797 ? 50.659 -5.503 -62.934 1.00 51.84 797 PRO A O 1
ATOM 6126 N N . LEU A 1 798 ? 52.288 -4.212 -62.033 1.00 57.22 798 LEU A N 1
ATOM 6127 C CA . LEU A 1 798 ? 52.019 -2.975 -62.771 1.00 57.22 798 LEU A CA 1
ATOM 6128 C C . LEU A 1 798 ? 52.100 -3.205 -64.287 1.00 57.22 798 LEU A C 1
ATOM 6130 O O . LEU A 1 798 ? 52.877 -4.040 -64.760 1.00 57.22 798 LEU A O 1
ATOM 6134 N N . ALA A 1 799 ? 51.289 -2.460 -65.041 1.00 55.72 799 ALA A N 1
ATOM 6135 C CA . ALA A 1 799 ? 51.357 -2.452 -66.496 1.00 55.72 799 ALA A CA 1
ATOM 6136 C C . ALA A 1 799 ? 52.741 -1.941 -66.958 1.00 55.72 799 ALA A C 1
ATOM 6138 O O . ALA A 1 799 ? 53.310 -1.076 -66.291 1.00 55.72 799 ALA A O 1
ATOM 6139 N N . PRO A 1 800 ? 53.283 -2.420 -68.097 1.00 56.06 800 PRO A N 1
ATOM 6140 C CA . PRO A 1 800 ? 54.616 -2.041 -68.594 1.00 56.06 800 PRO A CA 1
ATOM 6141 C C . PRO A 1 800 ? 54.796 -0.551 -68.920 1.00 56.06 800 PRO A C 1
ATOM 6143 O O . PRO A 1 800 ? 55.879 -0.144 -69.318 1.00 56.06 800 PRO A O 1
ATOM 6146 N N . GLU A 1 801 ? 53.732 0.238 -68.811 1.00 58.47 801 GLU A N 1
ATOM 6147 C CA . GLU A 1 801 ? 53.680 1.648 -69.204 1.00 58.47 801 GLU A CA 1
ATOM 6148 C C . GLU A 1 801 ? 53.991 2.582 -68.022 1.00 58.47 801 GLU A C 1
ATOM 6150 O O . GLU A 1 801 ? 54.228 3.768 -68.226 1.00 58.47 801 GLU A O 1
ATOM 6155 N N . ASP A 1 802 ? 54.060 2.020 -66.808 1.00 58.94 802 ASP A N 1
ATOM 6156 C CA . ASP A 1 802 ? 54.406 2.707 -65.559 1.00 58.94 802 ASP A CA 1
ATOM 6157 C C . ASP A 1 802 ? 55.757 2.228 -64.969 1.00 58.94 802 ASP A C 1
ATOM 6159 O O . ASP A 1 802 ? 55.986 2.352 -63.762 1.00 58.94 802 ASP A O 1
ATOM 6163 N N . TYR A 1 803 ? 56.645 1.661 -65.802 1.00 53.19 803 TYR A N 1
ATOM 6164 C CA . TYR A 1 803 ? 58.029 1.314 -65.434 1.00 53.19 803 TYR A CA 1
ATOM 6165 C C . TYR A 1 803 ? 59.058 2.326 -65.936 1.00 53.19 803 TYR A C 1
ATOM 6167 O O . TYR A 1 803 ? 58.978 2.720 -67.122 1.00 53.19 803 TYR A O 1
#

pLDDT: mean 77.01, std 20.24, range [20.8, 98.25]

Foldseek 3Di:
DDDPPVLVCVVVVVVVVVVVVVVVVPPPDDDALADVLLLVLVVQQQVPWDWQDNQVVQSPDGQDRAQDGSRPQFGDHGNATATRAAEQRATEEERDACSCVSRLNHQYDAHYQYAYEEADYDCANNLNHAEDHQEQYAYEEADDLSVLVRQRHAEDHHYNYAYEEADHQRAHPNHPYAAHEQYQYADEHHPYPVVLVDDPRRHYNHNRHYADPVHHHDDDDDDDDDDDDDDDDDDDDDDDDDDDDPPVVVVVVVVVVVVVVVVVVVVVVVVVPDDDDDDDDDDDDDDDDDDDDDDDDDDDDDDPDDDFWWDFLDPVDPPDTPVQQVPWDWDWQDDALFFTWTWTQGPSRFIKIKTKGPPLLPPDPVLVVVLLNLQQPDDDQQAFHFGIWGDDSVITMTITHDAPDAFQLCLLANDPDPPDDHQEPQQLVQLLVSLVVQLVSQCVSCVVDQAQQLAQDRNQWRWDDDPPHIHTHGPSGSCVSSDPDLVSSQRGQLCQALCNVVVHRGHNLSVLLSSLVRLLCSFQSDDFDPDGHPDPDDPDPDDDPQTSLRVLVVVVQQPPDPNSGDPNHSVPPVCVVVSVVSNVSSNVSNPNPVVVPPPPLVVLLVVLLVQLVVQLVVQVVCCVPLVSLLFLLLLLLCVLLVNDDPVSSVVSVVVNLVVLQVVQVVVCVVVNNGQFDAWAFDPVADLVRLLQLLLQLLLQLNLLCCQARVPPPNPPSVVCSSNSNSNSSSVSSSVCCVGGNNQLGLSNRNNSCVRNVPCPSSVSSVNSNNNSSNVNSCCCSPPPPDDDPDDPPDDDDDDPVVD

Sequence (803 aa):
MNLPPNTVSAAAAVVALALLILCSFSVVDSDNGFYPDERNALLQIRDSVPSTANLHALWTGPPCRGNSSRWAGIACRNGHVVHLVLQGINLTGNLPTGFLRNITFLTKLSLVNNSISGSLPNLTGLVRMEQVILSSNSFTGSIPPDYTSLPNLEFLELELNSLEGPIPSFNQSGLTRFNVSYNRLGGPIPQTETLGRFPKSSFDHNSDGLCGPPLAACPVFPPLLPPPQPPKPSPPVGGRKRRFNLWLIVVIALGAAILAFLIVMLCLIRFRKQGKLGKQTPEGVSYIEWSEGRKIYSGSGTDPEKTVELDFFVKEIPIFDLEDLLRASAEVLGKGKNGSTYKTTLESGSVVAVKRLRKVNVLPHKEFVQQMQLLGNLKHHNLAPVISFYYSPDQKLIIYEFIPGGNLHELLHENRGMGRMPLDWTARLSIIKDIAKGLAYLHNSLPSHRAPHGNLKSSNVLVQREGLNYYCKLTDYGLLPLLQSQKVSERLAVGRSPEYGLGKRLTHKADVYCFGIVLLEAITGKIPDDGPPPQQRDKEGTTSMEDLSGWVRSAVNSDWSTDILDLEIMQSREGHGEMFQLTDLALECTYKLYQETGPPASGLVMIALAHALALFAAVASSINVSGGHVNPAITFAALLGGRISVVRAIYYWIAQLLGSIVASLLLRLVTNGMRPVGFYVHSEVSEVEGLILEIALTFGLVYTVYATAIDPKRGSIGIMAPLAIGLIVGANILVGGPFDGAAMNPARAFGPTLVGWRWKNHWIYWLGPFLGAGLAAIVYEFLVIPTEPTIHTHHQPLAPEDY

Radius of gyration: 37.59 Å; chains: 1; bounding box: 101×102×117 Å

InterPro domains:
  IPR000425 Major intrinsic protein [PF00230] (597-780)
  IPR000425 Major intrinsic protein [PR00783] (611-635)
  IPR000425 Major intrinsic protein [PR00783] (648-667)
  IPR000425 Major intrinsic protein [PR00783] (693-711)
  IPR000425 Major intrinsic protein [PR00783] (726-748)
  IPR000425 Major intrinsic protein [PR00783] (763-783)
  IPR000425 Major intrinsic protein [TIGR00861] (598-780)
  IPR000425 Major intrinsic protein [cd00333] (624-783)
  IPR000719 Protein kinase domain [PS50011] (327-594)
  IPR001245 Serine-threonine/tyrosine-protein kinase, catalytic domain [PF07714] (331-531)
  IPR001611 Leucine-rich repeat [PS51450] (105-127)
  IPR011009 Protein kinase-like domain superfamily [SSF56112] (331-570)
  IPR017441 Protein kinase, ATP binding site [PS00107] (333-355)
  IPR022357 Major intrinsic protein, conserved site [PS00221] (629-637)
  IPR023271 Aquaporin-like [G3DSA:1.20.1080.10] (579-792)
  IPR023271 Aquaporin-like [SSF81338] (593-794)
  IPR032675 Leucine-rich repeat domain superfamily [G3DSA:3.80.10.10] (36-219)
  IPR046959 Pollen receptor-like kinase 1-6/SFR4-like [PTHR48007] (18-591)